Protein AF-0000000065804472 (afdb_homodimer)

Secondary structure (DSSP, 8-state):
-EEEEEE-GGGGTT-HHHHHHHHHHHHHTT--EEEE-TT-HHHH-SBTTB---HHHHHHHHHHHHTT-EEEEEPGGGS--HHHHHH-GGGS-B-TT-PBPPS-SSS-S-TT-HHHHHHHHHHHHHHHHHHTT-TTEEEEE-SSS------SHHHHHHHHHHHHHHTTT-HHHHHHHHTTTGGG---SSGGG-----TTS----HHHHHHHHHHHHHHHHHHHHHHHHHHHHH-TTS-EE-EE-EETTTTEE-SSS-HHHHGGG-SS-EEEE---TT-SSS-HHHHHHHHHHHHHHHHHHHTS-BEEEEE-SS--SSSSS-PPPPTTHHHHHHHHHHHTTBSEEEES-SB--SSSTTTTS--SB-TT--SSSHHHHHHHHHHHHHHTTGGGTT-B---SEEEE--HHHHHHHHH--SSBTTT--HHHHHHHHHHHHHTTT--EEEE-TTS--TT-SEEEETT--B--HHHHHHHHHHHHTT-EEEEESS-S-B-TTSPBPSSSS-HHHHHHHTEEEEEEEEPPTT--EEEEETTEEEEEEEEEEEEEESSPEEEEEE-SSTTTTSEEEEEEEETTEEEEEE-EEE-HHHHHHHHHHHHHHTT---SS-EEE-TTEEEEEEE-SSEEEEEEEE-SSS-EEEEEEEEEEETTT-PEEEEEEEEPTT-EEEEEEE--/-EEEEEE-GGGGTT-HHHHHHHHHHHHHTT--EEEE-TT-HHHH-SBTTB---HHHHHHHHHHHHTT-EEEEEPGGGS--HHHHHH-GGGB-B-TT-PBPPS-SSS-B-TT-HHHHHHHHHHHHHHHHHHTT-TTEEEEE-SSS------SHHHHHHHHHHHHHHTTT-HHHHHHHHTTTGGG---SSGGG-----TTS----HHHHHHHHHHHHHHHHHHHHHHHHHHHHH-TTS-EE-EE-EETTTTEE-SSS-HHHHGGG-SS-EEEE---TT-SSS-HHHHHHHHHHHHHHHHHTTTS-BEEEEE-SS--SSSSB-PPPPTTHHHHHHHHHHHTTBSEEEES-SB--SSSTTTTS--SB-TT--SSSHHHHHHHHHHHHHHTTGGGTT-B---SEEEE--HHHHHHHHH-SSS-TTT--HHHHHHHHHHHHHTTT--EEEE-TTS--TT-SEEEETT--B--HHHHHHHHHHHHTT-EEEEESS-S-B-TTSPBPSSSS-HHHHHHHTEEEEEEEEPPTT--EEEEETTEEEEEEEEEEEEEESSPEEEEEE-SSTTTTSEEEEEEEETTEEEEEE-EEE-HHHHHHHHHHHHHHTT---SS-EEE-TTEEEEEEE-SSEEEEEEEE-SSS-EEEEEEEEEEETTT-PEEEEEEEEPTT-EEEEEEE--

Organism: Bacillus licheniformis (strain ATCC 14580 / DSM 13 / JCM 2505 / CCUG 7422 / NBRC 12200 / NCIMB 9375 / NCTC 10341 / NRRL NRS-1264 / Gibson 46) (NCBI:txid279010)

Structure (mmCIF, N/CA/C/O backbone):
data_AF-0000000065804472-model_v1
#
loop_
_entity.id
_entity.type
_entity.pdbx_description
1 polymer 'Beta-galactosidase GalA'
#
loop_
_atom_site.group_PDB
_atom_site.id
_atom_site.type_symbol
_atom_site.label_atom_id
_atom_site.label_alt_id
_atom_site.label_comp_id
_atom_site.label_asym_id
_atom_site.label_entity_id
_atom_site.label_seq_id
_atom_site.pdbx_PDB_ins_code
_atom_site.Cartn_x
_atom_site.Cartn_y
_atom_site.Cartn_z
_atom_site.occupancy
_atom_site.B_iso_or_equiv
_atom_site.auth_seq_id
_atom_site.auth_comp_id
_atom_site.auth_asym_id
_atom_site.auth_atom_id
_atom_site.pdbx_PDB_model_num
ATOM 1 N N . MET A 1 1 ? -2.729 38.906 25.688 1 95.94 1 MET A N 1
ATOM 2 C CA . MET A 1 1 ? -2.916 37.469 25.453 1 95.94 1 MET A CA 1
ATOM 3 C C . MET A 1 1 ? -4.398 37.125 25.375 1 95.94 1 MET A C 1
ATOM 5 O O . MET A 1 1 ? -5.176 37.531 26.25 1 95.94 1 MET A O 1
ATOM 9 N N . LEU A 1 2 ? -4.754 36.438 24.344 1 98.12 2 LEU A N 1
ATOM 10 C CA . LEU A 1 2 ? -6.156 36.094 24.141 1 98.12 2 LEU A CA 1
ATOM 11 C C . LEU A 1 2 ? -6.5 34.812 24.875 1 98.12 2 LEU A C 1
ATOM 13 O O . LEU A 1 2 ? -5.762 33.812 24.781 1 98.12 2 LEU A O 1
ATOM 17 N N . HIS A 1 3 ? -7.531 34.781 25.641 1 98.56 3 HIS A N 1
ATOM 18 C CA . HIS A 1 3 ? -7.996 33.625 26.406 1 98.56 3 HIS A CA 1
ATOM 19 C C . HIS A 1 3 ? -9.516 33.469 26.312 1 98.56 3 HIS A C 1
ATOM 21 O O . HIS A 1 3 ? -10.25 34.469 26.469 1 98.56 3 HIS A O 1
ATOM 27 N N . GLY A 1 4 ? -9.977 32.406 26 1 98.19 4 GLY A N 1
ATOM 28 C CA . GLY A 1 4 ? -11.391 32.094 25.828 1 98.19 4 GLY A CA 1
ATOM 29 C C . GLY A 1 4 ? -11.648 30.875 24.984 1 98.19 4 GLY A C 1
ATOM 30 O O . GLY A 1 4 ? -11.078 29.812 25.219 1 98.19 4 GLY A O 1
ATOM 31 N N . GLY A 1 5 ? -12.562 31.109 23.938 1 97.12 5 GLY A N 1
ATOM 32 C CA . GLY A 1 5 ? -12.797 29.938 23.094 1 97.12 5 GLY A CA 1
ATOM 33 C C . GLY A 1 5 ? -14.094 30.016 22.312 1 97.12 5 GLY A C 1
ATOM 34 O O . GLY A 1 5 ? -14.742 31.062 22.281 1 97.12 5 GLY A O 1
ATOM 35 N N . ASP A 1 6 ? -14.398 28.891 21.656 1 97.94 6 ASP A N 1
ATOM 36 C CA . ASP A 1 6 ? -15.617 28.766 20.859 1 97.94 6 ASP A CA 1
ATOM 37 C C . ASP A 1 6 ? -16.859 28.844 21.734 1 97.94 6 ASP A C 1
ATOM 39 O O . ASP A 1 6 ? -17.078 28 22.594 1 97.94 6 ASP A O 1
ATOM 43 N N . TYR A 1 7 ? -17.609 29.859 21.516 1 98.25 7 TYR A N 1
ATOM 44 C CA . TYR A 1 7 ? -18.859 30.094 22.25 1 98.25 7 TYR A CA 1
ATOM 45 C C . TYR A 1 7 ? -20.062 29.938 21.312 1 98.25 7 TYR A C 1
ATOM 47 O O . TYR A 1 7 ? -20.156 30.641 20.312 1 98.25 7 TYR A O 1
ATOM 55 N N . ASN A 1 8 ? -20.938 29 21.656 1 97.44 8 ASN A N 1
ATOM 56 C CA . ASN A 1 8 ? -22.094 28.656 20.812 1 97.44 8 ASN A CA 1
ATOM 57 C C . ASN A 1 8 ? -23.406 29.047 21.5 1 97.44 8 ASN A C 1
ATOM 59 O O . ASN A 1 8 ? -24.234 28.172 21.797 1 97.44 8 ASN A O 1
ATOM 63 N N . PRO A 1 9 ? -23.703 30.312 21.672 1 97.62 9 PRO A N 1
ATOM 64 C CA . PRO A 1 9 ? -24.922 30.75 22.344 1 97.62 9 PRO A CA 1
ATOM 65 C C . PRO A 1 9 ? -26.188 30.375 21.562 1 97.62 9 PRO A C 1
ATOM 67 O O . PRO A 1 9 ? -27.266 30.297 22.141 1 97.62 9 PRO A O 1
ATOM 70 N N . ASP A 1 10 ? -26.047 30.156 20.266 1 95.94 10 ASP A N 1
ATOM 71 C CA . ASP A 1 10 ? -27.172 29.797 19.406 1 95.94 10 ASP A CA 1
ATOM 72 C C . ASP A 1 10 ? -27.828 28.5 19.875 1 95.94 10 ASP A C 1
ATOM 74 O O . ASP A 1 10 ? -29.016 28.266 19.609 1 95.94 10 ASP A O 1
ATOM 78 N N . GLN A 1 11 ? -27.078 27.672 20.594 1 95.88 11 GLN A N 1
ATOM 79 C CA . GLN A 1 11 ? -27.625 26.406 21.109 1 95.88 11 GLN A CA 1
ATOM 80 C C . GLN A 1 11 ? -28.516 26.656 22.328 1 95.88 11 GLN A C 1
ATOM 82 O O . GLN A 1 11 ? -29.266 25.766 22.734 1 95.88 11 GLN A O 1
ATOM 87 N N . TRP A 1 12 ? -28.469 27.859 22.922 1 97.06 12 TRP A N 1
ATOM 88 C CA . TRP A 1 12 ? -29.062 28.094 24.234 1 97.06 12 TRP A CA 1
ATOM 89 C C . TRP A 1 12 ? -29.984 29.297 24.219 1 97.06 12 TRP A C 1
ATOM 91 O O . TRP A 1 12 ? -30.219 29.938 25.25 1 97.06 12 TRP A O 1
ATOM 101 N N . LEU A 1 13 ? -30.484 29.688 23.141 1 96.25 13 LEU A N 1
ATOM 102 C CA . LEU A 1 13 ? -31.281 30.906 22.984 1 96.25 13 LEU A CA 1
ATOM 103 C C . LEU A 1 13 ? -32.562 30.828 23.812 1 96.25 13 LEU A C 1
ATOM 105 O O . LEU A 1 13 ? -33.094 31.859 24.234 1 96.25 13 LEU A O 1
ATOM 109 N N . ASP A 1 14 ? -33.031 29.625 24.078 1 96.88 14 ASP A N 1
ATOM 110 C CA . ASP A 1 14 ? -34.25 29.438 24.875 1 96.88 14 ASP A CA 1
ATOM 111 C C . ASP A 1 14 ? -33.906 29.391 26.359 1 96.88 14 ASP A C 1
ATOM 113 O O . ASP A 1 14 ? -34.781 29.172 27.203 1 96.88 14 ASP A O 1
ATOM 117 N N . ARG A 1 15 ? -32.688 29.578 26.734 1 97.06 15 ARG A N 1
ATOM 118 C CA . ARG A 1 15 ? -32.219 29.531 28.125 1 97.06 15 ARG A CA 1
ATOM 119 C C . ARG A 1 15 ? -31.438 30.781 28.484 1 97.06 15 ARG A C 1
ATOM 121 O O . ARG A 1 15 ? -30.234 30.719 28.719 1 97.06 15 ARG A O 1
ATOM 128 N N . PRO A 1 16 ? -32.062 31.906 28.531 1 96.38 16 PRO A N 1
ATOM 129 C CA . PRO A 1 16 ? -31.391 33.156 28.844 1 96.38 16 PRO A CA 1
ATOM 130 C C . PRO A 1 16 ? -30.672 33.125 30.188 1 96.38 16 PRO A C 1
ATOM 132 O O . PRO A 1 16 ? -29.688 33.844 30.406 1 96.38 16 PRO A O 1
ATOM 135 N N . ASP A 1 17 ? -31.094 32.25 31.109 1 97.12 17 ASP A N 1
ATOM 136 C CA . ASP A 1 17 ? -30.438 32.094 32.406 1 97.12 17 ASP A CA 1
ATOM 137 C C . ASP A 1 17 ? -29.031 31.531 32.219 1 97.12 17 ASP A C 1
ATOM 139 O O . ASP A 1 17 ? -28.094 31.969 32.875 1 97.12 17 ASP A O 1
ATOM 143 N N . ILE A 1 18 ? -28.891 30.594 31.375 1 97.38 18 ILE A N 1
ATOM 144 C CA . ILE A 1 18 ? -27.609 29.984 31.078 1 97.38 18 ILE A CA 1
ATOM 145 C C . ILE A 1 18 ? -26.688 31.016 30.422 1 97.38 18 ILE A C 1
ATOM 147 O O . ILE A 1 18 ? -25.5 31.094 30.75 1 97.38 18 ILE A O 1
ATOM 151 N N . LEU A 1 19 ? -27.219 31.797 29.484 1 97.62 19 LEU A N 1
ATOM 152 C CA . LEU A 1 19 ? -26.438 32.844 28.812 1 97.62 19 LEU A CA 1
ATOM 153 C C . LEU A 1 19 ? -25.938 33.875 29.812 1 97.62 19 LEU A C 1
ATOM 155 O O . LEU A 1 19 ? -24.797 34.344 29.703 1 97.62 19 LEU A O 1
ATOM 159 N N . ALA A 1 20 ? -26.797 34.219 30.75 1 97.06 20 ALA A N 1
ATOM 160 C CA . ALA A 1 20 ? -26.391 35.156 31.797 1 97.06 20 ALA A CA 1
ATOM 161 C C . ALA A 1 20 ? -25.281 34.562 32.656 1 97.06 20 ALA A C 1
ATOM 163 O O . ALA A 1 20 ? -24.344 35.25 33.031 1 97.06 20 ALA A O 1
ATOM 164 N N . ASP A 1 21 ? -25.438 33.312 33.031 1 97.75 21 ASP A N 1
ATOM 165 C CA . ASP A 1 21 ? -24.438 32.625 33.812 1 97.75 21 ASP A CA 1
ATOM 166 C C . ASP A 1 21 ? -23.094 32.594 33.094 1 97.75 21 ASP A C 1
ATOM 168 O O . ASP A 1 21 ? -22.031 32.688 33.719 1 97.75 21 ASP A O 1
ATOM 172 N N . ASP A 1 22 ? -23.188 32.344 31.844 1 98.19 22 ASP A N 1
ATOM 173 C CA . ASP A 1 22 ? -21.969 32.281 31.047 1 98.19 22 ASP A CA 1
ATOM 174 C C . ASP A 1 22 ? -21.156 33.562 31.203 1 98.19 22 ASP A C 1
ATOM 176 O O . ASP A 1 22 ? -19.938 33.531 31.344 1 98.19 22 ASP A O 1
ATOM 180 N N . ILE A 1 23 ? -21.828 34.719 31.109 1 97.38 23 ILE A N 1
ATOM 181 C CA . ILE A 1 23 ? -21.141 36 31.234 1 97.38 23 ILE A CA 1
ATOM 182 C C . ILE A 1 23 ? -20.453 36.094 32.594 1 97.38 23 ILE A C 1
ATOM 184 O O . ILE A 1 23 ? -19.312 36.562 32.688 1 97.38 23 ILE A O 1
ATOM 188 N N . LYS A 1 24 ? -21.062 35.625 33.625 1 97.56 24 LYS A N 1
ATOM 189 C CA . LYS A 1 24 ? -20.484 35.594 34.969 1 97.56 24 LYS A CA 1
ATOM 190 C C . LYS A 1 24 ? -19.266 34.688 35.031 1 97.56 24 LYS A C 1
ATOM 192 O O . LYS A 1 24 ? -18.234 35.031 35.594 1 97.56 24 LYS A O 1
ATOM 197 N N . LEU A 1 25 ? -19.453 33.5 34.531 1 98.31 25 LEU A N 1
ATOM 198 C CA . LEU A 1 25 ? -18.406 32.5 34.562 1 98.31 25 LEU A CA 1
ATOM 199 C C . LEU A 1 25 ? -17.203 32.906 33.719 1 98.31 25 LEU A C 1
ATOM 201 O O . LEU A 1 25 ? -16.062 32.562 34.062 1 98.31 25 LEU A O 1
ATOM 205 N N . MET A 1 26 ? -17.438 33.625 32.625 1 98.31 26 MET A N 1
ATOM 206 C CA . MET A 1 26 ? -16.359 34.156 31.781 1 98.31 26 MET A CA 1
ATOM 207 C C . MET A 1 26 ? -15.43 35.062 32.594 1 98.31 26 MET A C 1
ATOM 209 O O . MET A 1 26 ? -14.211 34.969 32.469 1 98.31 26 MET A O 1
ATOM 213 N N . LYS A 1 27 ? -15.977 35.844 33.406 1 97.19 27 LYS A N 1
ATOM 214 C CA . LYS A 1 27 ? -15.188 36.719 34.281 1 97.19 27 LYS A CA 1
ATOM 215 C C . LYS A 1 27 ? -14.383 35.906 35.281 1 97.19 27 LYS A C 1
ATOM 217 O O . LYS A 1 27 ? -13.195 36.156 35.5 1 97.19 27 LYS A O 1
ATOM 222 N N . LEU A 1 28 ? -15.031 34.906 35.812 1 97.56 28 LEU A N 1
ATOM 223 C CA . LEU A 1 28 ? -14.383 34.062 36.844 1 97.56 28 LEU A CA 1
ATOM 224 C C . LEU A 1 28 ? -13.234 33.281 36.219 1 97.56 28 LEU A C 1
ATOM 226 O O . LEU A 1 28 ? -12.242 33 36.906 1 97.56 28 LEU A O 1
ATOM 230 N N . ALA A 1 29 ? -13.367 32.906 35.031 1 98 29 ALA A N 1
ATOM 231 C CA . ALA A 1 29 ? -12.359 32.094 34.344 1 98 29 ALA A CA 1
ATOM 232 C C . ALA A 1 29 ? -11.242 32.969 33.781 1 98 29 ALA A C 1
ATOM 234 O O . ALA A 1 29 ? -10.266 32.438 33.219 1 98 29 ALA A O 1
ATOM 235 N N . HIS A 1 30 ? -11.375 34.281 33.938 1 97.69 30 HIS A N 1
ATOM 236 C CA . HIS A 1 30 ? -10.391 35.25 33.406 1 97.69 30 HIS A CA 1
ATOM 237 C C . HIS A 1 30 ? -10.258 35.125 31.891 1 97.69 30 HIS A C 1
ATOM 239 O O . HIS A 1 30 ? -9.141 35.062 31.375 1 97.69 30 HIS A O 1
ATOM 245 N N . THR A 1 31 ? -11.398 34.969 31.219 1 98.12 31 THR A N 1
ATOM 246 C CA . THR A 1 31 ? -11.414 34.906 29.766 1 98.12 31 THR A CA 1
ATOM 247 C C . THR A 1 31 ? -11.805 36.25 29.156 1 98.12 31 THR A C 1
ATOM 249 O O . THR A 1 31 ? -12.492 37.062 29.797 1 98.12 31 THR A O 1
ATOM 252 N N . ASN A 1 32 ? -11.289 36.5 27.891 1 98.06 32 ASN A N 1
ATOM 253 C CA . ASN A 1 32 ? -11.523 37.812 27.312 1 98.06 32 ASN A CA 1
ATOM 254 C C . ASN A 1 32 ? -11.828 37.719 25.812 1 98.06 32 ASN A C 1
ATOM 256 O O . ASN A 1 32 ? -12.078 38.75 25.172 1 98.06 32 ASN A O 1
ATOM 260 N N . THR A 1 33 ? -11.844 36.625 25.172 1 98.5 33 THR A N 1
ATOM 261 C CA . THR A 1 33 ? -11.992 36.5 23.734 1 98.5 33 THR A CA 1
ATOM 262 C C . THR A 1 33 ? -12.836 35.281 23.375 1 98.5 33 THR A C 1
ATOM 264 O O . THR A 1 33 ? -12.555 34.156 23.828 1 98.5 33 THR A O 1
ATOM 267 N N . PHE A 1 34 ? -13.797 35.469 22.484 1 98.62 34 PHE A N 1
ATOM 268 C CA . PHE A 1 34 ? -14.727 34.375 22.172 1 98.62 34 PHE A CA 1
ATOM 269 C C . PHE A 1 34 ? -14.992 34.312 20.672 1 98.62 34 PHE A C 1
ATOM 271 O O . PHE A 1 34 ? -15.305 35.312 20.031 1 98.62 34 PHE A O 1
ATOM 278 N N . SER A 1 35 ? -14.773 33.125 20.094 1 98.31 35 SER A N 1
ATOM 279 C CA . SER A 1 35 ? -15.18 32.844 18.719 1 98.31 35 SER A CA 1
ATOM 280 C C . SER A 1 35 ? -16.656 32.5 18.641 1 98.31 35 SER A C 1
ATOM 282 O O . SER A 1 35 ? -17.109 31.547 19.281 1 98.31 35 SER A O 1
ATOM 284 N N . VAL A 1 36 ? -17.375 33.219 17.828 1 98.06 36 VAL A N 1
ATOM 285 C CA . VAL A 1 36 ? -18.812 33.062 17.797 1 98.06 36 VAL A CA 1
ATOM 286 C C . VAL A 1 36 ? -19.281 32.906 16.344 1 98.06 36 VAL A C 1
ATOM 288 O O . VAL A 1 36 ? -18.688 33.469 15.43 1 98.06 36 VAL A O 1
ATOM 291 N N . GLY A 1 37 ? -20.25 32.031 16.188 1 96.69 37 GLY A N 1
ATOM 292 C CA . GLY A 1 37 ? -20.953 32 14.906 1 96.69 37 GLY A CA 1
ATOM 293 C C . GLY A 1 37 ? -20.438 30.969 13.945 1 96.69 37 GLY A C 1
ATOM 294 O O . GLY A 1 37 ? -20.875 30.891 12.797 1 96.69 37 GLY A O 1
ATOM 295 N N . ILE A 1 38 ? -19.531 30.047 14.266 1 95.69 38 ILE A N 1
ATOM 296 C CA . ILE A 1 38 ? -18.844 29.109 13.391 1 95.69 38 ILE A CA 1
ATOM 297 C C . ILE A 1 38 ? -19.859 28.188 12.734 1 95.69 38 ILE A C 1
ATOM 299 O O . ILE A 1 38 ? -19.797 27.922 11.531 1 95.69 38 ILE A O 1
ATOM 303 N N . PHE A 1 39 ? -20.797 27.656 13.523 1 95.06 39 PHE A N 1
ATOM 304 C CA . PHE A 1 39 ? -21.797 26.719 13.023 1 95.06 39 PHE A CA 1
ATOM 305 C C . PHE A 1 39 ? -23.203 27.25 13.25 1 95.06 39 PHE A C 1
ATOM 307 O O . PHE A 1 39 ? -24.109 26.5 13.609 1 95.06 39 PHE A O 1
ATOM 314 N N . SER A 1 40 ? -23.438 28.547 13.055 1 96.69 40 SER A N 1
ATOM 315 C CA . SER A 1 40 ? -24.688 29.156 13.477 1 96.69 40 SER A CA 1
ATOM 316 C C . SER A 1 40 ? -25.516 29.594 12.273 1 96.69 40 SER A C 1
ATOM 318 O O . SER A 1 40 ? -26.406 30.438 12.398 1 96.69 40 SER A O 1
ATOM 320 N N . TRP A 1 41 ? -25.219 29.047 11.078 1 96.94 41 TRP A N 1
ATOM 321 C CA . TRP A 1 41 ? -25.922 29.531 9.891 1 96.94 41 TRP A CA 1
ATOM 322 C C . TRP A 1 41 ? -27.422 29.344 10.039 1 96.94 41 TRP A C 1
ATOM 324 O O . TRP A 1 41 ? -28.203 30.266 9.734 1 96.94 41 TRP A O 1
ATOM 334 N N . SER A 1 42 ? -27.891 28.234 10.516 1 95.88 42 SER A N 1
ATOM 335 C CA . SER A 1 42 ? -29.328 27.969 10.664 1 95.88 42 SER A CA 1
ATOM 336 C C . SER A 1 42 ? -29.969 28.922 11.664 1 95.88 42 SER A C 1
ATOM 338 O O . SER A 1 42 ? -31.141 29.25 11.547 1 95.88 42 SER A O 1
ATOM 340 N N . ALA A 1 43 ? -29.203 29.375 12.703 1 97.31 43 ALA A N 1
ATOM 341 C CA . ALA A 1 43 ? -29.719 30.344 13.664 1 97.31 43 ALA A CA 1
ATOM 342 C C . ALA A 1 43 ? -29.734 31.75 13.078 1 97.31 43 ALA A C 1
ATOM 344 O O . ALA A 1 43 ? -30.609 32.562 13.406 1 97.31 43 ALA A O 1
ATOM 345 N N . LEU A 1 44 ? -28.844 32.094 12.195 1 98.12 44 LEU A N 1
ATOM 346 C CA . LEU A 1 44 ? -28.75 33.406 11.562 1 98.12 44 LEU A CA 1
ATOM 347 C C . LEU A 1 44 ? -29.766 33.531 10.438 1 98.12 44 LEU A C 1
ATOM 349 O O . LEU A 1 44 ? -30.281 34.625 10.195 1 98.12 44 LEU A O 1
ATOM 353 N N . GLU A 1 45 ? -29.953 32.469 9.742 1 98.06 45 GLU A N 1
ATOM 354 C CA . GLU A 1 45 ? -30.875 32.406 8.617 1 98.06 45 GLU A CA 1
ATOM 355 C C . GLU A 1 45 ? -31.688 31.125 8.648 1 98.06 45 GLU A C 1
ATOM 357 O O . GLU A 1 45 ? -31.453 30.219 7.848 1 98.06 45 GLU A O 1
ATOM 362 N N . PRO A 1 46 ? -32.719 31.062 9.461 1 97.06 46 PRO A N 1
ATOM 363 C CA . PRO A 1 46 ? -33.5 29.828 9.648 1 97.06 46 PRO A CA 1
ATOM 364 C C . PRO A 1 46 ? -34.219 29.391 8.383 1 97.06 46 PRO A C 1
ATOM 366 O O . PRO A 1 46 ? -34.438 28.188 8.18 1 97.06 46 PRO A O 1
ATOM 369 N N . GLU A 1 47 ? -34.656 30.375 7.59 1 96.56 47 GLU A N 1
ATOM 370 C CA . GLU A 1 47 ? -35.219 30.188 6.258 1 96.56 47 GLU A CA 1
ATOM 371 C C . GLU A 1 47 ? -34.562 31.125 5.246 1 96.56 47 GLU A C 1
ATOM 373 O O . GLU A 1 47 ? -34.031 32.188 5.617 1 96.56 47 GLU A O 1
ATOM 378 N N . GLU A 1 48 ? -34.562 30.594 4.023 1 96.81 48 GLU A N 1
ATOM 379 C CA . GLU A 1 48 ? -33.906 31.438 3.025 1 96.81 48 GLU A CA 1
ATOM 380 C C . GLU A 1 48 ? -34.438 32.844 3.027 1 96.81 48 GLU A C 1
ATOM 382 O O . GLU A 1 48 ? -35.656 33.062 2.85 1 96.81 48 GLU A O 1
ATOM 387 N N . GLY A 1 49 ? -33.594 33.75 3.283 1 96.69 49 GLY A N 1
ATOM 388 C CA . GLY A 1 49 ? -34 35.156 3.199 1 96.69 49 GLY A CA 1
ATOM 389 C C . GLY A 1 49 ? -34.531 35.719 4.504 1 96.69 49 GLY A C 1
ATOM 390 O O . GLY A 1 49 ? -34.781 36.906 4.629 1 96.69 49 GLY A O 1
ATOM 391 N N . VAL A 1 50 ? -34.812 34.906 5.473 1 97.88 50 VAL A N 1
ATOM 392 C CA . VAL A 1 50 ? -35.219 35.344 6.797 1 97.88 50 VAL A CA 1
ATOM 393 C C . VAL A 1 50 ? -34.031 35.375 7.742 1 97.88 50 VAL A C 1
ATOM 395 O O . VAL A 1 50 ? -33.5 34.312 8.102 1 97.88 50 VAL A O 1
ATOM 398 N N . TYR A 1 51 ? -33.688 36.562 8.094 1 98 51 TYR A N 1
ATOM 399 C CA . TYR A 1 51 ? -32.5 36.719 8.891 1 98 51 TYR A CA 1
ATOM 400 C C . TYR A 1 51 ? -32.812 37.094 10.328 1 98 51 TYR A C 1
ATOM 402 O O . TYR A 1 51 ? -33.688 37.969 10.562 1 98 51 TYR A O 1
ATOM 410 N N . THR A 1 52 ? -32.219 36.438 11.25 1 97.38 52 THR A N 1
ATOM 411 C CA . THR A 1 52 ? -32.375 36.656 12.68 1 97.38 52 THR A CA 1
ATOM 412 C C . THR A 1 52 ? -31.047 36.969 13.344 1 97.38 52 THR A C 1
ATOM 414 O O . THR A 1 52 ? -30.375 36.062 13.836 1 97.38 52 THR A O 1
ATOM 417 N N . PHE A 1 53 ? -30.719 38.281 13.469 1 97.81 53 PHE A N 1
ATOM 418 C CA . PHE A 1 53 ? -29.406 38.688 13.961 1 97.81 53 PHE A CA 1
ATOM 419 C C . PHE A 1 53 ? -29.5 39.156 15.406 1 97.81 53 PHE A C 1
ATOM 421 O O . PHE A 1 53 ? -28.469 39.344 16.078 1 97.81 53 PHE A O 1
ATOM 428 N N . GLU A 1 54 ? -30.703 39.375 15.93 1 97 54 GLU A N 1
ATOM 429 C CA . GLU A 1 54 ? -30.922 40.031 17.203 1 97 54 GLU A CA 1
ATOM 430 C C . GLU A 1 54 ? -30.172 39.344 18.344 1 97 54 GLU A C 1
ATOM 432 O O . GLU A 1 54 ? -29.609 39.969 19.219 1 97 54 GLU A O 1
ATOM 437 N N . TRP A 1 55 ? -30.25 38.031 18.344 1 97.12 55 TRP A N 1
ATOM 438 C CA . TRP A 1 55 ? -29.547 37.312 19.406 1 97.12 55 TRP A CA 1
ATOM 439 C C . TRP A 1 55 ? -28.047 37.594 19.359 1 97.12 55 TRP A C 1
ATOM 441 O O . TRP A 1 55 ? -27.391 37.656 20.391 1 97.12 55 TRP A O 1
ATOM 451 N N . LEU A 1 56 ? -27.469 37.656 18.172 1 98.19 56 LEU A N 1
ATOM 452 C CA . LEU A 1 56 ? -26.047 37.938 18.031 1 98.19 56 LEU A CA 1
ATOM 453 C C . LEU A 1 56 ? -25.719 39.344 18.453 1 98.19 56 LEU A C 1
ATOM 455 O O . LEU A 1 56 ? -24.656 39.625 19.016 1 98.19 56 LEU A O 1
ATOM 459 N N . ASP A 1 57 ? -26.688 40.344 18.203 1 97.88 57 ASP A N 1
ATOM 460 C CA . ASP A 1 57 ? -26.547 41.688 18.734 1 97.88 57 ASP A CA 1
ATOM 461 C C . ASP A 1 57 ? -26.375 41.688 20.266 1 97.88 57 ASP A C 1
ATOM 463 O O . ASP A 1 57 ? -25.5 42.344 20.812 1 97.88 57 ASP A O 1
ATOM 467 N N . ASP A 1 58 ? -27.234 40.906 20.828 1 97.38 58 ASP A N 1
ATOM 468 C CA . ASP A 1 58 ? -27.234 40.812 22.281 1 97.38 58 ASP A CA 1
ATOM 469 C C . ASP A 1 58 ? -25.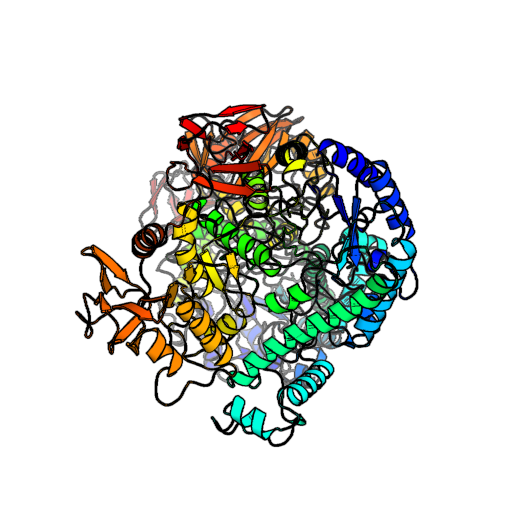922 40.25 22.797 1 97.38 58 ASP A C 1
ATOM 471 O O . ASP A 1 58 ? -25.391 40.688 23.812 1 97.38 58 ASP A O 1
ATOM 475 N N . ILE A 1 59 ? -25.469 39.25 22.141 1 97.56 59 ILE A N 1
ATOM 476 C CA . ILE A 1 59 ? -24.219 38.594 22.547 1 97.56 59 ILE A CA 1
ATOM 477 C C . ILE A 1 59 ? -23.062 39.594 22.391 1 97.56 59 ILE A C 1
ATOM 479 O O . ILE A 1 59 ? -22.203 39.656 23.281 1 97.56 59 ILE A O 1
ATOM 483 N N . PHE A 1 60 ? -22.969 40.281 21.266 1 97.75 60 PHE A N 1
ATOM 484 C CA . PHE A 1 60 ? -21.938 41.312 21.062 1 97.75 60 PHE A CA 1
ATOM 485 C C . PHE A 1 60 ? -21.938 42.312 22.203 1 97.75 60 PHE A C 1
ATOM 487 O O . PHE A 1 60 ? -20.891 42.656 22.75 1 97.75 60 PHE A O 1
ATOM 494 N N . GLU A 1 61 ? -23.094 42.75 22.531 1 97.12 61 GLU A N 1
ATOM 495 C CA . GLU A 1 61 ? -23.219 43.75 23.594 1 97.12 61 GLU A CA 1
ATOM 496 C C . GLU A 1 61 ? -22.797 43.188 24.938 1 97.12 61 GLU A C 1
ATOM 498 O O . GLU A 1 61 ? -22.047 43.844 25.688 1 97.12 61 GLU A O 1
ATOM 503 N N . SER A 1 62 ? -23.266 42.031 25.25 1 97.19 62 SER A N 1
ATOM 504 C CA . SER A 1 62 ? -22.984 41.406 26.547 1 97.19 62 SER A CA 1
ATOM 505 C C . SER A 1 62 ? -21.484 41.156 26.719 1 97.19 62 SER A C 1
ATOM 507 O O . SER A 1 62 ? -20.922 41.438 27.766 1 97.19 62 SER A O 1
ATOM 509 N N . ILE A 1 63 ? -20.844 40.594 25.672 1 97.62 63 ILE A N 1
ATOM 510 C CA . ILE A 1 63 ? -19.406 40.281 25.75 1 97.62 63 ILE A CA 1
ATOM 511 C C . ILE A 1 63 ? -18.625 41.594 25.844 1 97.62 63 ILE A C 1
ATOM 513 O O . ILE A 1 63 ? -17.656 41.688 26.609 1 97.62 63 ILE A O 1
ATOM 517 N N . HIS A 1 64 ? -19.031 42.625 25.078 1 97.06 64 HIS A N 1
ATOM 518 C CA . HIS A 1 64 ? -18.375 43.906 25.125 1 97.06 64 HIS A CA 1
ATOM 519 C C . HIS A 1 64 ? -18.469 44.562 26.5 1 97.06 64 HIS A C 1
ATOM 521 O O . HIS A 1 64 ? -17.484 45.062 27.031 1 97.06 64 HIS A O 1
ATOM 527 N N . ARG A 1 65 ? -19.594 44.531 27.062 1 96.56 65 ARG A N 1
ATOM 528 C CA . ARG A 1 65 ? -19.828 45.125 28.391 1 96.56 65 ARG A CA 1
ATOM 529 C C . ARG A 1 65 ? -18.984 44.406 29.438 1 96.56 65 ARG A C 1
ATOM 531 O O . ARG A 1 65 ? -18.578 45.031 30.438 1 96.56 65 ARG A O 1
ATOM 538 N N . ASN A 1 66 ? -18.797 43.219 29.203 1 95.94 66 ASN A N 1
ATOM 539 C CA . ASN A 1 66 ? -18 42.406 30.125 1 95.94 66 ASN A CA 1
ATOM 540 C C . ASN A 1 66 ? -16.5 42.562 29.859 1 95.94 66 ASN A C 1
ATOM 542 O O . ASN A 1 66 ? -15.688 41.844 30.453 1 95.94 66 ASN A O 1
ATOM 546 N N . GLY A 1 67 ? -16.125 43.375 28.906 1 95.44 67 GLY A N 1
ATOM 547 C CA . GLY A 1 67 ? -14.719 43.625 28.609 1 95.44 67 GLY A CA 1
ATOM 548 C C . GLY A 1 67 ? -14.109 42.656 27.641 1 95.44 67 GLY A C 1
ATOM 549 O O . GLY A 1 67 ? -12.883 42.594 27.5 1 95.44 67 GLY A O 1
ATOM 550 N N . GLY A 1 68 ? -14.914 41.844 27.062 1 97.06 68 GLY A N 1
ATOM 551 C CA . GLY A 1 68 ? -14.43 40.844 26.141 1 97.06 68 GLY A CA 1
ATOM 552 C C . GLY A 1 68 ? -14.438 41.281 24.688 1 97.06 68 GLY A C 1
ATOM 553 O O . GLY A 1 68 ? -14.961 42.344 24.375 1 97.06 68 GLY A O 1
ATOM 554 N N . ARG A 1 69 ? -13.812 40.469 23.828 1 97.56 69 ARG A N 1
ATOM 555 C CA . ARG A 1 69 ? -13.781 40.656 22.391 1 97.56 69 ARG A CA 1
ATOM 556 C C . ARG A 1 69 ? -14.266 39.406 21.656 1 97.56 69 ARG A C 1
ATOM 558 O O . ARG A 1 69 ? -14.359 38.344 22.25 1 97.56 69 ARG A O 1
ATOM 565 N N . ILE A 1 70 ? -14.594 39.719 20.359 1 98.56 70 ILE A N 1
ATOM 566 C CA . ILE A 1 70 ? -15.227 38.625 19.609 1 98.56 70 ILE A CA 1
ATOM 567 C C . ILE A 1 70 ? -14.438 38.375 18.328 1 98.56 70 ILE A C 1
ATOM 569 O O . ILE A 1 70 ? -14.086 39.281 17.594 1 98.56 70 ILE A O 1
ATOM 573 N N . ILE A 1 71 ? -14.047 37.125 18.125 1 98.75 71 ILE A N 1
ATOM 574 C CA . ILE A 1 71 ? -13.672 36.594 16.812 1 98.75 71 ILE A CA 1
ATOM 575 C C . ILE A 1 71 ? -14.914 36.062 16.094 1 98.75 71 ILE A C 1
ATOM 577 O O . ILE A 1 71 ? -15.422 35 16.422 1 98.75 71 ILE A O 1
ATOM 581 N N . LEU A 1 72 ? -15.43 36.844 15.188 1 98.75 72 LEU A N 1
ATOM 582 C CA . LEU A 1 72 ? -16.688 36.5 14.539 1 98.75 72 LEU A CA 1
ATOM 583 C C . LEU A 1 72 ? -16.438 35.625 13.32 1 98.75 72 LEU A C 1
ATOM 585 O O . LEU A 1 72 ? -15.648 35.969 12.438 1 98.75 72 LEU A O 1
ATOM 589 N N . ALA A 1 73 ? -17.094 34.5 13.258 1 98.44 73 ALA A N 1
ATOM 590 C CA . ALA A 1 73 ? -16.922 33.531 12.164 1 98.44 73 ALA A CA 1
ATOM 591 C C . ALA A 1 73 ? -17.969 33.75 11.086 1 98.44 73 ALA A C 1
ATOM 593 O O . ALA A 1 73 ? -19.078 34.188 11.367 1 98.44 73 ALA A O 1
ATOM 594 N N . THR A 1 74 ? -17.594 33.531 9.859 1 97.94 74 THR A N 1
ATOM 595 C CA . THR A 1 74 ? -18.594 33.281 8.828 1 97.94 74 THR A CA 1
ATOM 596 C C . THR A 1 74 ? -19.141 31.844 8.969 1 97.94 74 THR A C 1
ATOM 598 O O . THR A 1 74 ? -18.406 30.922 9.297 1 97.94 74 THR A O 1
ATOM 601 N N . PRO A 1 75 ? -20.328 31.625 8.742 1 97.06 75 PRO A N 1
ATOM 602 C CA . PRO A 1 75 ? -20.953 30.375 9.203 1 97.06 75 PRO A CA 1
ATOM 603 C C . PRO A 1 75 ? -20.906 29.281 8.148 1 97.06 75 PRO A C 1
ATOM 605 O O . PRO A 1 75 ? -21.688 28.328 8.211 1 97.06 75 PRO A O 1
ATOM 608 N N . SER A 1 76 ? -20 29.312 7.191 1 95.5 76 SER A N 1
ATOM 609 C CA . SER A 1 76 ? -20 28.406 6.047 1 95.5 76 SER A CA 1
ATOM 610 C C . SER A 1 76 ? -19.484 27.031 6.438 1 95.5 76 SER A C 1
ATOM 612 O O . SER A 1 76 ? -19.484 26.109 5.617 1 95.5 76 SER A O 1
ATOM 614 N N . GLY A 1 77 ? -19.031 26.812 7.672 1 93.38 77 GLY A N 1
ATOM 615 C CA . GLY A 1 77 ? -18.578 25.5 8.117 1 93.38 77 GLY A CA 1
ATOM 616 C C . GLY A 1 77 ? -19.688 24.469 8.172 1 93.38 77 GLY A C 1
ATOM 617 O O . GLY A 1 77 ? -19.422 23.266 8.141 1 93.38 77 GLY A O 1
ATOM 618 N N . ALA A 1 78 ? -20.891 24.906 8.359 1 92.56 78 ALA A N 1
ATOM 619 C CA . ALA A 1 78 ? -22.078 24.047 8.328 1 92.56 78 ALA A CA 1
ATOM 620 C C . ALA A 1 78 ? -23.25 24.75 7.652 1 92.56 78 ALA A C 1
ATOM 622 O O . ALA A 1 78 ? -23.609 25.859 8.023 1 92.56 78 ALA A O 1
ATOM 623 N N . ARG A 1 79 ? -23.844 24.078 6.734 1 93.25 79 ARG A N 1
ATOM 624 C CA . ARG A 1 79 ? -24.922 24.703 5.957 1 93.25 79 ARG A CA 1
ATOM 625 C C . ARG A 1 79 ? -26.297 24.328 6.523 1 93.25 79 ARG A C 1
ATOM 627 O O . ARG A 1 79 ? -26.484 23.203 6.988 1 93.25 79 ARG A O 1
ATOM 634 N N . PRO A 1 80 ? -27.266 25.25 6.445 1 95.56 80 PRO A N 1
ATOM 635 C CA . PRO A 1 80 ? -28.609 24.906 6.887 1 95.56 80 PRO A CA 1
ATOM 636 C C . PRO A 1 80 ? -29.297 23.891 5.965 1 95.56 80 PRO A C 1
ATOM 638 O O . PRO A 1 80 ? -28.969 23.812 4.777 1 95.56 80 PRO A O 1
ATOM 641 N N . ALA A 1 81 ? -30.266 23.203 6.523 1 94.5 81 ALA A N 1
ATOM 642 C CA . ALA A 1 81 ? -30.969 22.156 5.785 1 94.5 81 ALA A CA 1
ATOM 643 C C . ALA A 1 81 ? -31.703 22.734 4.578 1 94.5 81 ALA A C 1
ATOM 645 O O . ALA A 1 81 ? -31.797 22.094 3.533 1 94.5 81 ALA A O 1
ATOM 646 N N . TRP A 1 82 ? -32.312 23.922 4.754 1 96.31 82 TRP A N 1
ATOM 647 C CA . TRP A 1 82 ? -33.062 24.516 3.656 1 96.31 82 TRP A CA 1
ATOM 648 C C . TRP A 1 82 ? -32.188 24.719 2.432 1 96.31 82 TRP A C 1
ATOM 650 O O . TRP A 1 82 ? -32.656 24.656 1.296 1 96.31 82 TRP A O 1
ATOM 660 N N . LEU A 1 83 ? -30.953 25 2.561 1 96 83 LEU A N 1
ATOM 661 C CA . LEU A 1 83 ? -30.047 25.297 1.461 1 96 83 LEU A CA 1
ATOM 662 C C . LEU A 1 83 ? -29.781 24.062 0.614 1 96 83 LEU A C 1
ATOM 664 O O . LEU A 1 83 ? -29.859 24.109 -0.615 1 96 83 LEU A O 1
ATOM 668 N N . SER A 1 84 ? -29.453 22.891 1.224 1 94.31 84 SER A N 1
ATOM 669 C CA . SER A 1 84 ? -29.203 21.672 0.465 1 94.31 84 SER A CA 1
ATOM 670 C C . SER A 1 84 ? -30.484 21.109 -0.147 1 94.31 84 SER A C 1
ATOM 672 O O . SER A 1 84 ? -30.453 20.469 -1.194 1 94.31 84 SER A O 1
ATOM 674 N N . GLN A 1 85 ? -31.609 21.359 0.612 1 94.81 85 GLN A N 1
ATOM 675 C CA . GLN A 1 85 ? -32.906 20.906 0.081 1 94.81 85 GLN A CA 1
ATOM 676 C C . GLN A 1 85 ? -33.25 21.641 -1.211 1 94.81 85 GLN A C 1
ATOM 678 O O . GLN A 1 85 ? -33.625 21.031 -2.205 1 94.81 85 GLN A O 1
ATOM 683 N N . LYS A 1 86 ? -33.094 22.875 -1.145 1 95.94 86 LYS A N 1
ATOM 684 C CA . LYS A 1 86 ? -33.469 23.703 -2.281 1 95.94 86 LYS A CA 1
ATOM 685 C C . LYS A 1 86 ? -32.406 23.625 -3.393 1 95.94 86 LYS A C 1
ATOM 687 O O . LYS A 1 86 ? -32.75 23.688 -4.574 1 95.94 86 LYS A O 1
ATOM 692 N N . TYR A 1 87 ? -31.203 23.625 -3.021 1 96.62 87 TYR A N 1
ATOM 693 C CA . TYR A 1 87 ? -30.094 23.609 -3.969 1 96.62 87 TYR A CA 1
ATOM 694 C C . TYR A 1 87 ? -29.219 22.375 -3.77 1 96.62 87 TYR A C 1
ATOM 696 O O . TYR A 1 87 ? -28.078 22.484 -3.32 1 96.62 87 TYR A O 1
ATOM 704 N N . PRO A 1 88 ? -29.562 21.219 -4.27 1 95.31 88 PRO A N 1
ATOM 705 C CA . PRO A 1 88 ? -28.828 19.984 -4.016 1 95.31 88 PRO A CA 1
ATOM 706 C C . PRO A 1 88 ? -27.422 19.984 -4.625 1 95.31 88 PRO A C 1
ATOM 708 O O . PRO A 1 88 ? -26.578 19.188 -4.238 1 95.31 88 PRO A O 1
ATOM 711 N N . GLU A 1 89 ? -27.062 20.891 -5.527 1 95.25 89 GLU A N 1
ATOM 712 C CA . GLU A 1 89 ? -25.766 20.969 -6.168 1 95.25 89 GLU A CA 1
ATOM 713 C C . GLU A 1 89 ? -24.688 21.406 -5.172 1 95.25 89 GLU A C 1
ATOM 715 O O . GLU A 1 89 ? -23.484 21.297 -5.457 1 95.25 89 GLU A O 1
ATOM 720 N N . VAL A 1 90 ? -25.156 21.906 -3.988 1 96.69 90 VAL A N 1
ATOM 721 C CA . VAL A 1 90 ? -24.172 22.312 -2.982 1 96.69 90 VAL A CA 1
ATOM 722 C C . VAL A 1 90 ? -23.609 21.078 -2.287 1 96.69 90 VAL A C 1
ATOM 724 O O . VAL A 1 90 ? -22.547 21.156 -1.644 1 96.69 90 VAL A O 1
ATOM 727 N N . LEU A 1 91 ? -24.297 19.922 -2.406 1 96.25 91 LEU A N 1
ATOM 728 C CA . LEU A 1 91 ? -23.844 18.688 -1.779 1 96.25 91 LEU A CA 1
ATOM 729 C C . LEU A 1 91 ? -22.672 18.094 -2.531 1 96.25 91 LEU A C 1
ATOM 731 O O . LEU A 1 91 ? -22.609 18.156 -3.762 1 96.25 91 LEU A O 1
ATOM 735 N N . ARG A 1 92 ? -21.734 17.422 -1.844 1 96.44 92 ARG A N 1
ATOM 736 C CA . ARG A 1 92 ? -20.531 16.828 -2.428 1 96.44 92 ARG A CA 1
ATOM 737 C C . ARG A 1 92 ? -20.859 15.516 -3.137 1 96.44 92 ARG A C 1
ATOM 739 O O . ARG A 1 92 ? -21.891 14.906 -2.873 1 96.44 92 ARG A O 1
ATOM 746 N N . VAL A 1 93 ? -20.031 15.203 -4.105 1 97.12 93 VAL A N 1
ATOM 747 C CA . VAL A 1 93 ? -19.922 13.875 -4.707 1 97.12 93 VAL A CA 1
ATOM 748 C C . VAL A 1 93 ? -18.562 13.266 -4.371 1 97.12 93 VAL A C 1
ATOM 750 O O . VAL A 1 93 ? -17.531 13.906 -4.543 1 97.12 93 VAL A O 1
ATOM 753 N N . ASN A 1 94 ? -18.562 12.031 -3.809 1 96 94 ASN A N 1
ATOM 754 C CA . ASN A 1 94 ? -17.297 11.438 -3.395 1 96 94 ASN A CA 1
ATOM 755 C C . ASN A 1 94 ? -16.547 10.836 -4.578 1 96 94 ASN A C 1
ATOM 757 O O . ASN A 1 94 ? -17 10.93 -5.719 1 96 94 ASN A O 1
ATOM 761 N N . ALA A 1 95 ? -15.422 10.242 -4.363 1 96.31 95 ALA A N 1
ATOM 762 C CA . ALA A 1 95 ? -14.531 9.742 -5.41 1 96.31 95 ALA A CA 1
ATOM 763 C C . ALA A 1 95 ? -15.141 8.547 -6.129 1 96.31 95 ALA A C 1
ATOM 765 O O . ALA A 1 95 ? -14.742 8.219 -7.25 1 96.31 95 ALA A O 1
ATOM 766 N N . GLU A 1 96 ? -16.047 7.809 -5.516 1 94.81 96 GLU A N 1
ATOM 767 C CA . GLU A 1 96 ? -16.781 6.711 -6.145 1 94.81 96 GLU A CA 1
ATOM 768 C C . GLU A 1 96 ? -18 7.227 -6.91 1 94.81 96 GLU A C 1
ATOM 770 O O . GLU A 1 96 ? -18.797 6.438 -7.41 1 94.81 96 GLU A O 1
ATOM 775 N N . ARG A 1 97 ? -18.141 8.555 -6.953 1 95.62 97 ARG A N 1
ATOM 776 C CA . ARG A 1 97 ? -19.203 9.242 -7.676 1 95.62 97 ARG A CA 1
ATOM 777 C C . ARG A 1 97 ? -20.562 9.031 -7 1 95.62 97 ARG A C 1
ATOM 779 O O . ARG A 1 97 ? -21.594 8.961 -7.672 1 95.62 97 ARG A O 1
ATOM 786 N N . VAL A 1 98 ? -20.578 8.828 -5.715 1 93.88 98 VAL A N 1
ATOM 787 C CA . VAL A 1 98 ? -21.797 8.758 -4.938 1 93.88 98 VAL A CA 1
ATOM 788 C C . VAL A 1 98 ? -22.156 10.148 -4.414 1 93.88 98 VAL A C 1
ATOM 790 O O . VAL A 1 98 ? -21.375 10.766 -3.689 1 93.88 98 VAL A O 1
ATOM 793 N N . LYS A 1 99 ? -23.406 10.688 -4.75 1 94.62 99 LYS A N 1
ATOM 794 C CA . LYS A 1 99 ? -23.891 11.969 -4.242 1 94.62 99 LYS A CA 1
ATOM 795 C C . LYS A 1 99 ? -24.219 11.883 -2.754 1 94.62 99 LYS A C 1
ATOM 797 O O . LYS A 1 99 ? -24.953 10.992 -2.318 1 94.62 99 LYS A O 1
ATOM 802 N N . GLN A 1 100 ? -23.578 12.844 -1.989 1 94.19 100 GLN A N 1
ATOM 803 C CA . GLN A 1 100 ? -23.781 12.836 -0.543 1 94.19 100 GLN A CA 1
ATOM 804 C C . GLN A 1 100 ? -25.141 13.422 -0.168 1 94.19 100 GLN A C 1
ATOM 806 O O . GLN A 1 100 ? -25.734 14.164 -0.949 1 94.19 100 GLN A O 1
ATOM 811 N N . LEU A 1 101 ? -25.641 13.062 1.011 1 92.62 101 LEU A N 1
ATOM 812 C CA . LEU A 1 101 ? -26.875 13.602 1.581 1 92.62 101 LEU A CA 1
ATOM 813 C C . LEU A 1 101 ? -26.562 14.742 2.549 1 92.62 101 LEU A C 1
ATOM 815 O O . LEU A 1 101 ? -25.406 14.969 2.906 1 92.62 101 LEU A O 1
ATOM 819 N N . HIS A 1 102 ? -27.625 15.531 2.809 1 92.56 102 HIS A N 1
ATOM 820 C CA . HIS A 1 102 ? -27.469 16.578 3.812 1 92.56 102 HIS A CA 1
ATOM 821 C C . HIS A 1 102 ? -26.953 16 5.129 1 92.56 102 HIS A C 1
ATOM 823 O O . HIS A 1 102 ? -27.391 14.93 5.555 1 92.56 102 HIS A O 1
ATOM 829 N N . GLY A 1 103 ? -25.984 16.656 5.715 1 88.56 103 GLY A N 1
ATOM 830 C CA . GLY A 1 103 ? -25.469 16.25 7.008 1 88.56 103 GLY A CA 1
ATOM 831 C C . GLY A 1 103 ? -24.031 16.672 7.234 1 88.56 103 GLY A C 1
ATOM 832 O O . GLY A 1 103 ? -23.391 17.203 6.332 1 88.56 103 GLY A O 1
ATOM 833 N N . GLY A 1 104 ? -23.609 16.562 8.477 1 87.56 104 GLY A N 1
ATOM 834 C CA . GLY A 1 104 ? -22.234 16.797 8.836 1 87.56 104 GLY A CA 1
ATOM 835 C C . GLY A 1 104 ? -21.812 18.25 8.703 1 87.56 104 GLY A C 1
ATOM 836 O O . GLY A 1 104 ? -22.641 19.109 8.359 1 87.56 104 GLY A O 1
ATOM 837 N N . ARG A 1 105 ? -20.547 18.516 9.039 1 87 105 ARG A N 1
ATOM 838 C CA . ARG A 1 105 ? -19.875 19.781 8.812 1 87 105 ARG A CA 1
ATOM 839 C C . ARG A 1 105 ? -18.938 19.703 7.613 1 87 105 ARG A C 1
ATOM 841 O O . ARG A 1 105 ? -18.484 18.625 7.238 1 87 105 ARG A O 1
ATOM 848 N N . HIS A 1 106 ? -18.781 20.781 6.973 1 79.56 106 HIS A N 1
ATOM 849 C CA . HIS A 1 106 ? -17.844 20.922 5.859 1 79.56 106 HIS A CA 1
ATOM 850 C C . HIS A 1 106 ? -18.188 19.953 4.734 1 79.56 106 HIS A C 1
ATOM 852 O O . HIS A 1 106 ? -17.281 19.359 4.133 1 79.56 106 HIS A O 1
ATOM 858 N N . ASN A 1 107 ? -19.359 19.625 4.527 1 85.06 107 ASN A N 1
ATOM 859 C CA . ASN A 1 107 ? -19.859 18.719 3.502 1 85.06 107 ASN A CA 1
ATOM 860 C C . ASN A 1 107 ? -20.516 19.453 2.35 1 85.06 107 ASN A C 1
ATOM 862 O O . ASN A 1 107 ? -21.719 19.312 2.117 1 85.06 107 ASN A O 1
ATOM 866 N N . HIS A 1 108 ? -19.75 20.359 1.744 1 93.5 108 HIS A N 1
ATOM 867 C CA . HIS A 1 108 ? -20.281 21.109 0.619 1 93.5 108 HIS A CA 1
ATOM 868 C C . HIS A 1 108 ? -19.25 21.219 -0.501 1 93.5 108 HIS A C 1
ATOM 870 O O . HIS A 1 108 ? -18.047 21.109 -0.259 1 93.5 108 HIS A O 1
ATOM 876 N N . CYS A 1 109 ? -19.703 21.438 -1.717 1 97.19 109 CYS A N 1
ATOM 877 C CA . CYS A 1 109 ? -18.875 21.625 -2.908 1 97.19 109 CYS A CA 1
ATOM 878 C C . CYS A 1 109 ? -18.344 23.047 -2.98 1 97.19 109 CYS A C 1
ATOM 880 O O . CYS A 1 109 ? -19.125 24 -3.117 1 97.19 109 CYS A O 1
ATOM 882 N N . PHE A 1 110 ? -17.047 23.266 -2.979 1 97.19 110 PHE A N 1
ATOM 883 C CA . PHE A 1 110 ? -16.422 24.578 -3.014 1 97.19 110 PHE A CA 1
ATOM 884 C C . PHE A 1 110 ? -16.531 25.188 -4.406 1 97.19 110 PHE A C 1
ATOM 886 O O . PHE A 1 110 ? -16.297 26.391 -4.582 1 97.19 110 PHE A O 1
ATOM 893 N N . THR A 1 111 ? -16.891 24.344 -5.359 1 97.56 111 THR A N 1
ATOM 894 C CA . THR A 1 111 ? -17.047 24.797 -6.738 1 97.56 111 THR A CA 1
ATOM 895 C C . THR A 1 111 ? -18.469 25.281 -6.988 1 97.56 111 THR A C 1
ATOM 897 O O . THR A 1 111 ? -18.734 26 -7.965 1 97.56 111 THR A O 1
ATOM 900 N N . SER A 1 112 ? -19.406 24.969 -6.168 1 97.44 112 SER A N 1
ATOM 901 C CA . SER A 1 112 ? -20.812 25.297 -6.363 1 97.44 112 SER A CA 1
ATOM 902 C C . SER A 1 112 ? -21.031 26.812 -6.438 1 97.44 112 SER A C 1
ATOM 904 O O . SER A 1 112 ? -20.734 27.531 -5.484 1 97.44 112 SER A O 1
ATOM 906 N N . TYR A 1 113 ? -21.609 27.25 -7.516 1 96.94 113 TYR A N 1
ATOM 907 C CA . TYR A 1 113 ? -21.891 28.672 -7.688 1 96.94 113 TYR A CA 1
ATOM 908 C C . TYR A 1 113 ? -22.891 29.156 -6.652 1 96.94 113 TYR A C 1
ATOM 910 O O . TYR A 1 113 ? -22.766 30.266 -6.113 1 96.94 113 TYR A O 1
ATOM 918 N N . VAL A 1 114 ? -23.844 28.297 -6.348 1 97.31 114 VAL A N 1
ATOM 919 C CA . VAL A 1 114 ? -24.906 28.672 -5.406 1 97.31 114 VAL A CA 1
ATOM 920 C C . VAL A 1 114 ? -24.312 28.812 -4.004 1 97.31 114 VAL A C 1
ATOM 922 O O . VAL A 1 114 ? -24.625 29.781 -3.291 1 97.31 114 VAL A O 1
ATOM 925 N N . TYR A 1 115 ? -23.5 27.875 -3.604 1 97.56 115 TYR A N 1
ATOM 926 C CA . TYR A 1 115 ? -22.922 27.969 -2.268 1 97.56 115 TYR A CA 1
ATOM 927 C C . TYR A 1 115 ? -22.031 29.188 -2.135 1 97.56 115 TYR A C 1
ATOM 929 O O . TYR A 1 115 ? -22.031 29.859 -1.098 1 97.56 115 TYR A O 1
ATOM 937 N N . ARG A 1 116 ? -21.266 29.516 -3.145 1 97.94 116 ARG A N 1
ATOM 938 C CA . ARG A 1 116 ? -20.422 30.703 -3.164 1 97.94 116 ARG A CA 1
ATOM 939 C C . ARG A 1 116 ? -21.25 31.969 -3.051 1 97.94 116 ARG A C 1
ATOM 941 O O . ARG A 1 116 ? -20.891 32.906 -2.314 1 97.94 116 ARG A O 1
ATOM 948 N N . GLU A 1 117 ? -22.328 31.969 -3.781 1 97.94 117 GLU A N 1
ATOM 949 C CA . GLU A 1 117 ? -23.203 33.125 -3.742 1 97.94 117 GLU A CA 1
ATOM 950 C C . GLU A 1 117 ? -23.828 33.281 -2.357 1 97.94 117 GLU A C 1
ATOM 952 O O . GLU A 1 117 ? -23.812 34.406 -1.797 1 97.94 117 GLU A O 1
ATOM 957 N N . LYS A 1 118 ? -24.344 32.219 -1.851 1 97.88 118 LYS A N 1
ATOM 958 C CA . LYS A 1 118 ? -25.047 32.281 -0.568 1 97.88 118 LYS A CA 1
ATOM 959 C C . LYS A 1 118 ? -24.078 32.625 0.561 1 97.88 118 LYS A C 1
ATOM 961 O O . LYS A 1 118 ? -24.422 33.375 1.471 1 97.88 118 LYS A O 1
ATOM 966 N N . THR A 1 119 ? -22.891 32.156 0.541 1 97.75 119 THR A N 1
ATOM 967 C CA . THR A 1 119 ? -21.906 32.469 1.564 1 97.75 119 THR A CA 1
ATOM 968 C C . THR A 1 119 ? -21.469 33.938 1.453 1 97.75 119 THR A C 1
ATOM 970 O O . THR A 1 119 ? -21.281 34.625 2.467 1 97.75 119 THR A O 1
ATOM 973 N N . LYS A 1 120 ? -21.281 34.375 0.244 1 97.81 120 LYS A N 1
ATOM 974 C CA . LYS A 1 120 ? -20.922 35.781 0.043 1 97.81 120 LYS A CA 1
ATOM 975 C C . LYS A 1 120 ? -22 36.719 0.613 1 97.81 120 LYS A C 1
ATOM 977 O O . LYS A 1 120 ? -21.688 37.719 1.241 1 97.81 120 LYS A O 1
ATOM 982 N N . GLU A 1 121 ? -23.234 36.344 0.408 1 97.94 121 GLU A N 1
ATOM 983 C CA . GLU A 1 121 ? -24.375 37.156 0.86 1 97.94 121 GLU A CA 1
ATOM 984 C C . GLU A 1 121 ? -24.406 37.25 2.383 1 97.94 121 GLU A C 1
ATOM 986 O O . GLU A 1 121 ? -24.5 38.344 2.941 1 97.94 121 GLU A O 1
ATOM 991 N N . ILE A 1 122 ? -24.359 36.156 3.039 1 98.19 122 ILE A N 1
ATOM 992 C CA . ILE A 1 122 ? -24.453 36.156 4.496 1 98.19 122 ILE A CA 1
ATOM 993 C C . ILE A 1 122 ? -23.203 36.812 5.09 1 98.19 122 ILE A C 1
ATOM 995 O O . ILE A 1 122 ? -23.281 37.5 6.121 1 98.19 122 ILE A O 1
ATOM 999 N N . ASN A 1 123 ? -22.047 36.656 4.465 1 98.56 123 ASN A N 1
ATOM 1000 C CA . ASN A 1 123 ? -20.828 37.312 4.949 1 98.56 123 ASN A CA 1
ATOM 1001 C C . ASN A 1 123 ? -20.891 38.812 4.82 1 98.56 123 ASN A C 1
ATOM 1003 O O . ASN A 1 123 ? -20.391 39.531 5.684 1 98.56 123 ASN A O 1
ATOM 1007 N N . ARG A 1 124 ? -21.469 39.25 3.717 1 98.5 124 ARG A N 1
ATOM 1008 C CA . ARG A 1 124 ? -21.656 40.688 3.551 1 98.5 124 ARG A CA 1
ATOM 1009 C C . ARG A 1 124 ? -22.547 41.25 4.648 1 98.5 124 ARG A C 1
ATOM 1011 O O . ARG A 1 124 ? -22.234 42.312 5.227 1 98.5 124 ARG A O 1
ATOM 1018 N N . MET A 1 125 ? -23.641 40.594 4.941 1 98.56 125 MET A N 1
ATOM 1019 C CA . MET A 1 125 ? -24.562 41.031 5.98 1 98.56 125 MET A CA 1
ATOM 1020 C C . MET A 1 125 ? -23.859 41.094 7.336 1 98.56 125 MET A C 1
ATOM 1022 O O . MET A 1 125 ? -24.047 42.062 8.094 1 98.56 125 MET A O 1
ATOM 1026 N N . LEU A 1 126 ? -23.078 40.094 7.648 1 98.69 126 LEU A N 1
ATOM 1027 C CA . LEU A 1 126 ? -22.328 40.094 8.906 1 98.69 126 LEU A CA 1
ATOM 1028 C C . LEU A 1 126 ? -21.344 41.25 8.969 1 98.69 126 LEU A C 1
ATOM 1030 O O . LEU A 1 126 ? -21.234 41.906 10.008 1 98.69 126 LEU A O 1
ATOM 1034 N N . ALA A 1 127 ? -20.609 41.5 7.863 1 98.62 127 ALA A N 1
ATOM 1035 C CA . ALA A 1 127 ? -19.625 42.562 7.832 1 98.62 127 ALA A CA 1
ATOM 1036 C C . ALA A 1 127 ? -20.312 43.938 7.988 1 98.62 127 ALA A C 1
ATOM 1038 O O . ALA A 1 127 ? -19.797 44.812 8.695 1 98.62 127 ALA A O 1
ATOM 1039 N N . GLU A 1 128 ? -21.438 44.094 7.332 1 98.44 128 GLU A N 1
ATOM 1040 C CA . GLU A 1 128 ? -22.156 45.375 7.391 1 98.44 128 GLU A CA 1
ATOM 1041 C C . GLU A 1 128 ? -22.703 45.625 8.797 1 98.44 128 GLU A C 1
ATOM 1043 O O . GLU A 1 128 ? -22.672 46.75 9.273 1 98.44 128 GLU A O 1
ATOM 1048 N N . ARG A 1 129 ? -23.141 44.625 9.391 1 98.12 129 ARG A N 1
ATOM 1049 C CA . ARG A 1 129 ? -23.828 44.781 10.672 1 98.12 129 ARG A CA 1
ATOM 1050 C C . ARG A 1 129 ? -22.828 44.875 11.812 1 98.12 129 ARG A C 1
ATOM 1052 O O . ARG A 1 129 ? -23.031 45.688 12.75 1 98.12 129 ARG A O 1
ATOM 1059 N N . TYR A 1 130 ? -21.766 44.125 11.766 1 98.25 130 TYR A N 1
ATOM 1060 C CA . TYR A 1 130 ? -20.922 44 12.945 1 98.25 130 TYR A CA 1
ATOM 1061 C C . TYR A 1 130 ? -19.531 44.562 12.695 1 98.25 130 TYR A C 1
ATOM 1063 O O . TYR A 1 130 ? -18.719 44.656 13.617 1 98.25 130 TYR A O 1
ATOM 1071 N N . GLY A 1 131 ? -19.219 45 11.508 1 97.19 131 GLY A N 1
ATOM 1072 C CA . GLY A 1 131 ? -17.891 45.469 11.133 1 97.19 131 GLY A CA 1
ATOM 1073 C C . GLY A 1 131 ? -17.422 46.656 11.945 1 97.19 131 GLY A C 1
ATOM 1074 O O . GLY A 1 131 ? -16.234 46.844 12.141 1 97.19 131 GLY A O 1
ATOM 1075 N N . SER A 1 132 ? -18.359 47.438 12.438 1 95.62 132 SER A N 1
ATOM 1076 C CA . SER A 1 132 ? -18 48.656 13.148 1 95.62 132 SER A CA 1
ATOM 1077 C C . SER A 1 132 ? -18.109 48.469 14.656 1 95.62 132 SER A C 1
ATOM 1079 O O . SER A 1 132 ? -17.875 49.406 15.422 1 95.62 132 SER A O 1
ATOM 1081 N N . GLN A 1 133 ? -18.438 47.281 15.016 1 95.88 133 GLN A N 1
ATOM 1082 C CA . GLN A 1 133 ? -18.594 47.031 16.453 1 95.88 133 GLN A CA 1
ATOM 1083 C C . GLN A 1 133 ? -17.25 46.969 17.156 1 95.88 133 GLN A C 1
ATOM 1085 O O . GLN A 1 133 ? -16.312 46.312 16.656 1 95.88 133 GLN A O 1
ATOM 1090 N N . HIS A 1 134 ? -17.188 47.531 18.297 1 93.25 134 HIS A N 1
ATOM 1091 C CA . HIS A 1 134 ? -15.938 47.625 19.047 1 93.25 134 HIS A CA 1
ATOM 1092 C C . HIS A 1 134 ? -15.469 46.25 19.5 1 93.25 134 HIS A C 1
ATOM 1094 O O . HIS A 1 134 ? -14.266 46.031 19.641 1 93.25 134 HIS A O 1
ATOM 1100 N N . ALA A 1 135 ? -16.344 45.406 19.719 1 96.75 135 ALA A N 1
ATOM 1101 C CA . ALA A 1 135 ? -16.016 44.094 20.25 1 96.75 135 ALA A CA 1
ATOM 1102 C C . ALA A 1 135 ? -15.406 43.188 19.172 1 96.75 135 ALA A C 1
ATOM 1104 O O . ALA A 1 135 ? -14.805 42.156 19.469 1 96.75 135 ALA A O 1
ATOM 1105 N N . LEU A 1 136 ? -15.555 43.531 17.906 1 98.25 136 LEU A N 1
ATOM 1106 C CA . LEU A 1 136 ? -15.039 42.719 16.828 1 98.25 136 LEU A CA 1
ATOM 1107 C C . LEU A 1 136 ? -13.516 42.781 16.766 1 98.25 136 LEU A C 1
ATOM 1109 O O . LEU A 1 136 ? -12.945 43.844 16.547 1 98.25 136 LEU A O 1
ATOM 1113 N N . LEU A 1 137 ? -12.914 41.688 16.953 1 98 137 LEU A N 1
ATOM 1114 C CA . LEU A 1 137 ? -11.461 41.594 17 1 98 137 LEU A CA 1
ATOM 1115 C C . LEU A 1 137 ? -10.898 41.094 15.672 1 98 137 LEU A C 1
ATOM 1117 O O . LEU A 1 137 ? -9.852 41.562 15.227 1 98 137 LEU A O 1
ATOM 1121 N N . MET A 1 138 ? -11.531 40.094 15.078 1 98.06 138 MET A N 1
ATOM 1122 C CA . MET A 1 138 ? -11.016 39.344 13.93 1 98.06 138 MET A CA 1
ATOM 1123 C C . MET A 1 138 ? -12.117 38.562 13.242 1 98.06 138 MET A C 1
ATOM 1125 O O . MET A 1 138 ? -13.117 38.219 13.875 1 98.06 138 MET A O 1
ATOM 1129 N N . TRP A 1 139 ? -11.906 38.375 11.922 1 98.56 139 TRP A N 1
ATOM 1130 C CA . TRP A 1 139 ? -12.789 37.469 11.203 1 98.56 139 TRP A CA 1
ATOM 1131 C C . TRP A 1 139 ? -12.227 36.031 11.18 1 98.56 139 TRP A C 1
ATOM 1133 O O . TRP A 1 139 ? -11.07 35.844 10.812 1 98.56 139 TRP A O 1
ATOM 1143 N N . HIS A 1 140 ? -13 35.062 11.625 1 98.38 140 HIS A N 1
ATOM 1144 C CA . HIS A 1 140 ? -12.75 33.656 11.492 1 98.38 140 HIS A CA 1
ATOM 1145 C C . HIS A 1 140 ? -13.539 33.062 10.336 1 98.38 140 HIS A C 1
ATOM 1147 O O . HIS A 1 140 ? -14.711 32.688 10.492 1 98.38 140 HIS A O 1
ATOM 1153 N N . VAL A 1 141 ? -12.891 32.906 9.203 1 98.31 141 VAL A N 1
ATOM 1154 C CA . VAL A 1 141 ? -13.625 32.5 8.008 1 98.31 141 VAL A CA 1
ATOM 1155 C C . VAL A 1 141 ? -13.852 30.984 8.031 1 98.31 141 VAL A C 1
ATOM 1157 O O . VAL A 1 141 ? -12.891 30.203 8.086 1 98.31 141 VAL A O 1
ATOM 1160 N N . SER A 1 142 ? -15.125 30.641 7.949 1 97.12 142 SER A N 1
ATOM 1161 C CA . SER A 1 142 ? -15.508 29.234 8.023 1 97.12 142 SER A CA 1
ATOM 1162 C C . SER A 1 142 ? -14.844 28.547 9.211 1 97.12 142 SER A C 1
ATOM 1164 O O . SER A 1 142 ? -14.961 29.016 10.352 1 97.12 142 SER A O 1
ATOM 1166 N N . ASN A 1 143 ? -14.188 27.438 8.961 1 95.88 143 ASN A N 1
ATOM 1167 C CA . ASN A 1 143 ? -13.492 26.625 9.961 1 95.88 143 ASN A CA 1
ATOM 1168 C C . ASN A 1 143 ? -12.938 25.344 9.359 1 95.88 143 ASN A C 1
ATOM 1170 O O . ASN A 1 143 ? -13.664 24.578 8.734 1 95.88 143 ASN A O 1
ATOM 1174 N N . GLU A 1 144 ? -11.703 25.062 9.523 1 95.88 144 GLU A N 1
ATOM 1175 C CA . GLU A 1 144 ? -11.109 23.766 9.25 1 95.88 144 GLU A CA 1
ATOM 1176 C C . GLU A 1 144 ? -11.469 23.281 7.848 1 95.88 144 GLU A C 1
ATOM 1178 O O . GLU A 1 144 ? -11.969 22.156 7.68 1 95.88 144 GLU A O 1
ATOM 1183 N N . TYR A 1 145 ? -11.117 24.109 6.828 1 96.12 145 TYR A N 1
ATOM 1184 C CA . TYR A 1 145 ? -11.391 23.703 5.453 1 96.12 145 TYR A CA 1
ATOM 1185 C C . TYR A 1 145 ? -10.812 22.328 5.164 1 96.12 145 TYR A C 1
ATOM 1187 O O . TYR A 1 145 ? -9.719 22 5.629 1 96.12 145 TYR A O 1
ATOM 1195 N N . GLY A 1 146 ? -11.562 21.453 4.359 1 93.62 146 GLY A N 1
ATOM 1196 C CA . GLY A 1 146 ? -11.078 20.156 3.934 1 93.62 146 GLY A CA 1
ATOM 1197 C C . GLY A 1 146 ? -12.07 19.406 3.064 1 93.62 146 GLY A C 1
ATOM 1198 O O . GLY A 1 146 ? -13.172 19.891 2.807 1 93.62 146 GLY A O 1
ATOM 1199 N N . GLY A 1 147 ? -11.594 18.281 2.588 1 92.75 147 GLY A N 1
ATOM 1200 C CA . GLY A 1 147 ? -12.43 17.422 1.761 1 92.75 147 GLY A CA 1
ATOM 1201 C C . GLY A 1 147 ? -12.352 17.766 0.284 1 92.75 147 GLY A C 1
ATOM 1202 O O . GLY A 1 147 ? -11.734 18.75 -0.099 1 92.75 147 GLY A O 1
ATOM 1203 N N . GLU A 1 148 ? -12.914 16.906 -0.507 1 94.69 148 GLU A N 1
ATOM 1204 C CA . GLU A 1 148 ? -12.938 17.094 -1.955 1 94.69 148 GLU A CA 1
ATOM 1205 C C . GLU A 1 148 ? -14.312 16.734 -2.529 1 94.69 148 GLU A C 1
ATOM 1207 O O . GLU A 1 148 ? -15.125 16.094 -1.858 1 94.69 148 GLU A O 1
ATOM 1212 N N . CYS A 1 149 ? -14.625 17.266 -3.596 1 97.94 149 CYS A N 1
ATOM 1213 C CA . CYS A 1 149 ? -15.844 16.984 -4.344 1 97.94 149 CYS A CA 1
ATOM 1214 C C . CYS A 1 149 ? -15.523 16.578 -5.777 1 97.94 149 CYS A C 1
ATOM 1216 O O . CYS A 1 149 ? -14.664 17.172 -6.418 1 97.94 149 CYS A O 1
ATOM 1218 N N . HIS A 1 150 ? -16.156 15.562 -6.254 1 97.94 150 HIS A N 1
ATOM 1219 C CA . HIS A 1 150 ? -15.914 14.992 -7.574 1 97.94 150 HIS A CA 1
ATOM 1220 C C . HIS A 1 150 ? -17.125 15.141 -8.477 1 97.94 150 HIS A C 1
ATOM 1222 O O . HIS A 1 150 ? -17.328 14.344 -9.398 1 97.94 150 HIS A O 1
ATOM 1228 N N . CYS A 1 151 ? -18.047 16.078 -8.25 1 97.69 151 CYS A N 1
ATOM 1229 C CA . CYS A 1 151 ? -19.234 16.312 -9.07 1 97.69 151 CYS A CA 1
ATOM 1230 C C . CYS A 1 151 ? -18.844 16.828 -10.453 1 97.69 151 CYS A C 1
ATOM 1232 O O . CYS A 1 151 ? -17.672 17.078 -10.719 1 97.69 151 CYS A O 1
ATOM 1234 N N . ASP A 1 152 ? -19.781 17.031 -11.352 1 96.94 152 ASP A N 1
ATOM 1235 C CA . ASP A 1 152 ? -19.547 17.469 -12.727 1 96.94 152 ASP A CA 1
ATOM 1236 C C . ASP A 1 152 ? -18.906 18.859 -12.766 1 96.94 152 ASP A C 1
ATOM 1238 O O . ASP A 1 152 ? -18.031 19.125 -13.586 1 96.94 152 ASP A O 1
ATOM 1242 N N . GLN A 1 153 ? -19.359 19.734 -11.875 1 97.38 153 GLN A N 1
ATOM 1243 C CA . GLN A 1 153 ? -18.781 21.078 -11.82 1 97.38 153 GLN A CA 1
ATOM 1244 C C . GLN A 1 153 ? -17.312 21.016 -11.438 1 97.38 153 GLN A C 1
ATOM 1246 O O . GLN A 1 153 ? -16.484 21.75 -12 1 97.38 153 GLN A O 1
ATOM 1251 N N . CYS A 1 154 ? -17.031 20.203 -10.5 1 98.38 154 CYS A N 1
ATOM 1252 C CA . CYS A 1 154 ? -15.648 20.062 -10.062 1 98.38 154 CYS A CA 1
ATOM 1253 C C . CYS A 1 154 ? -14.797 19.422 -11.156 1 98.38 154 CYS A C 1
ATOM 1255 O O . CYS A 1 154 ? -13.625 19.781 -11.32 1 98.38 154 CYS A O 1
ATOM 1257 N N . GLN A 1 155 ? -15.359 18.422 -11.945 1 98.12 155 GLN A N 1
ATOM 1258 C CA . GLN A 1 155 ? -14.648 17.844 -13.086 1 98.12 155 GLN A CA 1
ATOM 1259 C C . GLN A 1 155 ? -14.297 18.922 -14.109 1 98.12 155 GLN A C 1
ATOM 1261 O O . GLN A 1 155 ? -13.164 18.969 -14.602 1 98.12 155 GLN A O 1
ATOM 1266 N N . HIS A 1 156 ? -15.266 19.75 -14.422 1 98.19 156 HIS A N 1
ATOM 1267 C CA . HIS A 1 156 ? -15.039 20.844 -15.367 1 98.19 156 HIS A CA 1
ATOM 1268 C C . HIS A 1 156 ? -13.984 21.812 -14.844 1 98.19 156 HIS A C 1
ATOM 1270 O O . HIS A 1 156 ? -13.094 22.219 -15.586 1 98.19 156 HIS A O 1
ATOM 1276 N N . ALA A 1 157 ? -14.117 22.188 -13.547 1 98.56 157 ALA A N 1
ATOM 1277 C CA . ALA A 1 157 ? -13.156 23.094 -12.945 1 98.56 157 ALA A CA 1
ATOM 1278 C C . ALA A 1 157 ? -11.742 22.516 -12.969 1 98.56 157 ALA A C 1
ATOM 1280 O O . ALA A 1 157 ? -10.773 23.234 -13.195 1 98.56 157 ALA A O 1
ATOM 1281 N N . PHE A 1 158 ? -11.633 21.266 -12.68 1 98.62 158 PHE A N 1
ATOM 1282 C CA . PHE A 1 158 ? -10.344 20.594 -12.711 1 98.62 158 PHE A CA 1
ATOM 1283 C C . PHE A 1 158 ? -9.727 20.656 -14.102 1 98.62 158 PHE A C 1
ATOM 1285 O O . PHE A 1 158 ? -8.547 20.984 -14.25 1 98.62 158 PHE A O 1
ATOM 1292 N N . ARG A 1 159 ? -10.484 20.312 -15.141 1 98.69 159 ARG A N 1
ATOM 1293 C CA . ARG A 1 159 ? -9.992 20.375 -16.516 1 98.69 159 ARG A CA 1
ATOM 1294 C C . ARG A 1 159 ? -9.555 21.781 -16.891 1 98.69 159 ARG A C 1
ATOM 1296 O O . ARG A 1 159 ? -8.531 21.969 -17.547 1 98.69 159 ARG A O 1
ATOM 1303 N N . ASP A 1 160 ? -10.289 22.797 -16.453 1 98.62 160 ASP A N 1
ATOM 1304 C CA . ASP A 1 160 ? -9.906 24.188 -16.703 1 98.62 160 ASP A CA 1
ATOM 1305 C C . ASP A 1 160 ? -8.594 24.516 -16 1 98.62 160 ASP A C 1
ATOM 1307 O O . ASP A 1 160 ? -7.738 25.219 -16.562 1 98.62 160 ASP A O 1
ATOM 1311 N N . TRP A 1 161 ? -8.508 24.047 -14.766 1 98.69 161 TRP A N 1
ATOM 1312 C CA . TRP A 1 161 ? -7.281 24.234 -14.008 1 98.69 161 TRP A CA 1
ATOM 1313 C C . TRP A 1 161 ? -6.094 23.609 -14.719 1 98.69 161 TRP A C 1
ATOM 1315 O O . TRP A 1 161 ? -5.02 24.203 -14.812 1 98.69 161 TRP A O 1
ATOM 1325 N N . LEU A 1 162 ? -6.25 22.391 -15.242 1 98.75 162 LEU A N 1
ATOM 1326 C CA . LEU A 1 162 ? -5.203 21.688 -15.977 1 98.75 162 LEU A CA 1
ATOM 1327 C C . LEU A 1 162 ? -4.828 22.453 -17.25 1 98.75 162 LEU A C 1
ATOM 1329 O O . LEU A 1 162 ? -3.648 22.547 -17.594 1 98.75 162 LEU A O 1
ATOM 1333 N N . LYS A 1 163 ? -5.852 22.906 -18 1 98.69 163 LYS A N 1
ATOM 1334 C CA . LYS A 1 163 ? -5.59 23.688 -19.203 1 98.69 163 LYS A CA 1
ATOM 1335 C C . LYS A 1 163 ? -4.688 24.891 -18.906 1 98.69 163 LYS A C 1
ATOM 1337 O O . LYS A 1 163 ? -3.744 25.156 -19.656 1 98.69 163 LYS A O 1
ATOM 1342 N N . LYS A 1 164 ? -5.004 25.578 -17.828 1 98.5 164 LYS A N 1
ATOM 1343 C CA . LYS A 1 164 ? -4.191 26.734 -17.453 1 98.5 164 LYS A CA 1
ATOM 1344 C C . LYS A 1 164 ? -2.777 26.297 -17.062 1 98.5 164 LYS A C 1
ATOM 1346 O O . LYS A 1 164 ? -1.801 26.922 -17.5 1 98.5 164 LYS A O 1
ATOM 1351 N N . LYS A 1 165 ? -2.627 25.297 -16.281 1 98.19 165 LYS A N 1
ATOM 1352 C CA . LYS A 1 165 ? -1.325 24.844 -15.805 1 98.19 165 LYS A CA 1
ATOM 1353 C C . LYS A 1 165 ? -0.44 24.406 -16.969 1 98.19 165 LYS A C 1
ATOM 1355 O O . LYS A 1 165 ? 0.769 24.641 -16.969 1 98.19 165 LYS A O 1
ATOM 1360 N N . TYR A 1 166 ? -1.058 23.734 -17.891 1 98.38 166 TYR A N 1
ATOM 1361 C CA . TYR A 1 166 ? -0.272 23.156 -18.969 1 98.38 166 TYR A CA 1
ATOM 1362 C C . TYR A 1 166 ? -0.417 23.969 -20.25 1 98.38 166 TYR A C 1
ATOM 1364 O O . TYR A 1 166 ? -0.302 23.422 -21.359 1 98.38 166 TYR A O 1
ATOM 1372 N N . ASN A 1 167 ? -0.794 25.203 -20.172 1 98.06 167 ASN A N 1
ATOM 1373 C CA . ASN A 1 167 ? -0.837 26.188 -21.234 1 98.06 167 ASN A CA 1
ATOM 1374 C C . ASN A 1 167 ? -1.714 25.734 -22.391 1 98.06 167 ASN A C 1
ATOM 1376 O O . ASN A 1 167 ? -1.357 25.906 -23.562 1 98.06 167 ASN A O 1
ATOM 1380 N N . HIS A 1 168 ? -2.738 25 -22.094 1 97.69 168 HIS A N 1
ATOM 1381 C CA . HIS A 1 168 ? -3.734 24.531 -23.047 1 97.69 168 HIS A CA 1
ATOM 1382 C C . HIS A 1 168 ? -3.109 23.578 -24.078 1 97.69 168 HIS A C 1
ATOM 1384 O O . HIS A 1 168 ? -3.52 23.562 -25.234 1 97.69 168 HIS A O 1
ATOM 1390 N N . ASP A 1 169 ? -2.062 22.938 -23.703 1 98.19 169 ASP A N 1
ATOM 1391 C CA . ASP A 1 169 ? -1.387 21.953 -24.531 1 98.19 169 ASP A CA 1
ATOM 1392 C C . ASP A 1 169 ? -1.494 20.562 -23.922 1 98.19 169 ASP A C 1
ATOM 1394 O O . ASP A 1 169 ? -0.741 20.219 -23 1 98.19 169 ASP A O 1
ATOM 1398 N N . ILE A 1 170 ? -2.318 19.719 -24.469 1 97 170 ILE A N 1
ATOM 1399 C CA . ILE A 1 170 ? -2.607 18.406 -23.906 1 97 170 ILE A CA 1
ATOM 1400 C C . ILE A 1 170 ? -1.375 17.516 -24.016 1 97 170 ILE A C 1
ATOM 1402 O O . ILE A 1 170 ? -1.171 16.625 -23.203 1 97 170 ILE A O 1
ATOM 1406 N N . LYS A 1 171 ? -0.501 17.688 -24.984 1 97.06 171 LYS A N 1
ATOM 1407 C CA . LYS A 1 171 ? 0.744 16.938 -25.109 1 97.06 171 LYS A CA 1
ATOM 1408 C C . LYS A 1 171 ? 1.649 17.172 -23.906 1 97.06 171 LYS A C 1
ATOM 1410 O O . LYS A 1 171 ? 2.291 16.25 -23.406 1 97.06 171 LYS A O 1
ATOM 1415 N N . SER A 1 172 ? 1.718 18.484 -23.469 1 97.94 172 SER A N 1
ATOM 1416 C CA . SER A 1 172 ? 2.523 18.828 -22.312 1 97.94 172 SER A CA 1
ATOM 1417 C C . SER A 1 172 ? 2.033 18.094 -21.062 1 97.94 172 SER A C 1
ATOM 1419 O O . SER A 1 172 ? 2.838 17.625 -20.25 1 97.94 172 SER A O 1
ATOM 1421 N N . LEU A 1 173 ? 0.725 18.016 -20.906 1 98.19 173 LEU A N 1
ATOM 1422 C CA . LEU A 1 173 ? 0.155 17.266 -19.797 1 98.19 173 LEU A CA 1
ATOM 1423 C C . LEU A 1 173 ? 0.514 15.781 -19.906 1 98.19 173 LEU A C 1
ATOM 1425 O O . LEU A 1 173 ? 0.938 15.172 -18.922 1 98.19 173 LEU A O 1
ATOM 1429 N N . ASN A 1 174 ? 0.297 15.172 -21.078 1 97.75 174 ASN A N 1
ATOM 1430 C CA . ASN A 1 174 ? 0.608 13.766 -21.281 1 97.75 174 ASN A CA 1
ATOM 1431 C C . ASN A 1 174 ? 2.07 13.461 -20.969 1 97.75 174 ASN A C 1
ATOM 1433 O O . ASN A 1 174 ? 2.377 12.43 -20.359 1 97.75 174 ASN A O 1
ATOM 1437 N N . ASP A 1 175 ? 2.973 14.367 -21.391 1 97.44 175 ASP A N 1
ATOM 1438 C CA . ASP A 1 175 ? 4.395 14.203 -21.109 1 97.44 175 ASP A CA 1
ATOM 1439 C C . ASP A 1 175 ? 4.664 14.258 -19.609 1 97.44 175 ASP A C 1
ATOM 1441 O O . ASP A 1 175 ? 5.402 13.422 -19.078 1 97.44 175 ASP A O 1
ATOM 1445 N N . ALA A 1 176 ? 4.016 15.211 -18.953 1 98.06 176 ALA A N 1
ATOM 1446 C CA . ALA A 1 176 ? 4.23 15.398 -17.531 1 98.06 176 ALA A CA 1
ATOM 1447 C C . ALA A 1 176 ? 3.684 14.219 -16.734 1 98.06 176 ALA A C 1
ATOM 1449 O O . ALA A 1 176 ? 4.258 13.836 -15.703 1 98.06 176 ALA A O 1
ATOM 1450 N N . TRP A 1 177 ? 2.564 13.656 -17.172 1 97.81 177 TRP A N 1
ATOM 1451 C CA . TRP A 1 177 ? 1.913 12.57 -16.453 1 97.81 177 TRP A CA 1
ATOM 1452 C C . TRP A 1 177 ? 2.451 11.219 -16.906 1 97.81 177 TRP A C 1
ATOM 1454 O O . TRP A 1 177 ? 2.105 10.18 -16.328 1 97.81 177 TRP A O 1
ATOM 1464 N N . TRP A 1 178 ? 3.359 11.164 -17.922 1 97.38 178 TRP A N 1
ATOM 1465 C CA . TRP A 1 178 ? 3.891 9.938 -18.5 1 97.38 178 TRP A CA 1
ATOM 1466 C C . TRP A 1 178 ? 2.764 8.984 -18.875 1 97.38 178 TRP A C 1
ATOM 1468 O O . TRP A 1 178 ? 2.773 7.816 -18.469 1 97.38 178 TRP A O 1
ATOM 1478 N N . THR A 1 179 ? 1.814 9.391 -19.672 1 94.94 179 THR A N 1
ATOM 1479 C CA . THR A 1 179 ? 0.539 8.711 -19.891 1 94.94 179 THR A CA 1
ATOM 1480 C C . THR A 1 179 ? 0.698 7.562 -20.891 1 94.94 179 THR A C 1
ATOM 1482 O O . THR A 1 179 ? -0.186 6.711 -21 1 94.94 179 THR A O 1
ATOM 1485 N N . PRO A 1 180 ? 1.79 7.449 -21.672 1 92.38 180 PRO A N 1
ATOM 1486 C CA . PRO A 1 180 ? 1.91 6.223 -22.469 1 92.38 180 PRO A CA 1
ATOM 1487 C C . PRO A 1 180 ? 1.938 4.965 -21.609 1 92.38 180 PRO A C 1
ATOM 1489 O O . PRO A 1 180 ? 1.636 3.871 -22.094 1 92.38 180 PRO A O 1
ATOM 1492 N N . PHE A 1 181 ? 2.375 5.164 -20.391 1 92 181 PHE A N 1
ATOM 1493 C CA . PHE A 1 181 ? 2.318 4.043 -19.453 1 92 181 PHE A CA 1
ATOM 1494 C C . PHE A 1 181 ? 0.913 3.459 -19.406 1 92 181 PHE A C 1
ATOM 1496 O O . PHE A 1 181 ? -0.042 4.16 -19.062 1 92 181 PHE A O 1
ATOM 1503 N N . TRP A 1 182 ? 0.686 2.209 -19.781 1 89.75 182 TRP A N 1
ATOM 1504 C CA . TRP A 1 182 ? -0.561 1.45 -19.781 1 89.75 182 TRP A CA 1
ATOM 1505 C C . TRP A 1 182 ? -1.578 2.08 -20.719 1 89.75 182 TRP A C 1
ATOM 1507 O O . TRP A 1 182 ? -2.771 2.127 -20.422 1 89.75 182 TRP A O 1
ATOM 1517 N N . SER A 1 183 ? -1.12 2.74 -21.75 1 91.75 183 SER A N 1
ATOM 1518 C CA . SER A 1 183 ? -1.99 3.246 -22.797 1 91.75 183 SER A CA 1
ATOM 1519 C C . SER A 1 183 ? -2.924 4.332 -22.281 1 91.75 183 SER A C 1
ATOM 1521 O O . SER A 1 183 ? -4.098 4.383 -22.656 1 91.75 183 SER A O 1
ATOM 1523 N N . HIS A 1 184 ? -2.432 5.266 -21.453 1 92.25 184 HIS A N 1
ATOM 1524 C CA . HIS A 1 184 ? -3.291 6.246 -20.797 1 92.25 184 HIS A CA 1
ATOM 1525 C C . HIS A 1 184 ? -3.227 7.594 -21.516 1 92.25 184 HIS A C 1
ATOM 1527 O O .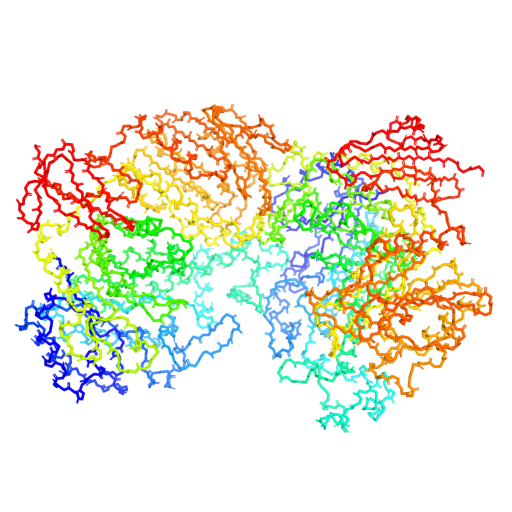 HIS A 1 184 ? -3.678 8.609 -20.969 1 92.25 184 HIS A O 1
ATOM 1533 N N . THR A 1 185 ? -2.666 7.625 -22.703 1 95.06 185 THR A N 1
ATOM 1534 C CA . THR A 1 185 ? -2.545 8.891 -23.406 1 95.06 185 THR A CA 1
ATOM 1535 C C . THR A 1 185 ? -3.922 9.477 -23.719 1 95.06 185 THR A C 1
ATOM 1537 O O . THR A 1 185 ? -4.824 8.758 -24.141 1 95.06 185 THR A O 1
ATOM 1540 N N . PHE A 1 186 ? -4.059 10.812 -23.438 1 95.31 186 PHE A N 1
ATOM 1541 C CA . PHE A 1 186 ? -5.293 11.531 -23.719 1 95.31 186 PHE A CA 1
ATOM 1542 C C . PHE A 1 186 ? -5.168 12.328 -25.016 1 95.31 186 PHE A C 1
ATOM 1544 O O . PHE A 1 186 ? -4.094 12.852 -25.328 1 95.31 186 PHE A O 1
ATOM 1551 N N . ASN A 1 187 ? -6.254 12.414 -25.781 1 94.31 187 ASN A N 1
ATOM 1552 C CA . ASN A 1 187 ? -6.242 13.25 -26.984 1 94.31 187 ASN A CA 1
ATOM 1553 C C . ASN A 1 187 ? -7.289 14.359 -26.891 1 94.31 187 ASN A C 1
ATOM 1555 O O . ASN A 1 187 ? -7.387 15.195 -27.797 1 94.31 187 ASN A O 1
ATOM 1559 N N . ASP A 1 188 ? -8.078 14.328 -25.844 1 95.69 188 ASP A N 1
ATOM 1560 C CA . ASP A 1 188 ? -9.07 15.367 -25.594 1 95.69 188 ASP A CA 1
ATOM 1561 C C . ASP A 1 188 ? -9.203 15.641 -24.094 1 95.69 188 ASP A C 1
ATOM 1563 O O . ASP A 1 188 ? -9.219 14.711 -23.281 1 95.69 188 ASP A O 1
ATOM 1567 N N . TRP A 1 189 ? -9.312 16.969 -23.766 1 97.12 189 TRP A N 1
ATOM 1568 C CA . TRP A 1 189 ? -9.367 17.359 -22.375 1 97.12 189 TRP A CA 1
ATOM 1569 C C . TRP A 1 189 ? -10.57 16.719 -21.672 1 97.12 189 TRP A C 1
ATOM 1571 O O . TRP A 1 189 ? -10.516 16.438 -20.469 1 97.12 189 TRP A O 1
ATOM 1581 N N . SER A 1 190 ? -11.664 16.469 -22.391 1 96.44 190 SER A N 1
ATOM 1582 C CA . SER A 1 190 ? -12.898 15.945 -21.828 1 96.44 190 SER A CA 1
ATOM 1583 C C . SER A 1 190 ? -12.727 14.5 -21.375 1 96.44 190 SER A C 1
ATOM 1585 O O . SER A 1 190 ? -13.57 13.969 -20.641 1 96.44 190 SER A O 1
ATOM 1587 N N . GLN A 1 191 ? -11.609 13.828 -21.75 1 95.75 191 GLN A N 1
ATOM 1588 C CA . GLN A 1 191 ? -11.344 12.445 -21.375 1 95.75 191 GLN A CA 1
ATOM 1589 C C . GLN A 1 191 ? -10.797 12.359 -19.953 1 95.75 191 GLN A C 1
ATOM 1591 O O . GLN A 1 191 ? -10.758 11.281 -19.359 1 95.75 191 GLN A O 1
ATOM 1596 N N . ILE A 1 192 ? -10.344 13.461 -19.391 1 97.25 192 ILE A N 1
ATOM 1597 C CA . ILE A 1 192 ? -9.672 13.477 -18.109 1 97.25 192 ILE A CA 1
ATOM 1598 C C . ILE A 1 192 ? -10.703 13.555 -16.984 1 97.25 192 ILE A C 1
ATOM 1600 O O . ILE A 1 192 ? -11.594 14.406 -17 1 97.25 192 ILE A O 1
ATOM 1604 N N . GLU A 1 193 ? -10.641 12.641 -16.031 1 96.31 193 GLU A N 1
ATOM 1605 C CA . GLU A 1 193 ? -11.43 12.625 -14.812 1 96.31 193 GLU A CA 1
ATOM 1606 C C . GLU A 1 193 ? -10.539 12.617 -13.578 1 96.31 193 GLU A C 1
ATOM 1608 O O . GLU A 1 193 ? -9.375 12.211 -13.641 1 96.31 193 GLU A O 1
ATOM 1613 N N . SER A 1 194 ? -11.109 13.148 -12.5 1 98.06 194 SER A N 1
ATOM 1614 C CA . SER A 1 194 ? -10.375 13.109 -11.242 1 98.06 194 SER A CA 1
ATOM 1615 C C . SER A 1 194 ? -10.102 11.672 -10.812 1 98.06 194 SER A C 1
ATOM 1617 O O . SER A 1 194 ? -10.789 10.742 -11.242 1 98.06 194 SER A O 1
ATOM 1619 N N . PRO A 1 195 ? -9.008 11.461 -10.008 1 97.56 195 PRO A N 1
ATOM 1620 C CA . PRO A 1 195 ? -8.703 10.102 -9.539 1 97.56 195 PRO A CA 1
ATOM 1621 C C . PRO A 1 195 ? -9.898 9.43 -8.867 1 97.56 195 PRO A C 1
ATOM 1623 O O . PRO A 1 195 ? -10.688 10.094 -8.188 1 97.56 195 PRO A O 1
ATOM 1626 N N . SER A 1 196 ? -10.023 8.086 -8.969 1 97.31 196 SER A N 1
ATOM 1627 C CA . SER A 1 196 ? -11.18 7.355 -8.453 1 97.31 196 SER A CA 1
ATOM 1628 C C . SER A 1 196 ? -10.844 5.891 -8.203 1 97.31 196 SER A C 1
ATOM 1630 O O . SER A 1 196 ? -10.141 5.266 -9 1 97.31 196 SER A O 1
ATOM 1632 N N . PRO A 1 197 ? -11.391 5.293 -7.137 1 93.94 197 PRO A N 1
ATOM 1633 C CA . PRO A 1 197 ? -11.242 3.85 -6.938 1 93.94 197 PRO A CA 1
ATOM 1634 C C . PRO A 1 197 ? -12.023 3.027 -7.961 1 93.94 197 PRO A C 1
ATOM 1636 O O . PRO A 1 197 ? -11.766 1.831 -8.125 1 93.94 197 PRO A O 1
ATOM 1639 N N . ILE A 1 198 ? -12.953 3.578 -8.633 1 94 198 ILE A N 1
ATOM 1640 C CA . ILE A 1 198 ? -13.688 2.852 -9.664 1 94 198 ILE A CA 1
ATOM 1641 C C . ILE A 1 198 ? -13.219 3.287 -11.047 1 94 198 ILE A C 1
ATOM 1643 O O . ILE A 1 198 ? -13.883 3.01 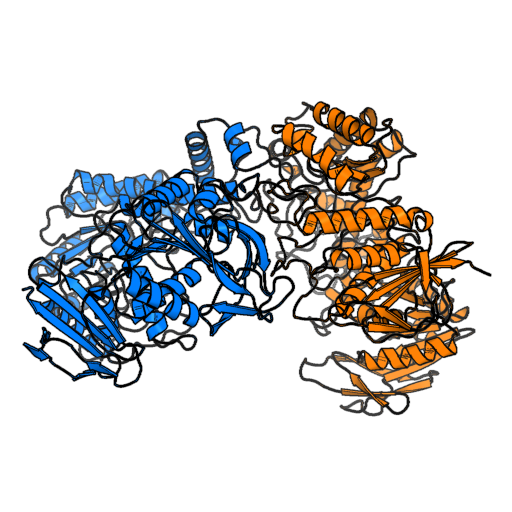-12.047 1 94 198 ILE A O 1
ATOM 1647 N N . GLY A 1 199 ? -12.133 4.043 -11.094 1 94.19 199 GLY A N 1
ATOM 1648 C CA . GLY A 1 199 ? -11.5 4.543 -12.305 1 94.19 199 GLY A CA 1
ATOM 1649 C C . GLY A 1 199 ? -9.984 4.52 -12.242 1 94.19 199 GLY A C 1
ATOM 1650 O O . GLY A 1 199 ? -9.391 3.492 -11.914 1 94.19 199 GLY A O 1
ATOM 1651 N N . GLU A 1 200 ? -9.383 5.66 -12.617 1 93.44 200 GLU A N 1
ATOM 1652 C CA . GLU A 1 200 ? -7.926 5.746 -12.695 1 93.44 200 GLU A CA 1
ATOM 1653 C C . GLU A 1 200 ? -7.332 6.238 -11.375 1 93.44 200 GLU A C 1
ATOM 1655 O O . GLU A 1 200 ? -7.828 7.207 -10.789 1 93.44 200 GLU A O 1
ATOM 1660 N N . ASN A 1 201 ? -6.359 5.566 -10.875 1 93.88 201 ASN A N 1
ATOM 1661 C CA . ASN A 1 201 ? -5.652 6.012 -9.68 1 93.88 201 ASN A CA 1
ATOM 1662 C C . ASN A 1 201 ? -4.168 5.676 -9.75 1 93.88 201 ASN A C 1
ATOM 1664 O O . ASN A 1 201 ? -3.449 5.812 -8.758 1 93.88 201 ASN A O 1
ATOM 1668 N N . ALA A 1 202 ? -3.703 5.262 -10.914 1 94.12 202 ALA A N 1
ATOM 1669 C CA . ALA A 1 202 ? -2.328 4.781 -11.016 1 94.12 202 ALA A CA 1
ATOM 1670 C C . ALA A 1 202 ? -1.446 5.797 -11.742 1 94.12 202 ALA A C 1
ATOM 1672 O O . ALA A 1 202 ? -0.229 5.617 -11.828 1 94.12 202 ALA A O 1
ATOM 1673 N N . VAL A 1 203 ? -2.008 6.805 -12.328 1 96.12 203 VAL A N 1
ATOM 1674 C CA . VAL A 1 203 ? -1.239 7.898 -12.906 1 96.12 203 VAL A CA 1
ATOM 1675 C C . VAL A 1 203 ? -0.883 8.914 -11.82 1 96.12 203 VAL A C 1
ATOM 1677 O O . VAL A 1 203 ? -1.695 9.773 -11.477 1 96.12 203 VAL A O 1
ATOM 1680 N N . HIS A 1 204 ? 0.352 8.883 -11.391 1 97.06 204 HIS A N 1
ATOM 1681 C CA . HIS A 1 204 ? 0.759 9.641 -10.219 1 97.06 204 HIS A CA 1
ATOM 1682 C C . HIS A 1 204 ? 0.705 11.141 -10.484 1 97.06 204 HIS A C 1
ATOM 1684 O O . HIS A 1 204 ? 0.397 11.922 -9.578 1 97.06 204 HIS A O 1
ATOM 1690 N N . GLY A 1 205 ? 1.077 11.523 -11.711 1 97.88 205 GLY A N 1
ATOM 1691 C CA . GLY A 1 205 ? 0.929 12.922 -12.055 1 97.88 205 GLY A CA 1
ATOM 1692 C C . GLY A 1 205 ? -0.49 13.438 -11.891 1 97.88 205 GLY A C 1
ATOM 1693 O O . GLY A 1 205 ? -0.703 14.547 -11.414 1 97.88 205 GLY A O 1
ATOM 1694 N N . LEU A 1 206 ? -1.484 12.617 -12.305 1 98.12 206 LEU A N 1
ATOM 1695 C CA . LEU A 1 206 ? -2.898 12.938 -12.148 1 98.12 206 LEU A CA 1
ATOM 1696 C C . LEU A 1 206 ? -3.258 13.094 -10.672 1 98.12 206 LEU A C 1
ATOM 1698 O O . LEU A 1 206 ? -3.9 14.07 -10.281 1 98.12 206 LEU A O 1
ATOM 1702 N N . ASN A 1 207 ? -2.822 12.188 -9.875 1 98.31 207 ASN A N 1
ATOM 1703 C CA . ASN A 1 207 ? -3.111 12.219 -8.445 1 98.31 207 ASN A CA 1
ATOM 1704 C C . ASN A 1 207 ? -2.547 13.477 -7.793 1 98.31 207 ASN A C 1
ATOM 1706 O O . ASN A 1 207 ? -3.223 14.125 -6.988 1 98.31 207 ASN A O 1
ATOM 1710 N N . LEU A 1 208 ? -1.327 13.766 -8.117 1 98.5 208 LEU A N 1
ATOM 1711 C CA . LEU A 1 208 ? -0.656 14.922 -7.539 1 98.5 208 LEU A CA 1
ATOM 1712 C C . LEU A 1 208 ? -1.345 16.219 -7.957 1 98.5 208 LEU A C 1
ATOM 1714 O O . LEU A 1 208 ? -1.549 17.109 -7.133 1 98.5 208 LEU A O 1
ATOM 1718 N N . ASP A 1 209 ? -1.659 16.344 -9.258 1 98.69 209 ASP A N 1
ATOM 1719 C CA . ASP A 1 209 ? -2.33 17.547 -9.75 1 98.69 209 ASP A CA 1
ATOM 1720 C C . ASP A 1 209 ? -3.715 17.688 -9.125 1 98.69 209 ASP A C 1
ATOM 1722 O O . ASP A 1 209 ? -4.176 18.812 -8.883 1 98.69 209 ASP A O 1
ATOM 1726 N N . TRP A 1 210 ? -4.387 16.562 -8.883 1 98.69 210 TRP A N 1
ATOM 1727 C CA . TRP A 1 210 ? -5.68 16.656 -8.219 1 98.69 210 TRP A CA 1
ATOM 1728 C C . TRP A 1 210 ? -5.543 17.25 -6.824 1 98.69 210 TRP A C 1
ATOM 1730 O O . TRP A 1 210 ? -6.344 18.109 -6.422 1 98.69 210 TRP A O 1
ATOM 1740 N N . ARG A 1 211 ? -4.559 16.891 -6.078 1 98.38 211 ARG A N 1
ATOM 1741 C CA . ARG A 1 211 ? -4.324 17.469 -4.758 1 98.38 211 ARG A CA 1
ATOM 1742 C C . ARG A 1 211 ? -4.035 18.969 -4.852 1 98.38 211 ARG A C 1
ATOM 1744 O O . ARG A 1 211 ? -4.508 19.75 -4.023 1 98.38 211 ARG A O 1
ATOM 1751 N N . ARG A 1 212 ? -3.182 19.281 -5.809 1 98.69 212 ARG A N 1
ATOM 1752 C CA . ARG A 1 212 ? -2.879 20.688 -6.035 1 98.69 212 ARG A CA 1
ATOM 1753 C C . ARG A 1 212 ? -4.141 21.469 -6.375 1 98.69 212 ARG A C 1
ATOM 1755 O O . ARG A 1 212 ? -4.359 22.562 -5.852 1 98.69 212 ARG A O 1
ATOM 1762 N N . PHE A 1 213 ? -4.977 20.906 -7.207 1 98.62 213 PHE A N 1
ATOM 1763 C CA . PHE A 1 213 ? -6.242 21.516 -7.582 1 98.62 213 PHE A CA 1
ATOM 1764 C C . PHE A 1 213 ? -7.137 21.703 -6.363 1 98.62 213 PHE A C 1
ATOM 1766 O O . PHE A 1 213 ? -7.715 22.781 -6.168 1 98.62 213 PHE A O 1
ATOM 1773 N N . VAL A 1 214 ? -7.266 20.641 -5.586 1 98.44 214 VAL A N 1
ATOM 1774 C CA . VAL A 1 214 ? -8.125 20.688 -4.41 1 98.44 214 VAL A CA 1
ATOM 1775 C C . VAL A 1 214 ? -7.68 21.828 -3.498 1 98.44 214 VAL A C 1
ATOM 1777 O O . VAL A 1 214 ? -8.508 22.578 -2.973 1 98.44 214 VAL A O 1
ATOM 1780 N N . THR A 1 215 ? -6.355 21.984 -3.285 1 98.56 215 THR A N 1
ATOM 1781 C CA . THR A 1 215 ? -5.824 23.094 -2.5 1 98.56 215 THR A CA 1
ATOM 1782 C C . THR A 1 215 ? -6.219 24.438 -3.119 1 98.56 215 THR A C 1
ATOM 1784 O O . THR A 1 215 ? -6.773 25.297 -2.436 1 98.56 215 THR A O 1
ATOM 1787 N N . ASP A 1 216 ? -5.988 24.594 -4.387 1 98.56 216 ASP A N 1
ATOM 1788 C CA . ASP A 1 216 ? -6.262 25.859 -5.066 1 98.56 216 ASP A CA 1
ATOM 1789 C C . ASP A 1 216 ? -7.754 26.156 -5.078 1 98.56 216 ASP A C 1
ATOM 1791 O O . ASP A 1 216 ? -8.156 27.312 -4.969 1 98.56 216 ASP A O 1
ATOM 1795 N N . GLN A 1 217 ? -8.562 25.094 -5.289 1 98.06 217 GLN A N 1
ATOM 1796 C CA . GLN A 1 217 ? -10.008 25.266 -5.305 1 98.06 217 GLN A CA 1
ATOM 1797 C C . GLN A 1 217 ? -10.523 25.719 -3.939 1 98.06 217 GLN A C 1
ATOM 1799 O O . GLN A 1 217 ? -11.438 26.531 -3.85 1 98.06 217 GLN A O 1
ATOM 1804 N N . THR A 1 218 ? -10.016 25.156 -2.887 1 98.25 218 THR A N 1
ATOM 1805 C CA . THR A 1 218 ? -10.383 25.547 -1.53 1 98.25 218 THR A CA 1
ATOM 1806 C C . THR A 1 218 ? -9.992 27 -1.271 1 98.25 218 THR A C 1
ATOM 1808 O O . THR A 1 218 ? -10.773 27.781 -0.71 1 98.25 218 THR A O 1
ATOM 1811 N N . ILE A 1 219 ? -8.789 27.391 -1.68 1 98.5 219 ILE A N 1
ATOM 1812 C CA . ILE A 1 219 ? -8.32 28.766 -1.52 1 98.5 219 ILE A CA 1
ATOM 1813 C C . ILE A 1 219 ? -9.219 29.719 -2.311 1 98.5 219 ILE A C 1
ATOM 1815 O O . ILE A 1 219 ? -9.578 30.781 -1.823 1 98.5 219 ILE A O 1
ATOM 1819 N N . SER A 1 220 ? -9.586 29.266 -3.541 1 98.31 220 SER A N 1
ATOM 1820 C CA . SER A 1 220 ? -10.484 30.062 -4.363 1 98.31 220 SER A CA 1
ATOM 1821 C C . SER A 1 220 ? -11.805 30.312 -3.646 1 98.31 220 SER A C 1
ATOM 1823 O O . SER A 1 220 ? -12.352 31.422 -3.707 1 98.31 220 SER A O 1
ATOM 1825 N N . PHE A 1 221 ? -12.344 29.312 -3.025 1 98 221 PHE A N 1
ATOM 1826 C CA . PHE A 1 221 ? -13.578 29.469 -2.26 1 98 221 PHE A CA 1
ATOM 1827 C C . PHE A 1 221 ? -13.375 30.422 -1.083 1 98 221 PHE A C 1
ATOM 1829 O O . PHE A 1 221 ? -14.195 31.297 -0.834 1 98 221 PHE A O 1
ATOM 1836 N N . PHE A 1 222 ? -12.305 30.25 -0.321 1 97.94 222 PHE A N 1
ATOM 1837 C CA . PHE A 1 222 ? -11.945 31.141 0.777 1 97.94 222 PHE A CA 1
ATOM 1838 C C . PHE A 1 222 ? -11.883 32.594 0.302 1 97.94 222 PHE A C 1
ATOM 1840 O O . PHE A 1 222 ? -12.406 33.5 0.958 1 97.94 222 PHE A O 1
ATOM 1847 N N . GLN A 1 223 ? -11.227 32.781 -0.829 1 98.31 223 GLN A N 1
ATOM 1848 C CA . GLN A 1 223 ? -11.094 34.125 -1.387 1 98.31 223 GLN A CA 1
ATOM 1849 C C . GLN A 1 223 ? -12.453 34.719 -1.722 1 98.31 223 GLN A C 1
ATOM 1851 O O . GLN A 1 223 ? -12.656 35.938 -1.576 1 98.31 223 GLN A O 1
ATOM 1856 N N . ASN A 1 224 ? -13.32 33.844 -2.211 1 97.75 224 ASN A N 1
ATOM 1857 C CA . ASN A 1 224 ? -14.688 34.312 -2.449 1 97.75 224 ASN A CA 1
ATOM 1858 C C . ASN A 1 224 ? -15.367 34.75 -1.158 1 97.75 224 ASN A C 1
ATOM 1860 O O . ASN A 1 224 ? -16.062 35.781 -1.14 1 97.75 224 ASN A O 1
ATOM 1864 N N . GLU A 1 225 ? -15.164 34.062 -0.094 1 97.69 225 GLU A N 1
ATOM 1865 C CA . GLU A 1 225 ? -15.805 34.344 1.189 1 97.69 225 GLU A CA 1
ATOM 1866 C C . GLU A 1 225 ? -15.312 35.656 1.784 1 97.69 225 GLU A C 1
ATOM 1868 O O . GLU A 1 225 ? -16.062 36.344 2.471 1 97.69 225 GLU A O 1
ATOM 1873 N N . ILE A 1 226 ? -14.078 36.062 1.509 1 98.25 226 ILE A N 1
ATOM 1874 C CA . ILE A 1 226 ? -13.531 37.188 2.264 1 98.25 226 ILE A CA 1
ATOM 1875 C C . ILE A 1 226 ? -13.742 38.5 1.489 1 98.25 226 ILE A C 1
ATOM 1877 O O . ILE A 1 226 ? -13.461 39.562 1.995 1 98.25 226 ILE A O 1
ATOM 1881 N N . VAL A 1 227 ? -14.281 38.438 0.258 1 97.75 227 VAL A N 1
ATOM 1882 C CA . VAL A 1 227 ? -14.477 39.625 -0.572 1 97.75 227 VAL A CA 1
ATOM 1883 C C . VAL A 1 227 ? -15.266 40.688 0.206 1 97.75 227 VAL A C 1
ATOM 1885 O O . VAL A 1 227 ? -14.797 41.812 0.384 1 97.75 227 VAL A O 1
ATOM 1888 N N . PRO A 1 228 ? -16.453 40.344 0.749 1 98.44 228 PRO A N 1
ATOM 1889 C CA . PRO A 1 228 ? -17.203 41.375 1.465 1 98.44 228 PRO A CA 1
ATOM 1890 C C . PRO A 1 228 ? -16.5 41.844 2.748 1 98.44 228 PRO A C 1
ATOM 1892 O O . PRO A 1 228 ? -16.609 43 3.143 1 98.44 228 PRO A O 1
ATOM 1895 N N . LEU A 1 229 ? -15.812 40.969 3.438 1 98.69 229 LEU A N 1
ATOM 1896 C CA . LEU A 1 229 ? -15.125 41.312 4.68 1 98.69 229 LEU A CA 1
ATOM 1897 C C . LEU A 1 229 ? -14.039 42.344 4.43 1 98.69 229 LEU A C 1
ATOM 1899 O O . LEU A 1 229 ? -13.953 43.344 5.148 1 98.69 229 LEU A O 1
ATOM 1903 N N . LYS A 1 230 ? -13.25 42.125 3.408 1 98.06 230 LYS A N 1
ATOM 1904 C CA . LYS A 1 230 ? -12.156 43.062 3.082 1 98.06 230 LYS A CA 1
ATOM 1905 C C . LYS A 1 230 ? -12.688 44.375 2.537 1 98.06 230 LYS A C 1
ATOM 1907 O O . LYS A 1 230 ? -12.102 45.438 2.777 1 98.06 230 LYS A O 1
ATOM 1912 N N . GLU A 1 231 ? -13.797 44.281 1.785 1 98.12 231 GLU A N 1
ATOM 1913 C CA . GLU A 1 231 ? -14.406 45.5 1.231 1 98.12 231 GLU A CA 1
ATOM 1914 C C . GLU A 1 231 ? -14.922 46.406 2.338 1 98.12 231 GLU A C 1
ATOM 1916 O O . GLU A 1 231 ? -14.727 47.625 2.285 1 98.12 231 GLU A O 1
ATOM 1921 N N . ILE A 1 232 ? -15.492 45.844 3.312 1 98.5 232 ILE A N 1
ATOM 1922 C CA . ILE A 1 232 ? -16.234 46.625 4.305 1 98.5 232 ILE A CA 1
ATOM 1923 C C . ILE A 1 232 ? -15.352 46.906 5.52 1 98.5 232 ILE A C 1
ATOM 1925 O O . ILE A 1 232 ? -15.422 47.969 6.125 1 98.5 232 ILE A O 1
ATOM 1929 N N . THR A 1 233 ? -14.516 45.938 5.871 1 98.12 233 THR A N 1
ATOM 1930 C CA . THR A 1 233 ? -13.672 46.062 7.055 1 98.12 233 THR A CA 1
ATOM 1931 C C . THR A 1 233 ? -12.227 45.719 6.723 1 98.12 233 THR A C 1
ATOM 1933 O O . THR A 1 233 ? -11.656 44.781 7.285 1 98.12 233 THR A O 1
ATOM 1936 N N . PRO A 1 234 ? -11.539 46.469 5.914 1 97.06 234 PRO A N 1
ATOM 1937 C CA . PRO A 1 234 ? -10.203 46.125 5.422 1 97.06 234 PRO A CA 1
ATOM 1938 C C . PRO A 1 234 ? -9.164 46.062 6.539 1 97.06 234 PRO A C 1
ATOM 1940 O O . PRO A 1 234 ? -8.117 45.438 6.379 1 97.06 234 PRO A O 1
ATOM 1943 N N . ASN A 1 235 ? -9.453 46.688 7.668 1 96.69 235 ASN A N 1
ATOM 1944 C CA . ASN A 1 235 ? -8.445 46.75 8.719 1 96.69 235 ASN A CA 1
ATOM 1945 C C . ASN A 1 235 ? -8.633 45.656 9.766 1 96.69 235 ASN A C 1
ATOM 1947 O O . ASN A 1 235 ? -7.82 45.531 10.68 1 96.69 235 ASN A O 1
ATOM 1951 N N . ILE A 1 236 ? -9.695 44.938 9.742 1 98 236 ILE A N 1
ATOM 1952 C CA . ILE A 1 236 ? -9.914 43.812 10.656 1 98 236 ILE A CA 1
ATOM 1953 C C . ILE A 1 236 ? -9.211 42.562 10.141 1 98 236 ILE A C 1
ATOM 1955 O O . ILE A 1 236 ? -9.469 42.125 9.016 1 98 236 ILE A O 1
ATOM 1959 N N . PRO A 1 237 ? -8.25 41.969 10.891 1 98.06 237 PRO A N 1
ATOM 1960 C CA . PRO A 1 237 ? -7.512 40.781 10.414 1 98.06 237 PRO A CA 1
ATOM 1961 C C . PRO A 1 237 ? -8.414 39.594 10.148 1 98.06 237 PRO A C 1
ATOM 1963 O O . PRO A 1 237 ? -9.461 39.438 10.789 1 98.06 237 PRO A O 1
ATOM 1966 N N . ILE A 1 238 ? -7.988 38.75 9.227 1 98.38 238 ILE A N 1
ATOM 1967 C CA . ILE A 1 238 ? -8.734 37.562 8.812 1 98.38 238 ILE A CA 1
ATOM 1968 C C . ILE A 1 238 ? -7.906 36.312 9.078 1 98.38 238 ILE A C 1
ATOM 1970 O O . ILE A 1 238 ? -6.695 36.281 8.844 1 98.38 238 ILE A O 1
ATOM 1974 N N . THR A 1 239 ? -8.523 35.219 9.594 1 98.38 239 THR A N 1
ATOM 1975 C CA . THR A 1 239 ? -7.902 33.938 9.789 1 98.38 239 THR A CA 1
ATOM 1976 C C . THR A 1 239 ? -8.891 32.812 9.484 1 98.38 239 THR A C 1
ATOM 1978 O O . THR A 1 239 ? -10.008 33.062 9.031 1 98.38 239 THR A O 1
ATOM 1981 N N . THR A 1 240 ? -8.508 31.609 9.414 1 98.12 240 THR A N 1
ATOM 1982 C CA . THR A 1 240 ? -9.281 30.375 9.469 1 98.12 240 THR A CA 1
ATOM 1983 C C . THR A 1 240 ? -8.539 29.312 10.273 1 98.12 240 THR A C 1
ATOM 1985 O O . THR A 1 240 ? -7.332 29.406 10.477 1 98.12 240 THR A O 1
ATOM 1988 N N . ASN A 1 241 ? -9.234 28.391 10.781 1 97.94 241 ASN A N 1
ATOM 1989 C CA . ASN A 1 241 ? -8.672 27.391 11.688 1 97.94 241 ASN A CA 1
ATOM 1990 C C . ASN A 1 241 ? -7.953 26.281 10.922 1 97.94 241 ASN A C 1
ATOM 1992 O O . ASN A 1 241 ? -8.594 25.469 10.258 1 97.94 241 ASN A O 1
ATOM 1996 N N . PHE A 1 242 ? -6.574 26.281 10.969 1 98.12 242 PHE A N 1
ATOM 1997 C CA . PHE A 1 242 ? -5.781 25.188 10.414 1 98.12 242 PHE A CA 1
ATOM 1998 C C . PHE A 1 242 ? -5.785 23.984 11.352 1 98.12 242 PHE A C 1
ATOM 2000 O O . PHE A 1 242 ? -6.285 24.062 12.477 1 98.12 242 PHE A O 1
ATOM 2007 N N . MET A 1 243 ? -5.32 22.797 10.828 1 97.38 243 MET A N 1
ATOM 2008 C CA . MET A 1 243 ? -5.395 21.547 11.586 1 97.38 243 MET A CA 1
ATOM 2009 C C . MET A 1 243 ? -4.086 20.781 11.492 1 97.38 243 MET A C 1
ATOM 2011 O O . MET A 1 243 ? -3.186 21.156 10.742 1 97.38 243 MET A O 1
ATOM 2015 N N . ALA A 1 244 ? -3.928 19.859 12.344 1 95.5 244 ALA A N 1
ATOM 2016 C CA . ALA A 1 244 ? -2.938 18.797 12.258 1 95.5 244 ALA A CA 1
ATOM 2017 C C . ALA A 1 244 ? -3.609 17.422 12.281 1 95.5 244 ALA A C 1
ATOM 2019 O O . ALA A 1 244 ? -4.75 17.297 12.734 1 95.5 244 ALA A O 1
ATOM 2020 N N . ASP A 1 245 ? -2.998 16.469 11.648 1 91.44 245 ASP A N 1
ATOM 2021 C CA . ASP A 1 245 ? -3.508 15.109 11.758 1 91.44 245 ASP A CA 1
ATOM 2022 C C . ASP A 1 245 ? -3.049 14.445 13.055 1 91.44 245 ASP A C 1
ATOM 2024 O O . ASP A 1 245 ? -1.847 14.32 13.297 1 91.44 245 ASP A O 1
ATOM 2028 N N . THR A 1 246 ? -4.156 14.055 13.695 1 81.12 246 THR A N 1
ATOM 2029 C CA . THR A 1 246 ? -3.912 13.586 15.055 1 81.12 246 THR A CA 1
ATOM 2030 C C . THR A 1 246 ? -3.691 12.078 15.07 1 81.12 246 THR A C 1
ATOM 2032 O O . THR A 1 246 ? -3.83 11.414 14.039 1 81.12 246 THR A O 1
ATOM 2035 N N . HIS A 1 247 ? -3.102 11.352 15.977 1 78.94 247 HIS A N 1
ATOM 2036 C CA . HIS A 1 247 ? -2.543 10.078 16.422 1 78.94 247 HIS A CA 1
ATOM 2037 C C . HIS A 1 247 ? -1.019 10.117 16.422 1 78.94 247 HIS A C 1
ATOM 2039 O O . HIS A 1 247 ? -0.386 9.875 17.453 1 78.94 247 HIS A O 1
ATOM 2045 N N . ASP A 1 248 ? -0.571 10.703 15.18 1 87.25 248 ASP A N 1
ATOM 2046 C CA . ASP A 1 248 ? 0.88 10.859 15.141 1 87.25 248 ASP A CA 1
ATOM 2047 C C . ASP A 1 248 ? 1.276 12.336 15.188 1 87.25 248 ASP A C 1
ATOM 2049 O O . ASP A 1 248 ? 2.457 12.656 15.32 1 87.25 248 ASP A O 1
ATOM 2053 N N . LEU A 1 249 ? 0.304 13.242 15.195 1 92.75 249 LEU A N 1
ATOM 2054 C CA . LEU A 1 249 ? 0.484 14.688 15.227 1 92.75 249 LEU A CA 1
ATOM 2055 C C . LEU A 1 249 ? 1.449 15.141 14.133 1 92.75 249 LEU A C 1
ATOM 2057 O O . LEU A 1 249 ? 2.52 15.68 14.43 1 92.75 249 LEU A O 1
ATOM 2061 N N . ILE A 1 250 ? 1.055 14.977 12.852 1 96.25 250 ILE A N 1
ATOM 2062 C CA . ILE A 1 250 ? 1.785 15.438 11.68 1 96.25 250 ILE A CA 1
ATOM 2063 C C . ILE A 1 250 ? 1.013 16.562 11 1 96.25 250 ILE A C 1
ATOM 2065 O O . ILE A 1 250 ? -0.159 16.797 11.305 1 96.25 250 ILE A O 1
ATOM 2069 N N . PRO A 1 251 ? 1.672 17.359 10.172 1 97.31 251 PRO A N 1
ATOM 2070 C CA . PRO A 1 251 ? 0.931 18.406 9.461 1 97.31 251 PRO A CA 1
ATOM 2071 C C . PRO A 1 251 ? -0.285 17.859 8.711 1 97.31 251 PRO A C 1
ATOM 2073 O O . PRO A 1 251 ? -0.249 16.734 8.203 1 97.31 251 PRO A O 1
ATOM 2076 N N . PHE A 1 252 ? -1.328 18.672 8.664 1 97.06 252 PHE A N 1
ATOM 2077 C CA . PHE A 1 252 ? -2.559 18.297 7.973 1 97.06 252 PHE A CA 1
ATOM 2078 C C . PHE A 1 252 ? -2.281 17.969 6.508 1 97.06 252 PHE A C 1
ATOM 2080 O O . PHE A 1 252 ? -1.609 18.734 5.812 1 97.06 252 PHE A O 1
ATOM 2087 N N . GLN A 1 253 ? -2.822 16.906 6.02 1 96 253 GLN A N 1
ATOM 2088 C CA . GLN A 1 253 ? -2.404 16.406 4.715 1 96 253 GLN A CA 1
ATOM 2089 C C . GLN A 1 253 ? -3.422 16.766 3.635 1 96 253 GLN A C 1
ATOM 2091 O O . GLN A 1 253 ? -3.127 16.688 2.441 1 96 253 GLN A O 1
ATOM 2096 N N . GLY A 1 254 ? -4.574 17.219 3.994 1 96.31 254 GLY A N 1
ATOM 2097 C CA . GLY A 1 254 ? -5.637 17.406 3.018 1 96.31 254 GLY A CA 1
ATOM 2098 C C . GLY A 1 254 ? -5.422 18.625 2.137 1 96.31 254 GLY A C 1
ATOM 2099 O O . GLY A 1 254 ? -5.914 18.672 1.007 1 96.31 254 GLY A O 1
ATOM 2100 N N . LEU A 1 255 ? -4.68 19.641 2.627 1 98 255 LEU A N 1
ATOM 2101 C CA . LEU A 1 255 ? -4.402 20.875 1.914 1 98 255 LEU A CA 1
ATOM 2102 C C . LEU A 1 255 ? -2.949 21.297 2.102 1 98 255 LEU A C 1
ATOM 2104 O O . LEU A 1 255 ? -2.357 21.047 3.154 1 98 255 LEU A O 1
ATOM 2108 N N . ASP A 1 256 ? -2.387 21.953 1.086 1 98.31 256 ASP A N 1
ATOM 2109 C CA . ASP A 1 256 ? -1.082 22.594 1.217 1 98.31 256 ASP A CA 1
ATOM 2110 C C . ASP A 1 256 ? -1.198 23.938 1.952 1 98.31 256 ASP A C 1
ATOM 2112 O O . ASP A 1 256 ? -1.48 24.969 1.339 1 98.31 256 ASP A O 1
ATOM 2116 N N . TYR A 1 257 ? -0.873 23.891 3.232 1 98.38 257 TYR A N 1
ATOM 2117 C CA . TYR A 1 257 ? -1.049 25.062 4.062 1 98.38 257 TYR A CA 1
ATOM 2118 C C . TYR A 1 257 ? 0.024 26.109 3.764 1 98.38 257 TYR A C 1
ATOM 2120 O O . TYR A 1 257 ? -0.106 27.281 4.152 1 98.38 257 TYR A O 1
ATOM 2128 N N . SER A 1 258 ? 1.139 25.703 3.062 1 97.88 258 SER A N 1
ATOM 2129 C CA . SER A 1 258 ? 2.113 26.703 2.65 1 97.88 258 SER A CA 1
ATOM 2130 C C . SER A 1 258 ? 1.51 27.672 1.642 1 97.88 258 SER A C 1
ATOM 2132 O O . SER A 1 258 ? 1.852 28.859 1.633 1 97.88 258 SER A O 1
ATOM 2134 N N . LYS A 1 259 ? 0.639 27.203 0.823 1 97.94 259 LYS A N 1
ATOM 2135 C CA . LYS A 1 259 ? -0.072 28.047 -0.135 1 97.94 259 LYS A CA 1
ATOM 2136 C C . LYS A 1 259 ? -1.209 28.797 0.54 1 97.94 259 LYS A C 1
ATOM 2138 O O . LYS A 1 259 ? -1.383 30 0.311 1 97.94 259 LYS A O 1
ATOM 2143 N N . PHE A 1 260 ? -1.948 28.094 1.362 1 98.44 260 PHE A N 1
ATOM 2144 C CA . PHE A 1 260 ? -3.133 28.672 1.986 1 98.44 260 PHE A CA 1
ATOM 2145 C C . PHE A 1 260 ? -2.748 29.812 2.934 1 98.44 260 PHE A C 1
ATOM 2147 O O . PHE A 1 260 ? -3.439 30.828 3.006 1 98.44 260 PHE A O 1
ATOM 2154 N N . ALA A 1 261 ? -1.654 29.703 3.615 1 98.38 261 ALA A N 1
ATOM 2155 C CA . ALA A 1 261 ? -1.194 30.641 4.633 1 98.38 261 ALA A CA 1
ATOM 2156 C C . ALA A 1 261 ? -0.984 32.031 4.039 1 98.38 261 ALA A C 1
ATOM 2158 O O . ALA A 1 261 ? -1.161 33.031 4.727 1 98.38 261 ALA A O 1
ATOM 2159 N N . LYS A 1 262 ? -0.624 32.094 2.793 1 97.5 262 LYS A N 1
ATOM 2160 C CA . LYS A 1 262 ? -0.338 33.344 2.131 1 97.5 262 LYS A CA 1
ATOM 2161 C C . LYS A 1 262 ? -1.574 34.25 2.096 1 97.5 262 LYS A C 1
ATOM 2163 O O . LYS A 1 262 ? -1.461 35.469 1.95 1 97.5 262 LYS A O 1
ATOM 2168 N N . HIS A 1 263 ? -2.729 33.688 2.279 1 97.88 263 HIS A N 1
ATOM 2169 C CA . HIS A 1 263 ? -3.977 34.438 2.123 1 97.88 263 HIS A CA 1
ATOM 2170 C C . HIS A 1 263 ? -4.559 34.812 3.479 1 97.88 263 HIS A C 1
ATOM 2172 O O . HIS A 1 263 ? -5.574 35.531 3.545 1 97.88 263 HIS A O 1
ATOM 2178 N N . LEU A 1 264 ? -3.91 34.469 4.562 1 98.38 264 LEU A N 1
ATOM 2179 C CA . LEU A 1 264 ? -4.359 34.781 5.914 1 98.38 264 LEU A CA 1
ATOM 2180 C C . LEU A 1 264 ? -3.545 35.938 6.492 1 98.38 264 LEU A C 1
ATOM 2182 O O . LEU A 1 264 ? -2.371 36.094 6.156 1 98.38 264 LEU A O 1
ATOM 2186 N N . ASP A 1 265 ? -4.164 36.688 7.355 1 98.19 265 ASP A N 1
ATOM 2187 C CA . ASP A 1 265 ? -3.426 37.719 8.086 1 98.19 265 ASP A CA 1
ATOM 2188 C C . ASP A 1 265 ? -2.705 37.125 9.297 1 98.19 265 ASP A C 1
ATOM 2190 O O . ASP A 1 265 ? -1.597 37.531 9.633 1 98.19 265 ASP A O 1
ATOM 2194 N N . VAL A 1 266 ? -3.299 36.188 9.93 1 97.88 266 VAL A N 1
ATOM 2195 C CA . VAL A 1 266 ? -2.76 35.5 11.102 1 97.88 266 VAL A CA 1
ATOM 2196 C C . VAL A 1 266 ? -3.035 34 10.984 1 97.88 266 VAL A C 1
ATOM 2198 O O . VAL A 1 266 ? -4.145 33.594 10.641 1 97.88 266 VAL A O 1
ATOM 2201 N N . ILE A 1 267 ? -1.98 33.219 11.227 1 98.44 267 ILE A N 1
ATOM 2202 C CA . ILE A 1 267 ? -2.174 31.766 11.234 1 98.44 267 ILE A CA 1
ATOM 2203 C C . ILE A 1 267 ? -2.85 31.344 12.539 1 98.44 267 ILE A C 1
ATOM 2205 O O . ILE A 1 267 ? -2.51 31.844 13.617 1 98.44 267 ILE A O 1
ATOM 2209 N N . SER A 1 268 ? -3.824 30.516 12.508 1 98.44 268 SER A N 1
ATOM 2210 C CA . SER A 1 268 ? -4.398 29.844 13.672 1 98.44 268 SER A CA 1
ATOM 2211 C C . SER A 1 268 ? -4.555 28.344 13.422 1 98.44 268 SER A C 1
ATOM 2213 O O . SER A 1 268 ? -4.664 27.906 12.273 1 98.44 268 SER A O 1
ATOM 2215 N N . TRP A 1 269 ? -4.438 27.578 14.422 1 96.81 269 TRP A N 1
ATOM 2216 C CA . TRP A 1 269 ? -4.68 26.141 14.266 1 96.81 269 TRP A CA 1
ATOM 2217 C C . TRP A 1 269 ? -5.215 25.531 15.555 1 96.81 269 TRP A C 1
ATOM 2219 O O . TRP A 1 269 ? -5.293 26.219 16.578 1 96.81 269 TRP A O 1
ATOM 2229 N N . ASP A 1 270 ? -5.781 24.359 15.492 1 97.19 270 ASP A N 1
ATOM 2230 C CA . ASP A 1 270 ? -6.305 23.672 16.656 1 97.19 270 ASP A CA 1
ATOM 2231 C C . ASP A 1 270 ? -5.395 22.516 17.062 1 97.19 270 ASP A C 1
ATOM 2233 O O . ASP A 1 270 ? -4.754 21.891 16.219 1 97.19 270 ASP A O 1
ATOM 2237 N N . ALA A 1 271 ? -5.281 22.25 18.328 1 96.75 271 ALA A N 1
ATOM 2238 C CA . ALA A 1 271 ? -4.336 21.281 18.859 1 96.75 271 ALA A CA 1
ATOM 2239 C C . ALA A 1 271 ? -5.012 20.344 19.875 1 96.75 271 ALA A C 1
ATOM 2241 O O . ALA A 1 271 ? -5.465 20.797 20.922 1 96.75 271 ALA A O 1
ATOM 2242 N N . TYR A 1 272 ? -4.996 19.031 19.594 1 96.25 272 TYR A N 1
ATOM 2243 C CA . TYR A 1 272 ? -5.594 18.047 20.484 1 96.25 272 TYR A CA 1
ATOM 2244 C C . TYR A 1 272 ? -4.66 16.859 20.688 1 96.25 272 TYR A C 1
ATOM 2246 O O . TYR A 1 272 ? -5.008 15.719 20.375 1 96.25 272 TYR A O 1
ATOM 2254 N N . PRO A 1 273 ? -3.471 17.078 21.234 1 96.69 273 PRO A N 1
ATOM 2255 C CA . PRO A 1 273 ? -2.568 15.953 21.5 1 96.69 273 PRO A CA 1
ATOM 2256 C C . PRO A 1 273 ? -3.158 14.938 22.484 1 96.69 273 PRO A C 1
ATOM 2258 O O . PRO A 1 273 ? -3.816 15.32 23.453 1 96.69 273 PRO A O 1
ATOM 2261 N N . ALA A 1 274 ? -2.889 13.695 22.281 1 95.25 274 ALA A N 1
ATOM 2262 C CA . ALA A 1 274 ? -3.361 12.633 23.156 1 95.25 274 ALA A CA 1
ATOM 2263 C C . ALA A 1 274 ? -2.43 12.453 24.359 1 95.25 274 ALA A C 1
ATOM 2265 O O . ALA A 1 274 ? -1.802 11.406 24.5 1 95.25 274 ALA A O 1
ATOM 2266 N N . TRP A 1 275 ? -2.445 13.398 25.219 1 95.56 275 TRP A N 1
ATOM 2267 C CA . TRP A 1 275 ? -1.577 13.359 26.391 1 95.56 275 TRP A CA 1
ATOM 2268 C C . TRP A 1 275 ? -1.809 12.086 27.203 1 95.56 275 TRP A C 1
ATOM 2270 O O . TRP A 1 275 ? -2.941 11.609 27.312 1 95.56 275 TRP A O 1
ATOM 2280 N N . HIS A 1 276 ? -0.789 11.523 27.781 1 94.88 276 HIS A N 1
ATOM 2281 C CA . HIS A 1 276 ? -0.792 10.375 28.688 1 94.88 276 HIS A CA 1
ATOM 2282 C C . HIS A 1 276 ? -1.061 9.086 27.922 1 94.88 276 HIS A C 1
ATOM 2284 O O . HIS A 1 276 ? -1.466 8.078 28.516 1 94.88 276 HIS A O 1
ATOM 2290 N N . ASN A 1 277 ? -0.953 9.109 26.578 1 94.31 277 ASN A N 1
ATOM 2291 C CA . ASN A 1 277 ? -1.094 7.871 25.812 1 94.31 277 ASN A CA 1
ATOM 2292 C C . ASN A 1 277 ? -0.083 6.824 26.266 1 94.31 277 ASN A C 1
ATOM 2294 O O . ASN A 1 277 ? 0.81 7.117 27.062 1 94.31 277 ASN A O 1
ATOM 2298 N N . ASP A 1 278 ? -0.31 5.559 25.828 1 94.75 278 ASP A N 1
ATOM 2299 C CA . ASP A 1 278 ? 0.559 4.496 26.312 1 94.75 278 ASP A CA 1
ATOM 2300 C C . ASP A 1 278 ? 1.507 4.012 25.219 1 94.75 278 ASP A C 1
ATOM 2302 O O . ASP A 1 278 ? 2.107 2.939 25.344 1 94.75 278 ASP A O 1
ATOM 2306 N N . TRP A 1 279 ? 1.655 4.715 24.109 1 92.62 279 TRP A N 1
ATOM 2307 C CA . TRP A 1 279 ? 2.514 4.242 23.016 1 92.62 279 TRP A CA 1
ATOM 2308 C C . TRP A 1 279 ? 3.76 5.113 22.891 1 92.62 279 TRP A C 1
ATOM 2310 O O . TRP A 1 279 ? 4.695 4.766 22.172 1 92.62 279 TRP A O 1
ATOM 2320 N N . GLU A 1 280 ? 3.912 6.273 23.5 1 95.38 280 GLU A N 1
ATOM 2321 C CA . GLU A 1 280 ? 5.102 7.121 23.547 1 95.38 280 GLU A CA 1
ATOM 2322 C C . GLU A 1 280 ? 5.164 7.914 24.844 1 95.38 280 GLU A C 1
ATOM 2324 O O . GLU A 1 280 ? 4.191 7.957 25.594 1 95.38 280 GLU A O 1
ATOM 2329 N N . SER A 1 281 ? 6.297 8.547 25.156 1 96.69 281 SER A N 1
ATOM 2330 C CA . SER A 1 281 ? 6.441 9.344 26.359 1 96.69 281 SER A CA 1
ATOM 2331 C C . SER A 1 281 ? 5.75 10.695 26.234 1 96.69 281 SER A C 1
ATOM 2333 O O . SER A 1 281 ? 5.52 11.164 25.109 1 96.69 281 SER A O 1
ATOM 2335 N N . THR A 1 282 ? 5.473 11.289 27.312 1 97.62 282 THR A N 1
ATOM 2336 C CA . THR A 1 282 ? 4.91 12.641 27.328 1 97.62 282 THR A CA 1
ATOM 2337 C C . THR A 1 282 ? 5.836 13.625 26.625 1 97.62 282 THR A C 1
ATOM 2339 O O . THR A 1 282 ? 5.379 14.5 25.891 1 97.62 282 THR A O 1
ATOM 2342 N N . ALA A 1 283 ? 7.082 13.438 26.844 1 98.06 283 ALA A N 1
ATOM 2343 C CA . ALA A 1 283 ? 8.086 14.305 26.234 1 98.06 283 ALA A CA 1
ATOM 2344 C C . ALA A 1 283 ? 8.094 14.141 24.719 1 98.06 283 ALA A C 1
ATOM 2346 O O . ALA A 1 283 ? 8.258 15.109 23.969 1 98.06 283 ALA A O 1
ATOM 2347 N N . ASP A 1 284 ? 7.973 12.906 24.281 1 97.38 284 ASP A N 1
ATOM 2348 C CA . ASP A 1 284 ? 7.922 12.648 22.844 1 97.38 284 ASP A CA 1
ATOM 2349 C C . ASP A 1 284 ? 6.762 13.391 22.188 1 97.38 284 ASP A C 1
ATOM 2351 O O . ASP A 1 284 ? 6.93 14.008 21.141 1 97.38 284 ASP A O 1
ATOM 2355 N N . LEU A 1 285 ? 5.609 13.266 22.797 1 97.31 285 LEU A N 1
ATOM 2356 C CA . LEU A 1 285 ? 4.434 13.945 22.266 1 97.31 285 LEU A CA 1
ATOM 2357 C C . LEU A 1 285 ? 4.613 15.461 22.297 1 97.31 285 LEU A C 1
ATOM 2359 O O . LEU A 1 285 ? 4.203 16.156 21.375 1 97.31 285 LEU A O 1
ATOM 2363 N N . ALA A 1 286 ? 5.211 15.961 23.375 1 98.38 286 ALA A N 1
ATOM 2364 C CA . ALA A 1 286 ? 5.48 17.391 23.484 1 98.38 286 ALA A CA 1
ATOM 2365 C C . ALA A 1 286 ? 6.387 17.859 22.344 1 98.38 286 ALA A C 1
ATOM 2367 O O . ALA A 1 286 ? 6.184 18.953 21.797 1 98.38 286 ALA A O 1
ATOM 2368 N N . MET A 1 287 ? 7.336 17.062 22.078 1 98.12 287 MET A N 1
ATOM 2369 C CA . MET A 1 287 ? 8.242 17.375 20.984 1 98.12 287 MET A CA 1
ATOM 2370 C C . MET A 1 287 ? 7.492 17.453 19.656 1 98.12 287 MET A C 1
ATOM 2372 O O . MET A 1 287 ? 7.707 18.375 18.875 1 98.12 287 MET A O 1
ATOM 2376 N N . LYS A 1 288 ? 6.598 16.578 19.406 1 98.25 288 LYS A N 1
ATOM 2377 C CA . LYS A 1 288 ? 5.805 16.578 18.172 1 98.25 288 LYS A CA 1
ATOM 2378 C C . LYS A 1 288 ? 4.902 17.797 18.109 1 98.25 288 LYS A C 1
ATOM 2380 O O . LYS A 1 288 ? 4.715 18.375 17.031 1 98.25 288 LYS A O 1
ATOM 2385 N N . VAL A 1 289 ? 4.328 18.172 19.25 1 98.19 289 VAL A N 1
ATOM 2386 C CA . VAL A 1 289 ? 3.531 19.391 19.297 1 98.19 289 VAL A CA 1
ATOM 2387 C C . VAL A 1 289 ? 4.406 20.594 18.953 1 98.19 289 VAL A C 1
ATOM 2389 O O . VAL A 1 289 ? 3.982 21.469 18.203 1 98.19 289 VAL A O 1
ATOM 2392 N N . GLY A 1 290 ? 5.594 20.609 19.547 1 98.31 290 GLY A N 1
ATOM 2393 C CA . GLY A 1 290 ? 6.535 21.656 19.219 1 98.31 290 GLY A CA 1
ATOM 2394 C C . GLY A 1 290 ? 6.828 21.766 17.734 1 98.31 290 GLY A C 1
ATOM 2395 O O . GLY A 1 290 ? 6.898 22.875 17.203 1 98.31 290 GLY A O 1
ATOM 2396 N N . PHE A 1 291 ? 6.949 20.625 17.062 1 98.56 291 PHE A N 1
ATOM 2397 C CA . PHE A 1 291 ? 7.215 20.578 15.625 1 98.56 291 PHE A CA 1
ATOM 2398 C C . PHE A 1 291 ? 6.102 21.266 14.844 1 98.56 291 PHE A C 1
ATOM 2400 O O . PHE A 1 291 ? 6.367 22.078 13.961 1 98.56 291 PHE A O 1
ATOM 2407 N N . ILE A 1 292 ? 4.871 21 15.148 1 98.38 292 ILE A N 1
ATOM 2408 C CA . ILE A 1 292 ? 3.73 21.578 14.453 1 98.38 292 ILE A CA 1
ATOM 2409 C C . ILE A 1 292 ? 3.656 23.078 14.734 1 98.38 292 ILE A C 1
ATOM 2411 O O . ILE A 1 292 ? 3.398 23.875 13.828 1 98.38 292 ILE A O 1
ATOM 2415 N N . ASN A 1 293 ? 3.852 23.453 16.016 1 98.5 293 ASN A N 1
ATOM 2416 C CA . ASN A 1 293 ? 3.85 24.859 16.375 1 98.5 293 ASN A CA 1
ATOM 2417 C C . ASN A 1 293 ? 4.879 25.656 15.57 1 98.5 293 ASN A C 1
ATOM 2419 O O . ASN A 1 293 ? 4.574 26.734 15.055 1 98.5 293 ASN A O 1
ATOM 2423 N N . ASP A 1 294 ? 6.039 25.078 15.492 1 98.56 294 ASP A N 1
ATOM 2424 C CA . ASP A 1 294 ? 7.121 25.766 14.797 1 98.56 294 ASP A CA 1
ATOM 2425 C C . ASP A 1 294 ? 6.859 25.828 13.289 1 98.56 294 ASP A C 1
ATOM 2427 O O . ASP A 1 294 ? 7.27 26.781 12.617 1 98.56 294 ASP A O 1
ATOM 2431 N N . LEU A 1 295 ? 6.191 24.828 12.75 1 98.56 295 LEU A N 1
ATOM 2432 C CA . LEU A 1 295 ? 5.766 24.875 11.352 1 98.56 295 LEU A CA 1
ATOM 2433 C C . LEU A 1 295 ? 4.781 26 11.109 1 98.56 295 LEU A C 1
ATOM 2435 O O . LEU A 1 295 ? 4.969 26.812 10.203 1 98.56 295 LEU A O 1
ATOM 2439 N N . TYR A 1 296 ? 3.756 26.125 11.922 1 98.25 296 TYR A N 1
ATOM 2440 C CA . TYR A 1 296 ? 2.705 27.109 11.695 1 98.25 296 TYR A CA 1
ATOM 2441 C C . TYR A 1 296 ? 3.205 28.531 11.992 1 98.25 296 TYR A C 1
ATOM 2443 O O . TYR A 1 296 ? 2.83 29.484 11.305 1 98.25 296 TYR A O 1
ATOM 2451 N N . ARG A 1 297 ? 4.059 28.672 13 1 98.19 297 ARG A N 1
ATOM 2452 C CA . ARG A 1 297 ? 4.695 29.953 13.242 1 98.19 297 ARG A CA 1
ATOM 2453 C C . ARG A 1 297 ? 5.539 30.391 12.039 1 98.19 297 ARG A C 1
ATOM 2455 O O . ARG A 1 297 ? 5.484 31.531 11.617 1 98.19 297 ARG A O 1
ATOM 2462 N N . SER A 1 298 ? 6.266 29.438 11.508 1 98.06 298 SER A N 1
ATOM 2463 C CA . SER A 1 298 ? 7.242 29.719 10.461 1 98.06 298 SER A CA 1
ATOM 2464 C C . SER A 1 298 ? 6.555 30.047 9.141 1 98.06 298 SER A C 1
ATOM 2466 O O . SER A 1 298 ? 7.152 30.688 8.266 1 98.06 298 SER A O 1
ATOM 2468 N N . LEU A 1 299 ? 5.312 29.625 8.953 1 98 299 LEU A N 1
ATOM 2469 C CA . LEU A 1 299 ? 4.613 29.875 7.695 1 98 299 LEU A CA 1
ATOM 2470 C C . LEU A 1 299 ? 4.527 31.375 7.414 1 98 299 LEU A C 1
ATOM 2472 O O . LEU A 1 299 ? 4.531 31.797 6.254 1 98 299 LEU A O 1
ATOM 2476 N N . LYS A 1 300 ? 4.477 32.219 8.516 1 96.94 300 LYS A N 1
ATOM 2477 C CA . LYS A 1 300 ? 4.426 33.656 8.328 1 96.94 300 LYS A CA 1
ATOM 2478 C C . LYS A 1 300 ? 5.492 34.375 9.156 1 96.94 300 LYS A C 1
ATOM 2480 O O . LYS A 1 300 ? 5.57 35.594 9.164 1 96.94 300 LYS A O 1
ATOM 2485 N N . GLN A 1 301 ? 6.289 33.625 9.898 1 95.69 301 GLN A N 1
ATOM 2486 C CA . GLN A 1 301 ? 7.336 34.156 10.758 1 95.69 301 GLN A CA 1
ATOM 2487 C C . GLN A 1 301 ? 6.777 35.219 11.711 1 95.69 301 GLN A C 1
ATOM 2489 O O . GLN A 1 301 ? 7.348 36.281 11.852 1 95.69 301 GLN A O 1
ATOM 2494 N N . GLN A 1 302 ? 5.66 34.906 12.281 1 96.06 302 GLN A N 1
ATOM 2495 C CA . GLN A 1 302 ? 4.996 35.719 13.305 1 96.06 302 GLN A CA 1
ATOM 2496 C C . GLN A 1 302 ? 4.227 34.844 14.281 1 96.06 302 GLN A C 1
ATOM 2498 O O . GLN A 1 302 ? 4.008 33.656 14.023 1 96.06 302 GLN A O 1
ATOM 2503 N N . PRO A 1 303 ? 3.879 35.406 15.43 1 97.88 303 PRO A N 1
ATOM 2504 C CA . PRO A 1 303 ? 3.057 34.625 16.359 1 97.88 303 PRO A CA 1
ATOM 2505 C C . PRO A 1 303 ? 1.761 34.125 15.719 1 97.88 303 PRO A C 1
ATOM 2507 O O . PRO A 1 303 ? 1.238 34.75 14.797 1 97.88 303 PRO A O 1
ATOM 2510 N N . PHE A 1 304 ? 1.306 32.969 16.109 1 98.44 304 PHE A N 1
ATOM 2511 C CA . PHE A 1 304 ? 0.047 32.406 15.656 1 98.44 304 PHE A CA 1
ATOM 2512 C C . PHE A 1 304 ? -0.971 32.375 16.781 1 98.44 304 PHE A C 1
ATOM 2514 O O . PHE A 1 304 ? -0.709 32.875 17.875 1 98.44 304 PHE A O 1
ATOM 2521 N N . LEU A 1 305 ? -2.182 31.875 16.484 1 98.75 305 LEU A N 1
ATOM 2522 C CA . LEU A 1 305 ? -3.225 31.719 17.5 1 98.75 305 LEU A CA 1
ATOM 2523 C C . LEU A 1 305 ? -3.613 30.266 17.672 1 98.75 305 LEU A C 1
ATOM 2525 O O . LEU A 1 305 ? -3.9 29.562 16.688 1 98.75 305 LEU A O 1
ATOM 2529 N N . LEU A 1 306 ? -3.52 29.781 18.891 1 98.62 306 LEU A N 1
ATOM 2530 C CA . LEU A 1 306 ? -4.238 28.547 19.188 1 98.62 306 LEU A CA 1
ATOM 2531 C C . LEU A 1 306 ? -5.746 28.797 19.219 1 98.62 306 LEU A C 1
ATOM 2533 O O . LEU A 1 306 ? -6.266 29.406 20.156 1 98.62 306 LEU A O 1
ATOM 2537 N N . MET A 1 307 ? -6.375 28.312 18.219 1 98.12 307 MET A N 1
ATOM 2538 C CA . MET A 1 307 ? -7.781 28.656 18 1 98.12 307 MET A CA 1
ATOM 2539 C C . MET A 1 307 ? -8.688 27.688 18.75 1 98.12 307 MET A C 1
ATOM 2541 O O . MET A 1 307 ? -9.773 28.062 19.188 1 98.12 307 MET A O 1
ATOM 2545 N N . GLU A 1 308 ? -8.273 26.484 18.812 1 98 308 GLU A N 1
ATOM 2546 C CA . GLU A 1 308 ? -9.047 25.469 19.531 1 98 308 GLU A CA 1
ATOM 2547 C C . GLU A 1 308 ? -8.133 24.5 20.281 1 98 308 GLU A C 1
ATOM 2549 O O . GLU A 1 308 ? -7.086 24.109 19.766 1 98 308 GLU A O 1
ATOM 2554 N N . SER A 1 309 ? -8.492 24.172 21.438 1 97.88 309 SER A N 1
ATOM 2555 C CA . SER A 1 309 ? -7.902 23.141 22.281 1 97.88 309 SER A CA 1
ATOM 2556 C C . SER A 1 309 ? -8.898 22.641 23.312 1 97.88 309 SER A C 1
ATOM 2558 O O . SER A 1 309 ? -9.984 23.203 23.469 1 97.88 309 SER A O 1
ATOM 2560 N N . THR A 1 310 ? -8.617 21.578 23.938 1 97.62 310 THR A N 1
ATOM 2561 C CA . THR A 1 310 ? -9.484 21.109 25.016 1 97.62 310 THR A CA 1
ATOM 2562 C C . THR A 1 310 ? -8.859 21.375 26.375 1 97.62 310 THR A C 1
ATOM 2564 O O . THR A 1 310 ? -7.641 21.266 26.547 1 97.62 310 THR A O 1
ATOM 2567 N N . PRO A 1 311 ? -9.672 21.781 27.328 1 96.88 311 PRO A N 1
ATOM 2568 C CA . PRO A 1 311 ? -9.109 21.953 28.656 1 96.88 311 PRO A CA 1
ATOM 2569 C C . PRO A 1 311 ? -8.773 20.625 29.344 1 96.88 311 PRO A C 1
ATOM 2571 O O . PRO A 1 311 ? -7.961 20.594 30.266 1 96.88 311 PRO A O 1
ATOM 2574 N N . SER A 1 312 ? -9.414 19.578 28.859 1 95.5 312 SER A N 1
ATOM 2575 C CA . SER A 1 312 ? -9.125 18.266 29.438 1 95.5 312 SER A CA 1
ATOM 2576 C C . SER A 1 312 ? -9.172 17.172 28.391 1 95.5 312 SER A C 1
ATOM 2578 O O . SER A 1 312 ? -8.219 17 27.625 1 95.5 312 SER A O 1
ATOM 2580 N N . ALA A 1 313 ? -10.359 16.484 28.281 1 93.12 313 ALA A N 1
ATOM 2581 C CA . ALA A 1 313 ? -10.453 15.375 27.328 1 93.12 313 ALA A CA 1
ATOM 2582 C C . ALA A 1 313 ? -11.242 15.789 26.094 1 93.12 313 ALA A C 1
ATOM 2584 O O . ALA A 1 313 ? -12.078 16.703 26.156 1 93.12 313 ALA A O 1
ATOM 2585 N N . VAL A 1 314 ? -10.867 15.141 24.969 1 94.75 314 VAL A N 1
ATOM 2586 C CA . VAL A 1 314 ? -11.75 15.242 23.812 1 94.75 314 VAL A CA 1
ATOM 2587 C C . VAL A 1 314 ? -12.812 14.148 23.875 1 94.75 314 VAL A C 1
ATOM 2589 O O . VAL A 1 314 ? -13.047 13.562 24.938 1 94.75 314 VAL A O 1
ATOM 2592 N N . ASN A 1 315 ? -13.586 13.977 22.828 1 94.06 315 ASN A N 1
ATOM 2593 C CA . ASN A 1 315 ? -14.586 12.914 22.844 1 94.06 315 ASN A CA 1
ATOM 2594 C C . ASN A 1 315 ? -14.438 11.969 21.656 1 94.06 315 ASN A C 1
ATOM 2596 O O . ASN A 1 315 ? -15.281 11.102 21.438 1 94.06 315 ASN A O 1
ATOM 2600 N N . TRP A 1 316 ? -13.391 12.086 20.875 1 92.19 316 TRP A N 1
ATOM 2601 C CA . TRP A 1 316 ? -13.352 11.344 19.625 1 92.19 316 TRP A CA 1
ATOM 2602 C C . TRP A 1 316 ? -12.062 10.539 19.5 1 92.19 316 TRP A C 1
ATOM 2604 O O . TRP A 1 316 ? -11.844 9.844 18.516 1 92.19 316 TRP A O 1
ATOM 2614 N N . HIS A 1 317 ? -11.133 10.625 20.484 1 91.62 317 HIS A N 1
ATOM 2615 C CA . HIS A 1 317 ? -10 9.711 20.516 1 91.62 317 HIS A CA 1
ATOM 2616 C C . HIS A 1 317 ? -10.453 8.273 20.75 1 91.62 317 HIS A C 1
ATOM 2618 O O . HIS A 1 317 ? -11.586 8.047 21.188 1 91.62 317 HIS A O 1
ATOM 2624 N N . ASP A 1 318 ? -9.555 7.266 20.484 1 89.12 318 ASP A N 1
ATOM 2625 C CA . ASP A 1 318 ? -9.875 5.887 20.844 1 89.12 318 ASP A CA 1
ATOM 2626 C C . ASP A 1 318 ? -10.094 5.738 22.344 1 89.12 318 ASP A C 1
ATOM 2628 O O . ASP A 1 318 ? -10.922 4.938 22.781 1 89.12 318 ASP A O 1
ATOM 2632 N N . PHE A 1 319 ? -9.297 6.477 23.094 1 91.5 319 PHE A N 1
ATOM 2633 C CA . PHE A 1 319 ? -9.414 6.633 24.531 1 91.5 319 PHE A CA 1
ATOM 2634 C C . PHE A 1 319 ? -9.391 8.102 24.922 1 91.5 319 PHE A C 1
ATOM 2636 O O . PHE A 1 319 ? -8.406 8.805 24.672 1 91.5 319 PHE A O 1
ATOM 2643 N N . ASN A 1 320 ? -10.453 8.547 25.375 1 93.88 320 ASN A N 1
ATOM 2644 C CA . ASN A 1 320 ? -10.578 9.961 25.734 1 93.88 320 ASN A CA 1
ATOM 2645 C C . ASN A 1 320 ? -10.18 10.211 27.188 1 93.88 320 ASN A C 1
ATOM 2647 O O . ASN A 1 320 ? -11.039 10.344 28.047 1 93.88 320 ASN A O 1
ATOM 2651 N N . LYS A 1 321 ? -8.922 10.32 27.453 1 92.56 321 LYS A N 1
ATOM 2652 C CA . LYS A 1 321 ? -8.336 10.398 28.797 1 92.56 321 LYS A CA 1
ATOM 2653 C C . LYS A 1 321 ? -8.281 11.844 29.281 1 92.56 321 LYS A C 1
ATOM 2655 O O . LYS A 1 321 ? -7.949 12.758 28.531 1 92.56 321 LYS A O 1
ATOM 2660 N N . ALA A 1 322 ? -8.641 12.086 30.516 1 95.19 322 ALA A N 1
ATOM 2661 C CA . ALA A 1 322 ? -8.57 13.406 31.141 1 95.19 322 ALA A CA 1
ATOM 2662 C C . ALA A 1 322 ? -7.121 13.852 31.312 1 95.19 322 ALA A C 1
ATOM 2664 O O . ALA A 1 322 ? -6.254 13.047 31.656 1 95.19 322 ALA A O 1
ATOM 2665 N N . LYS A 1 323 ? -6.863 15.148 31.047 1 96.88 323 LYS A N 1
ATOM 2666 C CA . LYS A 1 323 ? -5.562 15.711 31.391 1 96.88 323 LYS A CA 1
ATOM 2667 C C . LYS A 1 323 ? -5.301 15.609 32.875 1 96.88 323 LYS A C 1
ATOM 2669 O O . LYS A 1 323 ? -6.188 15.883 33.688 1 96.88 323 LYS A O 1
ATOM 2674 N N . ARG A 1 324 ? -4.172 15.133 33.219 1 96.25 324 ARG A N 1
ATOM 2675 C CA . ARG A 1 324 ? -3.771 15.117 34.625 1 96.25 324 ARG A CA 1
ATOM 2676 C C . ARG A 1 324 ? -3.574 16.531 35.156 1 96.25 324 ARG A C 1
ATOM 2678 O O . ARG A 1 324 ? -3.309 17.453 34.406 1 96.25 324 ARG A O 1
ATOM 2685 N N . PRO A 1 325 ? -3.748 16.672 36.562 1 96.06 325 PRO A N 1
ATOM 2686 C CA . PRO A 1 325 ? -3.514 18 37.156 1 96.06 325 PRO A CA 1
ATOM 2687 C C . PRO A 1 325 ? -2.162 18.594 36.75 1 96.06 325 PRO A C 1
ATOM 2689 O O . PRO A 1 325 ? -1.145 17.891 36.781 1 96.06 325 PRO A O 1
ATOM 2692 N N . GLY A 1 326 ? -2.211 19.766 36.25 1 96.44 326 GLY A N 1
ATOM 2693 C CA . GLY A 1 326 ? -0.99 20.438 35.844 1 96.44 326 GLY A CA 1
ATOM 2694 C C . GLY A 1 326 ? -0.77 20.422 34.344 1 96.44 326 GLY A C 1
ATOM 2695 O O . GLY A 1 326 ? -0.134 21.328 33.812 1 96.44 326 GLY A O 1
ATOM 2696 N N . MET A 1 327 ? -1.254 19.453 33.688 1 97.75 327 MET A N 1
ATOM 2697 C CA . MET A 1 327 ? -0.986 19.266 32.25 1 97.75 327 MET A CA 1
ATOM 2698 C C . MET A 1 327 ? -1.647 20.375 31.438 1 97.75 327 MET A C 1
ATOM 2700 O O . MET A 1 327 ? -1.104 20.797 30.422 1 97.75 327 MET A O 1
ATOM 2704 N N . HIS A 1 328 ? -2.838 20.781 31.875 1 98.19 328 HIS A N 1
ATOM 2705 C CA . HIS A 1 328 ? -3.506 21.812 31.078 1 98.19 328 HIS A CA 1
ATOM 2706 C C . HIS A 1 328 ? -2.68 23.094 31.047 1 98.19 328 HIS A C 1
ATOM 2708 O O . HIS A 1 328 ? -2.504 23.703 29.984 1 98.19 328 HIS A O 1
ATOM 2714 N N . LEU A 1 329 ? -2.219 23.547 32.188 1 98.44 329 LEU A N 1
ATOM 2715 C CA . LEU A 1 329 ? -1.363 24.719 32.219 1 98.44 329 LEU A CA 1
ATOM 2716 C C . LEU A 1 329 ? -0.071 24.469 31.438 1 98.44 329 LEU A C 1
ATOM 2718 O O . LEU A 1 329 ? 0.369 25.328 30.656 1 98.44 329 LEU A O 1
ATOM 2722 N N . LEU A 1 330 ? 0.524 23.328 31.641 1 98.62 330 LEU A N 1
ATOM 2723 C CA . LEU A 1 330 ? 1.775 22.984 30.969 1 98.62 330 LEU A CA 1
ATOM 2724 C C . LEU A 1 330 ? 1.619 23.047 29.453 1 98.62 330 LEU A C 1
ATOM 2726 O O . LEU A 1 330 ? 2.432 23.672 28.766 1 98.62 330 LEU A O 1
ATOM 2730 N N . SER A 1 331 ? 0.58 22.375 28.938 1 98.44 331 SER A N 1
ATOM 2731 C CA . SER A 1 331 ? 0.364 22.344 27.5 1 98.44 331 SER A CA 1
ATOM 2732 C C . SER A 1 331 ? 0.048 23.734 26.953 1 98.44 331 SER A C 1
ATOM 2734 O O . SER A 1 331 ? 0.419 24.062 25.828 1 98.44 331 SER A O 1
ATOM 2736 N N . SER A 1 332 ? -0.651 24.547 27.719 1 98.69 332 SER A N 1
ATOM 2737 C CA . SER A 1 332 ? -0.918 25.922 27.328 1 98.69 332 SER A CA 1
ATOM 2738 C C . SER A 1 332 ? 0.37 26.734 27.25 1 98.69 332 SER A C 1
ATOM 2740 O O . SER A 1 332 ? 0.583 27.484 26.281 1 98.69 332 SER A O 1
ATOM 2742 N N . VAL A 1 333 ? 1.195 26.562 28.219 1 98.62 333 VAL A N 1
ATOM 2743 C CA . VAL A 1 333 ? 2.463 27.281 28.266 1 98.62 333 VAL A CA 1
ATOM 2744 C C . VAL A 1 333 ? 3.334 26.875 27.094 1 98.62 333 VAL A C 1
ATOM 2746 O O . VAL A 1 333 ? 4.039 27.703 26.516 1 98.62 333 VAL A O 1
ATOM 2749 N N . GLN A 1 334 ? 3.287 25.625 26.734 1 98.69 334 GLN A N 1
ATOM 2750 C CA . GLN A 1 334 ? 4.051 25.188 25.562 1 98.69 334 GLN A CA 1
ATOM 2751 C C . GLN A 1 334 ? 3.625 25.938 24.312 1 98.69 334 GLN A C 1
ATOM 2753 O O . GLN A 1 334 ? 4.465 26.328 23.5 1 98.69 334 GLN A O 1
ATOM 2758 N N . MET A 1 335 ? 2.305 26.047 24.141 1 98.69 335 MET A N 1
ATOM 2759 C CA . MET A 1 335 ? 1.806 26.781 22.969 1 98.69 335 MET A CA 1
ATOM 2760 C C . MET A 1 335 ? 2.344 28.203 22.953 1 98.69 335 MET A C 1
ATOM 2762 O O . MET A 1 335 ? 2.805 28.688 21.906 1 98.69 335 MET A O 1
ATOM 2766 N N . ILE A 1 336 ? 2.309 28.844 24.062 1 98.62 336 ILE A N 1
ATOM 2767 C CA . ILE A 1 336 ? 2.787 30.219 24.172 1 98.62 336 ILE A CA 1
ATOM 2768 C C . ILE A 1 336 ? 4.289 30.266 23.906 1 98.62 336 ILE A C 1
ATOM 2770 O O . ILE A 1 336 ? 4.77 31.125 23.156 1 98.62 336 ILE A O 1
ATOM 2774 N N . ALA A 1 337 ? 4.977 29.359 24.484 1 98.44 337 ALA A N 1
ATOM 2775 C CA . ALA A 1 337 ? 6.43 29.297 24.359 1 98.44 337 ALA A CA 1
ATOM 2776 C C . ALA A 1 337 ? 6.844 29.188 22.891 1 98.44 337 ALA A C 1
ATOM 2778 O O . ALA A 1 337 ? 7.891 29.703 22.5 1 98.44 337 ALA A O 1
ATOM 2779 N N . HIS A 1 338 ? 6.039 28.562 22.094 1 98.44 338 HIS A N 1
ATOM 2780 C CA . HIS A 1 338 ? 6.387 28.312 20.703 1 98.44 338 HIS A CA 1
ATOM 2781 C C . HIS A 1 338 ? 5.777 29.359 19.781 1 98.44 338 HIS A C 1
ATOM 2783 O O . HIS A 1 338 ? 5.918 29.281 18.562 1 98.44 338 HIS A O 1
ATOM 2789 N N . GLY A 1 339 ? 5.023 30.281 20.328 1 98.06 339 GLY A N 1
ATOM 2790 C CA . GLY A 1 339 ? 4.695 31.422 19.484 1 98.06 339 GLY A CA 1
ATOM 2791 C C . GLY A 1 339 ? 3.219 31.766 19.5 1 98.06 339 GLY A C 1
ATOM 2792 O O . GLY A 1 339 ? 2.801 32.75 18.875 1 98.06 339 GLY A O 1
ATOM 2793 N N . SER A 1 340 ? 2.406 31.031 20.266 1 98.69 340 SER A N 1
ATOM 2794 C CA . SER A 1 340 ? 0.987 31.375 20.297 1 98.69 340 SER A CA 1
ATOM 2795 C C . SER A 1 340 ? 0.741 32.625 21.125 1 98.69 340 SER A C 1
ATOM 2797 O O . SER A 1 340 ? 1.372 32.812 22.156 1 98.69 340 SER A O 1
ATOM 2799 N N . ASP A 1 341 ? -0.177 33.438 20.719 1 98.62 341 ASP A N 1
ATOM 2800 C CA . ASP A 1 341 ? -0.629 34.594 21.5 1 98.62 341 ASP A CA 1
ATOM 2801 C C . ASP A 1 341 ? -2.045 34.375 22.031 1 98.62 341 ASP A C 1
ATOM 2803 O O . ASP A 1 341 ? -2.756 35.344 22.328 1 98.62 341 ASP A O 1
ATOM 2807 N N . SER A 1 342 ? -2.424 33.094 22.016 1 98.56 342 SER A N 1
ATOM 2808 C CA . SER A 1 342 ? -3.756 32.781 22.516 1 98.56 342 SER A CA 1
ATOM 2809 C C . SER A 1 342 ? -3.803 31.375 23.109 1 98.56 342 SER A C 1
ATOM 2811 O O . SER A 1 342 ? -2.949 30.547 22.797 1 98.56 342 SER A O 1
ATOM 2813 N N . ILE A 1 343 ? -4.656 31.156 24 1 98.69 343 ILE A N 1
ATOM 2814 C CA . ILE A 1 343 ? -5.156 29.859 24.422 1 98.69 343 ILE A CA 1
ATOM 2815 C C . ILE A 1 343 ? -6.684 29.828 24.344 1 98.69 343 ILE A C 1
ATOM 2817 O O . ILE A 1 343 ? -7.367 30.344 25.234 1 98.69 343 ILE A O 1
ATOM 2821 N N . LEU A 1 344 ? -7.148 29.312 23.234 1 98.75 344 LEU A N 1
ATOM 2822 C CA . LEU A 1 344 ? -8.594 29.266 23.031 1 98.75 344 LEU A CA 1
ATOM 2823 C C . LEU A 1 344 ? -9.094 27.812 23.031 1 98.75 344 LEU A C 1
ATOM 2825 O O . LEU A 1 344 ? -8.367 26.906 22.641 1 98.75 344 LEU A O 1
ATOM 2829 N N . TYR A 1 345 ? -10.344 27.703 23.484 1 98.38 345 TYR A N 1
ATOM 2830 C CA . TYR A 1 345 ? -10.883 26.359 23.719 1 98.38 345 TYR A CA 1
ATOM 2831 C C . TYR A 1 345 ? -12 26.047 22.734 1 98.38 345 TYR A C 1
ATOM 2833 O O . TYR A 1 345 ? -12.75 26.938 22.328 1 98.38 345 TYR A O 1
ATOM 2841 N N . PHE A 1 346 ? -12.031 24.969 22.203 1 96.5 346 PHE A N 1
ATOM 2842 C CA . PHE A 1 346 ? -13.25 24.281 21.797 1 96.5 346 PHE A CA 1
ATOM 2843 C C . PHE A 1 346 ? -13.633 23.219 22.828 1 96.5 346 PHE A C 1
ATOM 2845 O O . PHE A 1 346 ? -12.984 22.172 22.906 1 96.5 346 PHE A O 1
ATOM 2852 N N . GLN A 1 347 ? -14.656 23.625 23.703 1 95.56 347 GLN A N 1
ATOM 2853 C CA . GLN A 1 347 ? -15.477 24.828 23.578 1 95.56 347 GLN A CA 1
ATOM 2854 C C . GLN A 1 347 ? -15.766 25.438 24.938 1 95.56 347 GLN A C 1
ATOM 2856 O O . GLN A 1 347 ? -15.297 24.953 25.969 1 95.56 347 GLN A O 1
ATOM 2861 N N . TRP A 1 348 ? -16.375 26.656 24.891 1 97.88 348 TRP A N 1
ATOM 2862 C CA . TRP A 1 348 ? -16.672 27.375 26.125 1 97.88 348 TRP A CA 1
ATOM 2863 C C . TRP A 1 348 ? -17.594 26.547 27.016 1 97.88 348 TRP A C 1
ATOM 2865 O O . TRP A 1 348 ? -17.266 26.25 28.172 1 97.88 348 TRP A O 1
ATOM 2875 N N . ARG A 1 349 ? -18.719 26.156 26.453 1 97.44 349 ARG A N 1
ATOM 2876 C CA . ARG A 1 349 ? -19.719 25.391 27.172 1 97.44 349 ARG A CA 1
ATOM 2877 C C . ARG A 1 349 ? -20.016 24.078 26.453 1 97.44 349 ARG A C 1
ATOM 2879 O O . ARG A 1 349 ? -20.172 24.062 25.219 1 97.44 349 ARG A O 1
ATOM 2886 N N . LYS A 1 350 ? -20.188 22.938 27.25 1 96.06 350 LYS A N 1
ATOM 2887 C CA . LYS A 1 350 ? -20.531 21.641 26.672 1 96.06 350 LYS A CA 1
ATOM 2888 C C . LYS A 1 350 ? -21.906 21.672 26.031 1 96.06 350 LYS A C 1
ATOM 2890 O O . LYS A 1 350 ? -22.859 22.234 26.594 1 96.06 350 LYS A O 1
ATOM 2895 N N . SER A 1 351 ? -21.922 21.156 24.859 1 95.81 351 SER A N 1
ATOM 2896 C CA . SER A 1 351 ? -23.234 20.922 24.266 1 95.81 351 SER A CA 1
ATOM 2897 C C . SER A 1 351 ? -24.062 19.953 25.109 1 95.81 351 SER A C 1
ATOM 2899 O O . SER A 1 351 ? -23.516 19.062 25.75 1 95.81 351 SER A O 1
ATOM 2901 N N . ARG A 1 352 ? -25.328 20.203 25.031 1 95.69 352 ARG A N 1
ATOM 2902 C CA . ARG A 1 352 ? -26.219 19.312 25.797 1 95.69 352 ARG A CA 1
ATOM 2903 C C . ARG A 1 352 ? -26.406 17.984 25.078 1 95.69 352 ARG A C 1
ATOM 2905 O O . ARG A 1 352 ? -26.609 16.953 25.719 1 95.69 352 ARG A O 1
ATOM 2912 N N . GLY A 1 353 ? -26.344 18.016 23.844 1 94 353 GLY A N 1
ATOM 2913 C CA . GLY A 1 353 ? -26.625 16.812 23.078 1 94 353 GLY A CA 1
ATOM 2914 C C . GLY A 1 353 ? -25.734 16.672 21.859 1 94 353 GLY A C 1
ATOM 2915 O O . GLY A 1 353 ? -24.766 17.422 21.703 1 94 353 GLY A O 1
ATOM 2916 N N . SER A 1 354 ? -25.969 15.586 21.078 1 92.81 354 SER A N 1
ATOM 2917 C CA . SER A 1 354 ? -25.328 15.242 19.812 1 92.81 354 SER A CA 1
ATOM 2918 C C . SER A 1 354 ? -23.938 14.656 20.031 1 92.81 354 SER A C 1
ATOM 2920 O O . SER A 1 354 ? -23.594 14.25 21.141 1 92.81 354 SER A O 1
ATOM 2922 N N . SER A 1 355 ? -23.125 14.539 18.969 1 91.62 355 SER A N 1
ATOM 2923 C CA . SER A 1 355 ? -21.938 13.688 18.922 1 91.62 355 SER A CA 1
ATOM 2924 C C . SER A 1 355 ? -20.828 14.227 19.828 1 91.62 355 SER A C 1
ATOM 2926 O O . SER A 1 355 ? -20 13.461 20.312 1 91.62 355 SER A O 1
ATOM 2928 N N . GLU A 1 356 ? -20.844 15.594 20.141 1 93 356 GLU A N 1
ATOM 2929 C CA . GLU A 1 356 ? -19.719 16.172 20.859 1 93 356 GLU A CA 1
ATOM 2930 C C . GLU A 1 356 ? -20.141 16.641 22.25 1 93 356 GLU A C 1
ATOM 2932 O O . GLU A 1 356 ? -19.5 17.5 22.844 1 93 356 GLU A O 1
ATOM 2937 N N . LYS A 1 357 ? -21.234 16.016 22.766 1 95.38 357 LYS A N 1
ATOM 2938 C CA . LYS A 1 357 ? -21.797 16.422 24.047 1 95.38 357 LYS A CA 1
ATOM 2939 C C . LYS A 1 357 ? -20.812 16.125 25.188 1 95.38 357 LYS A C 1
ATOM 2941 O O . LYS A 1 357 ? -20.922 16.719 26.266 1 95.38 357 LYS A O 1
ATOM 2946 N N . PHE A 1 358 ? -19.797 15.227 24.953 1 93.38 358 PHE A N 1
ATOM 2947 C CA . PHE A 1 358 ? -18.875 14.875 26.016 1 93.38 358 PHE A CA 1
ATOM 2948 C C . PHE A 1 358 ? -17.484 15.445 25.734 1 93.38 358 PHE A C 1
ATOM 2950 O O . PHE A 1 358 ? -16.516 15.117 26.422 1 93.38 358 PHE A O 1
ATOM 2957 N N . HIS A 1 359 ? -17.344 16.219 24.641 1 96.25 359 HIS A N 1
ATOM 2958 C CA . HIS A 1 359 ? -16.094 16.938 24.438 1 96.25 359 HIS A CA 1
ATOM 2959 C C . HIS A 1 359 ? -15.797 17.875 25.594 1 96.25 359 HIS A C 1
ATOM 2961 O O . HIS A 1 359 ? -16.719 18.516 26.125 1 96.25 359 HIS A O 1
ATOM 2967 N N . GLY A 1 360 ? -14.523 17.922 26.094 1 95.12 360 GLY A N 1
ATOM 2968 C CA . GLY A 1 360 ? -14.164 18.844 27.156 1 95.12 360 GLY A CA 1
ATOM 2969 C C . GLY A 1 360 ? -14.492 20.297 26.828 1 95.12 360 GLY A C 1
ATOM 2970 O O . GLY A 1 360 ? -14.453 20.688 25.656 1 95.12 360 GLY A O 1
ATOM 2971 N N . ALA A 1 361 ? -14.883 21.094 27.828 1 97.38 361 ALA A N 1
ATOM 2972 C CA . ALA A 1 361 ? -15.203 22.516 27.719 1 97.38 361 ALA A CA 1
ATOM 2973 C C . ALA A 1 361 ? -14.836 23.25 29 1 97.38 361 ALA A C 1
ATOM 2975 O O . ALA A 1 361 ? -14.5 22.641 30 1 97.38 361 ALA A O 1
ATOM 2976 N N . VAL A 1 362 ? -14.828 24.531 28.906 1 98.31 362 VAL A N 1
ATOM 2977 C CA . VAL A 1 362 ? -14.57 25.344 30.094 1 98.31 362 VAL A CA 1
ATOM 2978 C C . VAL A 1 362 ? -15.688 25.156 31.109 1 98.31 362 VAL A C 1
ATOM 2980 O O . VAL A 1 362 ? -15.43 24.906 32.281 1 98.31 362 VAL A O 1
ATOM 2983 N N . VAL A 1 363 ? -16.922 25.281 30.609 1 98.25 363 VAL A N 1
ATOM 2984 C CA . VAL A 1 363 ? -18.078 25.094 31.484 1 98.25 363 VAL A CA 1
ATOM 2985 C C . VAL A 1 363 ? -18.734 23.75 31.188 1 98.25 363 VAL A C 1
ATOM 2987 O O . VAL A 1 363 ? -19.109 23.469 30.047 1 98.25 363 VAL A O 1
ATOM 2990 N N . GLY A 1 364 ? -18.859 22.891 32.281 1 95.12 364 GLY A N 1
ATOM 2991 C CA . GLY A 1 364 ? -19.484 21.578 32.125 1 95.12 364 GLY A CA 1
ATOM 2992 C C . GLY A 1 364 ? -20.984 21.609 32.281 1 95.12 364 GLY A C 1
ATOM 2993 O O . GLY A 1 364 ? -21.578 22.688 32.406 1 95.12 364 GLY A O 1
ATOM 2994 N N . HIS A 1 365 ? -21.547 20.391 32.25 1 94.88 365 HIS A N 1
ATOM 2995 C CA . HIS A 1 365 ? -23 20.234 32.375 1 94.88 365 HIS A CA 1
ATOM 2996 C C . HIS A 1 365 ? -23.469 20.641 33.75 1 94.88 365 HIS A C 1
ATOM 2998 O O . HIS A 1 365 ? -24.641 20.922 33.969 1 94.88 365 HIS A O 1
ATOM 3004 N N . ASP A 1 366 ? -22.578 20.656 34.688 1 95 366 ASP A N 1
ATOM 3005 C CA . ASP A 1 366 ? -22.922 20.969 36.062 1 95 366 ASP A CA 1
ATOM 3006 C C . ASP A 1 366 ? -23.078 22.469 36.281 1 95 366 ASP A C 1
ATOM 3008 O O . ASP A 1 366 ? -23.594 22.906 37.312 1 95 366 ASP A O 1
ATOM 3012 N N . ASN A 1 367 ? -22.656 23.344 35.25 1 96.69 367 ASN A N 1
ATOM 3013 C CA . ASN A 1 367 ? -22.75 24.797 35.344 1 96.69 367 ASN A CA 1
ATOM 3014 C C . ASN A 1 367 ? -22.094 25.312 36.625 1 96.69 367 ASN A C 1
ATOM 3016 O O . ASN A 1 367 ? -22.672 26.156 37.312 1 96.69 367 ASN A O 1
ATOM 3020 N N . CYS A 1 368 ? -20.828 24.766 36.906 1 93.38 368 CYS A N 1
ATOM 3021 C CA . CYS A 1 368 ? -20.188 25.016 38.188 1 93.38 368 CYS A CA 1
ATOM 3022 C C . CYS A 1 368 ? -18.75 25.469 38 1 93.38 368 CYS A C 1
ATOM 3024 O O . CYS A 1 368 ? -18.031 24.938 37.125 1 93.38 368 CYS A O 1
ATOM 3026 N N . SER A 1 369 ? -18.391 26.469 38.781 1 97.06 369 SER A N 1
ATOM 3027 C CA . SER A 1 369 ? -17.031 26.969 38.719 1 97.06 369 SER A CA 1
ATOM 3028 C C . SER A 1 369 ? -16.109 26.234 39.688 1 97.06 369 SER A C 1
ATOM 3030 O O . SER A 1 369 ? -14.93 26.562 39.812 1 97.06 369 SER A O 1
ATOM 3032 N N . GLU A 1 370 ? -16.609 25.234 40.375 1 95.81 370 GLU A N 1
ATOM 3033 C CA . GLU A 1 370 ? -15.859 24.656 41.5 1 95.81 370 GLU A CA 1
ATOM 3034 C C . GLU A 1 370 ? -15.203 23.344 41.062 1 95.81 370 GLU A C 1
ATOM 3036 O O . GLU A 1 370 ? -14.398 22.781 41.812 1 95.81 370 GLU A O 1
ATOM 3041 N N . ASN A 1 371 ? -15.508 22.859 39.906 1 94.62 371 ASN A N 1
ATOM 3042 C CA . ASN A 1 371 ? -14.883 21.609 39.469 1 94.62 371 ASN A CA 1
ATOM 3043 C C . ASN A 1 371 ? -13.438 21.828 39.031 1 94.62 371 ASN A C 1
ATOM 3045 O O . ASN A 1 371 ? -13.023 22.969 38.812 1 94.62 371 ASN A O 1
ATOM 3049 N N . ARG A 1 372 ? -12.672 20.797 39 1 95.62 372 ARG A N 1
ATOM 3050 C CA . ARG A 1 372 ? -11.227 20.859 38.75 1 95.62 372 ARG A CA 1
ATOM 3051 C C . ARG A 1 372 ? -10.93 21.516 37.406 1 95.62 372 ARG A C 1
ATOM 3053 O O . ARG A 1 372 ? -10.016 22.344 37.312 1 95.62 372 ARG A O 1
ATOM 3060 N N . VAL A 1 373 ? -11.641 21.125 36.344 1 96.38 373 VAL A N 1
ATOM 3061 C CA . VAL A 1 373 ? -11.375 21.594 35 1 96.38 373 VAL A CA 1
ATOM 3062 C C . VAL A 1 373 ? -11.539 23.109 34.938 1 96.38 373 VAL A C 1
ATOM 3064 O O . VAL A 1 373 ? -10.672 23.812 34.406 1 96.38 373 VAL A O 1
ATOM 3067 N N . PHE A 1 374 ? -12.633 23.641 35.469 1 98.06 374 PHE A N 1
ATOM 3068 C CA . PHE A 1 374 ? -12.867 25.078 35.5 1 98.06 374 PHE A CA 1
ATOM 3069 C C . PHE A 1 374 ? -11.75 25.812 36.219 1 98.06 374 PHE A C 1
ATOM 3071 O O . PHE A 1 374 ? -11.25 26.828 35.75 1 98.06 374 PHE A O 1
ATOM 3078 N N . LYS A 1 375 ? -11.383 25.266 37.312 1 97.88 375 LYS A N 1
ATOM 3079 C CA . LYS A 1 375 ? -10.352 25.891 38.156 1 97.88 375 LYS A CA 1
ATOM 3080 C C . LYS A 1 375 ? -9.016 25.922 37.406 1 97.88 375 LYS A C 1
ATOM 3082 O O . LYS A 1 375 ? -8.258 26.891 37.5 1 97.88 375 LYS A O 1
ATOM 3087 N N . GLU A 1 376 ? -8.727 24.891 36.75 1 97.62 376 GLU A N 1
ATOM 3088 C CA . GLU A 1 376 ? -7.488 24.844 35.969 1 97.62 376 GLU A CA 1
ATOM 3089 C C . GLU A 1 376 ? -7.516 25.828 34.812 1 97.62 376 GLU A C 1
ATOM 3091 O O . GLU A 1 376 ? -6.492 26.422 34.469 1 97.62 376 GLU A O 1
ATOM 3096 N N . VAL A 1 377 ? -8.688 25.984 34.188 1 98.56 377 VAL A N 1
ATOM 3097 C CA . VAL A 1 377 ? -8.828 27 33.156 1 98.56 377 VAL A CA 1
ATOM 3098 C C . VAL A 1 377 ? -8.633 28.391 33.719 1 98.56 377 VAL A C 1
ATOM 3100 O O . VAL A 1 377 ? -7.965 29.234 33.125 1 98.56 377 VAL A O 1
ATOM 3103 N N . ALA A 1 378 ? -9.211 28.656 34.875 1 98.38 378 ALA A N 1
ATOM 3104 C CA . ALA A 1 378 ? -9.07 29.953 35.531 1 98.38 378 ALA A CA 1
ATOM 3105 C C . ALA A 1 378 ? -7.605 30.219 35.875 1 98.38 378 ALA A C 1
ATOM 3107 O O . ALA A 1 378 ? -7.145 31.359 35.781 1 98.38 378 ALA A O 1
ATOM 3108 N N . LYS A 1 379 ? -6.965 29.172 36.312 1 97.88 379 LYS A N 1
ATOM 3109 C CA . LYS A 1 379 ? -5.543 29.297 36.594 1 97.88 379 LYS A CA 1
ATOM 3110 C C . LYS A 1 379 ? -4.758 29.688 35.344 1 97.88 379 LYS A C 1
ATOM 3112 O O . LYS A 1 379 ? -3.842 30.516 35.406 1 97.88 379 LYS A O 1
ATOM 3117 N N . VAL A 1 380 ? -5.055 29.094 34.219 1 98.5 380 VAL A N 1
ATOM 3118 C CA . VAL A 1 380 ? -4.438 29.484 32.969 1 98.5 380 VAL A CA 1
ATOM 3119 C C . VAL A 1 380 ? -4.73 30.953 32.656 1 98.5 380 VAL A C 1
ATOM 3121 O O . VAL A 1 380 ? -3.832 31.703 32.281 1 98.5 380 VAL A O 1
ATOM 3124 N N . GLY A 1 381 ? -5.988 31.375 32.875 1 98.31 381 GLY A N 1
ATOM 3125 C CA . GLY A 1 381 ? -6.355 32.75 32.656 1 98.31 381 GLY A CA 1
ATOM 3126 C C . GLY A 1 381 ? -5.543 33.719 33.469 1 98.31 381 GLY A C 1
ATOM 3127 O O . GLY A 1 381 ? -5.07 34.75 32.969 1 98.31 381 GLY A O 1
ATOM 3128 N N . GLN A 1 382 ? -5.41 33.438 34.719 1 97.38 382 GLN A N 1
ATOM 3129 C CA . GLN A 1 382 ? -4.617 34.25 35.625 1 97.38 382 GLN A CA 1
ATOM 3130 C C . GLN A 1 382 ? -3.164 34.344 35.156 1 97.38 382 GLN A C 1
ATOM 3132 O O . GLN A 1 382 ? -2.555 35.406 35.188 1 97.38 382 GLN A O 1
ATOM 3137 N N . THR A 1 383 ? -2.676 33.25 34.812 1 97.81 383 THR A N 1
ATOM 3138 C CA . THR A 1 383 ? -1.31 33.188 34.281 1 97.81 383 THR A CA 1
ATOM 3139 C C . THR A 1 383 ? -1.149 34.062 33.062 1 97.81 383 THR A C 1
ATOM 3141 O O . THR A 1 383 ? -0.185 34.812 32.938 1 97.81 383 THR A O 1
ATOM 3144 N N . LEU A 1 384 ? -2.074 34 32.125 1 98.06 384 LEU A N 1
ATOM 3145 C CA . LEU A 1 384 ? -2.002 34.719 30.875 1 98.06 384 LEU A CA 1
ATOM 3146 C C . LEU A 1 384 ? -2.076 36.219 31.125 1 98.06 384 LEU A C 1
ATOM 3148 O O . LEU A 1 384 ? -1.466 37.031 30.391 1 98.06 384 LEU A O 1
ATOM 3152 N N . GLU A 1 385 ? -2.818 36.656 32.125 1 96.69 385 GLU A N 1
ATOM 3153 C CA . GLU A 1 385 ? -2.896 38.062 32.5 1 96.69 385 GLU A CA 1
ATOM 3154 C C . GLU A 1 385 ? -1.523 38.625 32.875 1 96.69 385 GLU A C 1
ATOM 3156 O O . GLU A 1 385 ? -1.231 39.781 32.625 1 96.69 385 GLU A O 1
ATOM 3161 N N . ALA A 1 386 ? -0.716 37.75 33.344 1 96.06 386 ALA A N 1
ATOM 3162 C CA . ALA A 1 386 ? 0.625 38.125 33.75 1 96.06 386 ALA A CA 1
ATOM 3163 C C . ALA A 1 386 ? 1.598 38.125 32.594 1 96.06 386 ALA A C 1
ATOM 3165 O O . ALA A 1 386 ? 2.74 38.562 32.719 1 96.06 386 ALA A O 1
ATOM 3166 N N . LEU A 1 387 ? 1.171 37.688 31.453 1 96.69 387 LEU A N 1
ATOM 3167 C CA . LEU A 1 387 ? 2.086 37.469 30.344 1 96.69 387 LEU A CA 1
ATOM 3168 C C . LEU A 1 387 ? 1.787 38.438 29.188 1 96.69 387 LEU A C 1
ATOM 3170 O O . LEU A 1 387 ? 2.104 38.156 28.031 1 96.69 387 LEU A O 1
ATOM 3174 N N . SER A 1 388 ? 1.152 39.531 29.438 1 94.62 388 SER A N 1
ATOM 3175 C CA . SER A 1 388 ? 0.779 40.5 28.406 1 94.62 388 SER A CA 1
ATOM 3176 C C . SER A 1 388 ? 2 40.969 27.625 1 94.62 388 SER A C 1
ATOM 3178 O O . SER A 1 388 ? 1.923 41.219 26.406 1 94.62 388 SER A O 1
ATOM 3180 N N . GLU A 1 389 ? 3.148 41.094 28.234 1 95.31 389 GLU A N 1
ATOM 3181 C CA . GLU A 1 389 ? 4.367 41.594 27.625 1 95.31 389 GLU A CA 1
ATOM 3182 C C . GLU A 1 389 ? 4.938 40.594 26.625 1 95.31 389 GLU A C 1
ATOM 3184 O O . GLU A 1 389 ? 5.727 40.969 25.75 1 95.31 389 GLU A O 1
ATOM 3189 N N . VAL A 1 390 ? 4.57 39.375 26.75 1 97.19 390 VAL A N 1
ATOM 3190 C CA . VAL A 1 390 ? 5.066 38.312 25.891 1 97.19 390 VAL A CA 1
ATOM 3191 C C . VAL A 1 390 ? 4.398 38.406 24.516 1 97.19 390 VAL A C 1
ATOM 3193 O O . VAL A 1 390 ? 4.957 37.969 23.516 1 97.19 390 VAL A O 1
ATOM 3196 N N . THR A 1 391 ? 3.197 39.031 24.406 1 97.38 391 THR A N 1
ATOM 3197 C CA . THR A 1 391 ? 2.414 39.094 23.172 1 97.38 391 THR A CA 1
ATOM 3198 C C . THR A 1 391 ? 3.211 39.781 22.062 1 97.38 391 THR A C 1
ATOM 3200 O O . THR A 1 391 ? 3.781 40.875 22.281 1 97.38 391 THR A O 1
ATOM 3203 N N . GLY A 1 392 ? 3.289 39.125 20.906 1 97.25 392 GLY A N 1
ATOM 3204 C CA . GLY A 1 392 ? 3.92 39.719 19.734 1 97.25 392 GLY A CA 1
ATOM 3205 C C . GLY A 1 392 ? 5.41 39.469 19.656 1 97.25 392 GLY A C 1
ATOM 3206 O O . GLY A 1 392 ? 6.051 39.75 18.641 1 97.25 392 GLY A O 1
ATOM 3207 N N . THR A 1 393 ? 5.977 38.906 20.703 1 97.56 393 THR A N 1
ATOM 3208 C CA . THR A 1 393 ? 7.406 38.625 20.703 1 97.56 393 THR A CA 1
ATOM 3209 C C . THR A 1 393 ? 7.734 37.469 19.766 1 97.56 393 THR A C 1
ATOM 3211 O O . THR A 1 393 ? 6.832 36.781 19.297 1 97.56 393 THR A O 1
ATOM 3214 N N . ILE A 1 394 ? 9 37.344 19.422 1 95.88 394 ILE A N 1
ATOM 3215 C CA . ILE A 1 394 ? 9.398 36.438 18.359 1 95.88 394 ILE A CA 1
ATOM 3216 C C . ILE A 1 394 ? 10.352 35.375 18.906 1 95.88 394 ILE A C 1
ATOM 3218 O O . ILE A 1 394 ? 10.797 35.469 20.062 1 95.88 394 ILE A O 1
ATOM 3222 N N . ARG A 1 395 ? 10.641 34.406 18.094 1 94.31 395 ARG A N 1
ATOM 3223 C CA . ARG A 1 395 ? 11.5 33.281 18.422 1 94.31 395 ARG A CA 1
ATOM 3224 C C . ARG A 1 395 ? 12.469 32.969 17.281 1 94.31 395 ARG A C 1
ATOM 3226 O O . ARG A 1 395 ? 12.273 32.031 16.516 1 94.31 395 ARG A O 1
ATOM 3233 N N . PRO A 1 396 ? 13.516 33.781 17.156 1 93.19 396 PRO A N 1
ATOM 3234 C CA . PRO A 1 396 ? 14.461 33.562 16.062 1 93.19 396 PRO A CA 1
ATOM 3235 C C . PRO A 1 396 ? 15.164 32.219 16.141 1 93.19 396 PRO A C 1
ATOM 3237 O O . PRO A 1 396 ? 15.438 31.719 17.234 1 93.19 396 PRO A O 1
ATOM 3240 N N . ALA A 1 397 ? 15.523 31.656 15.008 1 96.56 397 ALA A N 1
ATOM 3241 C CA . ALA A 1 397 ? 16.188 30.359 14.938 1 96.56 397 ALA A CA 1
ATOM 3242 C C . ALA A 1 397 ? 17.328 30.375 13.93 1 96.56 397 ALA A C 1
ATOM 3244 O O . ALA A 1 397 ? 17.219 30.984 12.867 1 96.56 397 ALA A O 1
ATOM 3245 N N . ASP A 1 398 ? 18.422 29.672 14.25 1 97.75 398 ASP A N 1
ATOM 3246 C CA . ASP A 1 398 ? 19.578 29.484 13.367 1 97.75 398 ASP A CA 1
ATOM 3247 C C . ASP A 1 398 ? 19.453 28.203 12.547 1 97.75 398 ASP A C 1
ATOM 3249 O O . ASP A 1 398 ? 20.172 28.016 11.562 1 97.75 398 ASP A O 1
ATOM 3253 N N . VAL A 1 399 ? 18.547 27.359 12.961 1 98.69 399 VAL A N 1
ATOM 3254 C CA . VAL A 1 399 ? 18.359 26.031 12.359 1 98.69 399 VAL A CA 1
ATOM 3255 C C . VAL A 1 399 ? 16.969 25.953 11.727 1 98.69 399 VAL A C 1
ATOM 3257 O O . VAL A 1 399 ? 16 26.453 12.297 1 98.69 399 VAL A O 1
ATOM 3260 N N . ALA A 1 400 ? 16.891 25.375 10.547 1 98.81 400 ALA A N 1
ATOM 3261 C CA . ALA A 1 400 ? 15.594 25.125 9.906 1 98.81 400 ALA A CA 1
ATOM 3262 C C . ALA A 1 400 ? 15.492 23.703 9.391 1 98.81 400 ALA A C 1
ATOM 3264 O O . ALA A 1 400 ? 16.5 23.109 8.992 1 98.81 400 ALA A O 1
ATOM 3265 N N . ILE A 1 401 ? 14.336 23.125 9.414 1 98.88 401 ILE A N 1
ATOM 3266 C CA . ILE A 1 401 ? 13.969 21.859 8.766 1 98.88 401 ILE A CA 1
ATOM 3267 C C . ILE A 1 401 ? 12.953 22.125 7.656 1 98.88 401 ILE A C 1
ATOM 3269 O O . ILE A 1 401 ? 11.984 22.859 7.855 1 98.88 401 ILE A O 1
ATOM 3273 N N . LEU A 1 402 ? 13.156 21.562 6.496 1 98.81 402 LEU A N 1
ATOM 3274 C CA . LEU A 1 402 ? 12.266 21.781 5.363 1 98.81 402 LEU A CA 1
ATOM 3275 C C . LEU A 1 402 ? 11.172 20.719 5.309 1 98.81 402 LEU A C 1
ATOM 3277 O O . LEU A 1 402 ? 11.461 19.531 5.258 1 98.81 402 LEU A O 1
ATOM 3281 N N . TYR A 1 403 ? 9.938 21.078 5.422 1 98.62 403 TYR A N 1
ATOM 3282 C CA . TYR A 1 403 ? 8.773 20.234 5.176 1 98.62 403 TYR A CA 1
ATOM 3283 C C . TYR A 1 403 ? 8.07 20.641 3.883 1 98.62 403 TYR A C 1
ATOM 3285 O O . TYR A 1 403 ? 7.926 21.828 3.59 1 98.62 403 TYR A O 1
ATOM 3293 N N . ASP A 1 404 ? 7.703 19.688 3.068 1 98.5 404 ASP A N 1
ATOM 3294 C CA . ASP A 1 404 ? 7.031 19.953 1.797 1 98.5 404 ASP A CA 1
ATOM 3295 C C . ASP A 1 404 ? 5.801 19.062 1.638 1 98.5 404 ASP A C 1
ATOM 3297 O O . ASP A 1 404 ? 5.922 17.828 1.534 1 98.5 404 ASP A O 1
ATOM 3301 N N . TRP A 1 405 ? 4.59 19.688 1.56 1 98.44 405 TRP A N 1
ATOM 3302 C CA . TRP A 1 405 ? 3.332 18.953 1.44 1 98.44 405 TRP A CA 1
ATOM 3303 C C . TRP A 1 405 ? 3.299 18.125 0.156 1 98.44 405 TRP A C 1
ATOM 3305 O O . TRP A 1 405 ? 2.869 16.969 0.162 1 98.44 405 TRP A O 1
ATOM 3315 N N . GLU A 1 406 ? 3.699 18.688 -0.967 1 98.19 406 GLU A N 1
ATOM 3316 C CA . GLU A 1 406 ? 3.668 17.984 -2.244 1 98.19 406 GLU A CA 1
ATOM 3317 C C . GLU A 1 406 ? 4.605 16.781 -2.234 1 98.19 406 GLU A C 1
ATOM 3319 O O . GLU A 1 406 ? 4.297 15.742 -2.818 1 98.19 406 GLU A O 1
ATOM 3324 N N . ASN A 1 407 ? 5.77 17.016 -1.584 1 98.5 407 ASN A N 1
ATOM 3325 C CA . ASN A 1 407 ? 6.699 15.898 -1.411 1 98.5 407 ASN A CA 1
ATOM 3326 C C . ASN A 1 407 ? 6.055 14.742 -0.664 1 98.5 407 ASN A C 1
ATOM 3328 O O . ASN A 1 407 ? 6.207 13.578 -1.056 1 98.5 407 ASN A O 1
ATOM 3332 N N . HIS A 1 408 ? 5.363 15.062 0.412 1 98.31 408 HIS A N 1
ATOM 3333 C CA . HIS A 1 408 ? 4.707 14.023 1.193 1 98.31 408 HIS A CA 1
ATOM 3334 C C . HIS A 1 408 ? 3.65 13.297 0.367 1 98.31 408 HIS A C 1
ATOM 3336 O O . HIS A 1 408 ? 3.555 12.07 0.415 1 98.31 408 HIS A O 1
ATOM 3342 N N . TRP A 1 409 ? 2.824 14.102 -0.381 1 98.25 409 TRP A N 1
ATOM 3343 C CA . TRP A 1 409 ? 1.784 13.508 -1.214 1 98.25 409 TRP A CA 1
ATOM 3344 C C . TRP A 1 409 ? 2.385 12.555 -2.238 1 98.25 409 TRP A C 1
ATOM 3346 O O . TRP A 1 409 ? 1.913 11.422 -2.395 1 98.25 409 TRP A O 1
ATOM 3356 N N . ALA A 1 410 ? 3.398 13 -2.914 1 98.31 410 ALA A N 1
ATOM 3357 C CA . ALA A 1 410 ? 4.039 12.203 -3.957 1 98.31 410 ALA A CA 1
ATOM 3358 C C . ALA A 1 410 ? 4.672 10.938 -3.373 1 98.31 410 ALA A C 1
ATOM 3360 O O . ALA A 1 410 ? 4.535 9.852 -3.934 1 98.31 410 ALA A O 1
ATOM 3361 N N . LEU A 1 411 ? 5.391 11.102 -2.264 1 97.94 411 LEU A N 1
ATOM 3362 C CA . LEU A 1 411 ? 6.062 9.961 -1.64 1 97.94 411 LEU A CA 1
ATOM 3363 C C . LEU A 1 411 ? 5.051 8.945 -1.134 1 97.94 411 LEU A C 1
ATOM 3365 O O . LEU A 1 411 ? 5.277 7.734 -1.236 1 97.94 411 LEU A O 1
ATOM 3369 N N . GLN A 1 412 ? 3.945 9.414 -0.578 1 96.81 412 GLN A N 1
ATOM 3370 C CA . GLN A 1 412 ? 2.904 8.508 -0.11 1 96.81 412 GLN A CA 1
ATOM 3371 C C . GLN A 1 412 ? 2.307 7.711 -1.268 1 96.81 412 GLN A C 1
ATOM 3373 O O . GLN A 1 412 ? 1.929 6.551 -1.102 1 96.81 412 GLN A O 1
ATOM 3378 N N . ASP A 1 413 ? 2.217 8.344 -2.387 1 96.31 413 ASP A N 1
ATOM 3379 C CA . ASP A 1 413 ? 1.628 7.723 -3.568 1 96.31 413 ASP A CA 1
ATOM 3380 C C . ASP A 1 413 ? 2.613 6.766 -4.238 1 96.31 413 ASP A C 1
ATOM 3382 O O . ASP A 1 413 ? 2.209 5.871 -4.98 1 96.31 413 ASP A O 1
ATOM 3386 N N . ALA A 1 414 ? 3.9 6.977 -4.043 1 95.94 414 ALA A N 1
ATOM 3387 C CA . ALA A 1 414 ? 4.938 6.168 -4.68 1 95.94 414 ALA A CA 1
ATOM 3388 C C . ALA A 1 414 ? 4.793 4.695 -4.301 1 95.94 414 ALA A C 1
ATOM 3390 O O . ALA A 1 414 ? 4.551 4.367 -3.139 1 95.94 414 ALA A O 1
ATOM 3391 N N . GLN A 1 415 ? 4.727 3.953 -5.371 1 94.06 415 GLN A N 1
ATOM 3392 C CA . GLN A 1 415 ? 4.859 2.518 -5.148 1 94.06 415 GLN A CA 1
ATOM 3393 C C . GLN A 1 415 ? 6.324 2.088 -5.203 1 94.06 415 GLN A C 1
ATOM 3395 O O . GLN A 1 415 ? 7.125 2.682 -5.93 1 94.06 415 GLN A O 1
ATOM 3400 N N . GLY A 1 416 ? 6.734 1.274 -4.34 1 92.06 416 GLY A N 1
ATOM 3401 C CA . GLY A 1 416 ? 8.125 0.935 -4.078 1 92.06 416 GLY A CA 1
ATOM 3402 C C . GLY A 1 416 ? 8.516 1.107 -2.621 1 92.06 416 GLY A C 1
ATOM 3403 O O . GLY A 1 416 ? 7.656 1.34 -1.767 1 92.06 416 GLY A O 1
ATOM 3404 N N . PHE A 1 417 ? 9.742 0.977 -2.338 1 96 417 PHE A N 1
ATOM 3405 C CA . PHE A 1 417 ? 10.234 1.095 -0.972 1 96 417 PHE A CA 1
ATOM 3406 C C . PHE A 1 417 ? 9.438 0.205 -0.026 1 96 417 PHE A C 1
ATOM 3408 O O . PHE A 1 417 ? 9.188 -0.962 -0.329 1 96 417 PHE A O 1
ATOM 3415 N N . GLY A 1 418 ? 9.211 0.72 1.149 1 95.38 418 GLY A N 1
ATOM 3416 C CA . GLY A 1 418 ? 8.258 0.137 2.08 1 95.38 418 GLY A CA 1
ATOM 3417 C C . GLY A 1 418 ? 6.926 0.867 2.109 1 95.38 418 GLY A C 1
ATOM 3418 O O . GLY A 1 418 ? 6.875 2.064 2.393 1 95.38 418 GLY A O 1
ATOM 3419 N N . MET A 1 419 ? 5.816 0.189 1.873 1 93.5 419 MET A N 1
ATOM 3420 C CA . MET A 1 419 ? 4.52 0.842 1.723 1 93.5 419 MET A CA 1
ATOM 3421 C C . MET A 1 419 ? 4.09 1.506 3.027 1 93.5 419 MET A C 1
ATOM 3423 O O . MET A 1 419 ? 3.445 2.555 3.012 1 93.5 419 MET A O 1
ATOM 3427 N N . LYS A 1 420 ? 4.508 0.961 4.18 1 94 420 LYS A N 1
ATOM 3428 C CA . LYS A 1 420 ? 4.07 1.489 5.469 1 94 420 LYS A CA 1
ATOM 3429 C C . LYS A 1 420 ? 5.207 2.213 6.184 1 94 420 LYS A C 1
ATOM 3431 O O . LYS A 1 420 ? 5 2.822 7.234 1 94 420 LYS A O 1
ATOM 3436 N N . THR A 1 421 ? 6.41 2.213 5.598 1 96.25 421 THR A N 1
ATOM 3437 C CA . THR A 1 421 ? 7.543 2.713 6.371 1 96.25 421 THR A CA 1
ATOM 3438 C C . THR A 1 421 ? 8.156 3.939 5.699 1 96.25 421 THR A C 1
ATOM 3440 O O . THR A 1 421 ? 9.281 4.324 6.012 1 96.25 421 THR A O 1
ATOM 3443 N N . LYS A 1 422 ? 7.496 4.57 4.805 1 97.12 422 LYS A N 1
ATOM 3444 C CA . LYS A 1 422 ? 8.008 5.824 4.266 1 97.12 422 LYS A CA 1
ATOM 3445 C C . LYS A 1 422 ? 8.18 6.867 5.367 1 97.12 422 LYS A C 1
ATOM 3447 O O . LYS A 1 422 ? 9.305 7.227 5.719 1 97.12 422 LYS A O 1
ATOM 3452 N N . ARG A 1 423 ? 7.055 7.184 6 1 96.81 423 ARG A N 1
ATOM 3453 C CA . ARG A 1 423 ? 7.105 7.891 7.277 1 96.81 423 ARG A CA 1
ATOM 3454 C C . ARG A 1 423 ? 7.914 9.18 7.156 1 96.81 423 ARG A C 1
ATOM 3456 O O . ARG A 1 423 ? 8.828 9.422 7.949 1 96.81 423 ARG A O 1
ATOM 3463 N N . TYR A 1 424 ? 7.633 10.055 6.16 1 98 424 TYR A N 1
ATOM 3464 C CA . TYR A 1 424 ? 8.336 11.305 5.887 1 98 424 TYR A CA 1
ATOM 3465 C C . TYR A 1 424 ? 8.227 12.258 7.07 1 98 424 TYR A C 1
ATOM 3467 O O . TYR A 1 424 ? 9.242 12.672 7.633 1 98 424 TYR A O 1
ATOM 3475 N N . PRO A 1 425 ? 7.023 12.586 7.598 1 98.06 425 PRO A N 1
ATOM 3476 C CA . PRO A 1 425 ? 6.953 13.531 8.719 1 98.06 425 PRO A CA 1
ATOM 3477 C C . PRO A 1 425 ? 7.602 12.992 9.984 1 98.06 425 PRO A C 1
ATOM 3479 O O . PRO A 1 425 ? 8.227 13.742 10.734 1 98.06 425 PRO A O 1
ATOM 3482 N N . GLN A 1 426 ? 7.453 11.695 10.242 1 97.12 426 GLN A N 1
ATOM 3483 C CA . GLN A 1 426 ? 8.055 11.086 11.422 1 97.12 426 GLN A CA 1
ATOM 3484 C C . GLN A 1 426 ? 9.578 11.148 11.367 1 97.12 426 GLN A C 1
ATOM 3486 O O . GLN A 1 426 ? 10.234 11.289 12.391 1 97.12 426 GLN A O 1
ATOM 3491 N N . THR A 1 427 ? 10.062 11.031 10.125 1 98.25 427 THR A N 1
ATOM 3492 C CA . THR A 1 427 ? 11.5 11.195 9.953 1 98.25 427 THR A CA 1
ATOM 3493 C C . THR A 1 427 ? 11.938 12.602 10.328 1 98.25 427 THR A C 1
ATOM 3495 O O . THR A 1 427 ? 12.977 12.789 10.961 1 98.25 427 THR A O 1
ATOM 3498 N N . LEU A 1 428 ? 11.203 13.586 9.984 1 98.62 428 LEU A N 1
ATOM 3499 C CA . LEU A 1 428 ? 11.516 14.961 10.352 1 98.62 428 LEU A CA 1
ATOM 3500 C C . LEU A 1 428 ? 11.453 15.148 11.867 1 98.62 428 LEU A C 1
ATOM 3502 O O . LEU A 1 428 ? 12.258 15.891 12.438 1 98.62 428 LEU A O 1
ATOM 3506 N N . HIS A 1 429 ? 10.477 14.477 12.539 1 98.19 429 HIS A N 1
ATOM 3507 C CA . HIS A 1 429 ? 10.406 14.508 14 1 98.19 429 HIS A CA 1
ATOM 3508 C C . HIS A 1 429 ? 11.727 14.078 14.625 1 98.19 429 HIS A C 1
ATOM 3510 O O . HIS A 1 429 ? 12.195 14.703 15.578 1 98.19 429 HIS A O 1
ATOM 3516 N N . GLU A 1 430 ? 12.312 13.062 14.07 1 98 430 GLU A N 1
ATOM 3517 C CA . GLU A 1 430 ? 13.539 12.516 14.641 1 98 430 GLU A CA 1
ATOM 3518 C C . GLU A 1 430 ? 14.703 13.492 14.5 1 98 430 GLU A C 1
ATOM 3520 O O . GLU A 1 430 ? 15.555 13.586 15.383 1 98 430 GLU A O 1
ATOM 3525 N N . HIS A 1 431 ? 14.734 14.172 13.398 1 98.75 431 HIS A N 1
ATOM 3526 C CA . HIS A 1 431 ? 15.766 15.195 13.227 1 98.75 431 HIS A CA 1
ATOM 3527 C C . HIS A 1 431 ? 15.508 16.391 14.141 1 98.75 431 HIS A C 1
ATOM 3529 O O . HIS A 1 431 ? 16.453 16.953 14.703 1 98.75 431 HIS A O 1
ATOM 3535 N N . TYR A 1 432 ? 14.273 16.781 14.289 1 98.69 432 TYR A N 1
ATOM 3536 C CA . TYR A 1 432 ? 13.852 17.875 15.148 1 98.69 432 TYR A CA 1
ATOM 3537 C C . TYR A 1 432 ? 14.156 17.578 16.609 1 98.69 432 TYR A C 1
ATOM 3539 O O . TYR A 1 432 ? 14.555 18.484 17.359 1 98.69 432 TYR A O 1
ATOM 3547 N N . ARG A 1 433 ? 14.055 16.375 17.016 1 98.31 433 ARG A N 1
ATOM 3548 C CA . ARG A 1 433 ? 14.219 15.914 18.391 1 98.31 433 ARG A CA 1
ATOM 3549 C C . ARG A 1 433 ? 15.578 16.328 18.953 1 98.31 433 ARG A C 1
ATOM 3551 O O . ARG A 1 433 ? 15.672 16.766 20.094 1 98.31 433 ARG A O 1
ATOM 3558 N N . ALA A 1 434 ? 16.594 16.219 18.125 1 97.94 434 ALA A N 1
ATOM 3559 C CA . ALA A 1 434 ? 17.953 16.5 18.562 1 97.94 434 ALA A CA 1
ATOM 3560 C C . ALA A 1 434 ? 18.109 17.938 19.031 1 97.94 434 ALA A C 1
ATOM 3562 O O . ALA A 1 434 ? 18.875 18.234 19.953 1 97.94 434 ALA A O 1
ATOM 3563 N N . PHE A 1 435 ? 17.375 18.812 18.453 1 98.31 435 PHE A N 1
ATOM 3564 C CA . PHE A 1 435 ? 17.438 20.234 18.797 1 98.31 435 PHE A CA 1
ATOM 3565 C C . PHE A 1 435 ? 16.469 20.562 19.922 1 98.31 435 PHE A C 1
ATOM 3567 O O . PHE A 1 435 ? 16.797 21.344 20.812 1 98.31 435 PHE A O 1
ATOM 3574 N N . TRP A 1 436 ? 15.281 19.984 19.875 1 97.75 436 TRP A N 1
ATOM 3575 C CA . TRP A 1 436 ? 14.281 20.203 20.922 1 97.75 436 TRP A CA 1
ATOM 3576 C C . TRP A 1 436 ? 14.82 19.781 22.281 1 97.75 436 TRP A C 1
ATOM 3578 O O . TRP A 1 436 ? 14.633 20.5 23.281 1 97.75 436 TRP A O 1
ATOM 3588 N N . GLU A 1 437 ? 15.555 18.703 22.312 1 96.94 437 GLU A N 1
ATOM 3589 C CA . GLU A 1 437 ? 16.109 18.188 23.562 1 96.94 437 GLU A CA 1
ATOM 3590 C C . GLU A 1 437 ? 17.219 19.078 24.109 1 96.94 437 GLU A C 1
ATOM 3592 O O . GLU A 1 437 ? 17.547 19.031 25.281 1 96.94 437 GLU A O 1
ATOM 3597 N N . ARG A 1 438 ? 17.734 19.953 23.25 1 96.75 438 ARG A N 1
ATOM 3598 C CA . ARG A 1 438 ? 18.812 20.844 23.641 1 96.75 438 ARG A CA 1
ATOM 3599 C C . ARG A 1 438 ? 18.344 22.281 23.734 1 96.75 438 ARG A C 1
ATOM 3601 O O . ARG A 1 438 ? 19.141 23.203 23.844 1 96.75 438 ARG A O 1
ATOM 3608 N N . ASP A 1 439 ? 17.062 22.469 23.625 1 97.25 439 ASP A N 1
ATOM 3609 C CA . ASP A 1 439 ? 16.406 23.766 23.781 1 97.25 439 ASP A CA 1
ATOM 3610 C C . ASP A 1 439 ? 16.875 24.75 22.719 1 97.25 439 ASP A C 1
ATOM 3612 O O . ASP A 1 439 ? 17.031 25.953 23 1 97.25 439 ASP A O 1
ATOM 3616 N N . ILE A 1 440 ? 17.219 24.25 21.562 1 97.81 440 ILE A N 1
ATOM 3617 C CA . ILE A 1 440 ? 17.594 25.078 20.422 1 97.81 440 ILE A CA 1
ATOM 3618 C C . ILE A 1 440 ? 16.375 25.328 19.531 1 97.81 440 ILE A C 1
ATOM 3620 O O . ILE A 1 440 ? 15.734 24.375 19.062 1 97.81 440 ILE A O 1
ATOM 3624 N N . PRO A 1 441 ? 16.016 26.578 19.312 1 97.19 441 PRO A N 1
ATOM 3625 C CA . PRO A 1 441 ? 14.875 26.844 18.438 1 97.19 441 PRO A CA 1
ATOM 3626 C C . PRO A 1 441 ? 15.109 26.391 17 1 97.19 441 PRO A C 1
ATOM 3628 O O . PRO A 1 441 ? 16.203 26.547 16.469 1 97.19 441 PRO A O 1
ATOM 3631 N N . VAL A 1 442 ? 14.102 25.797 16.422 1 98.31 442 VAL A N 1
ATOM 3632 C CA . VAL A 1 442 ? 14.117 25.328 15.031 1 98.31 442 VAL A CA 1
ATOM 3633 C C . VAL A 1 442 ? 12.898 25.875 14.289 1 98.31 442 VAL A C 1
ATOM 3635 O O . VAL A 1 442 ? 11.781 25.844 14.812 1 98.31 442 VAL A O 1
ATOM 3638 N N . ASP A 1 443 ? 13.117 26.453 13.125 1 98.5 443 ASP A N 1
ATOM 3639 C CA . ASP A 1 443 ? 12.016 26.75 12.219 1 98.5 443 ASP A CA 1
ATOM 3640 C C . ASP A 1 443 ? 11.727 25.562 11.297 1 98.5 443 ASP A C 1
ATOM 3642 O O . ASP A 1 443 ? 12.648 24.891 10.836 1 98.5 443 ASP A O 1
ATOM 3646 N N . VAL A 1 444 ? 10.508 25.203 11.156 1 98.69 444 VAL A N 1
ATOM 3647 C CA . VAL A 1 444 ? 10.086 24.281 10.102 1 98.69 444 VAL A CA 1
ATOM 3648 C C . VAL A 1 444 ? 9.547 25.078 8.922 1 98.69 444 VAL A C 1
ATOM 3650 O O . VAL A 1 444 ? 8.477 25.703 9.008 1 98.69 444 VAL A O 1
ATOM 3653 N N . ILE A 1 445 ? 10.305 25.078 7.824 1 98.62 445 ILE A N 1
ATOM 3654 C CA . ILE A 1 445 ? 10.016 26 6.738 1 98.62 445 ILE A CA 1
ATOM 3655 C C . ILE A 1 445 ? 9.664 25.219 5.473 1 98.62 445 ILE A C 1
ATOM 3657 O O . ILE A 1 445 ? 9.75 23.984 5.453 1 98.62 445 ILE A O 1
ATOM 3661 N N . THR A 1 446 ? 9.203 25.922 4.445 1 98 446 THR A N 1
ATOM 3662 C CA . THR A 1 446 ? 8.836 25.328 3.162 1 98 446 THR A CA 1
ATOM 3663 C C . THR A 1 446 ? 9.781 25.797 2.059 1 98 446 THR A C 1
ATOM 3665 O O . THR A 1 446 ? 10.578 26.703 2.266 1 98 446 THR A O 1
ATOM 3668 N N . LYS A 1 447 ? 9.695 25.156 0.936 1 96.81 447 LYS A N 1
ATOM 3669 C CA . LYS A 1 447 ? 10.688 25.281 -0.128 1 96.81 447 LYS A CA 1
ATOM 3670 C C . LYS A 1 447 ? 10.641 26.688 -0.74 1 96.81 447 LYS A C 1
ATOM 3672 O O . LYS A 1 447 ? 11.609 27.125 -1.369 1 96.81 447 LYS A O 1
ATOM 3677 N N . GLU A 1 448 ? 9.602 27.469 -0.52 1 94.75 448 GLU A N 1
ATOM 3678 C CA . GLU A 1 448 ? 9.492 28.781 -1.127 1 94.75 448 GLU A CA 1
ATOM 3679 C C . GLU A 1 448 ? 10.031 29.859 -0.197 1 94.75 448 GLU A C 1
ATOM 3681 O O . GLU A 1 448 ? 10.273 31 -0.625 1 94.75 448 GLU A O 1
ATOM 3686 N N . GLN A 1 449 ? 10.266 29.547 1.026 1 96.75 449 GLN A N 1
ATOM 3687 C CA . GLN A 1 449 ? 10.703 30.547 2.002 1 96.75 449 GLN A CA 1
ATOM 3688 C C . GLN A 1 449 ? 12.203 30.797 1.897 1 96.75 449 GLN A C 1
ATOM 3690 O O . GLN A 1 449 ? 12.922 30.031 1.259 1 96.75 449 GLN A O 1
ATOM 3695 N N . ASP A 1 450 ? 12.609 31.953 2.5 1 96.94 450 ASP A N 1
ATOM 3696 C CA . ASP A 1 450 ? 14.008 32.375 2.457 1 96.94 450 ASP A CA 1
ATOM 3697 C C . ASP A 1 450 ? 14.867 31.484 3.363 1 96.94 450 ASP A C 1
ATOM 3699 O O . ASP A 1 450 ? 14.547 31.297 4.535 1 96.94 450 ASP A O 1
ATOM 3703 N N . PHE A 1 451 ? 15.984 30.969 2.809 1 97.38 451 PHE A N 1
ATOM 3704 C CA . PHE A 1 451 ? 16.891 30.078 3.551 1 97.38 451 PHE A CA 1
ATOM 3705 C C . PHE A 1 451 ? 18.047 30.875 4.152 1 97.38 451 PHE A C 1
ATOM 3707 O O . PHE A 1 451 ? 18.75 30.375 5.027 1 97.38 451 PHE A O 1
ATOM 3714 N N . SER A 1 452 ? 18.25 32.094 3.77 1 97.06 452 SER A N 1
ATOM 3715 C CA . SER A 1 452 ? 19.531 32.781 3.908 1 97.06 452 SER A CA 1
ATOM 3716 C C . SER A 1 452 ? 19.828 33.094 5.371 1 97.06 452 SER A C 1
ATOM 3718 O O . SER A 1 452 ? 21 33.281 5.742 1 97.06 452 SER A O 1
ATOM 3720 N N . SER A 1 453 ? 18.828 33.188 6.141 1 96.12 453 SER A N 1
ATOM 3721 C CA . SER A 1 453 ? 19.047 33.594 7.523 1 96.12 453 SER A CA 1
ATOM 3722 C C . SER A 1 453 ? 19.5 32.438 8.391 1 96.12 453 SER A C 1
ATOM 3724 O O . SER A 1 453 ? 19.891 32.625 9.547 1 96.12 453 SER A O 1
ATOM 3726 N N . TYR A 1 454 ? 19.547 31.203 7.887 1 98.31 454 TYR A N 1
ATOM 3727 C CA . TYR A 1 454 ? 19.844 30.031 8.695 1 98.31 454 TYR A CA 1
ATOM 3728 C C . TYR A 1 454 ? 21.297 29.609 8.516 1 98.31 454 TYR A C 1
ATOM 3730 O O . TYR A 1 454 ? 21.859 29.75 7.422 1 98.31 454 TYR A O 1
ATOM 3738 N N . ARG A 1 455 ? 21.859 29.047 9.539 1 98.44 455 ARG A N 1
ATOM 3739 C CA . ARG A 1 455 ? 23.203 28.469 9.484 1 98.44 455 ARG A CA 1
ATOM 3740 C C . ARG A 1 455 ? 23.141 27 9.094 1 98.44 455 ARG A C 1
ATOM 3742 O O . ARG A 1 455 ? 24.078 26.484 8.469 1 98.44 455 ARG A O 1
ATOM 3749 N N . LEU A 1 456 ? 22.109 26.328 9.508 1 98.81 456 LEU A N 1
ATOM 3750 C CA . LEU A 1 456 ? 21.906 24.906 9.258 1 98.81 456 LEU A CA 1
ATOM 3751 C C . LEU A 1 456 ? 20.516 24.656 8.68 1 98.81 456 LEU A C 1
ATOM 3753 O O . LEU A 1 456 ? 19.516 25.062 9.273 1 98.81 456 LEU A O 1
ATOM 3757 N N . LEU A 1 457 ? 20.453 24.062 7.512 1 98.94 457 LEU A N 1
ATOM 3758 C CA . LEU A 1 457 ? 19.203 23.641 6.879 1 98.94 457 LEU A CA 1
ATOM 3759 C C . LEU A 1 457 ? 19.156 22.125 6.727 1 98.94 457 LEU A C 1
ATOM 3761 O O . LEU A 1 457 ? 20.047 21.531 6.098 1 98.94 457 LEU A O 1
ATOM 3765 N N . ILE A 1 458 ? 18.188 21.484 7.328 1 98.94 458 ILE A N 1
ATOM 3766 C CA . ILE A 1 458 ? 18.016 20.047 7.312 1 98.94 458 ILE A CA 1
ATOM 3767 C C . ILE A 1 458 ? 16.875 19.672 6.363 1 98.94 458 ILE A C 1
ATOM 3769 O O . ILE A 1 458 ? 15.734 20.141 6.543 1 98.94 458 ILE A O 1
ATOM 3773 N N . VAL A 1 459 ? 17.141 18.828 5.348 1 98.88 459 VAL A N 1
ATOM 3774 C CA . VAL A 1 459 ? 16.188 18.5 4.289 1 98.88 459 VAL A CA 1
ATOM 3775 C C . VAL A 1 459 ? 16.109 16.984 4.117 1 98.88 459 VAL A C 1
ATOM 3777 O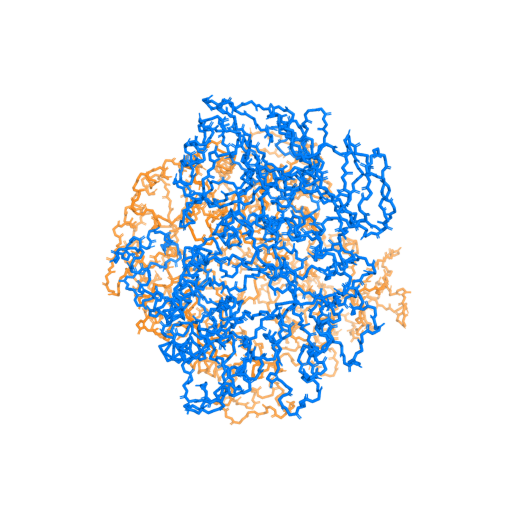 O . VAL A 1 459 ? 16.578 16.438 3.119 1 98.88 459 VAL A O 1
ATOM 3780 N N . PRO A 1 460 ? 15.422 16.312 5.012 1 98.62 460 PRO A N 1
ATOM 3781 C CA . PRO A 1 460 ? 15.328 14.852 4.914 1 98.62 460 PRO A CA 1
ATOM 3782 C C . PRO A 1 460 ? 14.305 14.391 3.877 1 98.62 460 PRO A C 1
ATOM 3784 O O . PRO A 1 460 ? 13.234 14.984 3.758 1 98.62 460 PRO A O 1
ATOM 3787 N N . MET A 1 461 ? 14.633 13.375 3.117 1 98.5 461 MET A N 1
ATOM 3788 C CA . MET A 1 461 ? 13.711 12.617 2.268 1 98.5 461 MET A CA 1
ATOM 3789 C C . MET A 1 461 ? 12.953 13.547 1.326 1 98.5 461 MET A C 1
ATOM 3791 O O . MET A 1 461 ? 11.734 13.453 1.208 1 98.5 461 MET A O 1
ATOM 3795 N N . LEU A 1 462 ? 13.648 14.484 0.785 1 98.69 462 LEU A N 1
ATOM 3796 C CA . LEU A 1 462 ? 13.039 15.312 -0.252 1 98.69 462 LEU A CA 1
ATOM 3797 C C . LEU A 1 462 ? 12.977 14.562 -1.577 1 98.69 462 LEU A C 1
ATOM 3799 O O . LEU A 1 462 ? 13.68 14.906 -2.527 1 98.69 462 LEU A O 1
ATOM 3803 N N . TYR A 1 463 ? 12.109 13.625 -1.606 1 98.38 463 TYR A N 1
ATOM 3804 C CA . TYR A 1 463 ? 11.867 12.742 -2.744 1 98.38 463 TYR A CA 1
ATOM 3805 C C . TYR A 1 463 ? 11.516 13.547 -3.992 1 98.38 463 TYR A C 1
ATOM 3807 O O . TYR A 1 463 ? 12.117 13.352 -5.051 1 98.38 463 TYR A O 1
ATOM 3815 N N . LEU A 1 464 ? 10.531 14.359 -3.941 1 98.62 464 LEU A N 1
ATOM 3816 C CA . LEU A 1 464 ? 10.117 15.289 -4.992 1 98.62 464 LEU A CA 1
ATOM 3817 C C . LEU A 1 464 ? 10.891 16.594 -4.895 1 98.62 464 LEU A C 1
ATOM 3819 O O . LEU A 1 464 ? 10.602 17.438 -4.027 1 98.62 464 LEU A O 1
ATOM 3823 N N . ALA A 1 465 ? 11.875 16.797 -5.75 1 98.31 465 ALA A N 1
ATOM 3824 C CA . ALA A 1 465 ? 12.688 18 -5.773 1 98.31 465 ALA A CA 1
ATOM 3825 C C . ALA A 1 465 ? 12.758 18.594 -7.18 1 98.31 465 ALA A C 1
ATOM 3827 O O . ALA A 1 465 ? 13.414 18.047 -8.062 1 98.31 465 ALA A O 1
ATOM 3828 N N . SER A 1 466 ? 12.102 19.734 -7.379 1 98.12 466 SER A N 1
ATOM 3829 C CA . SER A 1 466 ? 12.195 20.406 -8.672 1 98.12 466 SER A CA 1
ATOM 3830 C C . SER A 1 466 ? 13.594 20.969 -8.891 1 98.12 466 SER A C 1
ATOM 3832 O O . SER A 1 466 ? 14.359 21.141 -7.938 1 98.12 466 SER A O 1
ATOM 3834 N N . GLU A 1 467 ? 13.922 21.297 -10.133 1 97.62 467 GLU A N 1
ATOM 3835 C CA . GLU A 1 467 ? 15.195 21.938 -10.438 1 97.62 467 GLU A CA 1
ATOM 3836 C C . GLU A 1 467 ? 15.328 23.281 -9.727 1 97.62 467 GLU A C 1
ATOM 3838 O O . GLU A 1 467 ? 16.422 23.656 -9.305 1 97.62 467 GLU A O 1
ATOM 3843 N N . GLU A 1 468 ? 14.234 23.922 -9.609 1 97.75 468 GLU A N 1
ATOM 3844 C CA . GLU A 1 468 ? 14.219 25.203 -8.914 1 97.75 468 GLU A CA 1
ATOM 3845 C C . GLU A 1 468 ? 14.578 25.016 -7.438 1 97.75 468 GLU A C 1
ATOM 3847 O O . GLU A 1 468 ? 15.391 25.766 -6.898 1 97.75 468 GLU A O 1
ATOM 3852 N N . THR A 1 469 ? 13.938 24.094 -6.766 1 98.38 469 THR A N 1
ATOM 3853 C CA . THR A 1 469 ? 14.227 23.828 -5.363 1 98.38 469 THR A CA 1
ATOM 3854 C C . THR A 1 469 ? 15.68 23.422 -5.18 1 98.38 469 THR A C 1
ATOM 3856 O O . THR A 1 469 ? 16.359 23.859 -4.246 1 98.38 469 THR A O 1
ATOM 3859 N N . ILE A 1 470 ? 16.188 22.562 -6.07 1 98.62 470 ILE A N 1
ATOM 3860 C CA . ILE A 1 470 ? 17.562 22.109 -6.02 1 98.62 470 ILE A CA 1
ATOM 3861 C C . ILE A 1 470 ? 18.5 23.297 -6.16 1 98.62 470 ILE A C 1
ATOM 3863 O O . ILE A 1 470 ? 19.484 23.422 -5.422 1 98.62 470 ILE A O 1
ATOM 3867 N N . ALA A 1 471 ? 18.188 24.203 -7.074 1 98.31 471 ALA A N 1
ATOM 3868 C CA . ALA A 1 471 ? 19 25.406 -7.285 1 98.31 471 ALA A CA 1
ATOM 3869 C C . ALA A 1 471 ? 19.031 26.281 -6.031 1 98.31 471 ALA A C 1
ATOM 3871 O O . ALA A 1 471 ? 20.062 26.859 -5.699 1 98.31 471 ALA A O 1
ATOM 3872 N N . ARG A 1 472 ? 17.953 26.406 -5.359 1 98.44 472 ARG A N 1
ATOM 3873 C CA . ARG A 1 472 ? 17.891 27.203 -4.141 1 98.44 472 ARG A CA 1
ATOM 3874 C C . ARG A 1 472 ? 18.719 26.578 -3.025 1 98.44 472 ARG A C 1
ATOM 3876 O O . ARG A 1 472 ? 19.391 27.297 -2.275 1 98.44 472 ARG A O 1
ATOM 3883 N N . LEU A 1 473 ? 18.625 25.281 -2.883 1 98.75 473 LEU A N 1
ATOM 3884 C CA . LEU A 1 473 ? 19.438 24.594 -1.896 1 98.75 473 LEU A CA 1
ATOM 3885 C C . LEU A 1 473 ? 20.922 24.766 -2.205 1 98.75 473 LEU A C 1
ATOM 3887 O O . LEU A 1 473 ? 21.734 24.969 -1.297 1 98.75 473 LEU A O 1
ATOM 3891 N N . LYS A 1 474 ? 21.25 24.641 -3.504 1 98.5 474 LYS A N 1
ATOM 3892 C CA . LYS A 1 474 ? 22.641 24.828 -3.953 1 98.5 474 LYS A CA 1
ATOM 3893 C C . LYS A 1 474 ? 23.141 26.219 -3.598 1 98.5 474 LYS A C 1
ATOM 3895 O O . LYS A 1 474 ? 24.266 26.375 -3.129 1 98.5 474 LYS A O 1
ATOM 3900 N N . ALA A 1 475 ? 22.312 27.203 -3.824 1 98.44 475 ALA A N 1
ATOM 3901 C CA . ALA A 1 475 ? 22.672 28.578 -3.498 1 98.44 475 ALA A CA 1
ATOM 3902 C C . ALA A 1 475 ? 22.875 28.75 -1.997 1 98.44 475 ALA A C 1
ATOM 3904 O O . ALA A 1 475 ? 23.797 29.453 -1.57 1 98.44 475 ALA A O 1
ATOM 3905 N N . PHE A 1 476 ? 22.094 28.234 -1.186 1 98.62 476 PHE A N 1
ATOM 3906 C CA . PHE A 1 476 ? 22.234 28.297 0.265 1 98.62 476 PHE A CA 1
ATOM 3907 C C . PHE A 1 476 ? 23.578 27.75 0.708 1 98.62 476 PHE A C 1
ATOM 3909 O O . PHE A 1 476 ? 24.297 28.406 1.479 1 98.62 476 PHE A O 1
ATOM 3916 N N . ALA A 1 477 ? 23.891 26.5 0.234 1 98.56 477 ALA A N 1
ATOM 3917 C CA . ALA A 1 477 ? 25.156 25.891 0.583 1 98.56 477 ALA A CA 1
ATOM 3918 C C . ALA A 1 477 ? 26.328 26.719 0.07 1 98.56 477 ALA A C 1
ATOM 3920 O O . ALA A 1 477 ? 27.297 26.969 0.799 1 98.56 477 ALA A O 1
ATOM 3921 N N . ALA A 1 478 ? 26.234 27.219 -1.151 1 98.5 478 ALA A N 1
ATOM 3922 C CA . ALA A 1 478 ? 27.312 27.984 -1.777 1 98.5 478 ALA A CA 1
ATOM 3923 C C . ALA A 1 478 ? 27.594 29.266 -1.001 1 98.5 478 ALA A C 1
ATOM 3925 O O . ALA A 1 478 ? 28.719 29.734 -0.971 1 98.5 478 ALA A O 1
ATOM 3926 N N . ASN A 1 479 ? 26.625 29.781 -0.349 1 98.38 479 ASN A N 1
ATOM 3927 C CA . ASN A 1 479 ? 26.734 31.062 0.345 1 98.38 479 ASN A CA 1
ATOM 3928 C C . ASN A 1 479 ? 27.109 30.875 1.814 1 98.38 479 ASN A C 1
ATOM 3930 O O . ASN A 1 479 ? 26.906 31.781 2.629 1 98.38 479 ASN A O 1
ATOM 3934 N N . GLY A 1 480 ? 27.5 29.75 2.125 1 98.25 480 GLY A N 1
ATOM 3935 C CA . GLY A 1 480 ? 28.062 29.562 3.451 1 98.25 480 GLY A CA 1
ATOM 3936 C C . GLY A 1 480 ? 27.188 28.703 4.355 1 98.25 480 GLY A C 1
ATOM 3937 O O . GLY A 1 480 ? 27.578 28.406 5.488 1 98.25 480 GLY A O 1
ATOM 3938 N N . GLY A 1 481 ? 26.047 28.266 3.867 1 98.62 481 GLY A N 1
ATOM 3939 C CA . GLY A 1 481 ? 25.141 27.453 4.668 1 98.62 481 GLY A CA 1
ATOM 3940 C C . GLY A 1 481 ? 25.578 26.016 4.812 1 98.62 481 GLY A C 1
ATOM 3941 O O . GLY A 1 481 ? 26.281 25.484 3.943 1 98.62 481 GLY A O 1
ATOM 3942 N N . THR A 1 482 ? 25.234 25.375 5.906 1 98.88 482 THR A N 1
ATOM 3943 C CA . THR A 1 482 ? 25.375 23.938 6.094 1 98.88 482 THR A CA 1
ATOM 3944 C C . THR A 1 482 ? 24.078 23.219 5.781 1 98.88 482 THR A C 1
ATOM 3946 O O . THR A 1 482 ? 23.031 23.516 6.371 1 98.88 482 THR A O 1
ATOM 3949 N N . LEU A 1 483 ? 24.125 22.266 4.855 1 98.88 483 LEU A N 1
ATOM 3950 C CA . LEU A 1 483 ? 22.953 21.562 4.379 1 98.88 483 LEU A CA 1
ATOM 3951 C C . LEU A 1 483 ? 23.047 20.078 4.695 1 98.88 483 LEU A C 1
ATOM 3953 O O . LEU A 1 483 ? 24.047 19.438 4.387 1 98.88 483 LEU A O 1
ATOM 3957 N N . VAL A 1 484 ? 22.031 19.484 5.34 1 98.94 484 VAL A N 1
ATOM 3958 C CA . VAL A 1 484 ? 21.953 18.047 5.602 1 98.94 484 VAL A CA 1
ATOM 3959 C C . VAL A 1 484 ? 20.781 17.438 4.82 1 98.94 484 VAL A C 1
ATOM 3961 O O . VAL A 1 484 ? 19.641 17.875 4.965 1 98.94 484 VAL A O 1
ATOM 3964 N N . MET A 1 485 ? 21.031 16.547 3.979 1 98.81 485 MET A N 1
ATOM 3965 C CA . MET A 1 485 ? 20.031 15.789 3.223 1 98.81 485 MET A CA 1
ATOM 3966 C C . MET A 1 485 ? 20.141 14.297 3.52 1 98.81 485 MET A C 1
ATOM 3968 O O . MET A 1 485 ? 21.156 13.836 4.047 1 98.81 485 MET A O 1
ATOM 3972 N N . THR A 1 486 ? 19.094 13.508 3.254 1 98.81 486 THR A N 1
ATOM 3973 C CA . THR A 1 486 ? 19.125 12.094 3.602 1 98.81 486 THR A CA 1
ATOM 3974 C C . THR A 1 486 ? 18.703 11.234 2.412 1 98.81 486 THR A C 1
ATOM 3976 O O . THR A 1 486 ? 18.516 11.75 1.309 1 98.81 486 THR A O 1
ATOM 3979 N N . TYR A 1 487 ? 18.594 9.914 2.701 1 98.44 487 TYR A N 1
ATOM 3980 C CA . TYR A 1 487 ? 18.125 8.922 1.747 1 98.44 487 TYR A CA 1
ATOM 3981 C C . TYR A 1 487 ? 16.781 9.328 1.147 1 98.44 487 TYR A C 1
ATOM 3983 O O . TYR A 1 487 ? 16.062 10.141 1.726 1 98.44 487 TYR A O 1
ATOM 3991 N N . ILE A 1 488 ? 16.469 8.805 -0.125 1 98.19 488 ILE A N 1
ATOM 3992 C CA . ILE A 1 488 ? 15.211 9.008 -0.824 1 98.19 488 ILE A CA 1
ATOM 3993 C C . ILE A 1 488 ? 15 10.5 -1.071 1 98.19 488 ILE A C 1
ATOM 3995 O O . ILE A 1 488 ? 13.953 11.055 -0.718 1 98.19 488 ILE A O 1
ATOM 3999 N N . SER A 1 489 ? 16 11.18 -1.572 1 98.62 489 SER A N 1
ATOM 4000 C CA . SER A 1 489 ? 15.93 12.594 -1.94 1 98.62 489 SER A CA 1
ATOM 4001 C C . SER A 1 489 ? 16.344 12.805 -3.393 1 98.62 489 SER A C 1
ATOM 4003 O O . SER A 1 489 ? 17.266 12.148 -3.883 1 98.62 489 SER A O 1
ATOM 4005 N N . GLY A 1 490 ? 15.672 13.68 -4.062 1 98.25 490 GLY A N 1
ATOM 4006 C CA . GLY A 1 490 ? 16.062 14.109 -5.395 1 98.25 490 GLY A CA 1
ATOM 4007 C C . GLY A 1 490 ? 15.82 13.055 -6.461 1 98.25 490 GLY A C 1
ATOM 4008 O O . GLY A 1 490 ? 16.609 12.898 -7.391 1 98.25 490 GLY A O 1
ATOM 4009 N N . ILE A 1 491 ? 14.727 12.297 -6.289 1 98 491 ILE A N 1
ATOM 4010 C CA . ILE A 1 491 ? 14.492 11.148 -7.164 1 98 491 ILE A CA 1
ATOM 4011 C C . ILE A 1 491 ? 13.594 11.562 -8.328 1 98 491 ILE A C 1
ATOM 4013 O O . ILE A 1 491 ? 13.797 11.125 -9.461 1 98 491 ILE A O 1
ATOM 4017 N N . VAL A 1 492 ? 12.547 12.391 -8.039 1 98.44 492 VAL A N 1
ATOM 4018 C CA . VAL A 1 492 ? 11.586 12.75 -9.078 1 98.44 492 VAL A CA 1
ATOM 4019 C C . VAL A 1 492 ? 11.453 14.266 -9.156 1 98.44 492 VAL A C 1
ATOM 4021 O O . VAL A 1 492 ? 11.781 14.977 -8.195 1 98.44 492 VAL A O 1
ATOM 4024 N N . ASN A 1 493 ? 10.992 14.781 -10.266 1 98.31 493 ASN A N 1
ATOM 4025 C CA . ASN A 1 493 ? 10.742 16.203 -10.461 1 98.31 493 ASN A CA 1
ATOM 4026 C C . ASN A 1 493 ? 9.344 16.594 -9.984 1 98.31 493 ASN A C 1
ATOM 4028 O O . ASN A 1 493 ? 8.672 15.82 -9.297 1 98.31 493 ASN A O 1
ATOM 4032 N N . GLU A 1 494 ? 8.898 17.812 -10.273 1 97.81 494 GLU A N 1
ATOM 4033 C CA . GLU A 1 494 ? 7.66 18.391 -9.758 1 97.81 494 GLU A CA 1
ATOM 4034 C C . GLU A 1 494 ? 6.438 17.672 -10.312 1 97.81 494 GLU A C 1
ATOM 4036 O O . GLU A 1 494 ? 5.328 17.828 -9.805 1 97.81 494 GLU A O 1
ATOM 4041 N N . SER A 1 495 ? 6.598 16.812 -11.352 1 97.62 495 SER A N 1
ATOM 4042 C CA . SER A 1 495 ? 5.496 16.031 -11.93 1 97.62 495 SER A CA 1
ATOM 4043 C C . SER A 1 495 ? 5.602 14.562 -11.555 1 97.62 495 SER A C 1
ATOM 4045 O O . SER A 1 495 ? 4.918 13.719 -12.141 1 97.62 495 SER A O 1
ATOM 4047 N N . ASP A 1 496 ? 6.5 14.266 -10.617 1 98 496 ASP A N 1
ATOM 4048 C CA . ASP A 1 496 ? 6.707 12.906 -10.109 1 98 496 ASP A CA 1
ATOM 4049 C C . ASP A 1 496 ? 7.301 12.008 -11.188 1 98 496 ASP A C 1
ATOM 4051 O O . ASP A 1 496 ? 6.98 10.82 -11.258 1 98 496 ASP A O 1
ATOM 4055 N N . LEU A 1 497 ? 8.039 12.562 -12.156 1 98.25 497 LEU A N 1
ATOM 4056 C CA . LEU A 1 497 ? 8.836 11.828 -13.125 1 98.25 497 LEU A CA 1
ATOM 4057 C C . LEU A 1 497 ? 10.266 11.633 -12.625 1 98.25 497 LEU A C 1
ATOM 4059 O O . LEU A 1 497 ? 10.898 12.586 -12.164 1 98.25 497 LEU A O 1
ATOM 4063 N N . THR A 1 498 ? 10.766 10.43 -12.641 1 98 498 THR A N 1
ATOM 4064 C CA . THR A 1 498 ? 12.125 10.156 -12.195 1 98 498 THR A CA 1
ATOM 4065 C C . THR A 1 498 ? 13.141 10.898 -13.055 1 98 498 THR A C 1
ATOM 4067 O O . THR A 1 498 ? 12.969 11.008 -14.273 1 98 498 THR A O 1
ATOM 4070 N N . TYR A 1 499 ? 14.133 11.477 -12.438 1 97.44 499 TYR A N 1
ATOM 4071 C CA . TYR A 1 499 ? 15.258 12.031 -13.195 1 97.44 499 TYR A CA 1
ATOM 4072 C C . TYR A 1 499 ? 16 10.938 -13.945 1 97.44 499 TYR A C 1
ATOM 4074 O O . TYR A 1 499 ? 16.172 9.828 -13.438 1 97.44 499 TYR A O 1
ATOM 4082 N N . LEU A 1 500 ? 16.422 11.258 -15.188 1 95.81 500 LEU A N 1
ATOM 4083 C CA . LEU A 1 500 ? 17.125 10.289 -16.031 1 95.81 500 LEU A CA 1
ATOM 4084 C C . LEU A 1 500 ? 18.625 10.539 -16.016 1 95.81 500 LEU A C 1
ATOM 4086 O O . LEU A 1 500 ? 19.062 11.68 -15.836 1 95.81 500 LEU A O 1
ATOM 4090 N N . GLY A 1 501 ? 19.391 9.562 -16.234 1 92.25 501 GLY A N 1
ATOM 4091 C CA . GLY A 1 501 ? 20.828 9.688 -16.281 1 92.25 501 GLY A CA 1
ATOM 4092 C C . GLY A 1 501 ? 21.484 9.695 -14.914 1 92.25 501 GLY A C 1
ATOM 4093 O O . GLY A 1 501 ? 22.641 10.078 -14.773 1 92.25 501 GLY A O 1
ATOM 4094 N N . GLY A 1 502 ? 20.672 9.305 -13.977 1 91.5 502 GLY A N 1
ATOM 4095 C CA . GLY A 1 502 ? 21.188 9.289 -12.617 1 91.5 502 GLY A CA 1
ATOM 4096 C C . GLY A 1 502 ? 20.672 10.445 -11.773 1 91.5 502 GLY A C 1
ATOM 4097 O O . GLY A 1 502 ? 19.656 11.07 -12.117 1 91.5 502 GLY A O 1
ATOM 4098 N N . TRP A 1 503 ? 21.344 10.625 -10.625 1 96 503 TRP A N 1
ATOM 4099 C CA . TRP A 1 503 ? 20.969 11.68 -9.688 1 96 503 TRP A CA 1
ATOM 4100 C C . TRP A 1 503 ? 21.219 13.055 -10.289 1 96 503 TRP A C 1
ATOM 4102 O O . TRP A 1 503 ? 22.125 13.227 -11.109 1 96 503 TRP A O 1
ATOM 4112 N N . PRO A 1 504 ? 20.375 14.07 -10.023 1 97.44 504 PRO A N 1
ATOM 4113 C CA . PRO A 1 504 ? 20.562 15.391 -10.625 1 97.44 504 PRO A CA 1
ATOM 4114 C C . PRO A 1 504 ? 21.984 15.922 -10.469 1 97.44 504 PRO A C 1
ATOM 4116 O O . PRO A 1 504 ? 22.578 15.789 -9.398 1 97.44 504 PRO A O 1
ATOM 4119 N N . LYS A 1 505 ? 22.5 16.516 -11.516 1 97.25 505 LYS A N 1
ATOM 4120 C CA . LYS A 1 505 ? 23.891 16.969 -11.578 1 97.25 505 LYS A CA 1
ATOM 4121 C C . LYS A 1 505 ? 24.203 17.953 -10.453 1 97.25 505 LYS A C 1
ATOM 4123 O O . LYS A 1 505 ? 25.266 17.906 -9.852 1 97.25 505 LYS A O 1
ATOM 4128 N N . ASP A 1 506 ? 23.281 18.891 -10.227 1 98.12 506 ASP A N 1
ATOM 4129 C CA . ASP A 1 506 ? 23.5 19.891 -9.188 1 98.12 506 ASP A CA 1
ATOM 4130 C C . ASP A 1 506 ? 23.609 19.25 -7.812 1 98.12 506 ASP A C 1
ATOM 4132 O O . ASP A 1 506 ? 24.391 19.688 -6.973 1 98.12 506 ASP A O 1
ATOM 4136 N N . LEU A 1 507 ? 22.828 18.219 -7.516 1 98.62 507 LEU A N 1
ATOM 4137 C CA . LEU A 1 507 ? 22.938 17.5 -6.25 1 98.62 507 LEU A CA 1
ATOM 4138 C C . LEU A 1 507 ? 24.266 16.734 -6.168 1 98.62 507 LEU A C 1
ATOM 4140 O O . LEU A 1 507 ? 24.891 16.703 -5.113 1 98.62 507 LEU A O 1
ATOM 4144 N N . GLN A 1 508 ? 24.688 16.125 -7.289 1 98.25 508 GLN A N 1
ATOM 4145 C CA . GLN A 1 508 ? 25.969 15.422 -7.324 1 98.25 508 GLN A CA 1
ATOM 4146 C C . GLN A 1 508 ? 27.125 16.359 -6.996 1 98.25 508 GLN A C 1
ATOM 4148 O O . GLN A 1 508 ? 28.031 16.016 -6.23 1 98.25 508 GLN A O 1
ATOM 4153 N N . GLU A 1 509 ? 27.047 17.531 -7.598 1 98 509 GLU A N 1
ATOM 4154 C CA . GLU A 1 509 ? 28.094 18.531 -7.379 1 98 509 GLU A CA 1
ATOM 4155 C C . GLU A 1 509 ? 28.109 19 -5.93 1 98 509 GLU A C 1
ATOM 4157 O O . GLU A 1 509 ? 29.172 19.094 -5.312 1 98 509 GLU A O 1
ATOM 4162 N N . MET A 1 510 ? 26.969 19.266 -5.43 1 98.25 510 MET A N 1
ATOM 4163 C CA . MET A 1 510 ? 26.828 19.844 -4.094 1 98.25 510 MET A CA 1
ATOM 4164 C C . MET A 1 510 ? 27.266 18.844 -3.025 1 98.25 510 MET A C 1
ATOM 4166 O O . MET A 1 510 ? 27.906 19.219 -2.045 1 98.25 510 MET A O 1
ATOM 4170 N N . PHE A 1 511 ? 26.938 17.578 -3.213 1 98.69 511 PHE A N 1
ATOM 4171 C CA . PHE A 1 511 ? 27.172 16.578 -2.166 1 98.69 511 PHE A CA 1
ATOM 4172 C C . PHE A 1 511 ? 28.406 15.742 -2.467 1 98.69 511 PHE A C 1
ATOM 4174 O O . PHE A 1 511 ? 28.906 15.039 -1.591 1 98.69 511 PHE A O 1
ATOM 4181 N N . GLY A 1 512 ? 29 15.766 -3.738 1 98.62 512 GLY A N 1
ATOM 4182 C CA . GLY A 1 512 ? 30.188 15.031 -4.109 1 98.62 512 GLY A CA 1
ATOM 4183 C C . GLY A 1 512 ? 29.984 13.531 -4.141 1 98.62 512 GLY A C 1
ATOM 4184 O O . GLY A 1 512 ? 30.922 12.766 -3.881 1 98.62 512 GLY A O 1
ATOM 4185 N N . MET A 1 513 ? 28.875 13.094 -4.371 1 98.31 513 MET A N 1
ATOM 4186 C CA . MET A 1 513 ? 28.5 11.68 -4.375 1 98.31 513 MET A CA 1
ATOM 4187 C C . MET A 1 513 ? 27.156 11.484 -5.086 1 98.31 513 MET A C 1
ATOM 4189 O O . MET A 1 513 ? 26.547 12.453 -5.547 1 98.31 513 MET A O 1
ATOM 4193 N N . GLU A 1 514 ? 26.703 10.266 -5.285 1 97.25 514 GLU A N 1
ATOM 4194 C CA . GLU A 1 514 ? 25.359 9.953 -5.777 1 97.25 514 GLU A CA 1
ATOM 4195 C C . GLU A 1 514 ? 24.844 8.648 -5.168 1 97.25 514 GLU A C 1
ATOM 4197 O O . GLU A 1 514 ? 25.609 7.707 -4.961 1 97.25 514 GLU A O 1
ATOM 4202 N N . PRO A 1 515 ? 23.609 8.617 -4.773 1 96.88 515 PRO A N 1
ATOM 4203 C CA . PRO A 1 515 ? 22.984 7.359 -4.367 1 96.88 515 PRO A CA 1
ATOM 4204 C C . PRO A 1 515 ? 22.828 6.375 -5.527 1 96.88 515 PRO A C 1
ATOM 4206 O O . PRO A 1 515 ? 22.422 6.766 -6.625 1 96.88 515 PRO A O 1
ATOM 4209 N N . VAL A 1 516 ? 23.078 5.082 -5.328 1 93.62 516 VAL A N 1
ATOM 4210 C CA . VAL A 1 516 ? 23.094 4.172 -6.469 1 93.62 516 VAL A CA 1
ATOM 4211 C C . VAL A 1 516 ? 22.047 3.076 -6.27 1 93.62 516 VAL A C 1
ATOM 4213 O O . VAL A 1 516 ? 21.578 2.484 -7.242 1 93.62 516 VAL A O 1
ATOM 4216 N N . GLU A 1 517 ? 21.781 2.631 -5.086 1 93.56 517 GLU A N 1
ATOM 4217 C CA . GLU A 1 517 ? 20.797 1.589 -4.793 1 93.56 517 GLU A CA 1
ATOM 4218 C C . GLU A 1 517 ? 20.266 1.714 -3.367 1 93.56 517 GLU A C 1
ATOM 4220 O O . GLU A 1 517 ? 21.047 1.87 -2.422 1 93.56 517 GLU A O 1
ATOM 4225 N N . THR A 1 518 ? 18.953 1.706 -3.225 1 95.81 518 THR A N 1
ATOM 4226 C CA . THR A 1 518 ? 18.344 1.734 -1.904 1 95.81 518 THR A CA 1
ATOM 4227 C C . THR A 1 518 ? 17.766 0.366 -1.544 1 95.81 518 THR A C 1
ATOM 4229 O O . THR A 1 518 ? 16.938 -0.176 -2.271 1 95.81 518 THR A O 1
ATOM 4232 N N . ASP A 1 519 ? 18.234 -0.199 -0.486 1 96.44 519 ASP A N 1
ATOM 4233 C CA . ASP A 1 519 ? 17.703 -1.447 0.058 1 96.44 519 ASP A CA 1
ATOM 4234 C C . ASP A 1 519 ? 16.578 -1.18 1.059 1 96.44 519 ASP A C 1
ATOM 4236 O O . ASP A 1 519 ? 16.766 -0.422 2.014 1 96.44 519 ASP A O 1
ATOM 4240 N N . THR A 1 520 ? 15.43 -1.719 0.775 1 97.44 520 THR A N 1
ATOM 4241 C CA . THR A 1 520 ? 14.297 -1.654 1.699 1 97.44 520 THR A CA 1
ATOM 4242 C C . THR A 1 520 ? 14.305 -2.855 2.641 1 97.44 520 THR A C 1
ATOM 4244 O O . THR A 1 520 ? 14.359 -4.004 2.191 1 97.44 520 THR A O 1
ATOM 4247 N N . LEU A 1 521 ? 14.242 -2.621 3.891 1 97.19 521 LEU A N 1
ATOM 4248 C CA . LEU A 1 521 ? 14.344 -3.68 4.891 1 97.19 521 LEU A CA 1
ATOM 4249 C C . LEU A 1 521 ? 12.961 -4.098 5.383 1 97.19 521 LEU A C 1
ATOM 4251 O O . LEU A 1 521 ? 12.086 -3.25 5.566 1 97.19 521 LEU A O 1
ATOM 4255 N N . TYR A 1 522 ? 12.75 -5.387 5.613 1 95.94 522 TYR A N 1
ATOM 4256 C CA . TYR A 1 522 ? 11.594 -5.883 6.344 1 95.94 522 TYR A CA 1
ATOM 4257 C C . TYR A 1 522 ? 11.664 -5.492 7.816 1 95.94 522 TYR A C 1
ATOM 4259 O O . TYR A 1 522 ? 12.742 -5.176 8.328 1 95.94 522 TYR A O 1
ATOM 4267 N N . PRO A 1 523 ? 10.547 -5.504 8.531 1 93.44 523 PRO A N 1
ATOM 4268 C CA . PRO A 1 523 ? 10.539 -5.125 9.945 1 93.44 523 PRO A CA 1
ATOM 4269 C C . PRO A 1 523 ? 11.492 -5.973 10.789 1 93.44 523 PRO A C 1
ATOM 4271 O O . PRO A 1 523 ? 12.062 -5.484 11.766 1 93.44 523 PRO A O 1
ATOM 4274 N N . GLY A 1 524 ? 11.727 -7.18 10.391 1 93.25 524 GLY A N 1
ATOM 4275 C CA . GLY A 1 524 ? 12.594 -8.07 11.148 1 93.25 524 GLY A CA 1
ATOM 4276 C C . GLY A 1 524 ? 14.062 -7.898 10.805 1 93.25 524 GLY A C 1
ATOM 4277 O O . GLY A 1 524 ? 14.938 -8.367 11.539 1 93.25 524 GLY A O 1
ATOM 4278 N N . ASP A 1 525 ? 14.359 -7.125 9.766 1 94.12 525 ASP A N 1
ATOM 4279 C CA . ASP A 1 525 ? 15.742 -6.91 9.336 1 94.12 525 ASP A CA 1
ATOM 4280 C C . ASP A 1 525 ? 16.453 -5.922 10.258 1 94.12 525 ASP A C 1
ATOM 4282 O O . ASP A 1 525 ? 15.82 -5.031 10.828 1 94.12 525 ASP A O 1
ATOM 4286 N N . LYS A 1 526 ? 17.812 -6.133 10.398 1 90.81 526 LYS A N 1
ATOM 4287 C CA . LYS A 1 526 ? 18.641 -5.234 11.188 1 90.81 526 LYS A CA 1
ATOM 4288 C C . LYS A 1 526 ? 20 -5.004 10.508 1 90.81 526 LYS A C 1
ATOM 4290 O O . LYS A 1 526 ? 20.516 -5.895 9.844 1 90.81 526 LYS A O 1
ATOM 4295 N N . ASN A 1 527 ? 20.469 -3.832 10.586 1 97.06 527 ASN A N 1
ATOM 4296 C CA . ASN A 1 527 ? 21.797 -3.414 10.188 1 97.06 527 ASN A CA 1
ATOM 4297 C C . ASN A 1 527 ? 22.281 -2.219 11 1 97.06 527 ASN A C 1
ATOM 4299 O O . ASN A 1 527 ? 21.594 -1.774 11.922 1 97.06 527 ASN A O 1
ATOM 4303 N N . ALA A 1 528 ? 23.531 -1.861 10.891 1 98.5 528 ALA A N 1
ATOM 4304 C CA . ALA A 1 528 ? 24.078 -0.749 11.656 1 98.5 528 ALA A CA 1
ATOM 4305 C C . ALA A 1 528 ? 25.078 0.056 10.82 1 98.5 528 ALA A C 1
ATOM 4307 O O . ALA A 1 528 ? 25.531 -0.407 9.773 1 98.5 528 ALA A O 1
ATOM 4308 N N . VAL A 1 529 ? 25.328 1.28 11.211 1 98.62 529 VAL A N 1
ATOM 4309 C CA . VAL A 1 529 ? 26.344 2.158 10.625 1 98.62 529 VAL A CA 1
ATOM 4310 C C . VAL A 1 529 ? 27.375 2.537 11.68 1 98.62 529 VAL A C 1
ATOM 4312 O O . VAL A 1 529 ? 27.016 2.988 12.773 1 98.62 529 VAL A O 1
ATOM 4315 N N . ARG A 1 530 ? 28.609 2.309 11.398 1 98.38 530 ARG A N 1
ATOM 4316 C CA . ARG A 1 530 ? 29.703 2.809 12.227 1 98.38 530 ARG A CA 1
ATOM 4317 C C . ARG A 1 530 ? 30 4.273 11.914 1 98.38 530 ARG A C 1
ATOM 4319 O O . ARG A 1 530 ? 30.281 4.625 10.773 1 98.38 530 ARG A O 1
ATOM 4326 N N . TYR A 1 531 ? 29.891 5.16 12.797 1 97.69 531 TYR A N 1
ATOM 4327 C CA . TYR A 1 531 ? 30.125 6.598 12.703 1 97.69 531 TYR A CA 1
ATOM 4328 C C . TYR A 1 531 ? 30.875 7.113 13.93 1 97.69 531 TYR A C 1
ATOM 4330 O O . TYR A 1 531 ? 30.422 6.922 15.062 1 97.69 531 TYR A O 1
ATOM 4338 N N . GLN A 1 532 ? 32.031 7.789 13.742 1 96.44 532 GLN A N 1
ATOM 4339 C CA . GLN A 1 532 ? 32.875 8.312 14.805 1 96.44 532 GLN A CA 1
ATOM 4340 C C . GLN A 1 532 ? 33.156 7.254 15.867 1 96.44 532 GLN A C 1
ATOM 4342 O O . GLN A 1 532 ? 32.969 7.5 17.062 1 96.44 532 GLN A O 1
ATOM 4347 N N . ASN A 1 533 ? 33.406 6.078 15.531 1 92.88 533 ASN A N 1
ATOM 4348 C CA . ASN A 1 533 ? 33.844 4.945 16.328 1 92.88 533 ASN A CA 1
ATOM 4349 C C . ASN A 1 533 ? 32.688 4.379 17.188 1 92.88 533 ASN A C 1
ATOM 4351 O O . ASN A 1 533 ? 32.938 3.75 18.219 1 92.88 533 ASN A O 1
ATOM 4355 N N . ARG A 1 534 ? 31.562 4.633 16.828 1 96.81 534 ARG A N 1
ATOM 4356 C CA . ARG A 1 534 ? 30.375 4.047 17.469 1 96.81 534 ARG A CA 1
ATOM 4357 C C . ARG A 1 534 ? 29.453 3.414 16.438 1 96.81 534 ARG A C 1
ATOM 4359 O O . ARG A 1 534 ? 29.422 3.844 15.273 1 96.81 534 ARG A O 1
ATOM 4366 N N . SER A 1 535 ? 28.703 2.383 16.875 1 98.19 535 SER A N 1
ATOM 4367 C CA . SER A 1 535 ? 27.766 1.682 16.016 1 98.19 535 SER A CA 1
ATOM 4368 C C . SER A 1 535 ? 26.328 2.133 16.281 1 98.19 535 SER A C 1
ATOM 4370 O O . SER A 1 535 ? 25.875 2.154 17.422 1 98.19 535 SER A O 1
ATOM 4372 N N . TYR A 1 536 ? 25.656 2.52 15.242 1 98.56 536 TYR A N 1
ATOM 4373 C CA . TYR A 1 536 ? 24.281 2.969 15.359 1 98.56 536 TYR A CA 1
ATOM 4374 C C . TYR A 1 536 ? 23.344 2.082 14.539 1 98.56 536 TYR A C 1
ATOM 4376 O O . TYR A 1 536 ? 23.609 1.824 13.359 1 98.56 536 TYR A O 1
ATOM 4384 N N . GLU A 1 537 ? 22.297 1.646 15.086 1 97.69 537 GLU A N 1
ATOM 4385 C CA . GLU A 1 537 ? 21.328 0.783 14.414 1 97.69 537 GLU A CA 1
ATOM 4386 C C . GLU A 1 537 ? 20.625 1.52 13.273 1 97.69 537 GLU A C 1
ATOM 4388 O O . GLU A 1 537 ? 20.297 2.697 13.406 1 97.69 537 GLU A O 1
ATOM 4393 N N . LEU A 1 538 ? 20.453 0.884 12.117 1 97.25 538 LEU A N 1
ATOM 4394 C CA . LEU A 1 538 ? 19.609 1.4 11.047 1 97.25 538 LEU A CA 1
ATOM 4395 C C . LEU A 1 538 ? 18.438 0.472 10.789 1 97.25 538 LEU A C 1
ATOM 4397 O O . LEU A 1 538 ? 18.531 -0.739 10.992 1 97.25 538 LEU A O 1
ATOM 4401 N N . LYS A 1 539 ? 17.281 1.062 10.375 1 96.06 539 LYS A N 1
ATOM 4402 C CA . LYS A 1 539 ? 16.047 0.345 10.039 1 96.06 539 LYS A CA 1
ATOM 4403 C C . LYS A 1 539 ? 15.461 0.85 8.719 1 96.06 539 LYS A C 1
ATOM 4405 O O . LYS A 1 539 ? 15.852 1.913 8.234 1 96.06 539 LYS A O 1
ATOM 4410 N N . ASP A 1 540 ? 14.656 0.091 8.055 1 97.25 540 ASP A N 1
ATOM 4411 C CA . ASP A 1 540 ? 13.758 0.399 6.949 1 97.25 540 ASP A CA 1
ATOM 4412 C C . ASP A 1 540 ? 14.539 0.637 5.656 1 97.25 540 ASP A C 1
ATOM 4414 O O . ASP A 1 540 ? 14.164 0.129 4.598 1 97.25 540 ASP A O 1
ATOM 4418 N N . TYR A 1 541 ? 15.633 1.54 5.719 1 98.19 541 TYR A N 1
ATOM 4419 C CA . TYR A 1 541 ? 16.281 1.892 4.461 1 98.19 541 TYR A CA 1
ATOM 4420 C C . TYR A 1 541 ? 17.797 1.977 4.637 1 98.19 541 TYR A C 1
ATOM 4422 O O . TYR A 1 541 ? 18.281 2.477 5.652 1 98.19 541 TYR A O 1
ATOM 4430 N N . ALA A 1 542 ? 18.531 1.492 3.727 1 98.25 542 ALA A N 1
ATOM 4431 C CA . ALA A 1 542 ? 19.969 1.655 3.529 1 98.25 542 ALA A CA 1
ATOM 4432 C C . ALA A 1 542 ? 20.297 1.973 2.07 1 98.25 542 ALA A C 1
ATOM 4434 O O . ALA A 1 542 ? 20.062 1.149 1.184 1 98.25 542 ALA A O 1
ATOM 4435 N N . THR A 1 543 ? 20.812 3.145 1.823 1 98.19 543 THR A N 1
ATOM 4436 C CA . THR A 1 543 ? 21.141 3.551 0.462 1 98.19 543 THR A CA 1
ATOM 4437 C C . THR A 1 543 ? 22.656 3.506 0.241 1 98.19 543 THR A C 1
ATOM 4439 O O . THR A 1 543 ? 23.406 4.18 0.942 1 98.19 543 THR A O 1
ATOM 4442 N N . VAL A 1 544 ? 23.078 2.75 -0.737 1 96.81 544 VAL A N 1
ATOM 4443 C CA . VAL A 1 544 ? 24.484 2.654 -1.101 1 96.81 544 VAL A CA 1
ATOM 4444 C C . VAL A 1 544 ? 24.891 3.896 -1.886 1 96.81 544 VAL A C 1
ATOM 4446 O O . VAL A 1 544 ? 24.203 4.32 -2.809 1 96.81 544 VAL A O 1
ATOM 4449 N N . LEU A 1 545 ? 26.094 4.453 -1.521 1 98.19 545 LEU A N 1
ATOM 4450 C CA . LEU A 1 545 ? 26.547 5.707 -2.107 1 98.19 545 LEU A CA 1
ATOM 4451 C C . LEU A 1 545 ? 27.828 5.484 -2.924 1 98.19 545 LEU A C 1
ATOM 4453 O O . LEU A 1 545 ? 28.703 4.719 -2.52 1 98.19 545 LEU A O 1
ATOM 4457 N N . LYS A 1 546 ? 27.875 6.02 -4.07 1 97.31 546 LYS A N 1
ATOM 4458 C CA . LYS A 1 546 ? 29.109 6.133 -4.855 1 97.31 546 LYS A CA 1
ATOM 4459 C C . LYS A 1 546 ? 29.766 7.5 -4.656 1 97.31 546 LYS A C 1
ATOM 4461 O O . LYS A 1 546 ? 29.156 8.531 -4.945 1 97.31 546 LYS A O 1
ATOM 4466 N N . LEU A 1 547 ? 30.984 7.496 -4.227 1 98.12 547 LEU A N 1
ATOM 4467 C CA . LEU A 1 547 ? 31.656 8.742 -3.869 1 98.12 547 LEU A CA 1
ATOM 4468 C C . LEU A 1 547 ? 32.406 9.305 -5.062 1 98.12 547 LEU A C 1
ATOM 4470 O O . LEU A 1 547 ? 32.969 8.555 -5.875 1 98.12 547 LEU A O 1
ATOM 4474 N N . SER A 1 548 ? 32.406 10.562 -5.211 1 97.81 548 SER A N 1
ATOM 4475 C CA . SER A 1 548 ? 33.281 11.312 -6.09 1 97.81 548 SER A CA 1
ATOM 4476 C C . SER A 1 548 ? 34.281 12.148 -5.285 1 97.81 548 SER A C 1
ATOM 4478 O O . SER A 1 548 ? 35.406 11.695 -5.008 1 97.81 548 SER A O 1
ATOM 4480 N N . THR A 1 549 ? 33.781 13.305 -4.73 1 97.94 549 THR A N 1
ATOM 4481 C CA . THR A 1 549 ? 34.688 14.172 -3.977 1 97.94 549 THR A CA 1
ATOM 4482 C C . THR A 1 549 ? 34.281 14.25 -2.514 1 97.94 549 THR A C 1
ATOM 4484 O O . THR A 1 549 ? 34.938 14.875 -1.696 1 97.94 549 THR A O 1
ATOM 4487 N N . ALA A 1 550 ? 33.281 13.562 -2.158 1 98.69 550 ALA A N 1
ATOM 4488 C CA . ALA A 1 550 ? 32.781 13.609 -0.786 1 98.69 550 ALA A CA 1
ATOM 4489 C C . ALA A 1 550 ? 33.719 12.836 0.155 1 98.69 550 ALA A C 1
ATOM 4491 O O . ALA A 1 550 ? 34.375 11.891 -0.263 1 98.69 550 ALA A O 1
ATOM 4492 N N . ASP A 1 551 ? 33.75 13.242 1.378 1 98.62 551 ASP A N 1
ATOM 4493 C CA . ASP A 1 551 ? 34.469 12.531 2.43 1 98.62 551 ASP A CA 1
ATOM 4494 C C . ASP A 1 551 ? 33.562 11.492 3.104 1 98.62 551 ASP A C 1
ATOM 4496 O O . ASP A 1 551 ? 32.469 11.812 3.553 1 98.62 551 ASP A O 1
ATOM 4500 N N . PRO A 1 552 ? 34 10.242 3.168 1 98.44 552 PRO A N 1
ATOM 4501 C CA . PRO A 1 552 ? 33.25 9.242 3.906 1 98.44 552 PRO A CA 1
ATOM 4502 C C . PRO A 1 552 ? 33.281 9.453 5.418 1 98.44 552 PRO A C 1
ATOM 4504 O O . PRO A 1 552 ? 34.375 9.641 5.988 1 98.44 552 PRO A O 1
ATOM 4507 N N . GLU A 1 553 ? 32.156 9.531 6.039 1 98.25 553 GLU A N 1
ATOM 4508 C CA . GLU A 1 553 ? 32.062 9.797 7.469 1 98.25 553 GLU A CA 1
ATOM 4509 C C . GLU A 1 553 ? 31.625 8.562 8.234 1 98.25 553 GLU A C 1
ATOM 4511 O O . GLU A 1 553 ? 31.969 8.391 9.406 1 98.25 553 GLU A O 1
ATOM 4516 N N . GLY A 1 554 ? 30.781 7.676 7.668 1 98.56 554 GLY A N 1
ATOM 4517 C CA . GLY A 1 554 ? 30.219 6.477 8.281 1 98.56 554 GLY A CA 1
ATOM 4518 C C . GLY A 1 554 ? 30.094 5.32 7.309 1 98.56 554 GLY A C 1
ATOM 4519 O O . GLY A 1 554 ? 29.984 5.523 6.098 1 98.56 554 GLY A O 1
ATOM 4520 N N . PHE A 1 555 ? 30.031 4.062 7.891 1 98.69 555 PHE A N 1
ATOM 4521 C CA . PHE A 1 555 ? 30.078 2.871 7.051 1 98.69 555 PHE A CA 1
ATOM 4522 C C . PHE A 1 555 ? 29.078 1.833 7.535 1 98.69 555 PHE A C 1
ATOM 4524 O O . PHE A 1 555 ? 28.922 1.63 8.742 1 98.69 555 PHE A O 1
ATOM 4531 N N . TYR A 1 556 ? 28.359 1.199 6.566 1 98.56 556 TYR A N 1
ATOM 4532 C CA . TYR A 1 556 ? 27.484 0.093 6.922 1 98.56 556 TYR A CA 1
ATOM 4533 C C . TYR A 1 556 ? 28.266 -1.06 7.531 1 98.56 556 TYR A C 1
ATOM 4535 O O . TYR A 1 556 ? 29.391 -1.348 7.105 1 98.56 556 TYR A O 1
ATOM 4543 N N . GLU A 1 557 ? 27.609 -1.85 8.398 1 98.25 557 GLU A N 1
ATOM 4544 C CA . GLU A 1 557 ? 28.344 -2.898 9.102 1 98.25 557 GLU A CA 1
ATOM 4545 C C . GLU A 1 557 ? 27.969 -4.281 8.57 1 98.25 557 GLU A C 1
ATOM 4547 O O . GLU A 1 557 ? 28.734 -5.23 8.703 1 98.25 557 GLU A O 1
ATOM 4552 N N . ASP A 1 558 ? 26.812 -4.387 7.961 1 96.44 558 ASP A N 1
ATOM 4553 C CA . ASP A 1 558 ? 26.344 -5.719 7.586 1 96.44 558 ASP A CA 1
ATOM 4554 C C . ASP A 1 558 ? 25.75 -5.719 6.184 1 96.44 558 ASP A C 1
ATOM 4556 O O . ASP A 1 558 ? 25.578 -4.66 5.574 1 96.44 558 ASP A O 1
ATOM 4560 N N . ASP A 1 559 ? 25.422 -7.023 5.656 1 95.06 559 ASP A N 1
ATOM 4561 C CA . ASP A 1 559 ? 24.766 -7.293 4.375 1 95.06 559 ASP A CA 1
ATOM 4562 C C . ASP A 1 559 ? 25.75 -7.121 3.217 1 95.06 559 ASP A C 1
ATOM 4564 O O . ASP A 1 559 ? 26.953 -6.945 3.432 1 95.06 559 ASP A O 1
ATOM 4568 N N . PHE A 1 560 ? 25.25 -7.133 1.981 1 94.12 560 PHE A N 1
ATOM 4569 C CA . PHE A 1 560 ? 26.141 -7.207 0.82 1 94.12 560 PHE A CA 1
ATOM 4570 C C . PHE A 1 560 ? 26.812 -5.863 0.568 1 94.12 560 PHE A C 1
ATOM 4572 O O . PHE A 1 560 ? 27.75 -5.777 -0.219 1 94.12 560 PHE A O 1
ATOM 4579 N N . TYR A 1 561 ? 26.422 -4.816 1.289 1 96.38 561 TYR A N 1
ATOM 4580 C CA . TYR A 1 561 ? 27.047 -3.506 1.158 1 96.38 561 TYR A CA 1
ATOM 4581 C C . TYR A 1 561 ? 27.812 -3.143 2.424 1 96.38 561 TYR A C 1
ATOM 4583 O O . TYR A 1 561 ? 28.078 -1.965 2.678 1 96.38 561 TYR A O 1
ATOM 4591 N N . ALA A 1 562 ? 28.188 -4.102 3.254 1 97.38 562 ALA A N 1
ATOM 4592 C CA . ALA A 1 562 ? 29.062 -3.877 4.406 1 97.38 562 ALA A CA 1
ATOM 4593 C C . ALA A 1 562 ? 30.344 -3.172 3.992 1 97.38 562 ALA A C 1
ATOM 4595 O O . ALA A 1 562 ? 30.906 -3.457 2.932 1 97.38 562 ALA A O 1
ATOM 4596 N N . ASP A 1 563 ? 30.766 -2.18 4.828 1 97.5 563 ASP A N 1
ATOM 4597 C CA . ASP A 1 563 ? 32.031 -1.435 4.699 1 97.5 563 ASP A CA 1
ATOM 4598 C C . ASP A 1 563 ? 31.922 -0.389 3.59 1 97.5 563 ASP A C 1
ATOM 4600 O O . ASP A 1 563 ? 32.906 0.272 3.266 1 97.5 563 ASP A O 1
ATOM 4604 N N . THR A 1 564 ? 30.75 -0.258 2.955 1 97.69 564 THR A N 1
ATOM 4605 C CA . THR A 1 564 ? 30.531 0.873 2.057 1 97.69 564 THR A CA 1
ATOM 4606 C C . THR A 1 564 ? 30 2.08 2.826 1 97.69 564 THR A C 1
ATOM 4608 O O . THR A 1 564 ? 29.609 1.959 3.986 1 97.69 564 THR A O 1
ATOM 4611 N N . THR A 1 565 ? 30.062 3.244 2.203 1 98.31 565 THR A N 1
ATOM 4612 C CA . THR A 1 565 ? 29.797 4.504 2.893 1 98.31 565 THR A CA 1
ATOM 4613 C C . THR A 1 565 ? 28.297 4.711 3.098 1 98.31 565 THR A C 1
ATOM 4615 O O . THR A 1 565 ? 27.5 4.477 2.184 1 98.31 565 THR A O 1
ATOM 4618 N N . ALA A 1 566 ? 27.875 5.133 4.293 1 98.69 566 ALA A N 1
ATOM 4619 C CA . ALA A 1 566 ? 26.484 5.398 4.66 1 98.69 566 ALA A CA 1
ATOM 4620 C C . ALA A 1 566 ? 26.266 6.887 4.91 1 98.69 566 ALA A C 1
ATOM 4622 O O . ALA A 1 566 ? 25.156 7.387 4.766 1 98.69 566 ALA A O 1
ATOM 4623 N N . VAL A 1 567 ? 27.281 7.586 5.363 1 98.81 567 VAL A N 1
ATOM 4624 C CA . VAL A 1 567 ? 27.219 9.008 5.688 1 98.81 567 VAL A CA 1
ATOM 4625 C C . VAL A 1 567 ? 28.406 9.734 5.047 1 98.81 567 VAL A C 1
ATOM 4627 O O . VAL A 1 567 ? 29.531 9.234 5.066 1 98.81 567 VAL A O 1
ATOM 4630 N N . THR A 1 568 ? 28.141 10.898 4.434 1 98.88 568 THR A N 1
ATOM 4631 C CA . THR A 1 568 ? 29.219 11.641 3.779 1 98.88 568 THR A CA 1
ATOM 4632 C C . THR A 1 568 ? 29.141 13.125 4.152 1 98.88 568 THR A C 1
ATOM 4634 O O . THR A 1 568 ? 28.109 13.609 4.605 1 98.88 568 THR A O 1
ATOM 4637 N N . SER A 1 569 ? 30.219 13.797 4.078 1 98.81 569 SER A N 1
ATOM 4638 C CA . SER A 1 569 ? 30.312 15.25 4.102 1 98.81 569 SER A CA 1
ATOM 4639 C C . SER A 1 569 ? 31.062 15.773 2.877 1 98.81 569 SER A C 1
ATOM 4641 O O . SER A 1 569 ? 31.828 15.039 2.246 1 98.81 569 SER A O 1
ATOM 4643 N N . HIS A 1 570 ? 30.781 17.031 2.514 1 98.88 570 HIS A N 1
ATOM 4644 C CA . HIS A 1 570 ? 31.422 17.625 1.345 1 98.88 570 HIS A CA 1
ATOM 4645 C C . HIS A 1 570 ? 31.469 19.156 1.472 1 98.88 570 HIS A C 1
ATOM 4647 O O . HIS A 1 570 ? 30.438 19.812 1.597 1 98.88 570 HIS A O 1
ATOM 4653 N N . PRO A 1 571 ? 32.719 19.719 1.495 1 98.5 571 PRO A N 1
ATOM 4654 C CA . PRO A 1 571 ? 32.781 21.188 1.353 1 98.5 571 PRO A CA 1
ATOM 4655 C C . PRO A 1 571 ? 32.25 21.656 -0.005 1 98.5 571 PRO A C 1
ATOM 4657 O O . PRO A 1 571 ? 32.594 21.062 -1.036 1 98.5 571 PRO A O 1
ATOM 4660 N N . TYR A 1 572 ? 31.516 22.594 -0.057 1 98.31 572 TYR A N 1
ATOM 4661 C CA . TYR A 1 572 ? 30.984 23.172 -1.288 1 98.31 572 TYR A CA 1
ATOM 4662 C C . TYR A 1 572 ? 31.031 24.703 -1.24 1 98.31 572 TYR A C 1
ATOM 4664 O O . TYR A 1 572 ? 30.219 25.328 -0.566 1 98.31 572 TYR A O 1
ATOM 4672 N N . LYS A 1 573 ? 31.969 25.328 -1.984 1 97.94 573 LYS A N 1
ATOM 4673 C CA . LYS A 1 573 ? 32.25 26.766 -1.955 1 97.94 573 LYS A CA 1
ATOM 4674 C C . LYS A 1 573 ? 32.406 27.266 -0.522 1 97.94 573 LYS A C 1
ATOM 4676 O O . LYS A 1 573 ? 33.219 26.766 0.229 1 97.94 573 LYS A O 1
ATOM 4681 N N . GLN A 1 574 ? 31.438 28.094 -0.052 1 98.12 574 GLN A N 1
ATOM 4682 C CA . GLN A 1 574 ? 31.625 28.688 1.272 1 98.12 574 GLN A CA 1
ATOM 4683 C C . GLN A 1 574 ? 30.922 27.859 2.344 1 98.12 574 GLN A C 1
ATOM 4685 O O . GLN A 1 574 ? 31.047 28.141 3.537 1 98.12 574 GLN A O 1
ATOM 4690 N N . GLY A 1 575 ? 30.188 26.844 1.893 1 98.56 575 GLY A N 1
ATOM 4691 C CA . GLY A 1 575 ? 29.422 26.078 2.859 1 98.56 575 GLY A CA 1
ATOM 4692 C C . GLY A 1 575 ? 29.844 24.625 2.939 1 98.56 575 GLY A C 1
ATOM 4693 O O . GLY A 1 575 ? 30.984 24.281 2.623 1 98.56 575 GLY A O 1
ATOM 4694 N N . LYS A 1 576 ? 29.031 23.812 3.492 1 98.62 576 LYS A N 1
ATOM 4695 C CA . LYS A 1 576 ? 29.281 22.391 3.686 1 98.62 576 LYS A CA 1
ATOM 4696 C C . LYS A 1 576 ? 28 21.578 3.604 1 98.62 576 LYS A C 1
ATOM 4698 O O . LYS A 1 576 ? 26.938 22.062 4.012 1 98.62 576 LYS A O 1
ATOM 4703 N N . THR A 1 577 ? 28.047 20.391 3.027 1 98.88 577 THR A N 1
ATOM 4704 C CA . THR A 1 577 ? 26.875 19.531 2.906 1 98.88 577 THR A CA 1
ATOM 4705 C C . THR A 1 577 ? 27.141 18.156 3.527 1 98.88 577 THR A C 1
ATOM 4707 O O . THR A 1 577 ? 28.281 17.703 3.568 1 98.88 577 THR A O 1
ATOM 4710 N N . TYR A 1 578 ? 26.125 17.578 4.043 1 98.88 578 TYR A N 1
ATOM 4711 C CA . TYR A 1 578 ? 26.125 16.219 4.574 1 98.88 578 TYR A CA 1
ATOM 4712 C C . TYR A 1 578 ? 25 15.391 3.949 1 98.88 578 TYR A C 1
ATOM 4714 O O . TYR A 1 578 ? 23.922 15.906 3.68 1 98.88 578 TYR A O 1
ATOM 4722 N N . TYR A 1 579 ? 25.234 14.133 3.691 1 98.88 579 TYR A N 1
ATOM 4723 C CA . TYR A 1 579 ? 24.234 13.195 3.229 1 98.88 579 TYR A CA 1
ATOM 4724 C C . TYR A 1 579 ? 24.203 11.953 4.109 1 98.88 579 TYR A C 1
ATOM 4726 O O . TYR A 1 579 ? 25.219 11.305 4.316 1 98.88 579 TYR A O 1
ATOM 4734 N N . ILE A 1 580 ? 23.062 11.656 4.668 1 98.88 580 ILE A N 1
ATOM 4735 C CA . ILE A 1 580 ? 22.844 10.461 5.48 1 98.88 580 ILE A CA 1
ATOM 4736 C C . ILE A 1 580 ? 22.078 9.414 4.668 1 98.88 580 ILE A C 1
ATOM 4738 O O . ILE A 1 580 ? 20.891 9.586 4.383 1 98.88 580 ILE A O 1
ATOM 4742 N N . GLY A 1 581 ? 22.641 8.297 4.391 1 98.75 581 GLY A N 1
ATOM 4743 C CA . GLY A 1 581 ? 22.109 7.34 3.434 1 98.75 581 GLY A CA 1
ATOM 4744 C C . GLY A 1 581 ? 21.203 6.301 4.066 1 98.75 581 GLY A C 1
ATOM 4745 O O . GLY A 1 581 ? 20.609 5.48 3.369 1 98.75 581 GLY A O 1
ATOM 4746 N N . ALA A 1 582 ? 21.031 6.379 5.449 1 98.56 582 ALA A N 1
ATOM 4747 C CA . ALA A 1 582 ? 20.266 5.348 6.141 1 98.56 582 ALA A CA 1
ATOM 4748 C C . ALA A 1 582 ? 19.328 5.965 7.176 1 98.56 582 ALA A C 1
ATOM 4750 O O . ALA A 1 582 ? 19.578 7.078 7.656 1 98.56 582 ALA A O 1
ATOM 4751 N N . ARG A 1 583 ? 18.219 5.328 7.465 1 98.06 583 ARG A N 1
ATOM 4752 C CA . ARG A 1 583 ? 17.391 5.734 8.594 1 98.06 583 ARG A CA 1
ATOM 4753 C C . ARG A 1 583 ? 18 5.25 9.914 1 98.06 583 ARG A C 1
ATOM 4755 O O . ARG A 1 583 ? 17.859 4.078 10.273 1 98.06 583 ARG A O 1
ATOM 4762 N N . LEU A 1 584 ? 18.562 6.117 10.578 1 98.31 584 LEU A N 1
ATOM 4763 C CA . LEU A 1 584 ? 19.359 5.781 11.75 1 98.31 584 LEU A CA 1
ATOM 4764 C C . LEU A 1 584 ? 18.609 6.129 13.039 1 98.31 584 LEU A C 1
ATOM 4766 O O . LEU A 1 584 ? 17.625 6.863 13.008 1 98.31 584 LEU A O 1
ATOM 4770 N N . SER A 1 585 ? 19.047 5.637 14.109 1 96.5 585 SER A N 1
ATOM 4771 C CA . SER A 1 585 ? 18.438 5.77 15.422 1 96.5 585 SER A CA 1
ATOM 4772 C C . SER A 1 585 ? 18.484 7.211 15.914 1 96.5 585 SER A C 1
ATOM 4774 O O . SER A 1 585 ? 19.281 8.016 15.414 1 96.5 585 SER A O 1
ATOM 4776 N N . SER A 1 586 ? 17.719 7.488 16.922 1 96.75 586 SER A N 1
ATOM 4777 C CA . SER A 1 586 ? 17.703 8.805 17.547 1 96.75 586 SER A CA 1
ATOM 4778 C C . SER A 1 586 ? 19.062 9.148 18.156 1 96.75 586 SER A C 1
ATOM 4780 O O . SER A 1 586 ? 19.453 10.312 18.172 1 96.75 586 SER A O 1
ATOM 4782 N N . GLN A 1 587 ? 19.719 8.117 18.672 1 97.25 587 GLN A N 1
ATOM 4783 C CA . GLN A 1 587 ? 21.031 8.352 19.25 1 97.25 587 GLN A CA 1
ATOM 4784 C C . GLN A 1 587 ? 22.016 8.852 18.203 1 97.25 587 GLN A C 1
ATOM 4786 O O . GLN A 1 587 ? 22.859 9.703 18.484 1 97.25 587 GLN A O 1
ATOM 4791 N N . PHE A 1 588 ? 21.969 8.32 17 1 98.31 588 PHE A N 1
ATOM 4792 C CA . PHE A 1 588 ? 22.797 8.836 15.922 1 98.31 588 PHE A CA 1
ATOM 4793 C C . PHE A 1 588 ? 22.547 10.32 15.695 1 98.31 588 PHE A C 1
ATOM 4795 O O . PHE A 1 588 ? 23.484 11.109 15.594 1 98.31 588 PHE A O 1
ATOM 4802 N N . HIS A 1 589 ? 21.297 10.727 15.586 1 98.44 589 HIS A N 1
ATOM 4803 C CA . HIS A 1 589 ? 20.938 12.125 15.336 1 98.44 589 HIS A CA 1
ATOM 4804 C C . HIS A 1 589 ? 21.453 13.031 16.438 1 98.44 589 HIS A C 1
ATOM 4806 O O . HIS A 1 589 ? 21.953 14.125 16.172 1 98.44 589 HIS A O 1
ATOM 4812 N N . ARG A 1 590 ? 21.328 12.594 17.734 1 97.81 590 ARG A N 1
ATOM 4813 C CA . ARG A 1 590 ? 21.844 13.359 18.859 1 97.81 590 ARG A CA 1
ATOM 4814 C C . ARG A 1 590 ? 23.344 13.625 18.703 1 97.81 590 ARG A C 1
ATOM 4816 O O . ARG A 1 590 ? 23.797 14.758 18.875 1 97.81 590 ARG A O 1
ATOM 4823 N N . ASP A 1 591 ? 24.078 12.562 18.328 1 98.25 591 ASP A N 1
ATOM 4824 C CA . ASP A 1 591 ? 25.531 12.688 18.219 1 98.25 591 ASP A CA 1
ATOM 4825 C C . ASP A 1 591 ? 25.922 13.484 16.969 1 98.25 591 ASP A C 1
ATOM 4827 O O . ASP A 1 591 ? 26.797 14.352 17.031 1 98.25 591 ASP A O 1
ATOM 4831 N N . PHE A 1 592 ? 25.344 13.195 15.867 1 98.56 592 PHE A N 1
ATOM 4832 C CA . PHE A 1 592 ? 25.625 13.844 14.586 1 98.56 592 PHE A CA 1
ATOM 4833 C C . PHE A 1 592 ? 25.375 15.344 14.68 1 98.56 592 PHE A C 1
ATOM 4835 O O . PHE A 1 592 ? 26.25 16.141 14.367 1 98.56 592 PHE A O 1
ATOM 4842 N N . TYR A 1 593 ? 24.172 15.727 15.148 1 98.69 593 TYR A N 1
ATOM 4843 C CA . TYR A 1 593 ? 23.859 17.141 15.25 1 98.69 593 TYR A CA 1
ATOM 4844 C C . TYR A 1 593 ? 24.609 17.797 16.406 1 98.69 593 TYR A C 1
ATOM 4846 O O . TYR A 1 593 ? 24.906 18.984 16.359 1 98.69 593 TYR A O 1
ATOM 4854 N N . GLY A 1 594 ? 24.891 16.984 17.531 1 98.06 594 GLY A N 1
ATOM 4855 C CA . GLY A 1 594 ? 25.75 17.531 18.562 1 98.06 594 GLY A CA 1
ATOM 4856 C C . GLY A 1 594 ? 27.062 18.078 18.031 1 98.06 594 GLY A C 1
ATOM 4857 O O . GLY A 1 594 ? 27.5 19.156 18.453 1 98.06 594 GLY A O 1
ATOM 4858 N N . THR A 1 595 ? 27.609 17.375 17.094 1 97.75 595 THR A N 1
ATOM 4859 C CA . THR A 1 595 ? 28.844 17.812 16.453 1 97.75 595 THR A CA 1
ATOM 4860 C C . THR A 1 595 ? 28.625 19.078 15.641 1 97.75 595 THR A C 1
ATOM 4862 O O . THR A 1 595 ? 29.422 20.016 15.719 1 97.75 595 THR A O 1
ATOM 4865 N N . LEU A 1 596 ? 27.562 19.156 14.898 1 98.38 596 LEU A N 1
ATOM 4866 C CA . LEU A 1 596 ? 27.281 20.312 14.047 1 98.38 596 LEU A CA 1
ATOM 4867 C C . LEU A 1 596 ? 26.969 21.547 14.883 1 98.38 596 LEU A C 1
ATOM 4869 O O . LEU A 1 596 ? 27.344 22.656 14.531 1 98.38 596 LEU A O 1
ATOM 4873 N N . ILE A 1 597 ? 26.234 21.359 15.961 1 98.19 597 ILE A N 1
ATOM 4874 C CA . ILE A 1 597 ? 25.891 22.438 16.875 1 98.19 597 ILE A CA 1
ATOM 4875 C C . ILE A 1 597 ? 27.156 23.109 17.391 1 98.19 597 ILE A C 1
ATOM 4877 O O . ILE A 1 597 ? 27.25 24.328 17.422 1 98.19 597 ILE A O 1
ATOM 4881 N N . LYS A 1 598 ? 28.141 22.297 17.719 1 97.5 598 LYS A N 1
ATOM 4882 C CA . LYS A 1 598 ? 29.406 22.812 18.219 1 97.5 598 LYS A CA 1
ATOM 4883 C C . LYS A 1 598 ? 30.188 23.516 17.109 1 97.5 598 LYS A C 1
ATOM 4885 O O . LYS A 1 598 ? 30.656 24.641 17.297 1 97.5 598 LYS A O 1
ATOM 4890 N N . GLU A 1 599 ? 30.234 22.906 16 1 97.62 599 GLU A N 1
ATOM 4891 C CA . GLU A 1 599 ? 31.016 23.422 14.875 1 97.62 599 GLU A CA 1
ATOM 4892 C C . GLU A 1 599 ? 30.438 24.734 14.367 1 97.62 599 GLU A C 1
ATOM 4894 O O . GLU A 1 599 ? 31.188 25.625 13.961 1 97.62 599 GLU A O 1
ATOM 4899 N N . LEU A 1 600 ? 29.156 24.844 14.391 1 98.12 600 LEU A N 1
ATOM 4900 C CA . LEU A 1 600 ? 28.484 26.016 13.828 1 98.12 600 LEU A CA 1
ATOM 4901 C C . LEU A 1 600 ? 28.188 27.031 14.914 1 98.12 600 LEU A C 1
ATOM 4903 O O . LEU A 1 600 ? 27.578 28.062 14.648 1 98.12 600 LEU A O 1
ATOM 4907 N N . ALA A 1 601 ? 28.5 26.75 16.094 1 97.12 601 ALA A N 1
ATOM 4908 C CA . ALA A 1 601 ? 28.312 27.625 17.25 1 97.12 601 ALA A CA 1
ATOM 4909 C C . ALA A 1 601 ? 26.844 28 17.422 1 97.12 601 ALA A C 1
ATOM 4911 O O . ALA A 1 601 ? 26.5 29.172 17.609 1 97.12 601 ALA A O 1
ATOM 4912 N N . ILE A 1 602 ? 26.078 27.031 17.203 1 97.5 602 ILE A N 1
ATOM 4913 C CA . ILE A 1 602 ? 24.641 27.203 17.453 1 97.5 602 ILE A CA 1
ATOM 4914 C C . ILE A 1 602 ? 24.375 27.141 18.953 1 97.5 602 ILE A C 1
ATOM 4916 O O . ILE A 1 602 ? 24.859 26.219 19.641 1 97.5 602 ILE A O 1
ATOM 4920 N N . GLN A 1 603 ? 23.672 28.094 19.438 1 92.25 603 GLN A N 1
ATOM 4921 C CA . GLN A 1 603 ? 23.438 28.188 20.875 1 92.25 603 GLN A CA 1
ATOM 4922 C C . GLN A 1 603 ? 21.953 28.156 21.203 1 92.25 603 GLN A C 1
ATOM 4924 O O . GLN A 1 603 ? 21.125 28.625 20.422 1 92.25 603 GLN A O 1
ATOM 4929 N N . PRO A 1 604 ? 21.688 27.5 22.359 1 91.19 604 PRO A N 1
ATOM 4930 C CA . PRO A 1 604 ? 20.328 27.703 22.844 1 91.19 604 PRO A CA 1
ATOM 4931 C C . PRO A 1 604 ? 20.062 29.156 23.25 1 91.19 604 PRO A C 1
ATOM 4933 O O . PRO A 1 604 ? 21 29.938 23.422 1 91.19 604 PRO A O 1
ATOM 4936 N N . ALA A 1 605 ? 18.859 29.469 23.297 1 79.94 605 ALA A N 1
ATOM 4937 C CA . ALA A 1 605 ? 18.547 30.844 23.656 1 79.94 605 ALA A CA 1
ATOM 4938 C C . ALA A 1 605 ? 18.953 31.141 25.094 1 79.94 605 ALA A C 1
ATOM 4940 O O . ALA A 1 605 ? 19.203 32.312 25.453 1 79.94 605 ALA A O 1
ATOM 4941 N N . LEU A 1 606 ? 18.891 30.172 25.922 1 87.12 606 LEU A N 1
ATOM 4942 C CA . LEU A 1 606 ? 19.344 30.266 27.297 1 87.12 606 LEU A CA 1
ATOM 4943 C C . LEU A 1 606 ? 20.141 29.031 27.703 1 87.12 606 LEU A C 1
ATOM 4945 O O . LEU A 1 606 ? 19.781 27.906 27.359 1 87.12 606 LEU A O 1
ATOM 4949 N N . ASP A 1 607 ? 21.188 29.344 28.438 1 89.06 607 ASP A N 1
ATOM 4950 C CA . ASP A 1 607 ? 22 28.234 28.938 1 89.06 607 ASP A CA 1
ATOM 4951 C C . ASP A 1 607 ? 21.375 27.625 30.188 1 89.06 607 ASP A C 1
ATOM 4953 O O . ASP A 1 607 ? 21.375 28.25 31.25 1 89.06 607 ASP A O 1
ATOM 4957 N N . VAL A 1 608 ? 20.828 26.484 30 1 92.5 608 VAL A N 1
ATOM 4958 C CA . VAL A 1 608 ? 20.172 25.781 31.094 1 92.5 608 VAL A CA 1
ATOM 4959 C C . VAL A 1 608 ? 20.531 24.297 31.047 1 92.5 608 VAL A C 1
ATOM 4961 O O . VAL A 1 608 ? 20.609 23.719 29.953 1 92.5 608 VAL A O 1
ATOM 4964 N N . LYS A 1 609 ? 20.812 23.672 32.188 1 94.5 609 LYS A N 1
ATOM 4965 C CA . LYS A 1 609 ? 21.031 22.219 32.281 1 94.5 609 LYS A CA 1
ATOM 4966 C C . LYS A 1 609 ? 19.797 21.516 32.812 1 94.5 609 LYS A C 1
ATOM 4968 O O . LYS A 1 609 ? 19.219 21.953 33.812 1 94.5 609 LYS A O 1
ATOM 4973 N N . HIS A 1 610 ? 19.438 20.547 32.219 1 96.62 610 HIS A N 1
ATOM 4974 C CA . HIS A 1 610 ? 18.281 19.781 32.656 1 96.62 610 HIS A CA 1
ATOM 4975 C C . HIS A 1 610 ? 18.344 18.344 32.156 1 96.62 610 HIS A C 1
ATOM 4977 O O . HIS A 1 610 ? 19.188 18.016 31.312 1 96.62 610 HIS A O 1
ATOM 4983 N N . GLN A 1 611 ? 17.5 17.469 32.719 1 95.12 611 GLN A N 1
ATOM 4984 C CA . GLN A 1 611 ? 17.391 16.078 32.281 1 95.12 611 GLN A CA 1
ATOM 4985 C C . GLN A 1 611 ? 16.391 15.938 31.141 1 95.12 611 GLN A C 1
ATOM 4987 O O . GLN A 1 611 ? 15.625 16.859 30.859 1 95.12 611 GLN A O 1
ATOM 4992 N N . PRO A 1 612 ? 16.422 14.734 30.438 1 95.5 612 PRO A N 1
ATOM 4993 C CA . PRO A 1 612 ? 15.461 14.508 29.375 1 95.5 612 PRO A CA 1
ATOM 4994 C C . PRO A 1 612 ? 14.016 14.688 29.828 1 95.5 612 PRO A C 1
ATOM 4996 O O . PRO A 1 612 ? 13.656 14.281 30.938 1 95.5 612 PRO A O 1
ATOM 4999 N N . GLY A 1 613 ? 13.258 15.32 28.969 1 97.19 613 GLY A N 1
ATOM 5000 C CA . GLY A 1 613 ? 11.844 15.516 29.25 1 97.19 613 GLY A CA 1
ATOM 5001 C C . GLY A 1 613 ? 11.508 16.938 29.672 1 97.19 613 GLY A C 1
ATOM 5002 O O . GLY A 1 613 ? 10.344 17.328 29.688 1 97.19 613 GLY A O 1
ATOM 5003 N N . VAL A 1 614 ? 12.508 17.703 30 1 97.69 614 VAL A N 1
ATOM 5004 C CA . VAL A 1 614 ? 12.336 19.141 30.266 1 97.69 614 VAL A CA 1
ATOM 5005 C C . VAL A 1 614 ? 12.625 19.922 28.984 1 97.69 614 VAL A C 1
ATOM 5007 O O . VAL A 1 614 ? 13.562 19.609 28.25 1 97.69 614 VAL A O 1
ATOM 5010 N N . SER A 1 615 ? 11.789 20.859 28.688 1 97.81 615 SER A N 1
ATOM 5011 C CA . SER A 1 615 ? 11.969 21.75 27.547 1 97.81 615 SER A CA 1
ATOM 5012 C C . SER A 1 615 ? 12.055 23.219 27.984 1 97.81 615 SER A C 1
ATOM 5014 O O . SER A 1 615 ? 11.195 23.703 28.719 1 97.81 615 SER A O 1
ATOM 5016 N N . VAL A 1 616 ? 13.062 23.875 27.594 1 97.44 616 VAL A N 1
ATOM 5017 C CA . VAL A 1 616 ? 13.227 25.312 27.859 1 97.44 616 VAL A CA 1
ATOM 5018 C C . VAL A 1 616 ? 13.211 26.078 26.547 1 97.44 616 VAL A C 1
ATOM 5020 O O . VAL A 1 616 ? 14.055 25.844 25.672 1 97.44 616 VAL A O 1
ATOM 5023 N N . GLN A 1 617 ? 12.266 26.953 26.406 1 97.56 617 GLN A N 1
ATOM 5024 C CA . GLN A 1 617 ? 12.086 27.75 25.203 1 97.56 617 GLN A CA 1
ATOM 5025 C C . GLN A 1 617 ? 12.07 29.234 25.516 1 97.56 617 GLN A C 1
ATOM 5027 O O . GLN A 1 617 ? 11.812 29.625 26.656 1 97.56 617 GLN A O 1
ATOM 5032 N N . VAL A 1 618 ? 12.391 30.047 24.531 1 97.12 618 VAL A N 1
ATOM 5033 C CA . VAL A 1 618 ? 12.516 31.484 24.781 1 97.12 618 VAL A CA 1
ATOM 5034 C C . VAL A 1 618 ? 11.836 32.281 23.672 1 97.12 618 VAL A C 1
ATOM 5036 O O . VAL A 1 618 ? 12.016 31.969 22.484 1 97.12 618 VAL A O 1
ATOM 5039 N N . ARG A 1 619 ? 10.945 33.125 24 1 97.69 619 ARG A N 1
ATOM 5040 C CA . ARG A 1 619 ? 10.516 34.219 23.141 1 97.69 619 ARG A CA 1
ATOM 5041 C C . ARG A 1 619 ? 11.227 35.531 23.484 1 97.69 619 ARG A C 1
ATOM 5043 O O . ARG A 1 619 ? 11.609 35.719 24.641 1 97.69 619 ARG A O 1
ATOM 5050 N N . GLN A 1 620 ? 11.398 36.406 22.469 1 95.94 620 GLN A N 1
ATOM 5051 C CA . GLN A 1 620 ? 12.234 37.562 22.766 1 95.94 620 GLN A CA 1
ATOM 5052 C C . GLN A 1 620 ? 11.703 38.812 22.078 1 95.94 620 GLN A C 1
ATOM 5054 O O . GLN A 1 620 ? 11.047 38.719 21.047 1 95.94 620 GLN A O 1
ATOM 5059 N N . ASP A 1 621 ? 11.898 39.906 22.641 1 95.25 621 ASP A N 1
ATOM 5060 C CA . ASP A 1 621 ? 11.805 41.219 22 1 95.25 621 ASP A CA 1
ATOM 5061 C C . ASP A 1 621 ? 13.102 42 22.188 1 95.25 621 ASP A C 1
ATOM 5063 O O . ASP A 1 621 ? 14.156 41.406 22.453 1 95.25 621 ASP A O 1
ATOM 5067 N N . GLU A 1 622 ? 13.117 43.312 21.891 1 93.94 622 GLU A N 1
ATOM 5068 C CA . GLU A 1 622 ? 14.336 44.094 21.906 1 93.94 622 GLU A CA 1
ATOM 5069 C C . GLU A 1 622 ? 14.891 44.25 23.312 1 93.94 622 GLU A C 1
ATOM 5071 O O . GLU A 1 622 ? 16.094 44.375 23.5 1 93.94 622 GLU A O 1
ATOM 5076 N N . GLU A 1 623 ? 14.031 44.062 24.281 1 95.56 623 GLU A N 1
ATOM 5077 C CA . GLU A 1 623 ? 14.43 44.406 25.641 1 95.56 623 GLU A CA 1
ATOM 5078 C C . GLU A 1 623 ? 14.547 43.188 26.531 1 95.56 623 GLU A C 1
ATOM 5080 O O . GLU A 1 623 ? 15.312 43.188 27.5 1 95.56 623 GLU A O 1
ATOM 5085 N N . ASN A 1 624 ? 13.75 42.188 26.219 1 95.56 624 ASN A N 1
ATOM 5086 C CA . ASN A 1 624 ? 13.633 41.094 27.188 1 95.56 624 ASN A CA 1
ATOM 5087 C C . ASN A 1 624 ? 13.672 39.75 26.5 1 95.56 624 ASN A C 1
ATOM 5089 O O . ASN A 1 624 ? 13.297 39.625 25.328 1 95.56 624 ASN A O 1
ATOM 5093 N N . ASP A 1 625 ? 14.227 38.812 27.266 1 96.12 625 ASP A N 1
ATOM 5094 C CA . ASP A 1 625 ? 14.016 37.375 27 1 96.12 625 ASP A CA 1
ATOM 5095 C C . ASP A 1 625 ? 12.961 36.812 27.938 1 96.12 625 ASP A C 1
ATOM 5097 O O . ASP A 1 625 ? 13.055 36.938 29.156 1 96.12 625 ASP A O 1
ATOM 5101 N N . TYR A 1 626 ? 11.953 36.219 27.344 1 98 626 TYR A N 1
ATOM 5102 C CA . TYR A 1 626 ? 10.938 35.531 28.109 1 98 626 TYR A CA 1
ATOM 5103 C C . TYR A 1 626 ? 11.172 34 28.062 1 98 626 TYR A C 1
ATOM 5105 O O . TYR A 1 626 ? 11.117 33.406 26.984 1 98 626 TYR A O 1
ATOM 5113 N N . ILE A 1 627 ? 11.414 33.438 29.25 1 97.38 627 ILE A N 1
ATOM 5114 C CA . ILE A 1 627 ? 11.891 32.062 29.359 1 97.38 627 ILE A CA 1
ATOM 5115 C C . ILE A 1 627 ? 10.766 31.156 29.875 1 97.38 627 ILE A C 1
ATOM 5117 O O . ILE A 1 627 ? 10.141 31.453 30.891 1 97.38 627 ILE A O 1
ATOM 5121 N N . PHE A 1 628 ? 10.523 30.078 29.172 1 98.31 628 PHE A N 1
ATOM 5122 C CA . PHE A 1 628 ? 9.539 29.062 29.547 1 98.31 628 PHE A CA 1
ATOM 5123 C C . PHE A 1 628 ? 10.227 27.75 29.906 1 98.31 628 PHE A C 1
ATOM 5125 O O . PHE A 1 628 ? 10.852 27.125 29.047 1 98.31 628 PHE A O 1
ATOM 5132 N N . ILE A 1 629 ? 10.172 27.375 31.125 1 97.69 629 ILE A N 1
ATOM 5133 C CA . ILE A 1 629 ? 10.766 26.141 31.641 1 97.69 629 ILE A CA 1
ATOM 5134 C C . ILE A 1 629 ? 9.664 25.109 31.906 1 97.69 629 ILE A C 1
ATOM 5136 O O . ILE A 1 629 ? 8.836 25.312 32.812 1 97.69 629 ILE A O 1
ATOM 5140 N N . MET A 1 630 ? 9.664 23.938 31.172 1 98.62 630 MET A N 1
ATOM 5141 C CA . MET A 1 630 ? 8.5 23.062 31.125 1 98.62 630 MET A CA 1
ATOM 5142 C C . MET A 1 630 ? 8.898 21.609 31.391 1 98.62 630 MET A C 1
ATOM 5144 O O . MET A 1 630 ? 9.75 21.062 30.688 1 98.62 630 MET A O 1
ATOM 5148 N N . ASN A 1 631 ? 8.281 20.984 32.375 1 98.69 631 ASN A N 1
ATOM 5149 C CA . ASN A 1 631 ? 8.516 19.578 32.719 1 98.69 631 ASN A CA 1
ATOM 5150 C C . ASN A 1 631 ? 7.473 18.656 32.094 1 98.69 631 ASN A C 1
ATOM 5152 O O . ASN A 1 631 ? 6.371 18.516 32.625 1 98.69 631 ASN A O 1
ATOM 5156 N N . PHE A 1 632 ? 7.852 17.906 31.062 1 98.62 632 PHE A N 1
ATOM 5157 C CA . PHE A 1 632 ? 6.957 16.984 30.375 1 98.62 632 PHE A CA 1
ATOM 5158 C C . PHE A 1 632 ? 7.219 15.555 30.828 1 98.62 632 PHE A C 1
ATOM 5160 O O . PHE A 1 632 ? 7.352 14.648 30 1 98.62 632 PHE A O 1
ATOM 5167 N N . THR A 1 633 ? 7.375 15.367 32.156 1 98.12 633 THR A N 1
ATOM 5168 C CA . THR A 1 633 ? 7.57 14.047 32.719 1 98.12 633 THR A CA 1
ATOM 5169 C C . THR A 1 633 ? 6.629 13.828 33.906 1 98.12 633 THR A C 1
ATOM 5171 O O . THR A 1 633 ? 6.008 14.781 34.406 1 98.12 633 THR A O 1
ATOM 5174 N N . GLU A 1 634 ? 6.582 12.547 34.375 1 97.44 634 GLU A N 1
ATOM 5175 C CA . GLU A 1 634 ? 5.746 12.156 35.5 1 97.44 634 GLU A CA 1
ATOM 5176 C C . GLU A 1 634 ? 6.539 12.156 36.781 1 97.44 634 GLU A C 1
ATOM 5178 O O . GLU A 1 634 ? 6.141 11.523 37.781 1 97.44 634 GLU A O 1
ATOM 5183 N N . LYS A 1 635 ? 7.668 12.867 36.781 1 96.88 635 LYS A N 1
ATOM 5184 C CA . LYS A 1 635 ? 8.508 12.914 37.969 1 96.88 635 LYS A CA 1
ATOM 5185 C C . LYS A 1 635 ? 9.031 14.328 38.219 1 96.88 635 LYS A C 1
ATOM 5187 O O . LYS A 1 635 ? 8.938 15.188 37.344 1 96.88 635 LYS A O 1
ATOM 5192 N N . ARG A 1 636 ? 9.578 14.625 39.469 1 96.19 636 ARG A N 1
ATOM 5193 C CA . ARG A 1 636 ? 10.273 15.875 39.781 1 96.19 636 ARG A CA 1
ATOM 5194 C C . ARG A 1 636 ? 11.57 15.984 39 1 96.19 636 ARG A C 1
ATOM 5196 O O . ARG A 1 636 ? 12.289 14.992 38.812 1 96.19 636 ARG A O 1
ATOM 5203 N N . GLN A 1 637 ? 11.781 17.281 38.375 1 97.94 637 GLN A N 1
ATOM 5204 C CA . GLN A 1 637 ? 12.953 17.453 37.531 1 97.94 637 GLN A CA 1
ATOM 5205 C C . GLN A 1 637 ? 13.789 18.641 38 1 97.94 637 GLN A C 1
ATOM 5207 O O . GLN A 1 637 ? 13.273 19.766 38.125 1 97.94 637 GLN A O 1
ATOM 5212 N N . PRO A 1 638 ? 15.023 18.422 38.281 1 97.44 638 PRO A N 1
ATOM 5213 C CA . PRO A 1 638 ? 15.906 19.562 38.562 1 97.44 638 PRO A CA 1
ATOM 5214 C C . PRO A 1 638 ? 16.312 20.312 37.312 1 97.44 638 PRO A C 1
ATOM 5216 O O . PRO A 1 638 ? 16.547 19.703 36.281 1 97.44 638 PRO A O 1
ATOM 5219 N N . VAL A 1 639 ? 16.375 21.656 37.406 1 97.06 639 VAL A N 1
ATOM 5220 C CA . VAL A 1 639 ? 16.859 22.547 36.344 1 97.06 639 VAL A CA 1
ATOM 5221 C C . VAL A 1 639 ? 17.875 23.531 36.906 1 97.06 639 VAL A C 1
ATOM 5223 O O . VAL A 1 639 ? 17.641 24.156 37.969 1 97.06 639 VAL A O 1
ATOM 5226 N N . VAL A 1 640 ? 19 23.609 36.25 1 97.19 640 VAL A N 1
ATOM 5227 C CA . VAL A 1 640 ? 20.047 24.531 36.719 1 97.19 640 VAL A CA 1
ATOM 5228 C C . VAL A 1 640 ? 20.141 25.719 35.75 1 97.19 640 VAL A C 1
ATOM 5230 O O . VAL A 1 640 ? 20.469 25.562 34.594 1 97.19 640 VAL A O 1
ATOM 5233 N N . LEU A 1 641 ? 19.906 26.875 36.312 1 95.56 641 LEU A N 1
ATOM 5234 C CA . LEU A 1 641 ? 19.969 28.125 35.531 1 95.56 641 LEU A CA 1
ATOM 5235 C C . LEU A 1 641 ? 21.344 28.75 35.625 1 95.56 641 LEU A C 1
ATOM 5237 O O . LEU A 1 641 ? 21.859 28.938 36.75 1 95.56 641 LEU A O 1
ATOM 5241 N N . ALA A 1 642 ? 21.938 29.078 34.562 1 91.06 642 ALA A N 1
ATOM 5242 C CA . ALA A 1 642 ? 23.266 29.688 34.531 1 91.06 642 ALA A CA 1
ATOM 5243 C C . ALA A 1 642 ? 23.219 31.141 35 1 91.06 642 ALA A C 1
ATOM 5245 O O . ALA A 1 642 ? 24.219 31.672 35.5 1 91.06 642 ALA A O 1
ATOM 5246 N N . SER A 1 643 ? 22.109 31.766 34.781 1 91.56 643 SER A N 1
ATOM 5247 C CA . SER A 1 643 ? 21.922 33.156 35.219 1 91.56 643 SER A CA 1
ATOM 5248 C C . SER A 1 643 ? 20.594 33.312 35.969 1 91.56 643 SER A C 1
ATOM 5250 O O . SER A 1 643 ? 19.656 32.562 35.75 1 91.56 643 SER A O 1
ATOM 5252 N N . ALA A 1 644 ? 20.625 34.375 36.719 1 93.19 644 ALA A N 1
ATOM 5253 C CA . ALA A 1 644 ? 19.406 34.688 37.469 1 93.19 644 ALA A CA 1
ATOM 5254 C C . ALA A 1 644 ? 18.328 35.25 36.562 1 93.19 644 ALA A C 1
ATOM 5256 O O . ALA A 1 644 ? 18.625 36.062 35.656 1 93.19 644 ALA A O 1
ATOM 5257 N N . VAL A 1 645 ? 17.172 34.812 36.781 1 95.44 645 VAL A N 1
ATOM 5258 C CA . VAL A 1 645 ? 16 35.312 36.062 1 95.44 645 VAL A CA 1
ATOM 5259 C C . VAL A 1 645 ? 14.867 35.594 37.062 1 95.44 645 VAL A C 1
ATOM 5261 O O . VAL A 1 645 ? 14.922 35.188 38.219 1 95.44 645 VAL A O 1
ATOM 5264 N N . LYS A 1 646 ? 13.898 36.344 36.594 1 96.75 646 LYS A N 1
ATOM 5265 C CA . LYS A 1 646 ? 12.781 36.688 37.469 1 96.75 646 LYS A CA 1
ATOM 5266 C C . LYS A 1 646 ? 11.516 35.938 37.062 1 96.75 646 LYS A C 1
ATOM 5268 O O . LYS A 1 646 ? 11.094 35.969 35.906 1 96.75 646 LYS A O 1
ATOM 5273 N N . ASP A 1 647 ? 10.977 35.25 38.031 1 96.81 647 ASP A N 1
ATOM 5274 C CA . ASP A 1 647 ? 9.711 34.594 37.812 1 96.81 647 ASP A CA 1
ATOM 5275 C C . ASP A 1 647 ? 8.586 35.594 37.531 1 96.81 647 ASP A C 1
ATOM 5277 O O . ASP A 1 647 ? 8.359 36.5 38.312 1 96.81 647 ASP A O 1
ATOM 5281 N N . MET A 1 648 ? 7.906 35.406 36.531 1 96.62 648 MET A N 1
ATOM 5282 C CA . MET A 1 648 ? 6.93 36.375 36.062 1 96.62 648 MET A CA 1
ATOM 5283 C C . MET A 1 648 ? 5.633 36.25 36.875 1 96.62 648 MET A C 1
ATOM 5285 O O . MET A 1 648 ? 4.836 37.188 36.906 1 96.62 648 MET A O 1
ATOM 5289 N N . LEU A 1 649 ? 5.395 35.125 37.531 1 94.75 649 LEU A N 1
ATOM 5290 C CA . LEU A 1 649 ? 4.148 34.938 38.25 1 94.75 649 LEU A CA 1
ATOM 5291 C C . LEU A 1 649 ? 4.316 35.281 39.719 1 94.75 649 LEU A C 1
ATOM 5293 O O . LEU A 1 649 ? 3.441 35.906 40.312 1 94.75 649 LEU A O 1
ATOM 5297 N N . THR A 1 650 ? 5.441 34.875 40.281 1 93.31 650 THR A N 1
ATOM 5298 C CA . THR A 1 650 ? 5.641 35.094 41.688 1 93.31 650 THR A CA 1
ATOM 5299 C C . THR A 1 650 ? 6.516 36.312 41.969 1 93.31 650 THR A C 1
ATOM 5301 O O . THR A 1 650 ? 6.535 36.844 43.062 1 93.31 650 THR A O 1
ATOM 5304 N N . GLY A 1 651 ? 7.301 36.719 41 1 93.44 651 GLY A N 1
ATOM 5305 C CA . GLY A 1 651 ? 8.234 37.812 41.188 1 93.44 651 GLY A CA 1
ATOM 5306 C C . GLY A 1 651 ? 9.547 37.375 41.812 1 93.44 651 GLY A C 1
ATOM 5307 O O . GLY A 1 651 ? 10.484 38.156 41.906 1 93.44 651 GLY A O 1
ATOM 5308 N N . GLU A 1 652 ? 9.633 36.188 42.125 1 94.56 652 GLU A N 1
ATOM 5309 C CA . GLU A 1 652 ? 10.836 35.688 42.781 1 94.56 652 GLU A CA 1
ATOM 5310 C C . GLU A 1 652 ? 11.984 35.562 41.781 1 94.56 652 GLU A C 1
ATOM 5312 O O . GLU A 1 652 ? 11.773 35.312 40.594 1 94.56 652 GLU A O 1
ATOM 5317 N N . THR A 1 653 ? 13.188 35.75 42.312 1 95.62 653 THR A N 1
ATOM 5318 C CA . THR A 1 653 ? 14.383 35.5 41.531 1 95.62 653 THR A CA 1
ATOM 5319 C C . THR A 1 653 ? 14.758 34.031 41.531 1 95.62 653 THR A C 1
ATOM 5321 O O . THR A 1 653 ? 14.938 33.438 42.594 1 95.62 653 THR A O 1
ATOM 5324 N N . LEU A 1 654 ? 14.805 33.469 40.375 1 94.38 654 LEU A N 1
ATOM 5325 C CA . LEU A 1 654 ? 15.25 32.094 40.188 1 94.38 654 LEU A CA 1
ATOM 5326 C C . LEU A 1 654 ? 16.719 32.062 39.812 1 94.38 654 LEU A C 1
ATOM 5328 O O . LEU A 1 654 ? 17.141 32.719 38.844 1 94.38 654 LEU A O 1
ATOM 5332 N N . ALA A 1 655 ? 17.5 31.328 40.562 1 93.12 655 ALA A N 1
ATOM 5333 C CA . ALA A 1 655 ? 18.938 31.188 40.312 1 93.12 655 ALA A CA 1
ATOM 5334 C C . ALA A 1 655 ? 19.438 29.828 40.75 1 93.12 655 ALA A C 1
ATOM 5336 O O . ALA A 1 655 ? 19.016 29.297 41.781 1 93.12 655 ALA A O 1
ATOM 5337 N N . GLY A 1 656 ? 20.359 29.328 40.031 1 93.31 656 GLY A N 1
ATOM 5338 C CA . GLY A 1 656 ? 20.906 28.031 40.406 1 93.31 656 GLY A CA 1
ATOM 5339 C C . GLY A 1 656 ? 19.953 26.875 40.125 1 93.31 656 GLY A C 1
ATOM 5340 O O . GLY A 1 656 ? 19.328 26.828 39.062 1 93.31 656 GLY A O 1
ATOM 5341 N N . GLU A 1 657 ? 19.859 26.016 41.062 1 95.19 657 GLU A N 1
ATOM 5342 C CA . GLU A 1 657 ? 19.047 24.828 40.875 1 95.19 657 GLU A CA 1
ATOM 5343 C C . GLU A 1 657 ? 17.609 25.062 41.281 1 95.19 657 GLU A C 1
ATOM 5345 O O . GLU A 1 657 ? 17.344 25.531 42.375 1 95.19 657 GLU A O 1
ATOM 5350 N N . VAL A 1 658 ? 16.781 24.828 40.375 1 95.06 658 VAL A N 1
ATOM 5351 C CA . VAL A 1 658 ? 15.336 24.906 40.594 1 95.06 658 VAL A CA 1
ATOM 5352 C C . VAL A 1 658 ? 14.695 23.547 40.312 1 95.06 658 VAL A C 1
ATOM 5354 O O . VAL A 1 658 ? 15.023 22.906 39.312 1 95.06 658 VAL A O 1
ATOM 5357 N N . THR A 1 659 ? 13.844 23.109 41.156 1 96.94 659 THR A N 1
ATOM 5358 C CA . THR A 1 659 ? 13.156 21.844 40.938 1 96.94 659 THR A CA 1
ATOM 5359 C C . THR A 1 659 ? 11.742 22.062 40.438 1 96.94 659 THR A C 1
ATOM 5361 O O . THR A 1 659 ? 10.969 22.812 41.031 1 96.94 659 THR A O 1
ATOM 5364 N N . LEU A 1 660 ? 11.406 21.422 39.344 1 97.5 660 LEU A N 1
ATOM 5365 C CA . LEU A 1 660 ? 10.055 21.438 38.781 1 97.5 660 LEU A CA 1
ATOM 5366 C C . LEU A 1 660 ? 9.266 20.219 39.25 1 97.5 660 LEU A C 1
ATOM 5368 O O . LEU A 1 660 ? 9.773 19.094 39.188 1 97.5 660 LEU A O 1
ATOM 5372 N N . GLU A 1 661 ? 8.055 20.438 39.688 1 97.12 661 GLU A N 1
ATOM 5373 C CA . GLU A 1 661 ? 7.148 19.328 39.969 1 97.12 661 GLU A CA 1
ATOM 5374 C C . GLU A 1 661 ? 6.66 18.672 38.688 1 97.12 661 GLU A C 1
ATOM 5376 O O . GLU A 1 661 ? 6.914 19.172 37.594 1 97.12 661 GLU A O 1
ATOM 5381 N N . LYS A 1 662 ? 5.945 17.5 39 1 97.06 662 LYS A N 1
ATOM 5382 C CA . LYS A 1 662 ? 5.312 16.812 37.875 1 97.06 662 LYS A CA 1
ATOM 5383 C C . LYS A 1 662 ? 4.426 17.766 37.062 1 97.06 662 LYS A C 1
ATOM 5385 O O . LYS A 1 662 ? 3.58 18.453 37.656 1 97.06 662 LYS A O 1
ATOM 5390 N N . TYR A 1 663 ? 4.664 17.891 35.75 1 98.06 663 TYR A N 1
ATOM 5391 C CA . TYR A 1 663 ? 3.863 18.672 34.812 1 98.06 663 TYR A CA 1
ATOM 5392 C C . TYR A 1 663 ? 3.912 20.156 35.156 1 98.06 663 TYR A C 1
ATOM 5394 O O . TYR A 1 663 ? 3.016 20.922 34.781 1 98.06 663 TYR A O 1
ATOM 5402 N N . GLU A 1 664 ? 4.957 20.594 35.812 1 97.88 664 GLU A N 1
ATOM 5403 C CA . GLU A 1 664 ? 5.035 22 36.188 1 97.88 664 GLU A CA 1
ATOM 5404 C C . GLU A 1 664 ? 5.699 22.828 35.094 1 97.88 664 GLU A C 1
ATOM 5406 O O . GLU A 1 664 ? 6.586 22.344 34.375 1 97.88 664 GLU A O 1
ATOM 5411 N N . ALA A 1 665 ? 5.258 24.094 34.938 1 98.06 665 ALA A N 1
ATOM 5412 C CA . ALA A 1 665 ? 5.891 25.094 34.094 1 98.06 665 ALA A CA 1
ATOM 5413 C C . ALA A 1 665 ? 6.207 26.359 34.875 1 98.06 665 ALA A C 1
ATOM 5415 O O . ALA A 1 665 ? 5.414 26.797 35.719 1 98.06 665 ALA A O 1
ATOM 5416 N N . ARG A 1 666 ? 7.355 26.844 34.656 1 97 666 ARG A N 1
ATOM 5417 C CA . ARG A 1 666 ? 7.75 28.141 35.156 1 97 666 ARG A CA 1
ATOM 5418 C C . ARG A 1 666 ? 8.031 29.125 34.031 1 97 666 ARG A C 1
ATOM 5420 O O . ARG A 1 666 ? 8.586 28.75 33 1 97 666 ARG A O 1
ATOM 5427 N N . ILE A 1 667 ? 7.641 30.344 34.25 1 98.19 667 ILE A N 1
ATOM 5428 C CA . ILE A 1 667 ? 7.836 31.406 33.281 1 98.19 667 ILE A CA 1
ATOM 5429 C C . ILE A 1 667 ? 8.656 32.531 33.875 1 98.19 667 ILE A C 1
ATOM 5431 O O . ILE A 1 667 ? 8.297 33.062 34.938 1 98.19 667 ILE A O 1
ATOM 5435 N N . ALA A 1 668 ? 9.695 32.875 33.219 1 97.44 668 ALA A N 1
ATOM 5436 C CA . ALA A 1 668 ? 10.602 33.875 33.781 1 97.44 668 ALA A CA 1
ATOM 5437 C C . ALA A 1 668 ? 10.961 34.906 32.719 1 97.44 668 ALA A C 1
ATOM 5439 O O . ALA A 1 668 ? 10.695 34.719 31.531 1 97.44 668 ALA A O 1
ATOM 5440 N N . VAL A 1 669 ? 11.469 36.031 33.125 1 97.31 669 VAL A N 1
ATOM 5441 C CA . VAL A 1 669 ? 11.906 37.094 32.25 1 97.31 669 VAL A CA 1
ATOM 5442 C C . VAL A 1 669 ? 13.32 37.531 32.625 1 97.31 669 VAL A C 1
ATOM 5444 O O . VAL A 1 669 ? 13.703 37.5 33.812 1 97.31 669 VAL A O 1
ATOM 5447 N N . LYS A 1 670 ? 14.102 37.812 31.672 1 95.31 670 LYS A N 1
ATOM 5448 C CA . LYS A 1 670 ? 15.461 38.344 31.812 1 95.31 670 LYS A CA 1
ATOM 5449 C C . LYS A 1 670 ? 15.672 39.531 30.891 1 95.31 670 LYS A C 1
ATOM 5451 O O . LYS A 1 670 ? 15.445 39.438 29.688 1 95.31 670 LYS A O 1
ATOM 5456 N N . ALA A 1 671 ? 16.141 40.656 31.469 1 92.25 671 ALA A N 1
ATOM 5457 C CA . ALA A 1 671 ? 16.453 41.844 30.672 1 92.25 671 ALA A CA 1
ATOM 5458 C C . ALA A 1 671 ? 17.734 41.656 29.875 1 92.25 671 ALA A C 1
ATOM 5460 O O . ALA A 1 671 ? 18.703 41.094 30.375 1 92.25 671 ALA A O 1
ATOM 5461 N N . LYS A 1 672 ? 17.609 42.094 28.656 1 88.31 672 LYS A N 1
ATOM 5462 C CA . LYS A 1 672 ? 18.797 42.031 27.812 1 88.31 672 LYS A CA 1
ATOM 5463 C C . LYS A 1 672 ? 19.797 43.094 28.203 1 88.31 672 LYS A C 1
ATOM 5465 O O . LYS A 1 672 ? 19.422 44.188 28.641 1 88.31 672 LYS A O 1
ATOM 5470 N N . GLU A 1 673 ? 21.156 42.75 28.266 1 71.56 673 GLU A N 1
ATOM 5471 C CA . GLU A 1 673 ? 22.219 43.719 28.562 1 71.56 673 GLU A CA 1
ATOM 5472 C C . GLU A 1 673 ? 22.516 44.594 27.344 1 71.56 673 GLU A C 1
ATOM 5474 O O . GLU A 1 673 ? 22.359 44.188 26.203 1 71.56 673 GLU A O 1
ATOM 5479 N N . MET B 1 1 ? 17.562 -20.984 -25.688 1 96.12 1 MET B N 1
ATOM 5480 C CA . MET B 1 1 ? 16.953 -20.391 -24.484 1 96.12 1 MET B CA 1
ATOM 5481 C C . MET B 1 1 ? 16.625 -18.922 -24.719 1 96.12 1 MET B C 1
ATOM 5483 O O . MET B 1 1 ? 17.453 -18.156 -25.219 1 96.12 1 MET B O 1
ATOM 5487 N N . LEU B 1 2 ? 15.383 -18.531 -24.438 1 98.19 2 LEU B N 1
ATOM 5488 C CA . LEU B 1 2 ? 14.93 -17.172 -24.656 1 98.19 2 LEU B CA 1
ATOM 5489 C C . LEU B 1 2 ? 15.289 -16.281 -23.469 1 98.19 2 LEU B C 1
ATOM 5491 O O . LEU B 1 2 ? 15.094 -16.672 -22.312 1 98.19 2 LEU B O 1
ATOM 5495 N N . HIS B 1 3 ? 15.914 -15.18 -23.656 1 98.62 3 HIS B N 1
ATOM 5496 C CA . HIS B 1 3 ? 16.328 -14.211 -22.656 1 98.62 3 HIS B CA 1
ATOM 5497 C C . HIS B 1 3 ? 15.992 -12.789 -23.078 1 98.62 3 HIS B C 1
ATOM 5499 O O . HIS B 1 3 ? 16.281 -12.391 -24.219 1 98.62 3 HIS B O 1
ATOM 5505 N N . GLY B 1 4 ? 15.352 -12.031 -22.297 1 98.25 4 GLY B N 1
ATOM 5506 C CA . GLY B 1 4 ? 14.93 -10.672 -22.578 1 98.25 4 GLY B CA 1
ATOM 5507 C C . GLY B 1 4 ? 13.797 -10.203 -21.688 1 98.25 4 GLY B C 1
ATOM 5508 O O . GLY B 1 4 ? 13.875 -10.32 -20.453 1 98.25 4 GLY B O 1
ATOM 5509 N N . GLY B 1 5 ? 12.719 -9.656 -22.375 1 97.12 5 GLY B N 1
ATOM 5510 C CA . GLY B 1 5 ? 11.617 -9.234 -21.531 1 97.12 5 GLY B CA 1
ATOM 5511 C C . GLY B 1 5 ? 10.711 -8.219 -22.188 1 97.12 5 GLY B C 1
ATOM 5512 O O . GLY B 1 5 ? 10.844 -7.945 -23.391 1 97.12 5 GLY B O 1
ATOM 5513 N N . ASP B 1 6 ? 9.742 -7.707 -21.391 1 98 6 ASP B N 1
ATOM 5514 C CA . ASP B 1 6 ? 8.773 -6.711 -21.859 1 98 6 ASP B CA 1
ATOM 5515 C C . ASP B 1 6 ? 9.477 -5.406 -22.234 1 98 6 ASP B C 1
ATOM 5517 O O . ASP B 1 6 ? 10.086 -4.758 -21.375 1 98 6 ASP B O 1
ATOM 5521 N N . TYR B 1 7 ? 9.43 -5.078 -23.453 1 98.25 7 TYR B N 1
ATOM 5522 C CA . TYR B 1 7 ? 10 -3.852 -24 1 98.25 7 TYR B CA 1
ATOM 5523 C C . TYR B 1 7 ? 8.914 -2.885 -24.438 1 98.25 7 TYR B C 1
ATOM 5525 O O . TYR B 1 7 ? 8.086 -3.217 -25.297 1 98.25 7 TYR B O 1
ATOM 5533 N N . ASN B 1 8 ? 8.844 -1.7 -23.797 1 97.56 8 ASN B N 1
ATOM 5534 C CA . ASN B 1 8 ? 7.812 -0.699 -24.047 1 97.56 8 ASN B CA 1
ATOM 5535 C C . ASN B 1 8 ? 8.383 0.533 -24.734 1 97.56 8 ASN B C 1
ATOM 5537 O O . ASN B 1 8 ? 8.352 1.635 -24.188 1 97.56 8 ASN B O 1
ATOM 5541 N N . PRO B 1 9 ? 8.812 0.411 -26.016 1 97.62 9 PRO B N 1
ATOM 5542 C CA . PRO B 1 9 ? 9.383 1.543 -26.75 1 97.62 9 PRO B CA 1
ATOM 5543 C C . PRO B 1 9 ? 8.367 2.664 -26.969 1 97.62 9 PRO B C 1
ATOM 5545 O O . PRO B 1 9 ? 8.758 3.816 -27.188 1 97.62 9 PRO B O 1
ATOM 5548 N N . ASP B 1 10 ? 7.07 2.338 -26.891 1 96.06 10 ASP B N 1
ATOM 5549 C CA . ASP B 1 10 ? 6.008 3.318 -27.094 1 96.06 10 ASP B CA 1
ATOM 5550 C C . ASP B 1 10 ? 6.082 4.43 -26.062 1 96.06 10 ASP B C 1
ATOM 5552 O O . ASP B 1 10 ? 5.594 5.539 -26.281 1 96.06 10 ASP B O 1
ATOM 5556 N N . GLN B 1 11 ? 6.656 4.176 -24.891 1 96.19 11 GLN B N 1
ATOM 5557 C CA . GLN B 1 11 ? 6.793 5.188 -23.844 1 96.19 11 GLN B CA 1
ATOM 5558 C C . GLN B 1 11 ? 7.902 6.18 -24.188 1 96.19 11 GLN B C 1
ATOM 5560 O O . GLN B 1 11 ? 8 7.242 -23.562 1 96.19 11 GLN B O 1
ATOM 5565 N N . TRP B 1 12 ? 8.789 5.863 -25.156 1 97.25 12 TRP B N 1
ATOM 5566 C CA . TRP B 1 12 ? 10.031 6.613 -25.344 1 97.25 12 TRP B CA 1
ATOM 5567 C C . TRP B 1 12 ? 10.156 7.078 -26.797 1 97.25 12 TRP B C 1
ATOM 5569 O O . TRP B 1 12 ? 11.266 7.312 -27.281 1 97.25 12 TRP B O 1
ATOM 5579 N N . LEU B 1 13 ? 9.086 7.184 -27.531 1 95.88 13 LEU B N 1
ATOM 5580 C CA . LEU B 1 13 ? 9.109 7.5 -28.953 1 95.88 13 LEU B CA 1
ATOM 5581 C C . LEU B 1 13 ? 9.703 8.883 -29.188 1 95.88 13 LEU B C 1
ATOM 5583 O O . LEU B 1 13 ? 10.281 9.141 -30.25 1 95.88 13 LEU B O 1
ATOM 5587 N N . ASP B 1 14 ? 9.641 9.797 -28.203 1 95.38 14 ASP B N 1
ATOM 5588 C CA . ASP B 1 14 ? 10.203 11.141 -28.328 1 95.38 14 ASP B CA 1
ATOM 5589 C C . ASP B 1 14 ? 11.672 11.164 -27.922 1 95.38 14 ASP B C 1
ATOM 5591 O O . ASP B 1 14 ? 12.297 12.227 -27.875 1 95.38 14 ASP B O 1
ATOM 5595 N N . ARG B 1 15 ? 12.258 10.031 -27.609 1 96.44 15 ARG B N 1
ATOM 5596 C CA . ARG B 1 15 ? 13.648 9.914 -27.172 1 96.44 15 ARG B CA 1
ATOM 5597 C C . ARG B 1 15 ? 14.391 8.844 -27.984 1 96.44 15 ARG B C 1
ATOM 5599 O O . ARG B 1 15 ? 14.773 7.809 -27.438 1 96.44 15 ARG B O 1
ATOM 5606 N N . PRO B 1 16 ? 14.617 9.094 -29.25 1 96.69 16 PRO B N 1
ATOM 5607 C CA . PRO B 1 16 ? 15.305 8.117 -30.109 1 96.69 16 PRO B CA 1
ATOM 5608 C C . PRO B 1 16 ? 16.688 7.738 -29.578 1 96.69 16 PRO B C 1
ATOM 5610 O O . PRO B 1 16 ? 17.172 6.633 -29.844 1 96.69 16 PRO B O 1
ATOM 5613 N N . ASP B 1 17 ? 17.328 8.625 -28.781 1 96.94 17 ASP B N 1
ATOM 5614 C CA . ASP B 1 17 ? 18.625 8.328 -28.172 1 96.94 17 ASP B CA 1
ATOM 5615 C C . ASP B 1 17 ? 18.516 7.164 -27.188 1 96.94 17 ASP B C 1
ATOM 5617 O O . ASP B 1 17 ? 19.375 6.293 -27.141 1 96.94 17 ASP B O 1
ATOM 5621 N N . ILE B 1 18 ? 17.453 7.137 -26.453 1 97.06 18 ILE B N 1
ATOM 5622 C CA . ILE B 1 18 ? 17.219 6.07 -25.484 1 97.06 18 ILE B CA 1
ATOM 5623 C C . ILE B 1 18 ? 16.938 4.758 -26.219 1 97.06 18 ILE B C 1
ATOM 5625 O O . ILE B 1 18 ? 17.438 3.701 -25.812 1 97.06 18 ILE B O 1
ATOM 5629 N N . LEU B 1 19 ? 16.141 4.797 -27.297 1 97.69 19 LEU B N 1
ATOM 5630 C CA . LEU B 1 19 ? 15.836 3.6 -28.062 1 97.69 19 LEU B CA 1
ATOM 5631 C C . LEU B 1 19 ? 17.109 3.016 -28.672 1 97.69 19 LEU B C 1
ATOM 5633 O O . LEU B 1 19 ? 17.266 1.794 -28.719 1 97.69 19 LEU B O 1
ATOM 5637 N N . ALA B 1 20 ? 18.016 3.934 -29.156 1 97.5 20 ALA B N 1
ATOM 5638 C CA . ALA B 1 20 ? 19.281 3.479 -29.688 1 97.5 20 ALA B CA 1
ATOM 5639 C C . ALA B 1 20 ? 20.141 2.83 -28.609 1 97.5 20 ALA B C 1
ATOM 5641 O O . ALA B 1 20 ? 20.781 1.799 -28.844 1 97.5 20 ALA B O 1
ATOM 5642 N N . ASP B 1 21 ? 20.203 3.428 -27.438 1 97.81 21 ASP B N 1
ATOM 5643 C CA . ASP B 1 21 ? 20.938 2.871 -26.312 1 97.81 21 ASP B CA 1
ATOM 5644 C C . ASP B 1 21 ? 20.406 1.492 -25.922 1 97.81 21 ASP B C 1
ATOM 5646 O O . ASP B 1 21 ? 21.172 0.606 -25.547 1 97.81 21 ASP B O 1
ATOM 5650 N N . ASP B 1 22 ? 19.109 1.354 -26.016 1 98.19 22 ASP B N 1
ATOM 5651 C CA . ASP B 1 22 ? 18.516 0.075 -25.656 1 98.19 22 ASP B CA 1
ATOM 5652 C C . ASP B 1 22 ? 19.062 -1.054 -26.516 1 98.19 22 ASP B C 1
ATOM 5654 O O . ASP B 1 22 ? 19.375 -2.137 -26.016 1 98.19 22 ASP B O 1
ATOM 5658 N N . ILE B 1 23 ? 19.172 -0.799 -27.812 1 97.69 23 ILE B N 1
ATOM 5659 C CA . ILE B 1 23 ? 19.672 -1.822 -28.734 1 97.69 23 ILE B CA 1
ATOM 5660 C C . ILE B 1 23 ? 21.094 -2.209 -28.328 1 97.69 23 ILE B C 1
ATOM 5662 O O . ILE B 1 23 ? 21.438 -3.393 -28.312 1 97.69 23 ILE B O 1
ATOM 5666 N N . LYS B 1 24 ? 21.922 -1.239 -27.953 1 97.88 24 LYS B N 1
ATOM 5667 C CA . LYS B 1 24 ? 23.281 -1.499 -27.5 1 97.88 24 LYS B CA 1
ATOM 5668 C C . LYS B 1 24 ? 23.281 -2.303 -26.203 1 97.88 24 LYS B C 1
ATOM 5670 O O . LYS B 1 24 ? 24.047 -3.258 -26.062 1 97.88 24 LYS B O 1
ATOM 5675 N N . LEU B 1 25 ? 22.469 -1.904 -25.266 1 98.38 25 LEU B N 1
ATOM 5676 C CA . LEU B 1 25 ? 22.422 -2.527 -23.953 1 98.38 25 LEU B CA 1
ATOM 5677 C C . LEU B 1 25 ? 21.859 -3.947 -24.031 1 98.38 25 LEU B C 1
ATOM 5679 O O . LEU B 1 25 ? 22.266 -4.82 -23.266 1 98.38 25 LEU B O 1
ATOM 5683 N N . MET B 1 26 ? 20.953 -4.203 -25.016 1 98.44 26 MET B N 1
ATOM 5684 C CA . MET B 1 26 ? 20.422 -5.547 -25.234 1 98.44 26 MET B CA 1
ATOM 5685 C C . MET B 1 26 ? 21.547 -6.52 -25.594 1 98.44 26 MET B C 1
ATOM 5687 O O . MET B 1 26 ? 21.562 -7.652 -25.094 1 98.44 26 MET B O 1
ATOM 5691 N N . LYS B 1 27 ? 22.438 -6.07 -26.375 1 97.56 27 LYS B N 1
ATOM 5692 C CA . LYS B 1 27 ? 23.594 -6.898 -26.734 1 97.56 27 LYS B CA 1
ATOM 5693 C C . LYS B 1 27 ? 24.469 -7.172 -25.531 1 97.56 27 LYS B C 1
ATOM 5695 O O . LYS B 1 27 ? 24.906 -8.312 -25.312 1 97.56 27 LYS B O 1
ATOM 5700 N N . LEU B 1 28 ? 24.703 -6.145 -24.734 1 97.88 28 LEU B N 1
ATOM 5701 C CA . LEU B 1 28 ? 25.578 -6.258 -23.562 1 97.88 28 LEU B CA 1
ATOM 5702 C C . LEU B 1 28 ? 24.953 -7.184 -22.531 1 97.88 28 LEU B C 1
ATOM 5704 O O . LEU B 1 28 ? 25.672 -7.867 -21.797 1 97.88 28 LEU B O 1
ATOM 5708 N N . ALA B 1 29 ? 23.672 -7.246 -22.438 1 98.19 29 ALA B N 1
ATOM 5709 C CA . ALA B 1 29 ? 22.969 -8.055 -21.453 1 98.19 29 ALA B CA 1
ATOM 5710 C C . ALA B 1 29 ? 22.766 -9.484 -21.938 1 98.19 29 ALA B C 1
ATOM 5712 O O . ALA B 1 29 ? 22.25 -10.336 -21.219 1 98.19 29 ALA B O 1
ATOM 5713 N N . HIS B 1 30 ? 23.219 -9.766 -23.188 1 97.88 30 HIS B N 1
ATOM 5714 C CA . HIS B 1 30 ? 23.078 -11.086 -23.797 1 97.88 30 HIS B CA 1
ATOM 5715 C C . HIS B 1 30 ? 21.609 -11.484 -23.891 1 97.88 30 HIS B C 1
ATOM 5717 O O . HIS B 1 30 ? 21.234 -12.609 -23.531 1 97.88 30 HIS B O 1
ATOM 5723 N N . THR B 1 31 ? 20.766 -10.516 -24.297 1 98.12 31 THR B N 1
ATOM 5724 C CA . THR B 1 31 ? 19.344 -10.789 -24.484 1 98.12 31 THR B CA 1
ATOM 5725 C C . THR B 1 31 ? 19.031 -11 -25.953 1 98.12 31 THR B C 1
ATOM 5727 O O . THR B 1 31 ? 19.734 -10.492 -26.828 1 98.12 31 THR B O 1
ATOM 5730 N N . ASN B 1 32 ? 17.922 -11.797 -26.219 1 98.19 32 ASN B N 1
ATOM 5731 C CA . ASN B 1 32 ? 17.641 -12.141 -27.609 1 98.19 32 ASN B CA 1
ATOM 5732 C C . ASN B 1 32 ? 16.141 -12.133 -27.891 1 98.19 32 ASN B C 1
ATOM 5734 O O . ASN B 1 32 ? 15.711 -12.383 -29.016 1 98.19 32 ASN B O 1
ATOM 5738 N N . THR B 1 33 ? 15.266 -11.867 -26.969 1 98.56 33 THR B N 1
ATOM 5739 C CA . THR B 1 33 ? 13.82 -11.992 -27.156 1 98.56 33 THR B CA 1
ATOM 5740 C C . THR B 1 33 ? 13.086 -10.891 -26.406 1 98.56 33 THR B C 1
ATOM 5742 O O . THR B 1 33 ? 13.305 -10.703 -25.203 1 98.56 33 THR B O 1
ATOM 5745 N N . PHE B 1 34 ? 12.133 -10.234 -27.094 1 98.62 34 PHE B N 1
ATOM 5746 C CA . PHE B 1 34 ? 11.461 -9.094 -26.469 1 98.62 34 PHE B CA 1
ATOM 5747 C C . PHE B 1 34 ? 9.961 -9.141 -26.734 1 98.62 34 PHE B C 1
ATOM 5749 O O . PHE B 1 34 ? 9.531 -9.305 -27.875 1 98.62 34 PHE B O 1
ATOM 5756 N N . SER B 1 35 ? 9.156 -9.078 -25.641 1 98.31 35 SER B N 1
ATOM 5757 C CA . SER B 1 35 ? 7.711 -8.898 -25.766 1 98.31 35 SER B CA 1
ATOM 5758 C C . SER B 1 35 ? 7.348 -7.434 -25.984 1 98.31 35 SER B C 1
ATOM 5760 O O . SER B 1 35 ? 7.695 -6.574 -25.172 1 98.31 35 SER B O 1
ATOM 5762 N N . VAL B 1 36 ? 6.645 -7.121 -27.062 1 98.06 36 VAL B N 1
ATOM 5763 C CA . VAL B 1 36 ? 6.379 -5.738 -27.438 1 98.06 36 VAL B CA 1
ATOM 5764 C C . VAL B 1 36 ? 4.883 -5.551 -27.688 1 98.06 36 VAL B C 1
ATOM 5766 O O . VAL B 1 36 ? 4.203 -6.469 -28.156 1 98.06 36 VAL B O 1
ATOM 5769 N N . GLY B 1 37 ? 4.391 -4.406 -27.266 1 96.88 37 GLY B N 1
ATOM 5770 C CA . GLY B 1 37 ? 3.07 -3.996 -27.719 1 96.88 37 GLY B CA 1
ATOM 5771 C C . GLY B 1 37 ? 1.974 -4.332 -26.719 1 96.88 37 GLY B C 1
ATOM 5772 O O . GLY B 1 37 ? 0.79 -4.141 -27.016 1 96.88 37 GLY B O 1
ATOM 5773 N N . ILE B 1 38 ? 2.225 -4.805 -25.484 1 96.19 38 ILE B N 1
ATOM 5774 C CA . ILE B 1 38 ? 1.251 -5.32 -24.531 1 96.19 38 ILE B CA 1
ATOM 5775 C C . ILE B 1 38 ? 0.281 -4.207 -24.141 1 96.19 38 ILE B C 1
ATOM 5777 O O . ILE B 1 38 ? -0.933 -4.422 -24.094 1 96.19 38 ILE B O 1
ATOM 5781 N N . PHE B 1 39 ? 0.798 -3.008 -23.859 1 95.75 39 PHE B N 1
ATOM 5782 C CA . PHE B 1 39 ? -0.026 -1.882 -23.438 1 95.75 39 PHE B CA 1
ATOM 5783 C C . PHE B 1 39 ? 0.132 -0.703 -24.391 1 95.75 39 PHE B C 1
ATOM 5785 O O . PHE B 1 39 ? 0.208 0.448 -23.953 1 95.75 39 PHE B O 1
ATOM 5792 N N . SER B 1 40 ? 0.181 -0.934 -25.688 1 96.56 40 SER B N 1
ATOM 5793 C CA . SER B 1 40 ? 0.571 0.112 -26.625 1 96.56 40 SER B CA 1
ATOM 5794 C C . SER B 1 40 ? -0.601 0.526 -27.516 1 96.56 40 SER B C 1
ATOM 5796 O O . SER B 1 40 ? -0.403 1.095 -28.594 1 96.56 40 SER B O 1
ATOM 5798 N N . TRP B 1 41 ? -1.886 0.183 -27.109 1 97 41 TRP B N 1
ATOM 5799 C CA . TRP B 1 41 ? -3.008 0.444 -28 1 97 41 TRP B CA 1
ATOM 5800 C C . TRP B 1 41 ? -3.113 1.93 -28.328 1 97 41 TRP B C 1
ATOM 5802 O O . TRP B 1 41 ? -3.328 2.307 -29.484 1 97 41 TRP B O 1
ATOM 5812 N N . SER B 1 42 ? -2.939 2.791 -27.391 1 95.69 42 SER B N 1
ATOM 5813 C CA . SER B 1 42 ? -3.043 4.23 -27.609 1 95.69 42 SER B CA 1
ATOM 5814 C C . SER B 1 42 ? -1.949 4.719 -28.562 1 95.69 42 SER B C 1
ATOM 5816 O O . SER B 1 42 ? -2.131 5.715 -29.266 1 95.69 42 SER B O 1
ATOM 5818 N N . ALA B 1 43 ? -0.746 4.055 -28.562 1 96.81 43 ALA B N 1
ATOM 5819 C CA . ALA B 1 43 ? 0.329 4.414 -29.484 1 96.81 43 ALA B CA 1
ATOM 5820 C C . ALA B 1 43 ? 0.06 3.857 -30.875 1 96.81 43 ALA B C 1
ATOM 5822 O O . ALA B 1 43 ? 0.436 4.473 -31.875 1 96.81 43 ALA B O 1
ATOM 5823 N N . LEU B 1 44 ? -0.625 2.725 -30.984 1 98 44 LEU B N 1
ATOM 5824 C CA . LEU B 1 44 ? -0.929 2.076 -32.25 1 98 44 LEU B CA 1
ATOM 5825 C C . LEU B 1 44 ? -2.123 2.74 -32.938 1 98 44 LEU B C 1
ATOM 5827 O O . LEU B 1 44 ? -2.174 2.828 -34.156 1 98 44 LEU B O 1
ATOM 5831 N N . GLU B 1 45 ? -3.08 3.133 -32.156 1 97.75 45 GLU B N 1
ATOM 5832 C CA . GLU B 1 45 ? -4.301 3.791 -32.625 1 97.75 45 GLU B CA 1
ATOM 5833 C C . GLU B 1 45 ? -4.672 4.957 -31.719 1 97.75 45 GLU B C 1
ATOM 5835 O O . GLU B 1 45 ? -5.629 4.867 -30.938 1 97.75 45 GLU B O 1
ATOM 5840 N N . PRO B 1 46 ? -4.008 6.066 -31.859 1 95.19 46 PRO B N 1
ATOM 5841 C CA . PRO B 1 46 ? -4.207 7.207 -30.969 1 95.19 46 PRO B CA 1
ATOM 5842 C C . PRO B 1 46 ? -5.625 7.77 -31.031 1 95.19 46 PRO B C 1
ATOM 5844 O O . PRO B 1 46 ? -6.125 8.312 -30.047 1 95.19 46 PRO B O 1
ATOM 5847 N N . GLU B 1 47 ? -6.258 7.727 -32.219 1 95.56 47 GLU B N 1
ATOM 5848 C CA . GLU B 1 47 ? -7.66 8.031 -32.469 1 95.56 47 GLU B CA 1
ATOM 5849 C C . GLU B 1 47 ? -8.336 6.914 -33.25 1 95.56 47 GLU B C 1
ATOM 5851 O O . GLU B 1 47 ? -7.676 6.172 -33.969 1 95.56 47 GLU B O 1
ATOM 5856 N N . GLU B 1 48 ? -9.609 6.859 -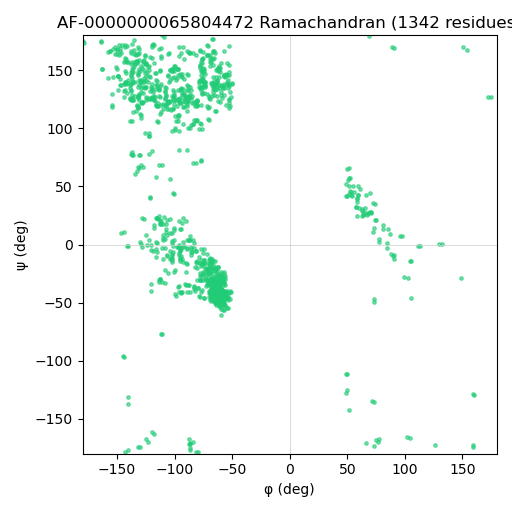33.031 1 95.69 48 GLU B N 1
ATOM 5857 C CA . GLU B 1 48 ? -10.297 5.781 -33.75 1 95.69 48 GLU B CA 1
ATOM 5858 C C . GLU B 1 48 ? -10.039 5.859 -35.25 1 95.69 48 GLU B C 1
ATOM 5860 O O . GLU B 1 48 ? -10.32 6.879 -35.875 1 95.69 48 GLU B O 1
ATOM 5865 N N . GLY B 1 49 ? -9.477 4.855 -35.75 1 96.38 49 GLY B N 1
ATOM 5866 C CA . GLY B 1 49 ? -9.289 4.762 -37.219 1 96.38 49 GLY B CA 1
ATOM 5867 C C . GLY B 1 49 ? -7.973 5.344 -37.688 1 96.38 49 GLY B C 1
ATOM 5868 O O . GLY B 1 49 ? -7.621 5.227 -38.844 1 96.38 49 GLY B O 1
ATOM 5869 N N . VAL B 1 50 ? -7.262 6 -36.844 1 97.38 50 VAL B N 1
ATOM 5870 C CA . VAL B 1 50 ? -5.938 6.516 -37.156 1 97.38 50 VAL B CA 1
ATOM 5871 C C . VAL B 1 50 ? -4.867 5.578 -36.594 1 97.38 50 VAL B C 1
ATOM 5873 O O . VAL B 1 50 ? -4.684 5.477 -35.406 1 97.38 50 VAL B O 1
ATOM 5876 N N . TYR B 1 51 ? -4.191 4.93 -37.531 1 97.75 51 TYR B N 1
ATOM 5877 C CA . TYR B 1 51 ? -3.236 3.906 -37.125 1 97.75 51 TYR B CA 1
ATOM 5878 C C . TYR B 1 51 ? -1.805 4.379 -37.344 1 97.75 51 TYR B C 1
ATOM 5880 O O . TYR B 1 51 ? -1.49 4.941 -38.406 1 97.75 51 TYR B O 1
ATOM 5888 N N . THR B 1 52 ? -0.979 4.227 -36.344 1 96.94 52 THR B N 1
ATOM 5889 C CA . THR B 1 52 ? 0.43 4.598 -36.375 1 96.94 52 THR B CA 1
ATOM 5890 C C . THR B 1 52 ? 1.316 3.391 -36.062 1 96.94 52 THR B C 1
ATOM 5892 O O . THR B 1 52 ? 1.657 3.137 -34.906 1 96.94 52 THR B O 1
ATOM 5895 N N . PHE B 1 53 ? 1.771 2.684 -37.125 1 97.75 53 PHE B N 1
ATOM 5896 C CA . PHE B 1 53 ? 2.51 1.439 -36.969 1 97.75 53 PHE B CA 1
ATOM 5897 C C . PHE B 1 53 ? 4 1.658 -37.188 1 97.75 53 PHE B C 1
ATOM 5899 O O . PHE B 1 53 ? 4.816 0.791 -36.875 1 97.75 53 PHE B O 1
ATOM 5906 N N . GLU B 1 54 ? 4.402 2.852 -37.719 1 97.06 54 GLU B N 1
ATOM 5907 C CA . GLU B 1 54 ? 5.758 3.1 -38.219 1 97.06 54 GLU B CA 1
ATOM 5908 C C . GLU B 1 54 ? 6.785 2.869 -37.094 1 97.06 54 GLU B C 1
ATOM 5910 O O . GLU B 1 54 ? 7.863 2.326 -37.344 1 97.06 54 GLU B O 1
ATOM 5915 N N . TRP B 1 55 ? 6.469 3.324 -35.875 1 97.06 55 TRP B N 1
ATOM 5916 C CA . TRP B 1 55 ? 7.422 3.129 -34.781 1 97.06 55 TRP B CA 1
ATOM 5917 C C . TRP B 1 55 ? 7.641 1.644 -34.531 1 97.06 55 TRP B C 1
ATOM 5919 O O . TRP B 1 55 ? 8.75 1.227 -34.188 1 97.06 55 TRP B O 1
ATOM 5929 N N . LEU B 1 56 ? 6.59 0.831 -34.594 1 98.12 56 LEU B N 1
ATOM 5930 C CA . LEU B 1 56 ? 6.703 -0.607 -34.375 1 98.12 56 LEU B CA 1
ATOM 5931 C C . LEU B 1 56 ? 7.488 -1.269 -35.531 1 98.12 56 LEU B C 1
ATOM 5933 O O . LEU B 1 56 ? 8.242 -2.217 -35.281 1 98.12 56 LEU B O 1
ATOM 5937 N N . ASP B 1 57 ? 7.359 -0.753 -36.844 1 98.06 57 ASP B N 1
ATOM 5938 C CA . ASP B 1 57 ? 8.203 -1.201 -37.938 1 98.06 57 ASP B CA 1
ATOM 5939 C C . ASP B 1 57 ? 9.68 -1.034 -37.625 1 98.06 57 ASP B C 1
ATOM 5941 O O . ASP B 1 57 ? 10.477 -1.952 -37.812 1 98.06 57 ASP B O 1
ATOM 5945 N N . ASP B 1 58 ? 9.945 0.111 -37.094 1 97.62 58 ASP B N 1
ATOM 5946 C CA . ASP B 1 58 ? 11.328 0.441 -36.781 1 97.62 58 ASP B CA 1
ATOM 5947 C C . ASP B 1 58 ? 11.867 -0.476 -35.688 1 97.62 58 ASP B C 1
ATOM 5949 O O . ASP B 1 58 ? 13.023 -0.895 -35.719 1 97.62 58 ASP B O 1
ATOM 5953 N N . ILE B 1 59 ? 11.062 -0.761 -34.719 1 97.69 59 ILE B N 1
ATOM 5954 C CA . ILE B 1 59 ? 11.469 -1.617 -33.594 1 97.69 59 ILE B CA 1
ATOM 5955 C C . ILE B 1 59 ? 11.719 -3.035 -34.125 1 97.69 59 ILE B C 1
ATOM 5957 O O . ILE B 1 59 ? 12.703 -3.67 -33.75 1 97.69 59 ILE B O 1
ATOM 5961 N N . PHE B 1 60 ? 10.805 -3.557 -34.938 1 97.88 60 PHE B N 1
ATOM 5962 C CA . PHE B 1 60 ? 10.984 -4.875 -35.531 1 97.88 60 PHE B CA 1
ATOM 5963 C C . PHE B 1 60 ? 12.32 -4.965 -36.281 1 97.88 60 PHE B C 1
ATOM 5965 O O . PHE B 1 60 ? 13.062 -5.93 -36.125 1 97.88 60 PHE B O 1
ATOM 5972 N N . GLU B 1 61 ? 12.586 -3.947 -37.031 1 97.38 61 GLU B N 1
ATOM 5973 C CA . GLU B 1 61 ? 13.812 -3.924 -37.844 1 97.38 61 GLU B CA 1
ATOM 5974 C C . GLU B 1 61 ? 15.047 -3.871 -36.938 1 97.38 61 GLU B C 1
ATOM 5976 O O . GLU B 1 61 ? 16 -4.609 -37.125 1 97.38 61 GLU B O 1
ATOM 5981 N N . SER B 1 62 ? 14.992 -3.021 -35.969 1 97.38 62 SER B N 1
ATOM 5982 C CA . SER B 1 62 ? 16.141 -2.83 -35.094 1 97.38 62 SER B CA 1
ATOM 5983 C C . SER B 1 62 ? 16.453 -4.098 -34.281 1 97.38 62 SER B C 1
ATOM 5985 O O . SER B 1 62 ? 17.609 -4.492 -34.156 1 97.38 62 SER B O 1
ATOM 5987 N N . ILE B 1 63 ? 15.406 -4.73 -33.719 1 97.69 63 ILE B N 1
ATOM 5988 C CA . ILE B 1 63 ? 15.594 -5.941 -32.938 1 97.69 63 ILE B CA 1
ATOM 5989 C C . ILE B 1 63 ? 16.094 -7.074 -33.812 1 97.69 63 ILE B C 1
ATOM 5991 O O . ILE B 1 63 ? 17 -7.82 -33.438 1 97.69 63 ILE B O 1
ATOM 5995 N N . HIS B 1 64 ? 15.547 -7.156 -35.062 1 97.31 64 HIS B N 1
ATOM 5996 C CA . HIS B 1 64 ? 15.977 -8.18 -36 1 97.31 64 HIS B CA 1
ATOM 5997 C C . HIS B 1 64 ? 17.438 -8 -36.375 1 97.31 64 HIS B C 1
ATOM 5999 O O . HIS B 1 64 ? 18.203 -8.969 -36.375 1 97.31 64 HIS B O 1
ATOM 6005 N N . ARG B 1 65 ? 17.812 -6.828 -36.688 1 96.94 65 ARG B N 1
ATOM 6006 C CA . ARG B 1 65 ? 19.188 -6.527 -37.062 1 96.94 65 ARG B CA 1
ATOM 6007 C C . ARG B 1 65 ? 20.156 -6.859 -35.938 1 96.94 65 ARG B C 1
ATOM 6009 O O . ARG B 1 65 ? 21.312 -7.23 -36.188 1 96.94 65 ARG B O 1
ATOM 6016 N N . ASN B 1 66 ? 19.672 -6.746 -34.781 1 96.38 66 ASN B N 1
ATOM 6017 C CA . ASN B 1 66 ? 20.484 -7.031 -33.625 1 96.38 66 ASN B CA 1
ATOM 6018 C C . ASN B 1 66 ? 20.469 -8.516 -33.25 1 96.38 66 ASN B C 1
ATOM 6020 O O . ASN B 1 66 ? 21.016 -8.93 -32.25 1 96.38 66 ASN B O 1
ATOM 6024 N N . GLY B 1 67 ? 19.828 -9.297 -34.031 1 96.12 67 GLY B N 1
ATOM 6025 C CA . GLY B 1 67 ? 19.797 -10.734 -33.844 1 96.12 67 GLY B CA 1
ATOM 6026 C C . GLY B 1 67 ? 18.719 -11.188 -32.875 1 96.12 67 GLY B C 1
ATOM 6027 O O . GLY B 1 67 ? 18.734 -12.328 -32.406 1 96.12 67 GLY B O 1
ATOM 6028 N N . GLY B 1 68 ? 17.828 -10.32 -32.562 1 97.38 68 GLY B N 1
ATOM 6029 C CA . GLY B 1 68 ? 16.766 -10.648 -31.594 1 97.38 68 GLY B CA 1
ATOM 6030 C C . GLY B 1 68 ? 15.477 -11.086 -32.281 1 97.38 68 GLY B C 1
ATOM 6031 O O . GLY B 1 68 ? 15.352 -11.008 -33.5 1 97.38 68 GLY B O 1
ATOM 6032 N N . ARG B 1 69 ? 14.578 -11.578 -31.453 1 97.75 69 ARG B N 1
ATOM 6033 C CA . ARG B 1 69 ? 13.234 -11.961 -31.859 1 97.75 69 ARG B CA 1
ATOM 6034 C C . ARG B 1 69 ? 12.172 -11.266 -31.016 1 97.75 69 ARG B C 1
ATOM 6036 O O . ARG B 1 69 ? 12.484 -10.703 -29.969 1 97.75 69 ARG B O 1
ATOM 6043 N N . ILE B 1 70 ? 10.93 -11.297 -31.625 1 98.62 70 ILE B N 1
ATOM 6044 C CA . ILE B 1 70 ? 9.875 -10.516 -30.969 1 98.62 70 ILE B CA 1
ATOM 6045 C C . ILE B 1 70 ? 8.688 -11.422 -30.656 1 98.62 70 ILE B C 1
ATOM 6047 O O . ILE B 1 70 ? 8.242 -12.195 -31.516 1 98.62 70 ILE B O 1
ATOM 6051 N N . ILE B 1 71 ? 8.281 -11.438 -29.406 1 98.75 71 ILE B N 1
ATOM 6052 C CA . ILE B 1 71 ? 6.949 -11.875 -29 1 98.75 71 ILE B CA 1
ATOM 6053 C C . ILE B 1 71 ? 5.973 -10.703 -29.078 1 98.75 71 ILE B C 1
ATOM 6055 O O . ILE B 1 71 ? 5.988 -9.82 -28.219 1 98.75 71 ILE B O 1
ATOM 6059 N N . LEU B 1 72 ? 5.176 -10.641 -30.141 1 98.75 72 LEU B N 1
ATOM 6060 C CA . LEU B 1 72 ? 4.305 -9.492 -30.375 1 98.75 72 LEU B CA 1
ATOM 6061 C C . LEU B 1 72 ? 2.963 -9.68 -29.672 1 98.75 72 LEU B C 1
ATOM 6063 O O . LEU B 1 72 ? 2.293 -10.695 -29.859 1 98.75 72 LEU B O 1
ATOM 6067 N N . ALA B 1 73 ? 2.566 -8.75 -28.875 1 98.38 73 ALA B N 1
ATOM 6068 C CA . ALA B 1 73 ? 1.317 -8.82 -28.125 1 98.38 73 ALA B CA 1
ATOM 6069 C C . ALA B 1 73 ? 0.181 -8.133 -28.875 1 98.38 73 ALA B C 1
ATOM 6071 O O . ALA B 1 73 ? 0.415 -7.195 -29.641 1 98.38 73 ALA B O 1
ATOM 6072 N N . THR B 1 74 ? -0.997 -8.617 -28.75 1 98.06 74 THR B N 1
ATOM 6073 C CA . THR B 1 74 ? -2.18 -7.809 -29.047 1 98.06 74 THR B CA 1
ATOM 6074 C C . THR B 1 74 ? -2.447 -6.82 -27.906 1 98.06 74 THR B C 1
ATOM 6076 O O . THR B 1 74 ? -2.244 -7.141 -26.734 1 98.06 74 THR B O 1
ATOM 6079 N N . PRO B 1 75 ? -2.842 -5.684 -28.156 1 97.06 75 PRO B N 1
ATOM 6080 C CA . PRO B 1 75 ? -2.768 -4.609 -27.156 1 97.06 75 PRO B CA 1
ATOM 6081 C C . PRO B 1 75 ? -4.023 -4.52 -26.297 1 97.06 75 PRO B C 1
ATOM 6083 O O . PRO B 1 75 ? -4.277 -3.484 -25.672 1 97.06 75 PRO B O 1
ATOM 6086 N N . SER B 1 76 ? -4.828 -5.559 -26.203 1 95.75 76 SER B N 1
ATOM 6087 C CA . SER B 1 76 ? -6.137 -5.508 -25.562 1 95.75 76 SER B CA 1
ATOM 6088 C C . SER B 1 76 ? -5.996 -5.453 -24.047 1 95.75 76 SER B C 1
ATOM 6090 O O . SER B 1 76 ? -6.992 -5.316 -23.328 1 95.75 76 SER B O 1
ATOM 6092 N N . GLY B 1 77 ? -4.777 -5.535 -23.484 1 93.5 77 GLY B N 1
ATOM 6093 C CA . GLY B 1 77 ? -4.574 -5.449 -22.047 1 93.5 77 GLY B CA 1
ATOM 6094 C C . GLY B 1 77 ? -4.871 -4.07 -21.484 1 93.5 77 GLY B C 1
ATOM 6095 O O . GLY B 1 77 ? -5.105 -3.922 -20.281 1 93.5 77 GLY B O 1
ATOM 6096 N N . ALA B 1 78 ? -4.77 -3.047 -22.312 1 92.94 78 ALA B N 1
ATOM 6097 C CA . ALA B 1 78 ? -5.125 -1.681 -21.938 1 92.94 78 ALA B CA 1
ATOM 6098 C C . ALA B 1 78 ? -5.754 -0.933 -23.109 1 92.94 78 ALA B C 1
ATOM 6100 O O . ALA B 1 78 ? -5.129 -0.776 -24.156 1 92.94 78 ALA B O 1
ATOM 6101 N N . ARG B 1 79 ? -6.941 -0.361 -22.875 1 93.88 79 ARG B N 1
ATOM 6102 C CA . ARG B 1 79 ? -7.68 0.286 -23.953 1 93.88 79 ARG B CA 1
ATOM 6103 C C . ARG B 1 79 ? -7.402 1.785 -23.984 1 93.88 79 ARG B C 1
ATOM 6105 O O . ARG B 1 79 ? -7.242 2.414 -22.938 1 93.88 79 ARG B O 1
ATOM 6112 N N . PRO B 1 80 ? -7.391 2.379 -25.141 1 95.5 80 PRO B N 1
ATOM 6113 C CA . PRO B 1 80 ? -7.215 3.832 -25.219 1 95.5 80 PRO B CA 1
ATOM 6114 C C . PRO B 1 80 ? -8.414 4.598 -24.672 1 95.5 80 PRO B C 1
ATOM 6116 O O . PRO B 1 80 ? -9.539 4.082 -24.672 1 95.5 80 PRO B O 1
ATOM 6119 N N . ALA B 1 81 ? -8.203 5.805 -24.281 1 94.62 81 ALA B N 1
ATOM 6120 C CA . ALA B 1 81 ? -9.234 6.641 -23.672 1 94.62 81 ALA B CA 1
ATOM 6121 C C . ALA B 1 81 ? -10.375 6.906 -24.641 1 94.62 81 ALA B C 1
ATOM 6123 O O . ALA B 1 81 ? -11.539 6.984 -24.25 1 94.62 81 ALA B O 1
ATOM 6124 N N . TRP B 1 82 ? -10.086 7.102 -25.969 1 95.25 82 TRP B N 1
ATOM 6125 C CA . TRP B 1 82 ? -11.117 7.402 -26.953 1 95.25 82 TRP B CA 1
ATOM 6126 C C . TRP B 1 82 ? -12.141 6.273 -27.031 1 95.25 82 TRP B C 1
ATOM 6128 O O . TRP B 1 82 ? -13.32 6.508 -27.312 1 95.25 82 TRP B O 1
ATOM 6138 N N . LEU B 1 83 ? -11.727 5.039 -26.828 1 95.69 83 LEU B N 1
ATOM 6139 C CA . LEU B 1 83 ? -12.602 3.881 -26.969 1 95.69 83 LEU B CA 1
ATOM 6140 C C . LEU B 1 83 ? -13.664 3.863 -25.875 1 95.69 83 LEU B C 1
ATOM 6142 O O . LEU B 1 83 ? -14.852 3.701 -26.156 1 95.69 83 LEU B O 1
ATOM 6146 N N . SER B 1 84 ? -13.281 4.047 -24.594 1 94.25 84 SER B N 1
ATOM 6147 C CA . SER B 1 84 ? -14.25 4.039 -23.5 1 94.25 84 SER B CA 1
ATOM 6148 C C . SER B 1 84 ? -15.133 5.285 -23.531 1 94.25 84 SER B C 1
ATOM 6150 O O . SER B 1 84 ? -16.281 5.25 -23.094 1 94.25 84 SER B O 1
ATOM 6152 N N . GLN B 1 85 ? -14.516 6.41 -24 1 94.38 85 GLN B N 1
ATOM 6153 C CA . GLN B 1 85 ? -15.305 7.633 -24.109 1 94.38 85 GLN B CA 1
ATOM 6154 C C . GLN B 1 85 ? -16.438 7.469 -25.125 1 94.38 85 GLN B C 1
ATOM 6156 O O . GLN B 1 85 ? -17.578 7.824 -24.844 1 94.38 85 GLN B O 1
ATOM 6161 N N . LYS B 1 86 ? -16.156 6.957 -26.297 1 96.19 86 LYS B N 1
ATOM 6162 C CA . LYS B 1 86 ? -17.125 6.816 -27.375 1 96.19 86 LYS B CA 1
ATOM 6163 C C . LYS B 1 86 ? -18.062 5.645 -27.125 1 96.19 86 LYS B C 1
ATOM 6165 O O . LYS B 1 86 ? -19.25 5.703 -27.469 1 96.19 86 LYS B O 1
ATOM 6170 N N . TYR B 1 87 ? -17.516 4.551 -26.594 1 96.88 87 TYR B N 1
ATOM 6171 C CA . TYR B 1 87 ? -18.281 3.334 -26.359 1 96.88 87 TYR B CA 1
ATOM 6172 C C . TYR B 1 87 ? -18.234 2.943 -24.891 1 96.88 87 TYR B C 1
ATOM 6174 O O . TYR B 1 87 ? -17.625 1.936 -24.516 1 96.88 87 TYR B O 1
ATOM 6182 N N . PRO B 1 88 ? -18.984 3.553 -24 1 95.5 88 PRO B N 1
ATOM 6183 C CA . PRO B 1 88 ? -18.906 3.307 -22.562 1 95.5 88 PRO B CA 1
ATOM 6184 C C . PRO B 1 88 ? -19.312 1.882 -22.188 1 95.5 88 PRO B C 1
ATOM 6186 O O . PRO B 1 88 ? -19.016 1.422 -21.078 1 95.5 88 PRO B O 1
ATOM 6189 N N . GLU B 1 89 ? -19.953 1.114 -23.094 1 95.19 89 GLU B N 1
ATOM 6190 C CA . GLU B 1 89 ? -20.375 -0.257 -22.812 1 95.19 89 GLU B CA 1
ATOM 6191 C C . GLU B 1 89 ? -19.172 -1.184 -22.672 1 95.19 89 GLU B C 1
ATOM 6193 O O . GLU B 1 89 ? -19.312 -2.314 -22.203 1 95.19 89 GLU B O 1
ATOM 6198 N N . VAL B 1 90 ? -17.984 -0.715 -23.125 1 96.88 90 VAL B N 1
ATOM 6199 C CA . VAL B 1 90 ? -16.781 -1.535 -22.984 1 96.88 90 VAL B CA 1
ATOM 6200 C C . VAL B 1 90 ? -16.312 -1.532 -21.531 1 96.88 90 VAL B C 1
ATOM 6202 O O . VAL B 1 90 ? -15.523 -2.383 -21.125 1 96.88 90 VAL B O 1
ATOM 6205 N N . LEU B 1 91 ? -16.781 -0.523 -20.719 1 96.56 91 LEU B N 1
ATOM 6206 C CA . LEU B 1 91 ? -16.406 -0.418 -19.312 1 96.56 91 LEU B CA 1
ATOM 6207 C C . LEU B 1 91 ? -17.109 -1.48 -18.484 1 96.56 91 LEU B C 1
ATOM 6209 O O . LEU B 1 91 ? -18.266 -1.793 -18.719 1 96.56 91 LEU B O 1
ATOM 6213 N N . ARG B 1 92 ? -16.469 -1.972 -17.453 1 96.81 92 ARG B N 1
ATOM 6214 C CA . ARG B 1 92 ? -17.016 -3.01 -16.594 1 96.81 92 ARG B CA 1
ATOM 6215 C C . ARG B 1 92 ? -18.031 -2.43 -15.617 1 96.81 92 ARG B C 1
ATOM 6217 O O . ARG B 1 92 ? -18.062 -1.219 -15.383 1 96.81 92 ARG B O 1
ATOM 6224 N N . VAL B 1 93 ? -18.922 -3.275 -15.188 1 97.25 93 VAL B N 1
ATOM 6225 C CA . VAL B 1 93 ? -19.797 -3.068 -14.039 1 97.25 93 VAL B CA 1
ATOM 6226 C C . VAL B 1 93 ? -19.438 -4.055 -12.93 1 97.25 93 VAL B C 1
ATOM 6228 O O . VAL B 1 93 ? -19.312 -5.258 -13.172 1 97.25 93 VAL B O 1
ATOM 6231 N N . ASN B 1 94 ? -19.203 -3.551 -11.719 1 96.06 94 ASN B N 1
ATOM 6232 C CA . ASN B 1 94 ? -18.781 -4.449 -10.648 1 96.06 94 ASN B CA 1
ATOM 6233 C C . ASN B 1 94 ? -19.984 -5.176 -10.031 1 96.06 94 ASN B C 1
ATOM 6235 O O . ASN B 1 94 ? -21.109 -5.027 -10.492 1 96.06 94 ASN B O 1
ATOM 6239 N N . ALA B 1 95 ? -19.75 -6 -9.023 1 96.38 95 ALA B N 1
ATOM 6240 C CA . ALA B 1 95 ? -20.766 -6.867 -8.438 1 96.38 95 ALA B CA 1
ATOM 6241 C C . ALA B 1 95 ? -21.812 -6.051 -7.691 1 96.38 95 ALA B C 1
ATOM 6243 O O . ALA B 1 95 ? -22.922 -6.539 -7.434 1 96.38 95 ALA B O 1
ATOM 6244 N N . GLU B 1 96 ? -21.469 -4.812 -7.309 1 95.12 96 GLU B N 1
ATOM 6245 C CA . GLU B 1 96 ? -22.438 -3.906 -6.68 1 95.12 96 GLU B CA 1
ATOM 6246 C C . GLU B 1 96 ? -23.219 -3.129 -7.727 1 95.12 96 GLU B C 1
ATOM 6248 O O . GLU B 1 96 ? -24.016 -2.246 -7.387 1 95.12 96 GLU B O 1
ATOM 6253 N N . ARG B 1 97 ? -23.016 -3.488 -8.984 1 95.31 97 ARG B N 1
ATOM 6254 C CA . ARG B 1 97 ? -23.688 -2.887 -10.133 1 95.31 97 ARG B CA 1
ATOM 6255 C C . ARG B 1 97 ? -23.25 -1.435 -10.32 1 95.31 97 ARG B C 1
ATOM 6257 O O . ARG B 1 97 ? -24.047 -0.601 -10.773 1 95.31 97 ARG B O 1
ATOM 6264 N N . VAL B 1 98 ? -22.062 -1.093 -9.852 1 94.69 98 VAL B N 1
ATOM 6265 C CA . VAL B 1 98 ? -21.484 0.22 -10.094 1 94.69 98 VAL B CA 1
ATOM 6266 C C . VAL B 1 98 ? -20.672 0.194 -11.391 1 94.69 98 VAL B C 1
ATOM 6268 O O . VAL B 1 98 ? -19.75 -0.6 -11.539 1 94.69 98 VAL B O 1
ATOM 6271 N N . LYS B 1 99 ? -21.125 1.084 -12.375 1 95.44 99 LYS B N 1
ATOM 6272 C CA . LYS B 1 99 ? -20.391 1.203 -13.625 1 95.44 99 LYS B CA 1
ATOM 6273 C C . LYS B 1 99 ? -19.016 1.823 -13.398 1 95.44 99 LYS B C 1
ATOM 6275 O O . LYS B 1 99 ? -18.906 2.887 -12.781 1 95.44 99 LYS B O 1
ATOM 6280 N N . GLN B 1 100 ? -17.906 1.179 -13.891 1 96 100 GLN B N 1
ATOM 6281 C CA . GLN B 1 100 ? -16.531 1.657 -13.719 1 96 100 GLN B CA 1
ATOM 6282 C C . GLN B 1 100 ? -16.234 2.824 -14.656 1 96 100 GLN B C 1
ATOM 6284 O O . GLN B 1 100 ? -16.922 3.01 -15.664 1 96 100 GLN B O 1
ATOM 6289 N N . LEU B 1 101 ? -15.242 3.65 -14.273 1 94.44 101 LEU B N 1
ATOM 6290 C CA . LEU B 1 101 ? -14.727 4.73 -15.102 1 94.44 101 LEU B CA 1
ATOM 6291 C C . LEU B 1 101 ? -13.508 4.273 -15.891 1 94.44 101 LEU B C 1
ATOM 6293 O O . LEU B 1 101 ? -12.984 3.18 -15.664 1 94.44 101 LEU B O 1
ATOM 6297 N N . HIS B 1 102 ? -13.133 5.105 -16.953 1 92.94 102 HIS B N 1
ATOM 6298 C CA . HIS B 1 102 ? -11.898 4.832 -17.688 1 92.94 102 HIS B CA 1
ATOM 6299 C C . HIS B 1 102 ? -10.695 4.816 -16.75 1 92.94 102 HIS B C 1
ATOM 6301 O O . HIS B 1 102 ? -10.609 5.637 -15.836 1 92.94 102 HIS B O 1
ATOM 6307 N N . GLY B 1 103 ? -9.828 3.854 -16.984 1 90.12 103 GLY B N 1
ATOM 6308 C CA . GLY B 1 103 ? -8.594 3.793 -16.219 1 90.12 103 GLY B CA 1
ATOM 6309 C C . GLY B 1 103 ? -8.062 2.381 -16.047 1 90.12 103 GLY B C 1
ATOM 6310 O O . GLY B 1 103 ? -8.727 1.414 -16.438 1 90.12 103 GLY B O 1
ATOM 6311 N N . GLY B 1 104 ? -6.863 2.312 -15.547 1 90.25 104 GLY B N 1
ATOM 6312 C CA . GLY B 1 104 ? -6.254 1.03 -15.234 1 90.25 104 GLY B CA 1
ATOM 6313 C C . GLY B 1 104 ? -5.984 0.178 -16.453 1 90.25 104 GLY B C 1
ATOM 6314 O O . GLY B 1 104 ? -6.008 0.678 -17.578 1 90.25 104 GLY B O 1
ATOM 6315 N N . ARG B 1 105 ? -5.609 -1.053 -16.234 1 88.94 105 ARG B N 1
ATOM 6316 C CA . ARG B 1 105 ? -5.453 -2.104 -17.234 1 88.94 105 ARG B CA 1
ATOM 6317 C C . ARG B 1 105 ? -6.41 -3.26 -16.969 1 88.94 105 ARG B C 1
ATOM 6319 O O . ARG B 1 105 ? -6.988 -3.355 -15.883 1 88.94 105 ARG B O 1
ATOM 6326 N N . HIS B 1 106 ? -6.691 -3.961 -17.938 1 83.5 106 HIS B N 1
ATOM 6327 C CA . HIS B 1 106 ? -7.531 -5.152 -17.859 1 83.5 106 HIS B CA 1
ATOM 6328 C C . HIS B 1 106 ? -8.906 -4.816 -17.297 1 83.5 106 HIS B C 1
ATOM 6330 O O . HIS B 1 106 ? -9.445 -5.562 -16.469 1 83.5 106 HIS B O 1
ATOM 6336 N N . ASN B 1 107 ? -9.406 -3.699 -17.625 1 87.62 107 ASN B N 1
ATOM 6337 C CA . ASN B 1 107 ? -10.664 -3.193 -17.078 1 87.62 107 ASN B CA 1
ATOM 6338 C C . ASN B 1 107 ? -11.727 -3.037 -18.172 1 87.62 107 ASN B C 1
ATOM 6340 O O . ASN B 1 107 ? -12.281 -1.952 -18.344 1 87.62 107 ASN B O 1
ATOM 6344 N N . HIS B 1 108 ? -11.992 -4.152 -18.828 1 93.94 108 HIS B N 1
ATOM 6345 C CA . HIS B 1 108 ? -12.984 -4.129 -19.906 1 93.94 108 HIS B CA 1
ATOM 6346 C C . HIS B 1 108 ? -13.922 -5.328 -19.812 1 93.94 108 HIS B C 1
ATOM 6348 O O . HIS B 1 108 ? -13.57 -6.359 -19.234 1 93.94 108 HIS B O 1
ATOM 6354 N N . CYS B 1 109 ? -15.125 -5.16 -20.344 1 97.19 109 CYS B N 1
ATOM 6355 C CA . CYS B 1 109 ? -16.125 -6.223 -20.422 1 97.19 109 CYS B CA 1
ATOM 6356 C C . CYS B 1 109 ? -15.797 -7.188 -21.562 1 97.19 109 CYS B C 1
ATOM 6358 O O . CYS B 1 109 ? -15.812 -6.805 -22.734 1 97.19 109 CYS B O 1
ATOM 6360 N N . PHE B 1 110 ? -15.586 -8.461 -21.297 1 97 110 PHE B N 1
ATOM 6361 C CA . PHE B 1 110 ? -15.234 -9.477 -22.281 1 97 110 PHE B CA 1
ATOM 6362 C C . PHE B 1 110 ? -16.453 -9.852 -23.125 1 97 110 PHE B C 1
ATOM 6364 O O . PHE B 1 110 ? -16.312 -10.484 -24.172 1 97 110 PHE B O 1
ATOM 6371 N N . THR B 1 111 ? -17.625 -9.422 -22.656 1 97.38 111 THR B N 1
ATOM 6372 C CA . THR B 1 111 ? -18.875 -9.703 -23.359 1 97.38 111 THR B CA 1
ATOM 6373 C C . THR B 1 111 ? -19.188 -8.594 -24.359 1 97.38 111 THR B C 1
ATOM 6375 O O . THR B 1 111 ? -20 -8.789 -25.281 1 97.38 111 THR B O 1
ATOM 6378 N N . SER B 1 112 ? -18.562 -7.469 -24.266 1 97.31 112 SER B N 1
ATOM 6379 C CA . SER B 1 112 ? -18.875 -6.309 -25.094 1 97.31 112 SER B CA 1
ATOM 6380 C C . SER B 1 112 ? -18.625 -6.613 -26.578 1 97.31 112 SER B C 1
ATOM 6382 O O . SER B 1 112 ? -17.5 -6.922 -26.969 1 97.31 112 SER B O 1
ATOM 6384 N N . TYR B 1 113 ? -19.688 -6.434 -27.375 1 96.81 113 TYR B N 1
ATOM 6385 C CA . TYR B 1 113 ? -19.562 -6.668 -28.812 1 96.81 113 TYR B CA 1
ATOM 6386 C C . TYR B 1 113 ? -18.594 -5.676 -29.453 1 96.81 113 TYR B C 1
ATOM 6388 O O . TYR B 1 113 ? -17.812 -6.043 -30.328 1 96.81 113 TYR B O 1
ATOM 6396 N N . VAL B 1 114 ? -18.656 -4.461 -28.922 1 97.31 114 VAL B N 1
ATOM 6397 C CA . VAL B 1 114 ? -17.812 -3.414 -29.484 1 97.31 114 VAL B CA 1
ATOM 6398 C C . VAL B 1 114 ? -16.344 -3.721 -29.172 1 97.31 114 VAL B C 1
ATOM 6400 O O . VAL B 1 114 ? -15.477 -3.588 -30.047 1 97.31 114 VAL B O 1
ATOM 6403 N N . TYR B 1 115 ? -16.047 -4.109 -27.938 1 97.5 115 TYR B N 1
ATOM 6404 C CA . TYR B 1 115 ? -14.648 -4.395 -27.594 1 97.5 115 TYR B CA 1
ATOM 6405 C C . TYR B 1 115 ? -14.125 -5.582 -28.391 1 97.5 115 TYR B C 1
ATOM 6407 O O . TYR B 1 115 ? -12.977 -5.578 -28.828 1 97.5 115 TYR B O 1
ATOM 6415 N N . ARG B 1 116 ? -14.938 -6.641 -28.562 1 97.75 116 ARG B N 1
ATOM 6416 C CA . ARG B 1 116 ? -14.578 -7.809 -29.359 1 97.75 116 ARG B CA 1
ATOM 6417 C C . ARG B 1 116 ? -14.289 -7.418 -30.812 1 97.75 116 ARG B C 1
ATOM 6419 O O . ARG B 1 116 ? -13.32 -7.887 -31.406 1 97.75 116 ARG B O 1
ATOM 6426 N N . GLU B 1 117 ? -15.141 -6.539 -31.328 1 97.81 117 GLU B N 1
ATOM 6427 C CA . GLU B 1 117 ? -14.961 -6.086 -32.688 1 97.81 117 GLU B CA 1
ATOM 6428 C C . GLU B 1 117 ? -13.672 -5.285 -32.844 1 97.81 117 GLU B C 1
ATOM 6430 O O . GLU B 1 117 ? -12.875 -5.543 -33.75 1 97.81 117 GLU B O 1
ATOM 6435 N N . LYS B 1 118 ? -13.484 -4.344 -31.938 1 97.94 118 LYS B N 1
ATOM 6436 C CA . LYS B 1 118 ? -12.32 -3.463 -32.031 1 97.94 118 LYS B CA 1
ATOM 6437 C C . LYS B 1 118 ? -11.023 -4.242 -31.828 1 97.94 118 LYS B C 1
ATOM 6439 O O . LYS B 1 118 ? -10.023 -3.975 -32.5 1 97.94 118 LYS B O 1
ATOM 6444 N N . THR B 1 119 ? -10.992 -5.207 -30.953 1 97.75 119 THR B N 1
ATOM 6445 C CA . THR B 1 119 ? -9.805 -6.02 -30.719 1 97.75 119 THR B CA 1
ATOM 6446 C C . THR B 1 119 ? -9.523 -6.914 -31.938 1 97.75 119 THR B C 1
ATOM 6448 O O . THR B 1 119 ? -8.367 -7.09 -32.312 1 97.75 119 THR B O 1
ATOM 6451 N N . LYS B 1 120 ? -10.547 -7.488 -32.5 1 97.75 120 LYS B N 1
ATOM 6452 C CA . LYS B 1 120 ? -10.375 -8.305 -33.688 1 97.75 120 LYS B CA 1
ATOM 6453 C C . LYS B 1 120 ? -9.766 -7.484 -34.844 1 97.75 120 LYS B C 1
ATOM 6455 O O . LYS B 1 120 ? -8.883 -7.973 -35.531 1 97.75 120 LYS B O 1
ATOM 6460 N N . GLU B 1 121 ? -10.25 -6.254 -34.969 1 97.81 121 GLU B N 1
ATOM 6461 C CA . GLU B 1 121 ? -9.781 -5.375 -36.031 1 97.81 121 GLU B CA 1
ATOM 6462 C C . GLU B 1 121 ? -8.297 -5.059 -35.875 1 97.81 121 GLU B C 1
ATOM 6464 O O . GLU B 1 121 ? -7.527 -5.211 -36.844 1 97.81 121 GLU B O 1
ATOM 6469 N N . ILE B 1 122 ? -7.863 -4.645 -34.719 1 98.12 122 ILE B N 1
ATOM 6470 C CA . ILE B 1 122 ? -6.469 -4.262 -34.531 1 98.12 122 ILE B CA 1
ATOM 6471 C C . ILE B 1 122 ? -5.582 -5.504 -34.594 1 98.12 122 ILE B C 1
ATOM 6473 O O . ILE B 1 122 ? -4.449 -5.441 -35.094 1 98.12 122 ILE B O 1
ATOM 6477 N N . ASN B 1 123 ? -6.102 -6.664 -34.125 1 98.56 123 ASN B N 1
ATOM 6478 C CA . ASN B 1 123 ? -5.328 -7.898 -34.188 1 98.56 123 ASN B CA 1
ATOM 6479 C C . ASN B 1 123 ? -5.117 -8.352 -35.625 1 98.56 123 ASN B C 1
ATOM 6481 O O . ASN B 1 123 ? -4.051 -8.859 -35.969 1 98.56 123 ASN B O 1
ATOM 6485 N N . ARG B 1 124 ? -6.129 -8.188 -36.469 1 98.44 124 ARG B N 1
ATOM 6486 C CA . ARG B 1 124 ? -5.988 -8.516 -37.875 1 98.44 124 ARG B CA 1
ATOM 6487 C C . ARG B 1 124 ? -4.922 -7.648 -38.531 1 98.44 124 ARG B C 1
ATOM 6489 O O . ARG B 1 124 ? -4.086 -8.148 -39.281 1 98.44 124 ARG B O 1
ATOM 6496 N N . MET B 1 125 ? -4.969 -6.34 -38.219 1 98.5 125 MET B N 1
ATOM 6497 C CA . MET B 1 125 ? -3.984 -5.426 -38.812 1 98.5 125 MET B CA 1
ATOM 6498 C C . MET B 1 125 ? -2.57 -5.812 -38.375 1 98.5 125 MET B C 1
ATOM 6500 O O . MET B 1 125 ? -1.646 -5.773 -39.188 1 98.5 125 MET B O 1
ATOM 6504 N N . LEU B 1 126 ? -2.377 -6.18 -37.125 1 98.62 126 LEU B N 1
ATOM 6505 C CA . LEU B 1 126 ? -1.069 -6.602 -36.625 1 98.62 126 LEU B CA 1
ATOM 6506 C C . LEU B 1 126 ? -0.604 -7.867 -37.344 1 98.62 126 LEU B C 1
ATOM 6508 O O . LEU B 1 126 ? 0.556 -7.965 -37.75 1 98.62 126 LEU B O 1
ATOM 6512 N N . ALA B 1 127 ? -1.512 -8.852 -37.469 1 98.56 127 ALA B N 1
ATOM 6513 C CA . ALA B 1 127 ? -1.163 -10.109 -38.125 1 98.56 127 ALA B CA 1
ATOM 6514 C C . ALA B 1 127 ? -0.796 -9.891 -39.594 1 98.56 127 ALA B C 1
ATOM 6516 O O . ALA B 1 127 ? 0.157 -10.484 -40.094 1 98.56 127 ALA B O 1
ATOM 6517 N N . GLU B 1 128 ? -1.541 -9.047 -40.281 1 98.38 128 GLU B N 1
ATOM 6518 C CA . GLU B 1 128 ? -1.294 -8.766 -41.688 1 98.38 128 GLU B CA 1
ATOM 6519 C C . GLU B 1 128 ? 0.044 -8.055 -41.875 1 98.38 128 GLU B C 1
ATOM 6521 O O . GLU B 1 128 ? 0.772 -8.344 -42.812 1 98.38 128 GLU B O 1
ATOM 6526 N N . ARG B 1 129 ? 0.324 -7.215 -41 1 98.06 129 ARG B N 1
ATOM 6527 C CA . ARG B 1 129 ? 1.501 -6.367 -41.156 1 98.06 129 ARG B CA 1
ATOM 6528 C C . ARG B 1 129 ? 2.766 -7.094 -40.719 1 98.06 129 ARG B C 1
ATOM 6530 O O . ARG B 1 129 ? 3.818 -6.965 -41.344 1 98.06 129 ARG B O 1
ATOM 6537 N N . TYR B 1 130 ? 2.682 -7.867 -39.625 1 98.25 130 TYR B N 1
ATOM 6538 C CA . TYR B 1 130 ? 3.904 -8.359 -39 1 98.25 130 TYR B CA 1
ATOM 6539 C C . TYR B 1 130 ? 3.986 -9.883 -39.094 1 98.25 130 TYR B C 1
ATOM 6541 O O . TYR B 1 130 ? 5.008 -10.477 -38.75 1 98.25 130 TYR B O 1
ATOM 6549 N N . GLY B 1 131 ? 2.959 -10.547 -39.562 1 97.31 131 GLY B N 1
ATOM 6550 C CA . GLY B 1 131 ? 2.881 -11.992 -39.594 1 97.31 131 GLY B CA 1
ATOM 6551 C C . GLY B 1 131 ? 3.998 -12.641 -40.375 1 97.31 131 GLY B C 1
ATOM 6552 O O . GLY B 1 131 ? 4.398 -13.773 -40.094 1 97.31 131 GLY B O 1
ATOM 6553 N N . SER B 1 132 ? 4.527 -11.938 -41.375 1 95.81 132 SER B N 1
ATOM 6554 C CA . SER B 1 132 ? 5.543 -12.523 -42.25 1 95.81 132 SER B CA 1
ATOM 6555 C C . SER B 1 132 ? 6.941 -12.047 -41.844 1 95.81 132 SER B C 1
ATOM 6557 O O . SER B 1 132 ? 7.922 -12.398 -42.5 1 95.81 132 SER B O 1
ATOM 6559 N N . GLN B 1 133 ? 6.988 -11.297 -40.781 1 96 133 GLN B N 1
ATOM 6560 C CA . GLN B 1 133 ? 8.289 -10.773 -40.406 1 96 133 GLN B CA 1
ATOM 6561 C C . GLN B 1 133 ? 9.133 -11.852 -39.719 1 96 133 GLN B C 1
ATOM 6563 O O . GLN B 1 133 ? 8.641 -12.609 -38.875 1 96 133 GLN B O 1
ATOM 6568 N N . HIS B 1 134 ? 10.398 -11.836 -40.062 1 93.56 134 HIS B N 1
ATOM 6569 C CA . HIS B 1 134 ? 11.312 -12.859 -39.594 1 93.56 134 HIS B CA 1
ATOM 6570 C C . HIS B 1 134 ? 11.508 -12.758 -38.062 1 93.56 134 HIS B C 1
ATOM 6572 O O . HIS B 1 134 ? 11.75 -13.766 -37.406 1 93.56 134 HIS B O 1
ATOM 6578 N N . ALA B 1 135 ? 11.367 -11.625 -37.562 1 96.69 135 ALA B N 1
ATOM 6579 C CA . ALA B 1 135 ? 11.625 -11.414 -36.156 1 96.69 135 ALA B CA 1
ATOM 6580 C C . ALA B 1 135 ? 10.461 -11.914 -35.281 1 96.69 135 ALA B C 1
ATOM 6582 O O . ALA B 1 135 ? 10.602 -12.078 -34.094 1 96.69 135 ALA B O 1
ATOM 6583 N N . LEU B 1 136 ? 9.297 -12.148 -35.875 1 98.31 136 LEU B N 1
ATOM 6584 C CA . LEU B 1 136 ? 8.133 -12.586 -35.094 1 98.31 136 LEU B CA 1
ATOM 6585 C C . LEU B 1 136 ? 8.312 -14.023 -34.625 1 98.31 136 LEU B C 1
ATOM 6587 O O . LEU B 1 136 ? 8.414 -14.945 -35.438 1 98.31 136 LEU B O 1
ATOM 6591 N N . LEU B 1 137 ? 8.328 -14.219 -33.344 1 98.06 137 LEU B N 1
ATOM 6592 C CA . LEU B 1 137 ? 8.555 -15.523 -32.719 1 98.06 137 LEU B CA 1
ATOM 6593 C C . LEU B 1 137 ? 7.23 -16.156 -32.312 1 98.06 137 LEU B C 1
ATOM 6595 O O . LEU B 1 137 ? 7.051 -17.375 -32.438 1 98.06 137 LEU B O 1
ATOM 6599 N N . MET B 1 138 ? 6.363 -15.359 -31.719 1 98.06 138 MET B N 1
ATOM 6600 C CA . MET B 1 138 ? 5.152 -15.836 -31.062 1 98.06 138 MET B CA 1
AT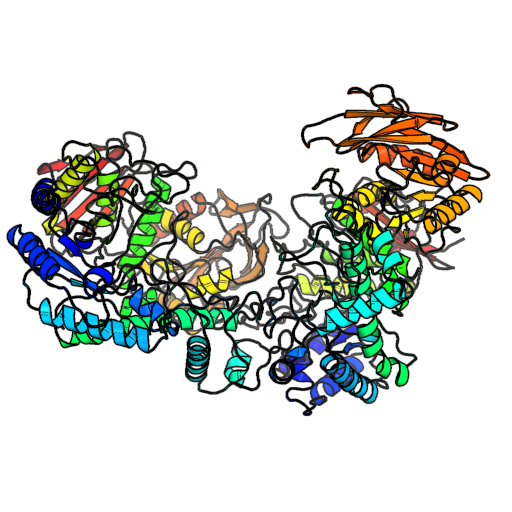OM 6601 C C . MET B 1 138 ? 4.168 -14.695 -30.844 1 98.06 138 MET B C 1
ATOM 6603 O O . MET B 1 138 ? 4.562 -13.523 -30.781 1 98.06 138 MET B O 1
ATOM 6607 N N . TRP B 1 139 ? 2.869 -15.078 -30.828 1 98.56 139 TRP B N 1
ATOM 6608 C CA . TRP B 1 139 ? 1.847 -14.109 -30.438 1 98.56 139 TRP B CA 1
ATOM 6609 C C . TRP B 1 139 ? 1.578 -14.18 -28.938 1 98.56 139 TRP B C 1
ATOM 6611 O O . TRP B 1 139 ? 1.32 -15.258 -28.406 1 98.56 139 TRP B O 1
ATOM 6621 N N . HIS B 1 140 ? 1.719 -13.07 -28.234 1 98.38 140 HIS B N 1
ATOM 6622 C CA . HIS B 1 140 ? 1.301 -12.859 -26.859 1 98.38 140 HIS B CA 1
ATOM 6623 C C . HIS B 1 140 ? -0.061 -12.18 -26.797 1 98.38 140 HIS B C 1
ATOM 6625 O O . HIS B 1 140 ? -0.15 -10.953 -26.875 1 98.38 140 HIS B O 1
ATOM 6631 N N . VAL B 1 141 ? -1.109 -12.922 -26.609 1 98.38 141 VAL B N 1
ATOM 6632 C CA . VAL B 1 141 ? -2.453 -12.359 -26.703 1 98.38 141 VAL B CA 1
ATOM 6633 C C . VAL B 1 141 ? -2.811 -11.664 -25.391 1 98.38 141 VAL B C 1
ATOM 6635 O O . VAL B 1 141 ? -2.812 -12.281 -24.328 1 98.38 141 VAL B O 1
ATOM 6638 N N . SER B 1 142 ? -3.143 -10.367 -25.531 1 97.25 142 SER B N 1
ATOM 6639 C CA . SER B 1 142 ? -3.445 -9.539 -24.375 1 97.25 142 SER B CA 1
ATOM 6640 C C . SER B 1 142 ? -2.369 -9.672 -23.297 1 97.25 142 SER B C 1
ATOM 6642 O O . SER B 1 142 ? -1.185 -9.469 -23.578 1 97.25 142 SER B O 1
ATOM 6644 N N . ASN B 1 143 ? -2.73 -10 -22.125 1 96.38 143 ASN B N 1
ATOM 6645 C CA . ASN B 1 143 ? -1.865 -10.172 -20.953 1 96.38 143 ASN B CA 1
ATOM 6646 C C . ASN B 1 143 ? -2.676 -10.391 -19.688 1 96.38 143 ASN B C 1
ATOM 6648 O O . ASN B 1 143 ? -3.561 -9.602 -19.359 1 96.38 143 ASN B O 1
ATOM 6652 N N . GLU B 1 144 ? -2.422 -11.391 -18.984 1 95.88 144 GLU B N 1
ATOM 6653 C CA . GLU B 1 144 ? -2.912 -11.578 -17.625 1 95.88 144 GLU B CA 1
ATOM 6654 C C . GLU B 1 144 ? -4.426 -11.391 -17.547 1 95.88 144 GLU B C 1
ATOM 6656 O O . GLU B 1 144 ? -4.922 -10.609 -16.734 1 95.88 144 GLU B O 1
ATOM 6661 N N . TYR B 1 145 ? -5.164 -12.164 -18.312 1 96.5 145 TYR B N 1
ATOM 6662 C CA . TYR B 1 145 ? -6.621 -12.07 -18.266 1 96.5 145 TYR B CA 1
ATOM 6663 C C . TYR B 1 145 ? -7.141 -12.25 -16.844 1 96.5 145 TYR B C 1
ATOM 6665 O O . TYR B 1 145 ? -6.617 -13.07 -16.094 1 96.5 145 TYR B O 1
ATOM 6673 N N . GLY B 1 146 ? -8.203 -11.406 -16.453 1 93.5 146 GLY B N 1
ATOM 6674 C CA . GLY B 1 146 ? -8.852 -11.531 -15.156 1 93.5 146 GLY B CA 1
ATOM 6675 C C . GLY B 1 146 ? -9.992 -10.547 -14.961 1 93.5 146 GLY B C 1
ATOM 6676 O O . GLY B 1 146 ? -10.266 -9.727 -15.836 1 93.5 146 GLY B O 1
ATOM 6677 N N . GLY B 1 147 ? -10.648 -10.742 -13.898 1 92.5 147 GLY B N 1
ATOM 6678 C CA . GLY B 1 147 ? -11.75 -9.867 -13.547 1 92.5 147 GLY B CA 1
ATOM 6679 C C . GLY B 1 147 ? -13.086 -10.352 -14.086 1 92.5 147 GLY B C 1
ATOM 6680 O O . GLY B 1 147 ? -13.141 -11.328 -14.828 1 92.5 147 GLY B O 1
ATOM 6681 N N . GLU B 1 148 ? -14.148 -9.695 -13.586 1 94.88 148 GLU B N 1
ATOM 6682 C CA . GLU B 1 148 ? -15.508 -10.023 -14 1 94.88 148 GLU B CA 1
ATOM 6683 C C . GLU B 1 148 ? -16.312 -8.766 -14.297 1 94.88 148 GLU B C 1
ATOM 6685 O O . GLU B 1 148 ? -15.922 -7.664 -13.914 1 94.88 148 GLU B O 1
ATOM 6690 N N . CYS B 1 149 ? -17.266 -8.883 -15.031 1 97.62 149 CYS B N 1
ATOM 6691 C CA . CYS B 1 149 ? -18.219 -7.824 -15.352 1 97.62 149 CYS B CA 1
ATOM 6692 C C . CYS B 1 149 ? -19.656 -8.289 -15.109 1 97.62 149 CYS B C 1
ATOM 6694 O O . CYS B 1 149 ? -20 -9.422 -15.438 1 97.62 149 CYS B O 1
ATOM 6696 N N . HIS B 1 150 ? -20.422 -7.453 -14.508 1 97.75 150 HIS B N 1
ATOM 6697 C CA . HIS B 1 150 ? -21.797 -7.785 -14.133 1 97.75 150 HIS B CA 1
ATOM 6698 C C . HIS B 1 150 ? -22.797 -6.898 -14.867 1 97.75 150 HIS B C 1
ATOM 6700 O O . HIS B 1 150 ? -23.891 -6.66 -14.375 1 97.75 150 HIS B O 1
ATOM 6706 N N . CYS B 1 151 ? -22.438 -6.309 -16.016 1 97.5 151 CYS B N 1
ATOM 6707 C CA . CYS B 1 151 ? -23.344 -5.457 -16.797 1 97.5 151 CYS B CA 1
ATOM 6708 C C . CYS B 1 151 ? -24.484 -6.27 -17.375 1 97.5 151 CYS B C 1
ATOM 6710 O O . CYS B 1 151 ? -24.531 -7.488 -17.219 1 97.5 151 CYS B O 1
ATOM 6712 N N . ASP B 1 152 ? -25.422 -5.633 -18.062 1 96.62 152 ASP B N 1
ATOM 6713 C CA . ASP B 1 152 ? -26.625 -6.281 -18.609 1 96.62 152 ASP B CA 1
ATOM 6714 C C . ASP B 1 152 ? -26.25 -7.32 -19.656 1 96.62 152 ASP B C 1
ATOM 6716 O O . ASP B 1 152 ? -26.844 -8.391 -19.734 1 96.62 152 ASP B O 1
ATOM 6720 N N . GLN B 1 153 ? -25.266 -7.016 -20.453 1 97 153 GLN B N 1
ATOM 6721 C CA . GLN B 1 153 ? -24.812 -7.969 -21.453 1 97 153 GLN B CA 1
ATOM 6722 C C . GLN B 1 153 ? -24.266 -9.234 -20.812 1 97 153 GLN B C 1
ATOM 6724 O O . GLN B 1 153 ? -24.516 -10.344 -21.281 1 97 153 GLN B O 1
ATOM 6729 N N . CYS B 1 154 ? -23.562 -9.086 -19.781 1 98.19 154 CYS B N 1
ATOM 6730 C CA . CYS B 1 154 ? -23 -10.219 -19.062 1 98.19 154 CYS B CA 1
ATOM 6731 C C . CYS B 1 154 ? -24.078 -11.039 -18.375 1 98.19 154 CYS B C 1
ATOM 6733 O O . CYS B 1 154 ? -24 -12.266 -18.312 1 98.19 154 CYS B O 1
ATOM 6735 N N . GLN B 1 155 ? -25.125 -10.312 -17.828 1 97.88 155 GLN B N 1
ATOM 6736 C CA . GLN B 1 155 ? -26.25 -11.031 -17.25 1 97.88 155 GLN B CA 1
ATOM 6737 C C . GLN B 1 155 ? -26.922 -11.922 -18.281 1 97.88 155 GLN B C 1
ATOM 6739 O O . GLN B 1 155 ? -27.234 -13.086 -18.016 1 97.88 155 GLN B O 1
ATOM 6744 N N . HIS B 1 156 ? -27.141 -11.344 -19.438 1 98 156 HIS B N 1
ATOM 6745 C CA . HIS B 1 156 ? -27.766 -12.109 -20.516 1 98 156 HIS B CA 1
ATOM 6746 C C . HIS B 1 156 ? -26.891 -13.281 -20.938 1 98 156 HIS B C 1
ATOM 6748 O O . HIS B 1 156 ? -27.391 -14.398 -21.125 1 98 156 HIS B O 1
ATOM 6754 N N . ALA B 1 157 ? -25.609 -13.062 -21.094 1 98.31 157 ALA B N 1
ATOM 6755 C CA . ALA B 1 157 ? -24.688 -14.117 -21.484 1 98.31 157 ALA B CA 1
ATOM 6756 C C . ALA B 1 157 ? -24.656 -15.234 -20.453 1 98.31 157 ALA B C 1
ATOM 6758 O O . ALA B 1 157 ? -24.562 -16.422 -20.797 1 98.31 157 ALA B O 1
ATOM 6759 N N . PHE B 1 158 ? -24.734 -14.906 -19.188 1 98.56 158 PHE B N 1
ATOM 6760 C CA . PHE B 1 158 ? -24.75 -15.883 -18.109 1 98.56 158 PHE B CA 1
ATOM 6761 C C . PHE B 1 158 ? -25.984 -16.766 -18.188 1 98.56 158 PHE B C 1
ATOM 6763 O O . PHE B 1 158 ? -25.875 -17.984 -18.078 1 98.56 158 PHE B O 1
ATOM 6770 N N . ARG B 1 159 ? -27.094 -16.125 -18.391 1 98.62 159 ARG B N 1
ATOM 6771 C CA . ARG B 1 159 ? -28.344 -16.891 -18.516 1 98.62 159 ARG B CA 1
ATOM 6772 C C . ARG B 1 159 ? -28.297 -17.828 -19.719 1 98.62 159 ARG B C 1
ATOM 6774 O O . ARG B 1 159 ? -28.75 -18.969 -19.625 1 98.62 159 ARG B O 1
ATOM 6781 N N . ASP B 1 160 ? -27.719 -17.359 -20.797 1 98.56 160 ASP B N 1
ATOM 6782 C CA . ASP B 1 160 ? -27.578 -18.219 -21.969 1 98.56 160 ASP B CA 1
ATOM 6783 C C . ASP B 1 160 ? -26.641 -19.391 -21.688 1 98.56 160 ASP B C 1
ATOM 6785 O O . ASP B 1 160 ? -26.906 -20.516 -22.109 1 98.56 160 ASP B O 1
ATOM 6789 N N . TRP B 1 161 ? -25.594 -19.094 -20.984 1 98.69 161 TRP B N 1
ATOM 6790 C CA . TRP B 1 161 ? -24.656 -20.125 -20.562 1 98.69 161 TRP B CA 1
ATOM 6791 C C . TRP B 1 161 ? -25.328 -21.172 -19.688 1 98.69 161 TRP B C 1
ATOM 6793 O O . TRP B 1 161 ? -25.125 -22.375 -19.859 1 98.69 161 TRP B O 1
ATOM 6803 N N . LEU B 1 162 ? -26.156 -20.734 -18.75 1 98.69 162 LEU B N 1
ATOM 6804 C CA . LEU B 1 162 ? -26.891 -21.625 -17.859 1 98.69 162 LEU B CA 1
ATOM 6805 C C . LEU B 1 162 ? -27.875 -22.469 -18.641 1 98.69 162 LEU B C 1
ATOM 6807 O O . LEU B 1 162 ? -28.031 -23.672 -18.359 1 98.69 162 LEU B O 1
ATOM 6811 N N . LYS B 1 163 ? -28.594 -21.812 -19.562 1 98.69 163 LYS B N 1
ATOM 6812 C CA . LYS B 1 163 ? -29.531 -22.562 -20.391 1 98.69 163 LYS B CA 1
ATOM 6813 C C . LYS B 1 163 ? -28.828 -23.719 -21.109 1 98.69 163 LYS B C 1
ATOM 6815 O O . LYS B 1 163 ? -29.344 -24.844 -21.141 1 98.69 163 LYS B O 1
ATOM 6820 N N . LYS B 1 164 ? -27.688 -23.438 -21.625 1 98.44 164 LYS B N 1
ATOM 6821 C CA . LYS B 1 164 ? -26.938 -24.484 -22.328 1 98.44 164 LYS B CA 1
ATOM 6822 C C . LYS B 1 164 ? -26.469 -25.562 -21.359 1 98.44 164 LYS B C 1
ATOM 6824 O O . LYS B 1 164 ? -26.594 -26.75 -21.641 1 98.44 164 LYS B O 1
ATOM 6829 N N . LYS B 1 165 ? -25.953 -25.203 -20.25 1 98.25 165 LYS B N 1
ATOM 6830 C CA . LYS B 1 165 ? -25.422 -26.156 -19.266 1 98.25 165 LYS B CA 1
ATOM 6831 C C . LYS B 1 165 ? -26.516 -27.078 -18.75 1 98.25 165 LYS B C 1
ATOM 6833 O O . LYS B 1 165 ? -26.281 -28.266 -18.531 1 98.25 165 LYS B O 1
ATOM 6838 N N . TYR B 1 166 ? -27.672 -26.484 -18.562 1 98.25 166 TYR B N 1
ATOM 6839 C CA . TYR B 1 166 ? -28.734 -27.25 -17.922 1 98.25 166 TYR B CA 1
ATOM 6840 C C . TYR B 1 166 ? -29.797 -27.656 -18.938 1 98.25 166 TYR B C 1
ATOM 6842 O O . TYR B 1 166 ? -30.969 -27.812 -18.594 1 98.25 166 TYR B O 1
ATOM 6850 N N . ASN B 1 167 ? -29.453 -27.672 -20.156 1 97.88 167 ASN B N 1
ATOM 6851 C CA . ASN B 1 167 ? -30.266 -28.188 -21.266 1 97.88 167 ASN B CA 1
ATOM 6852 C C . ASN B 1 167 ? -31.609 -27.484 -21.359 1 97.88 167 ASN B C 1
ATOM 6854 O O . ASN B 1 167 ? -32.625 -28.109 -21.594 1 97.88 167 ASN B O 1
ATOM 6858 N N . HIS B 1 168 ? -31.625 -26.281 -21.016 1 97.5 168 HIS B N 1
ATOM 6859 C CA . HIS B 1 168 ? -32.781 -25.406 -21.109 1 97.5 168 HIS B CA 1
ATOM 6860 C C . HIS B 1 168 ? -33.906 -25.875 -20.188 1 97.5 168 HIS B C 1
ATOM 6862 O O . HIS B 1 168 ? -35.094 -25.719 -20.516 1 97.5 168 HIS B O 1
ATOM 6868 N N . ASP B 1 169 ? -33.562 -26.516 -19.156 1 98.12 169 ASP B N 1
ATOM 6869 C CA . ASP B 1 169 ? -34.5 -26.984 -18.141 1 98.12 169 ASP B CA 1
ATOM 6870 C C . ASP B 1 169 ? -34.25 -26.297 -16.812 1 98.12 169 ASP B C 1
ATOM 6872 O O . ASP B 1 169 ? -33.344 -26.688 -16.062 1 98.12 169 ASP B O 1
ATOM 6876 N N . ILE B 1 170 ? -35.094 -25.406 -16.453 1 97.5 170 ILE B N 1
ATOM 6877 C CA . ILE B 1 170 ? -34.906 -24.578 -15.266 1 97.5 170 ILE B CA 1
ATOM 6878 C C . ILE B 1 170 ? -35.062 -25.438 -14.008 1 97.5 170 ILE B C 1
ATOM 6880 O O . ILE B 1 170 ? -34.469 -25.156 -12.969 1 97.5 170 ILE B O 1
ATOM 6884 N N . LYS B 1 171 ? -35.812 -26.484 -14.031 1 97.69 171 LYS B N 1
ATOM 6885 C CA . LYS B 1 171 ? -35.938 -27.406 -12.906 1 97.69 171 LYS B CA 1
ATOM 6886 C C . LYS B 1 171 ? -34.594 -28.078 -12.586 1 97.69 171 LYS B C 1
ATOM 6888 O O . LYS B 1 171 ? -34.25 -28.266 -11.414 1 97.69 171 LYS B O 1
ATOM 6893 N N . SER B 1 172 ? -33.938 -28.5 -13.641 1 98.12 172 SER B N 1
ATOM 6894 C CA . SER B 1 172 ? -32.625 -29.109 -13.461 1 98.12 172 SER B CA 1
ATOM 6895 C C . SER B 1 172 ? -31.656 -28.156 -12.758 1 98.12 172 SER B C 1
ATOM 6897 O O . SER B 1 172 ? -30.859 -28.578 -11.906 1 98.12 172 SER B O 1
ATOM 6899 N N . LEU B 1 173 ? -31.703 -26.891 -13.125 1 98.38 173 LEU B N 1
ATOM 6900 C CA . LEU B 1 173 ? -30.875 -25.891 -12.453 1 98.38 173 LEU B CA 1
ATOM 6901 C C . LEU B 1 173 ? -31.281 -25.75 -10.992 1 98.38 173 LEU B C 1
ATOM 6903 O O . LEU B 1 173 ? -30.406 -25.766 -10.109 1 98.38 173 LEU B O 1
ATOM 6907 N N . ASN B 1 174 ? -32.562 -25.609 -10.734 1 97.88 174 ASN B N 1
ATOM 6908 C CA . ASN B 1 174 ? -33.062 -25.469 -9.359 1 97.88 174 ASN B CA 1
ATOM 6909 C C . ASN B 1 174 ? -32.625 -26.656 -8.5 1 97.88 174 ASN B C 1
ATOM 6911 O O . ASN B 1 174 ? -32.25 -26.484 -7.332 1 97.88 174 ASN B O 1
ATOM 6915 N N . ASP B 1 175 ? -32.688 -27.844 -9.078 1 97.88 175 ASP B N 1
ATOM 6916 C CA . ASP B 1 175 ? -32.25 -29.031 -8.359 1 97.88 175 ASP B CA 1
ATOM 6917 C C . ASP B 1 175 ? -30.766 -28.984 -8.055 1 97.88 175 ASP B C 1
ATOM 6919 O O . ASP B 1 175 ? -30.344 -29.281 -6.93 1 97.88 175 ASP B O 1
ATOM 6923 N N . ALA B 1 176 ? -30.062 -28.609 -9.031 1 98.19 176 ALA B N 1
ATOM 6924 C CA . ALA B 1 176 ? -28.609 -28.578 -8.891 1 98.19 176 ALA B CA 1
ATOM 6925 C C . ALA B 1 176 ? -28.172 -27.516 -7.879 1 98.19 176 ALA B C 1
ATOM 6927 O O . ALA B 1 176 ? -27.203 -27.703 -7.145 1 98.19 176 ALA B O 1
ATOM 6928 N N . TRP B 1 177 ? -28.906 -26.375 -7.855 1 98 177 TRP B N 1
ATOM 6929 C CA . TRP B 1 177 ? -28.562 -25.266 -6.977 1 98 177 TRP B CA 1
ATOM 6930 C C . TRP B 1 177 ? -29.25 -25.406 -5.625 1 98 177 TRP B C 1
ATOM 6932 O O . TRP B 1 177 ? -28.969 -24.641 -4.699 1 98 177 TRP B O 1
ATOM 6942 N N . TRP B 1 178 ? -30.078 -26.406 -5.414 1 97.69 178 TRP B N 1
ATOM 6943 C CA . TRP B 1 178 ? -30.875 -26.625 -4.215 1 97.69 178 TRP B CA 1
ATOM 6944 C C . TRP B 1 178 ? -31.625 -25.359 -3.82 1 97.69 178 TRP B C 1
ATOM 6946 O O . TRP B 1 178 ? -31.547 -24.906 -2.674 1 97.69 178 TRP B O 1
ATOM 6956 N N . THR B 1 179 ? -32.375 -24.703 -4.656 1 96.06 179 THR B N 1
ATOM 6957 C CA . THR B 1 179 ? -32.906 -23.344 -4.559 1 96.06 179 THR B CA 1
ATOM 6958 C C . THR B 1 179 ? -34.094 -23.312 -3.602 1 96.06 179 THR B C 1
ATOM 6960 O O . THR B 1 179 ? -34.531 -22.234 -3.168 1 96.06 179 THR B O 1
ATOM 6963 N N . PRO B 1 180 ? -34.75 -24.484 -3.273 1 93.88 180 PRO B N 1
ATOM 6964 C CA . PRO B 1 180 ? -35.781 -24.359 -2.238 1 93.88 180 PRO B CA 1
ATOM 6965 C C . PRO B 1 180 ? -35.25 -23.766 -0.941 1 93.88 180 PRO B C 1
ATOM 6967 O O . PRO B 1 180 ? -36 -23.219 -0.141 1 93.88 180 PRO B O 1
ATOM 6970 N N . PHE B 1 181 ? -34 -24 -0.78 1 93.62 181 PHE B N 1
ATOM 6971 C CA . PHE B 1 181 ? -33.406 -23.391 0.402 1 93.62 181 PHE B CA 1
ATOM 6972 C C . PHE B 1 181 ? -33.688 -21.891 0.451 1 93.62 181 PHE B C 1
ATOM 6974 O O . PHE B 1 181 ? -33.344 -21.172 -0.482 1 93.62 181 PHE B O 1
ATOM 6981 N N . TRP B 1 182 ? -34.312 -21.344 1.48 1 92.62 182 TRP B N 1
ATOM 6982 C CA . TRP B 1 182 ? -34.688 -19.953 1.767 1 92.62 182 TRP B CA 1
ATOM 6983 C C . TRP B 1 182 ? -35.594 -19.391 0.681 1 92.62 182 TRP B C 1
ATOM 6985 O O . TRP B 1 182 ? -35.5 -18.203 0.343 1 92.62 182 TRP B O 1
ATOM 6995 N N . SER B 1 183 ? -36.344 -20.219 -0.08 1 94.75 183 SER B N 1
ATOM 6996 C CA . SER B 1 183 ? -37.344 -19.812 -1.055 1 94.75 183 SER B CA 1
ATOM 6997 C C . SER B 1 183 ? -36.688 -19.156 -2.273 1 94.75 183 SER B C 1
ATOM 6999 O O . SER B 1 183 ? -37.188 -18.141 -2.779 1 94.75 183 SER B O 1
ATOM 7001 N N . HIS B 1 184 ? -35.625 -19.734 -2.775 1 93.31 184 HIS B N 1
ATOM 7002 C CA . HIS B 1 184 ? -34.875 -19.125 -3.863 1 93.31 184 HIS B CA 1
ATOM 7003 C C . HIS B 1 184 ? -35.219 -19.766 -5.203 1 93.31 184 HIS B C 1
ATOM 7005 O O . HIS B 1 184 ? -34.5 -19.578 -6.191 1 93.31 184 HIS B O 1
ATOM 7011 N N . THR B 1 185 ? -36.281 -20.531 -5.277 1 96.5 185 THR B N 1
ATOM 7012 C CA . THR B 1 185 ? -36.625 -21.25 -6.5 1 96.5 185 THR B CA 1
ATOM 7013 C C . THR B 1 185 ? -36.969 -20.266 -7.617 1 96.5 185 THR B C 1
ATOM 7015 O O . THR B 1 185 ? -37.688 -19.297 -7.398 1 96.5 185 THR B O 1
ATOM 7018 N N . PHE B 1 186 ? -36.438 -20.547 -8.82 1 97.06 186 PHE B N 1
ATOM 7019 C CA . PHE B 1 186 ? -36.688 -19.734 -10 1 97.06 186 PHE B CA 1
ATOM 7020 C C . PHE B 1 186 ? -37.719 -20.391 -10.906 1 97.06 186 PHE B C 1
ATOM 7022 O O . PHE B 1 186 ? -37.781 -21.625 -11.016 1 97.06 186 PHE B O 1
ATOM 7029 N N . ASN B 1 187 ? -38.562 -19.578 -11.523 1 95.94 187 ASN B N 1
ATOM 7030 C CA . ASN B 1 187 ? -39.5 -20.125 -12.492 1 95.94 187 ASN B CA 1
ATOM 7031 C C . ASN B 1 187 ? -39.312 -19.5 -13.875 1 95.94 187 ASN B C 1
ATOM 7033 O O . ASN B 1 187 ? -39.969 -19.906 -14.836 1 95.94 187 ASN B O 1
ATOM 7037 N N . ASP B 1 188 ? -38.469 -18.562 -13.953 1 96.81 188 ASP B N 1
ATOM 7038 C CA . ASP B 1 188 ? -38.094 -17.938 -15.219 1 96.81 188 ASP B CA 1
ATOM 7039 C C . ASP B 1 188 ? -36.594 -17.578 -15.25 1 96.81 188 ASP B C 1
ATOM 7041 O O . ASP B 1 188 ? -36.062 -17.094 -14.258 1 96.81 188 ASP B O 1
ATOM 7045 N N . TRP B 1 189 ? -36 -17.844 -16.453 1 97.56 189 TRP B N 1
ATOM 7046 C CA . TRP B 1 189 ? -34.562 -17.641 -16.578 1 97.56 189 TRP B CA 1
ATOM 7047 C C . TRP B 1 189 ? -34.188 -16.172 -16.312 1 97.56 189 TRP B C 1
ATOM 7049 O O . TRP B 1 189 ? -33.094 -15.883 -15.812 1 97.56 189 TRP B O 1
ATOM 7059 N N . SER B 1 190 ? -35.094 -15.25 -16.609 1 96.75 190 SER B N 1
ATOM 7060 C CA . SER B 1 190 ? -34.844 -13.82 -16.484 1 96.75 190 SER B CA 1
ATOM 7061 C C . SER B 1 190 ? -34.719 -13.414 -15.016 1 96.75 190 SER B C 1
ATOM 7063 O O . SER B 1 190 ? -34.25 -12.32 -14.711 1 96.75 190 SER B O 1
ATOM 7065 N N . GLN B 1 191 ? -35.094 -14.289 -14.117 1 96.94 191 GLN B N 1
ATOM 7066 C CA . GLN B 1 191 ? -35.062 -14.008 -12.688 1 96.94 191 GLN B CA 1
ATOM 7067 C C . GLN B 1 191 ? -33.656 -14.195 -12.141 1 96.94 191 GLN B C 1
ATOM 7069 O O . GLN B 1 191 ? -33.344 -13.75 -11.023 1 96.94 191 GLN B O 1
ATOM 7074 N N . ILE B 1 192 ? -32.781 -14.82 -12.867 1 97.62 192 ILE B N 1
ATOM 7075 C CA . ILE B 1 192 ? -31.438 -15.18 -12.391 1 97.62 192 ILE B CA 1
ATOM 7076 C C . ILE B 1 192 ? -30.469 -14.023 -12.633 1 97.62 192 ILE B C 1
ATOM 7078 O O . ILE B 1 192 ? -30.375 -13.508 -13.75 1 97.62 192 ILE B O 1
ATOM 7082 N N . GLU B 1 193 ? -29.75 -13.602 -11.609 1 96.5 193 GLU B N 1
ATOM 7083 C CA . GLU B 1 193 ? -28.672 -12.609 -11.656 1 96.5 193 GLU B CA 1
ATOM 7084 C C . GLU B 1 193 ? -27.375 -13.18 -11.117 1 96.5 193 GLU B C 1
ATOM 7086 O O . GLU B 1 193 ? -27.375 -14.141 -10.344 1 96.5 193 GLU B O 1
ATOM 7091 N N . SER B 1 194 ? -26.266 -12.633 -11.609 1 98 194 SER B N 1
ATOM 7092 C CA . SER B 1 194 ? -24.969 -13.023 -11.078 1 98 194 SER B CA 1
ATOM 7093 C C . SER B 1 194 ? -24.859 -12.727 -9.586 1 98 194 SER B C 1
ATOM 7095 O O . SER B 1 194 ? -25.578 -11.852 -9.078 1 98 194 SER B O 1
ATOM 7097 N N . PRO B 1 195 ? -23.953 -13.453 -8.828 1 97.62 195 PRO B N 1
ATOM 7098 C CA . PRO B 1 195 ? -23.797 -13.195 -7.395 1 97.62 195 PRO B CA 1
ATOM 7099 C C . PRO B 1 195 ? -23.438 -11.742 -7.094 1 97.62 195 PRO B C 1
ATOM 7101 O O . PRO B 1 195 ? -22.719 -11.102 -7.863 1 97.62 195 PRO B O 1
ATOM 7104 N N . SER B 1 196 ? -23.953 -11.234 -5.953 1 97.06 196 SER B N 1
ATOM 7105 C CA . SER B 1 196 ? -23.766 -9.828 -5.605 1 97.06 196 SER B CA 1
ATOM 7106 C C . SER B 1 196 ? -23.828 -9.617 -4.094 1 97.06 196 SER B C 1
ATOM 7108 O O . SER B 1 196 ? -24.656 -10.234 -3.414 1 97.06 196 SER B O 1
ATOM 7110 N N . PRO B 1 197 ? -23.031 -8.711 -3.557 1 93.88 197 PRO B N 1
ATOM 7111 C CA . PRO B 1 197 ? -23.172 -8.352 -2.143 1 93.88 197 PRO B CA 1
ATOM 7112 C C . PRO B 1 197 ? -24.453 -7.586 -1.854 1 93.88 197 PRO B C 1
ATOM 7114 O O . PRO B 1 197 ? -24.891 -7.512 -0.701 1 93.88 197 PRO B O 1
ATOM 7117 N N . ILE B 1 198 ? -25.062 -7.016 -2.803 1 94.31 198 ILE B N 1
ATOM 7118 C CA . ILE B 1 198 ? -26.312 -6.309 -2.594 1 94.31 198 ILE B CA 1
ATOM 7119 C C . ILE B 1 198 ? -27.484 -7.168 -3.082 1 94.31 198 ILE B C 1
ATOM 7121 O O . ILE B 1 198 ? -28.594 -6.676 -3.256 1 94.31 198 ILE B O 1
ATOM 7125 N N . GLY B 1 199 ? -27.156 -8.406 -3.373 1 95.12 199 GLY B N 1
ATOM 7126 C CA . GLY B 1 199 ? -28.109 -9.414 -3.812 1 95.12 199 GLY B CA 1
ATOM 7127 C C . GLY B 1 199 ? -27.844 -10.781 -3.221 1 95.12 199 GLY B C 1
ATOM 7128 O O . GLY B 1 199 ? -27.609 -10.914 -2.018 1 95.12 199 GLY B O 1
ATOM 7129 N N . GLU B 1 200 ? -27.969 -11.766 -4.137 1 92.88 200 GLU B N 1
ATOM 7130 C CA . GLU B 1 200 ? -27.797 -13.148 -3.705 1 92.88 200 GLU B CA 1
ATOM 7131 C C . GLU B 1 200 ? -26.312 -13.539 -3.725 1 92.88 200 GLU B C 1
ATOM 7133 O O . GLU B 1 200 ? -25.594 -13.234 -4.68 1 92.88 200 GLU B O 1
ATOM 7138 N N . ASN B 1 201 ? -25.875 -14.156 -2.65 1 92.94 201 ASN B N 1
ATOM 7139 C CA . ASN B 1 201 ? -24.516 -14.672 -2.611 1 92.94 201 ASN B CA 1
ATOM 7140 C C . ASN B 1 201 ? -24.438 -15.953 -1.784 1 92.94 201 ASN B C 1
ATOM 7142 O O . ASN B 1 201 ? -23.328 -16.438 -1.496 1 92.94 201 ASN B O 1
ATOM 7146 N N . ALA B 1 202 ? -25.609 -16.469 -1.438 1 93.44 202 ALA B N 1
ATOM 7147 C CA . ALA B 1 202 ? -25.609 -17.609 -0.518 1 93.44 202 ALA B CA 1
ATOM 7148 C C . ALA B 1 202 ? -25.953 -18.906 -1.247 1 93.44 202 ALA B C 1
ATOM 7150 O O . ALA B 1 202 ? -25.875 -19.984 -0.668 1 93.44 202 ALA B O 1
ATOM 7151 N N . VAL B 1 203 ? -26.359 -18.812 -2.457 1 95.75 203 VAL B N 1
ATOM 7152 C CA . VAL B 1 203 ? -26.578 -20 -3.273 1 95.75 203 VAL B CA 1
ATOM 7153 C C . VAL B 1 203 ? -25.25 -20.438 -3.893 1 95.75 203 VAL B C 1
ATOM 7155 O O . VAL B 1 203 ? -24.844 -19.922 -4.934 1 95.75 203 VAL B O 1
ATOM 7158 N N . HIS B 1 204 ? -24.688 -21.5 -3.299 1 96.81 204 HIS B N 1
ATOM 7159 C CA . HIS B 1 204 ? -23.312 -21.891 -3.639 1 96.81 204 HIS B CA 1
ATOM 7160 C C . HIS B 1 204 ? -23.234 -22.406 -5.074 1 96.81 204 HIS B C 1
ATOM 7162 O O . HIS B 1 204 ? -22.219 -22.203 -5.75 1 96.81 204 HIS B O 1
ATOM 7168 N N . GLY B 1 205 ? -24.266 -23.141 -5.523 1 97.62 205 GLY B N 1
ATOM 7169 C CA . GLY B 1 205 ? -24.297 -23.531 -6.922 1 97.62 205 GLY B CA 1
ATOM 7170 C C . GLY B 1 205 ? -24.219 -22.359 -7.879 1 97.62 205 GLY B C 1
ATOM 7171 O O . GLY B 1 205 ? -23.531 -22.438 -8.906 1 97.62 205 GLY B O 1
ATOM 7172 N N . LEU B 1 206 ? -24.953 -21.266 -7.578 1 97.88 206 LEU B N 1
ATOM 7173 C CA . LEU B 1 206 ? -24.906 -20.031 -8.359 1 97.88 206 LEU B CA 1
ATOM 7174 C C . LEU B 1 206 ? -23.5 -19.453 -8.375 1 97.88 206 LEU B C 1
ATOM 7176 O O . LEU B 1 206 ? -22.984 -19.094 -9.438 1 97.88 206 LEU B O 1
ATOM 7180 N N . ASN B 1 207 ? -22.891 -19.375 -7.207 1 98.12 207 ASN B N 1
ATOM 7181 C CA . ASN B 1 207 ? -21.547 -18.828 -7.094 1 98.12 207 ASN B CA 1
ATOM 7182 C C . ASN B 1 207 ? -20.547 -19.625 -7.934 1 98.12 207 ASN B C 1
ATOM 7184 O O . ASN B 1 207 ? -19.719 -19.047 -8.633 1 98.12 207 ASN B O 1
ATOM 7188 N N . LEU B 1 208 ? -20.594 -20.906 -7.84 1 98.44 208 LEU B N 1
ATOM 7189 C CA . LEU B 1 208 ? -19.672 -21.781 -8.555 1 98.44 208 LEU B CA 1
ATOM 7190 C C . LEU B 1 208 ? -19.859 -21.656 -10.062 1 98.44 208 LEU B C 1
ATOM 7192 O O . LEU B 1 208 ? -18.891 -21.594 -10.82 1 98.44 208 LEU B O 1
ATOM 7196 N N . ASP B 1 209 ? -21.141 -21.703 -10.484 1 98.62 209 ASP B N 1
ATOM 7197 C CA . ASP B 1 209 ? -21.438 -21.578 -11.906 1 98.62 209 ASP B CA 1
ATOM 7198 C C . ASP B 1 209 ? -20.984 -20.219 -12.445 1 98.62 209 ASP B C 1
ATOM 7200 O O . ASP B 1 209 ? -20.562 -20.109 -13.602 1 98.62 209 ASP B O 1
ATOM 7204 N N . TRP B 1 210 ? -21.141 -19.188 -11.656 1 98.56 210 TRP B N 1
ATOM 7205 C CA . TRP B 1 210 ? -20.656 -17.875 -12.078 1 98.56 210 TRP B CA 1
ATOM 7206 C C . TRP B 1 210 ? -19.156 -17.906 -12.344 1 98.56 210 TRP B C 1
ATOM 7208 O O . TRP B 1 210 ? -18.672 -17.375 -13.344 1 98.56 210 TRP B O 1
ATOM 7218 N N . ARG B 1 211 ? -18.391 -18.562 -11.484 1 98.25 211 ARG B N 1
ATOM 7219 C CA . ARG B 1 211 ? -16.953 -18.688 -11.695 1 98.25 211 ARG B CA 1
ATOM 7220 C C . ARG B 1 211 ? -16.656 -19.469 -12.977 1 98.25 211 ARG B C 1
ATOM 7222 O O . ARG B 1 211 ? -15.734 -19.125 -13.719 1 98.25 211 ARG B O 1
ATOM 7229 N N . ARG B 1 212 ? -17.406 -20.531 -13.141 1 98.69 212 ARG B N 1
ATOM 7230 C CA . ARG B 1 212 ? -17.266 -21.328 -14.359 1 98.69 212 ARG B CA 1
ATOM 7231 C C . ARG B 1 212 ? -17.578 -20.484 -15.594 1 98.69 212 ARG B C 1
ATOM 7233 O O . ARG B 1 212 ? -16.844 -20.547 -16.594 1 98.69 212 ARG B O 1
ATOM 7240 N N . PHE B 1 213 ? -18.656 -19.734 -15.508 1 98.44 213 PHE B N 1
ATOM 7241 C CA . PHE B 1 213 ? -19.047 -18.844 -16.594 1 98.44 213 PHE B CA 1
ATOM 7242 C C . PHE B 1 213 ? -17.953 -17.828 -16.891 1 98.44 213 PHE B C 1
ATOM 7244 O O . PHE B 1 213 ? -17.594 -17.609 -18.047 1 98.44 213 PHE B O 1
ATOM 7251 N N . VAL B 1 214 ? -17.422 -17.156 -15.836 1 98.38 214 VAL B N 1
ATOM 7252 C CA . VAL B 1 214 ? -16.391 -16.141 -16 1 98.38 214 VAL B CA 1
ATOM 7253 C C . VAL B 1 214 ? -15.188 -16.734 -16.734 1 98.38 214 VAL B C 1
ATOM 7255 O O . VAL B 1 214 ? -14.625 -16.109 -17.625 1 98.38 214 VAL B O 1
ATOM 7258 N N . THR B 1 215 ? -14.758 -17.969 -16.344 1 98.5 215 THR B N 1
ATOM 7259 C CA . THR B 1 215 ? -13.672 -18.656 -17.047 1 98.5 215 THR B CA 1
ATOM 7260 C C . THR B 1 215 ? -14.008 -18.859 -18.516 1 98.5 215 THR B C 1
ATOM 7262 O O . THR B 1 215 ? -13.227 -18.484 -19.391 1 98.5 215 THR B O 1
ATOM 7265 N N . ASP B 1 216 ? -15.172 -19.406 -18.797 1 98.44 216 ASP B N 1
ATOM 7266 C CA . ASP B 1 216 ? -15.578 -19.703 -20.172 1 98.44 216 ASP B CA 1
ATOM 7267 C C . ASP B 1 216 ? -15.719 -18.422 -20.984 1 98.44 216 ASP B C 1
ATOM 7269 O O . ASP B 1 216 ? -15.398 -18.406 -22.172 1 98.44 216 ASP B O 1
ATOM 7273 N N . GLN B 1 217 ? -16.281 -17.391 -20.328 1 97.81 217 GLN B N 1
ATOM 7274 C CA . GLN B 1 217 ? -16.453 -16.109 -21.016 1 97.81 217 GLN B CA 1
ATOM 7275 C C . GLN B 1 217 ? -15.094 -15.5 -21.375 1 97.81 217 GLN B C 1
ATOM 7277 O O . GLN B 1 217 ? -14.945 -14.906 -22.453 1 97.81 217 GLN B O 1
ATOM 7282 N N . THR B 1 218 ? -14.141 -15.531 -20.5 1 98.12 218 THR B N 1
ATOM 7283 C CA . THR B 1 218 ? -12.789 -15.047 -20.781 1 98.12 218 THR B CA 1
ATOM 7284 C C . THR B 1 218 ? -12.148 -15.828 -21.922 1 98.12 218 THR B C 1
ATOM 7286 O O . THR B 1 218 ? -11.547 -15.242 -22.812 1 98.12 218 THR B O 1
ATOM 7289 N N . ILE B 1 219 ? -12.281 -17.172 -21.906 1 98.44 219 ILE B N 1
ATOM 7290 C CA . ILE B 1 219 ? -11.758 -18.016 -22.969 1 98.44 219 ILE B CA 1
ATOM 7291 C C . ILE B 1 219 ? -12.422 -17.656 -24.297 1 98.44 219 ILE B C 1
ATOM 7293 O O . ILE B 1 219 ? -11.75 -17.562 -25.328 1 98.44 219 ILE B O 1
ATOM 7297 N N . SER B 1 220 ? -13.773 -17.422 -24.234 1 98.12 220 SER B N 1
ATOM 7298 C CA . SER B 1 220 ? -14.508 -17.016 -25.438 1 98.12 220 SER B CA 1
ATOM 7299 C C . SER B 1 220 ? -13.93 -15.727 -26.031 1 98.12 220 SER B C 1
ATOM 7301 O O . SER B 1 220 ? -13.812 -15.602 -27.25 1 98.12 220 SER B O 1
ATOM 7303 N N . PHE B 1 221 ? -13.641 -14.773 -25.188 1 97.88 221 PHE B N 1
ATOM 7304 C CA . PHE B 1 221 ? -13.039 -13.531 -25.641 1 97.88 221 PHE B CA 1
ATOM 7305 C C . PHE B 1 221 ? -11.656 -13.781 -26.234 1 97.88 221 PHE B C 1
ATOM 7307 O O . PHE B 1 221 ? -11.328 -13.25 -27.297 1 97.88 221 PHE B O 1
ATOM 7314 N N . PHE B 1 222 ? -10.82 -14.562 -25.594 1 97.94 222 PHE B N 1
ATOM 7315 C CA . PHE B 1 222 ? -9.508 -14.961 -26.109 1 97.94 222 PHE B CA 1
ATOM 7316 C C . PHE B 1 222 ? -9.633 -15.586 -27.5 1 97.94 222 PHE B C 1
ATOM 7318 O O . PHE B 1 222 ? -8.875 -15.25 -28.406 1 97.94 222 PHE B O 1
ATOM 7325 N N . GLN B 1 223 ? -10.578 -16.5 -27.594 1 98.19 223 GLN B N 1
ATOM 7326 C CA . GLN B 1 223 ? -10.797 -17.172 -28.875 1 98.19 223 GLN B CA 1
ATOM 7327 C C . GLN B 1 223 ? -11.172 -16.172 -29.969 1 98.19 223 GLN B C 1
ATOM 7329 O O . GLN B 1 223 ? -10.789 -16.344 -31.125 1 98.19 223 GLN B O 1
ATOM 7334 N N . ASN B 1 224 ? -11.977 -15.195 -29.562 1 97.5 224 ASN B N 1
ATOM 7335 C CA . ASN B 1 224 ? -12.289 -14.125 -30.5 1 97.5 224 ASN B CA 1
ATOM 7336 C C . ASN B 1 224 ? -11.031 -13.383 -30.938 1 97.5 224 ASN B C 1
ATOM 7338 O O . ASN B 1 224 ? -10.883 -13.062 -32.125 1 97.5 224 ASN B O 1
ATOM 7342 N N . GLU B 1 225 ? -10.141 -13.109 -30.062 1 97.44 225 GLU B N 1
ATOM 7343 C CA . GLU B 1 225 ? -8.93 -12.344 -30.328 1 97.44 225 GLU B CA 1
ATOM 7344 C C . GLU B 1 225 ? -7.996 -13.102 -31.266 1 97.44 225 GLU B C 1
ATOM 7346 O O . GLU B 1 225 ? -7.281 -12.5 -32.062 1 97.44 225 GLU B O 1
ATOM 7351 N N . ILE B 1 226 ? -7.992 -14.445 -31.234 1 98.06 226 ILE B N 1
ATOM 7352 C CA . ILE B 1 226 ? -6.941 -15.164 -31.953 1 98.06 226 ILE B CA 1
ATOM 7353 C C . ILE B 1 226 ? -7.43 -15.547 -33.344 1 98.06 226 ILE B C 1
ATOM 7355 O O . ILE B 1 226 ? -6.664 -16.062 -34.156 1 98.06 226 ILE B O 1
ATOM 7359 N N . VAL B 1 227 ? -8.688 -15.281 -33.719 1 97.62 227 VAL B N 1
ATOM 7360 C CA . VAL B 1 227 ? -9.25 -15.648 -35 1 97.62 227 VAL B CA 1
ATOM 7361 C C . VAL B 1 227 ? -8.375 -15.102 -36.125 1 97.62 227 VAL B C 1
ATOM 7363 O O . VAL B 1 227 ? -7.883 -15.859 -36.969 1 97.62 227 VAL B O 1
ATOM 7366 N N . PRO B 1 228 ? -8.109 -13.789 -36.125 1 98.31 228 PRO B N 1
ATOM 7367 C CA . PRO B 1 228 ? -7.281 -13.281 -37.219 1 98.31 228 PRO B CA 1
ATOM 7368 C C . PRO B 1 228 ? -5.852 -13.812 -37.188 1 98.31 228 PRO B C 1
ATOM 7370 O O . PRO B 1 228 ? -5.223 -14 -38.219 1 98.31 228 PRO B O 1
ATOM 7373 N N . LEU B 1 229 ? -5.297 -14.047 -36.031 1 98.56 229 LEU B N 1
ATOM 7374 C CA . LEU B 1 229 ? -3.928 -14.539 -35.875 1 98.56 229 LEU B CA 1
ATOM 7375 C C . LEU B 1 229 ? -3.785 -15.922 -36.5 1 98.56 229 LEU B C 1
ATOM 7377 O O . LEU B 1 229 ? -2.859 -16.172 -37.281 1 98.56 229 LEU B O 1
ATOM 7381 N N . LYS B 1 230 ? -4.719 -16.797 -36.188 1 97.94 230 LYS B N 1
ATOM 7382 C CA . LYS B 1 230 ? -4.684 -18.172 -36.688 1 97.94 230 LYS B CA 1
ATOM 7383 C C . LYS B 1 230 ? -4.973 -18.219 -38.188 1 97.94 230 LYS B C 1
ATOM 7385 O O . LYS B 1 230 ? -4.422 -19.047 -38.906 1 97.94 230 LYS B O 1
ATOM 7390 N N . GLU B 1 231 ? -5.828 -17.328 -38.625 1 98.12 231 GLU B N 1
ATOM 7391 C CA . GLU B 1 231 ? -6.164 -17.266 -40.062 1 98.12 231 GLU B CA 1
ATOM 7392 C C . GLU B 1 231 ? -4.953 -16.859 -40.875 1 98.12 231 GLU B C 1
ATOM 7394 O O . GLU B 1 231 ? -4.695 -17.438 -41.938 1 98.12 231 GLU B O 1
ATOM 7399 N N . ILE B 1 232 ? -4.238 -15.938 -40.406 1 98.38 232 ILE B N 1
ATOM 7400 C CA . ILE B 1 232 ? -3.203 -15.297 -41.219 1 98.38 232 ILE B CA 1
ATOM 7401 C C . ILE B 1 232 ? -1.854 -15.953 -40.938 1 98.38 232 ILE B C 1
ATOM 7403 O O . ILE B 1 232 ? -1.033 -16.109 -41.844 1 98.38 232 ILE B O 1
ATOM 7407 N N . THR B 1 233 ? -1.63 -16.359 -39.688 1 98.12 233 THR B N 1
ATOM 7408 C CA . THR B 1 233 ? -0.349 -16.938 -39.312 1 98.12 233 THR B CA 1
ATOM 7409 C C . THR B 1 233 ? -0.555 -18.234 -38.531 1 98.12 233 THR B C 1
ATOM 7411 O O . THR B 1 233 ? -0.139 -18.359 -37.375 1 98.12 233 THR B O 1
ATOM 7414 N N . PRO B 1 234 ? -1.062 -19.266 -39.125 1 96.94 234 PRO B N 1
ATOM 7415 C CA . PRO B 1 234 ? -1.434 -20.5 -38.438 1 96.94 234 PRO B CA 1
ATOM 7416 C C . PRO B 1 234 ? -0.232 -21.203 -37.812 1 96.94 234 PRO B C 1
ATOM 7418 O O . PRO B 1 234 ? -0.39 -22 -36.875 1 96.94 234 PRO B O 1
ATOM 7421 N N . ASN B 1 235 ? 0.965 -20.906 -38.312 1 96.62 235 ASN B N 1
ATOM 7422 C CA . ASN B 1 235 ? 2.135 -21.641 -37.844 1 96.62 235 ASN B CA 1
ATOM 7423 C C . ASN B 1 235 ? 2.863 -20.906 -36.75 1 96.62 235 ASN B C 1
ATOM 7425 O O . ASN B 1 235 ? 3.834 -21.422 -36.188 1 96.62 235 ASN B O 1
ATOM 7429 N N . ILE B 1 236 ? 2.506 -19.703 -36.438 1 97.88 236 ILE B N 1
ATOM 7430 C CA . ILE B 1 236 ? 3.115 -18.953 -35.344 1 97.88 236 ILE B CA 1
ATOM 7431 C C . ILE B 1 236 ? 2.428 -19.312 -34.031 1 97.88 236 ILE B C 1
ATOM 7433 O O . ILE B 1 236 ? 1.209 -19.156 -33.906 1 97.88 236 ILE B O 1
ATOM 7437 N N . PRO B 1 237 ? 3.172 -19.828 -33 1 98 237 PRO B N 1
ATOM 7438 C CA . PRO B 1 237 ? 2.553 -20.234 -31.719 1 98 237 PRO B CA 1
ATOM 7439 C C . PRO B 1 237 ? 1.896 -19.062 -31 1 98 237 PRO B C 1
ATOM 7441 O O . PRO B 1 237 ? 2.336 -17.922 -31.141 1 98 237 PRO B O 1
ATOM 7444 N N . ILE B 1 238 ? 0.885 -19.375 -30.234 1 98.31 238 ILE B N 1
ATOM 7445 C CA . ILE B 1 238 ? 0.11 -18.391 -29.5 1 98.31 238 ILE B CA 1
ATOM 7446 C C . ILE B 1 238 ? 0.188 -18.688 -28 1 98.31 238 ILE B C 1
ATOM 7448 O O . ILE B 1 238 ? 0.118 -19.844 -27.594 1 98.31 238 ILE B O 1
ATOM 7452 N N . THR B 1 239 ? 0.391 -17.656 -27.141 1 98.31 239 THR B N 1
ATOM 7453 C CA . THR B 1 239 ? 0.365 -17.766 -25.688 1 98.31 239 THR B CA 1
ATOM 7454 C C . THR B 1 239 ? -0.311 -16.547 -25.062 1 98.31 239 THR B C 1
ATOM 7456 O O . THR B 1 239 ? -0.809 -15.672 -25.781 1 98.31 239 THR B O 1
ATOM 7459 N N . THR B 1 240 ? -0.597 -16.5 -23.828 1 98.06 240 THR B N 1
ATOM 7460 C CA . THR B 1 240 ? -0.928 -15.375 -22.969 1 98.06 240 THR B CA 1
ATOM 7461 C C . THR B 1 240 ? -0.29 -15.547 -21.594 1 98.06 240 THR B C 1
ATOM 7463 O O . THR B 1 240 ? 0.105 -16.656 -21.219 1 98.06 240 THR B O 1
ATOM 7466 N N . ASN B 1 241 ? -0.098 -14.516 -20.891 1 97.88 241 ASN B N 1
ATOM 7467 C CA . ASN B 1 241 ? 0.626 -14.531 -19.609 1 97.88 241 ASN B CA 1
ATOM 7468 C C . ASN B 1 241 ? -0.266 -14.984 -18.469 1 97.88 241 ASN B C 1
ATOM 7470 O O . ASN B 1 241 ? -1.189 -14.273 -18.078 1 97.88 241 ASN B O 1
ATOM 7474 N N . PHE B 1 242 ? -0.016 -16.25 -17.984 1 98.06 242 PHE B N 1
ATOM 7475 C CA . PHE B 1 242 ? -0.692 -16.734 -16.781 1 98.06 242 PHE B CA 1
ATOM 7476 C C . PHE B 1 242 ? -0.062 -16.156 -15.523 1 98.06 242 PHE B C 1
ATOM 7478 O O . PHE B 1 242 ? 0.958 -15.461 -15.602 1 98.06 242 PHE B O 1
ATOM 7485 N N . MET B 1 243 ? -0.752 -16.312 -14.375 1 97 243 MET B N 1
ATOM 7486 C CA . MET B 1 243 ? -0.314 -15.672 -13.133 1 97 243 MET B CA 1
ATOM 7487 C C . MET B 1 243 ? -0.386 -16.656 -11.969 1 97 243 MET B C 1
ATOM 7489 O O . MET B 1 243 ? -0.905 -17.766 -12.109 1 97 243 MET B O 1
ATOM 7493 N N . ALA B 1 244 ? 0.229 -16.234 -10.906 1 95.81 244 ALA B N 1
ATOM 7494 C CA . ALA B 1 244 ? 0.045 -16.812 -9.578 1 95.81 244 ALA B CA 1
ATOM 7495 C C . ALA B 1 244 ? -0.305 -15.742 -8.547 1 95.81 244 ALA B C 1
ATOM 7497 O O . ALA B 1 244 ? -0.065 -14.555 -8.781 1 95.81 244 ALA B O 1
ATOM 7498 N N . ASP B 1 245 ? -0.915 -16.203 -7.516 1 92.19 245 ASP B N 1
ATOM 7499 C CA . ASP B 1 245 ? -1.172 -15.266 -6.426 1 92.19 245 ASP B CA 1
ATOM 7500 C C . ASP B 1 245 ? -0.01 -15.242 -5.438 1 92.19 245 ASP B C 1
ATOM 7502 O O . ASP B 1 245 ? 0.334 -16.266 -4.852 1 92.19 245 ASP B O 1
ATOM 7506 N N . THR B 1 246 ? 0.771 -14.141 -5.25 1 80.94 246 THR B N 1
ATOM 7507 C CA . THR B 1 246 ? 2.139 -14.055 -4.75 1 80.94 246 THR B CA 1
ATOM 7508 C C . THR B 1 246 ? 2.152 -13.906 -3.232 1 80.94 246 THR B C 1
ATOM 7510 O O . THR B 1 246 ? 3.152 -14.211 -2.58 1 80.94 246 THR B O 1
ATOM 7513 N N . HIS B 1 247 ? 1.169 -13.414 -2.41 1 79.88 247 HIS B N 1
ATOM 7514 C CA . HIS B 1 247 ? 1.404 -13.367 -0.972 1 79.88 247 HIS B CA 1
ATOM 7515 C C . HIS B 1 247 ? 1.709 -14.75 -0.413 1 79.88 247 HIS B C 1
ATOM 7517 O O . HIS B 1 247 ? 2.734 -14.945 0.244 1 79.88 247 HIS B O 1
ATOM 7523 N N . ASP B 1 248 ? 1.159 -15.836 -0.88 1 88 248 ASP B N 1
ATOM 7524 C CA . ASP B 1 248 ? 1.409 -17.234 -0.504 1 88 248 ASP B CA 1
ATOM 7525 C C . ASP B 1 248 ? 1.874 -18.047 -1.706 1 88 248 ASP B C 1
ATOM 7527 O O . ASP B 1 248 ? 2.248 -19.219 -1.562 1 88 248 ASP B O 1
ATOM 7531 N N . LEU B 1 249 ? 1.983 -17.453 -2.855 1 92.38 249 LEU B N 1
ATOM 7532 C CA . LEU B 1 249 ? 2.379 -18.078 -4.117 1 92.38 249 LEU B CA 1
ATOM 7533 C C . LEU B 1 249 ? 1.57 -19.344 -4.379 1 92.38 249 LEU B C 1
ATOM 7535 O O . LEU B 1 249 ? 2.131 -20.438 -4.441 1 92.38 249 LEU B O 1
ATOM 7539 N N . ILE B 1 250 ? 0.272 -19.172 -4.566 1 96.19 250 ILE B N 1
ATOM 7540 C CA . ILE B 1 250 ? -0.654 -20.25 -4.918 1 96.19 250 ILE B CA 1
ATOM 7541 C C . ILE B 1 250 ? -1.16 -20.047 -6.348 1 96.19 250 ILE B C 1
ATOM 7543 O O . ILE B 1 250 ? -0.966 -18.969 -6.934 1 96.19 250 ILE B O 1
ATOM 7547 N N . PRO B 1 251 ? -1.705 -21.078 -6.945 1 97.12 251 PRO B N 1
ATOM 7548 C CA . PRO B 1 251 ? -2.252 -20.891 -8.289 1 97.12 251 PRO B CA 1
ATOM 7549 C C . PRO B 1 251 ? -3.258 -19.75 -8.359 1 97.12 251 PRO B C 1
ATOM 7551 O O . PRO B 1 251 ? -4.004 -19.516 -7.406 1 97.12 251 PRO B O 1
ATOM 7554 N N . PHE B 1 252 ? -3.285 -19.062 -9.484 1 96.88 252 PHE B N 1
ATOM 7555 C CA . PHE B 1 252 ? -4.207 -17.953 -9.703 1 96.88 252 PHE B CA 1
ATOM 7556 C C . PHE B 1 252 ? -5.652 -18.406 -9.547 1 96.88 252 PHE B C 1
ATOM 7558 O O . PHE B 1 252 ? -6.051 -19.438 -10.109 1 96.88 252 PHE B O 1
ATOM 7565 N N . GLN B 1 253 ? -6.449 -17.641 -8.844 1 96.12 253 GLN B N 1
ATOM 7566 C CA . GLN B 1 253 ? -7.766 -18.141 -8.453 1 96.12 253 GLN B CA 1
ATOM 7567 C C . GLN B 1 253 ? -8.859 -17.547 -9.336 1 96.12 253 GLN B C 1
ATOM 7569 O O . GLN B 1 253 ? -9.992 -18.031 -9.328 1 96.12 253 GLN B O 1
ATOM 7574 N N . GLY B 1 254 ? -8.531 -16.594 -10.141 1 96.19 254 GLY B N 1
ATOM 7575 C CA . GLY B 1 254 ? -9.57 -15.875 -10.867 1 96.19 254 GLY B CA 1
ATOM 7576 C C . GLY B 1 254 ? -10.109 -16.656 -12.047 1 96.19 254 GLY B C 1
ATOM 7577 O O . GLY B 1 254 ? -11.258 -16.438 -12.461 1 96.19 254 GLY B O 1
ATOM 7578 N N . LEU B 1 255 ? -9.328 -17.547 -12.609 1 98 255 LEU B N 1
ATOM 7579 C CA . LEU B 1 255 ? -9.688 -18.359 -13.766 1 98 255 LEU B CA 1
ATOM 7580 C C . LEU B 1 255 ? -9.219 -19.797 -13.594 1 98 255 LEU B C 1
ATOM 7582 O O . LEU B 1 255 ? -8.18 -20.047 -12.977 1 98 255 LEU B O 1
ATOM 7586 N N . ASP B 1 256 ? -10.023 -20.734 -14.141 1 98.19 256 ASP B N 1
ATOM 7587 C CA . ASP B 1 256 ? -9.57 -22.109 -14.242 1 98.19 256 ASP B CA 1
ATOM 7588 C C . ASP B 1 256 ? -8.578 -22.281 -15.383 1 98.19 256 ASP B C 1
ATOM 7590 O O . ASP B 1 256 ? -8.977 -22.484 -16.531 1 98.19 256 ASP B O 1
ATOM 7594 N N . TYR B 1 257 ? -7.301 -22.297 -15.023 1 98.12 257 TYR B N 1
ATOM 7595 C CA . TYR B 1 257 ? -6.254 -22.344 -16.031 1 98.12 257 TYR B CA 1
ATOM 7596 C C . TYR B 1 257 ? -6.156 -23.734 -16.656 1 98.12 257 TYR B C 1
ATOM 7598 O O . TYR B 1 257 ? -5.539 -23.906 -17.703 1 98.12 257 TYR B O 1
ATOM 7606 N N . SER B 1 258 ? -6.77 -24.797 -16.016 1 97.62 258 SER B N 1
ATOM 7607 C CA . SER B 1 258 ? -6.805 -26.109 -16.656 1 97.62 258 SER B CA 1
ATOM 7608 C C . SER B 1 258 ? -7.637 -26.078 -17.938 1 97.62 258 SER B C 1
ATOM 7610 O O . SER B 1 258 ? -7.324 -26.766 -18.891 1 97.62 258 SER B O 1
ATOM 7612 N N . LYS B 1 259 ? -8.672 -25.281 -17.938 1 97.81 259 LYS B N 1
ATOM 7613 C CA . LYS B 1 259 ? -9.5 -25.094 -19.125 1 97.81 259 LYS B CA 1
ATOM 7614 C C . LYS B 1 259 ? -8.828 -24.156 -20.125 1 97.81 259 LYS B C 1
ATOM 7616 O O . LYS B 1 259 ? -8.797 -24.438 -21.328 1 97.81 259 LYS B O 1
ATOM 7621 N N . PHE B 1 260 ? -8.297 -23.062 -19.594 1 98.25 260 PHE B N 1
ATOM 7622 C CA . PHE B 1 260 ? -7.723 -22.031 -20.453 1 98.25 260 PHE B CA 1
ATOM 7623 C C . PHE B 1 260 ? -6.5 -22.562 -21.188 1 98.25 260 PHE B C 1
ATOM 7625 O O . PHE B 1 260 ? -6.293 -22.234 -22.359 1 98.25 260 PHE B O 1
ATOM 7632 N N . ALA B 1 261 ? -5.715 -23.406 -20.578 1 98.19 261 ALA B N 1
ATOM 7633 C CA . ALA B 1 261 ? -4.457 -23.938 -21.109 1 98.19 261 ALA B CA 1
ATOM 7634 C C . ALA B 1 261 ? -4.688 -24.703 -22.406 1 98.19 261 ALA B C 1
ATOM 7636 O O . ALA B 1 261 ? -3.816 -24.719 -23.281 1 98.19 261 ALA B O 1
ATOM 7637 N N . LYS B 1 262 ? -5.832 -25.328 -22.562 1 97.38 262 LYS B N 1
ATOM 7638 C CA . LYS B 1 262 ? -6.145 -26.141 -23.734 1 97.38 262 LYS B CA 1
ATOM 7639 C C . LYS B 1 262 ? -6.141 -25.297 -25 1 97.38 262 LYS B C 1
ATOM 7641 O O . LYS B 1 262 ? -5.988 -25.828 -26.109 1 97.38 262 LYS B O 1
ATOM 7646 N N . HIS B 1 263 ? -6.262 -24 -24.859 1 97.75 263 HIS B N 1
ATOM 7647 C CA . HIS B 1 263 ? -6.41 -23.125 -26 1 97.75 263 HIS B CA 1
ATOM 7648 C C . HIS B 1 263 ? -5.094 -22.438 -26.344 1 97.75 263 HIS B C 1
ATOM 7650 O O . HIS B 1 263 ? -5.008 -21.719 -27.344 1 97.75 263 HIS B O 1
ATOM 7656 N N . LEU B 1 264 ? -4.039 -22.672 -25.609 1 98.25 264 LEU B N 1
ATOM 7657 C CA . LEU B 1 264 ? -2.725 -22.078 -25.844 1 98.25 264 LEU B CA 1
ATOM 7658 C C . LEU B 1 264 ? -1.793 -23.094 -26.516 1 98.25 264 LEU B C 1
ATOM 7660 O O . LEU B 1 264 ? -1.921 -24.297 -26.297 1 98.25 264 LEU B O 1
ATOM 7664 N N . ASP B 1 265 ? -0.862 -22.609 -27.281 1 98.06 265 ASP B N 1
ATOM 7665 C CA . ASP B 1 265 ? 0.175 -23.484 -27.828 1 98.06 265 ASP B CA 1
ATOM 7666 C C . ASP B 1 265 ? 1.3 -23.703 -26.828 1 98.06 265 ASP B C 1
ATOM 7668 O O . ASP B 1 265 ? 1.882 -24.781 -26.766 1 98.06 265 ASP B O 1
ATOM 7672 N N . VAL B 1 266 ? 1.625 -22.719 -26.062 1 97.81 266 VAL B N 1
ATOM 7673 C CA . VAL B 1 266 ? 2.662 -22.75 -25.031 1 97.81 266 VAL B CA 1
ATOM 7674 C C . VAL B 1 266 ? 2.168 -22.031 -23.781 1 97.81 266 VAL B C 1
ATOM 7676 O O . VAL B 1 266 ? 1.582 -20.953 -23.859 1 97.81 266 VAL B O 1
ATOM 7679 N N . ILE B 1 267 ? 2.371 -22.703 -22.625 1 98.38 267 ILE B N 1
ATOM 7680 C CA . ILE B 1 267 ? 2.02 -22.062 -21.375 1 98.38 267 ILE B CA 1
ATOM 7681 C C . ILE B 1 267 ? 3.09 -21.031 -21 1 98.38 267 ILE B C 1
ATOM 7683 O O . ILE B 1 267 ? 4.285 -21.297 -21.156 1 98.38 267 ILE B O 1
ATOM 7687 N N . SER B 1 268 ? 2.738 -19.859 -20.625 1 98.25 268 SER B N 1
ATOM 7688 C CA . SER B 1 268 ? 3.629 -18.859 -20.031 1 98.25 268 SER B CA 1
ATOM 7689 C C . SER B 1 268 ? 3.025 -18.281 -18.75 1 98.25 268 SER B C 1
ATOM 7691 O O . SER B 1 268 ? 1.804 -18.266 -18.594 1 98.25 268 SER B O 1
ATOM 7693 N N . TRP B 1 269 ? 3.861 -17.891 -17.812 1 96.81 269 TRP B N 1
ATOM 7694 C CA . TRP B 1 269 ? 3.357 -17.234 -16.625 1 96.81 269 TRP B CA 1
ATOM 7695 C C . TRP B 1 269 ? 4.395 -16.281 -16.047 1 96.81 269 TRP B C 1
ATOM 7697 O O . TRP B 1 269 ? 5.527 -16.219 -16.531 1 96.81 269 TRP B O 1
ATOM 7707 N N . ASP B 1 270 ? 3.975 -15.406 -15.203 1 97 270 ASP B N 1
ATOM 7708 C CA . ASP B 1 270 ? 4.879 -14.461 -14.562 1 97 270 ASP B CA 1
ATOM 7709 C C . ASP B 1 270 ? 5.129 -14.836 -13.102 1 97 270 ASP B C 1
ATOM 7711 O O . ASP B 1 270 ? 4.242 -15.375 -12.438 1 97 270 ASP B O 1
ATOM 7715 N N . ALA B 1 271 ? 6.309 -14.602 -12.602 1 96.75 271 ALA B N 1
ATOM 7716 C CA . ALA B 1 271 ? 6.734 -15.039 -11.273 1 96.75 271 ALA B CA 1
ATOM 7717 C C . ALA B 1 271 ? 7.41 -13.906 -10.508 1 96.75 271 ALA B C 1
ATOM 7719 O O . ALA B 1 271 ? 8.477 -13.43 -10.906 1 96.75 271 ALA B O 1
ATOM 7720 N N . TYR B 1 272 ? 6.832 -13.539 -9.359 1 96.31 272 TYR B N 1
ATOM 7721 C CA . TYR B 1 272 ? 7.395 -12.484 -8.523 1 96.31 272 TYR B CA 1
ATOM 7722 C C . TYR B 1 272 ? 7.465 -12.922 -7.066 1 96.31 272 TYR B C 1
ATOM 7724 O O . TYR B 1 272 ? 6.863 -12.289 -6.195 1 96.31 272 TYR B O 1
ATOM 7732 N N . PRO B 1 273 ? 8.234 -13.945 -6.742 1 96.88 273 PRO B N 1
ATOM 7733 C CA . PRO B 1 273 ? 8.359 -14.359 -5.344 1 96.88 273 PRO B CA 1
ATOM 7734 C C . PRO B 1 273 ? 9 -13.281 -4.465 1 96.88 273 PRO B C 1
ATOM 7736 O O . PRO B 1 273 ? 9.93 -12.594 -4.898 1 96.88 273 PRO B O 1
ATOM 7739 N N . ALA B 1 274 ? 8.531 -13.141 -3.275 1 95.5 274 ALA B N 1
ATOM 7740 C CA . ALA B 1 274 ? 9.078 -12.18 -2.322 1 95.5 274 ALA B CA 1
ATOM 7741 C C . ALA B 1 274 ? 10.32 -12.734 -1.634 1 95.5 274 ALA B C 1
ATOM 7743 O O . ALA B 1 274 ? 10.328 -12.938 -0.418 1 95.5 274 ALA B O 1
ATOM 7744 N N . TRP B 1 275 ? 11.336 -12.859 -2.307 1 95.75 275 TRP B N 1
ATOM 7745 C CA . TRP B 1 275 ? 12.578 -13.406 -1.771 1 95.75 275 TRP B CA 1
ATOM 7746 C C . TRP B 1 275 ? 13.047 -12.609 -0.556 1 95.75 275 TRP B C 1
ATOM 7748 O O . TRP B 1 275 ? 12.883 -11.391 -0.509 1 95.75 275 TRP B O 1
ATOM 7758 N N . HIS B 1 276 ? 13.641 -13.234 0.415 1 95.12 276 HIS B N 1
ATOM 7759 C CA . HIS B 1 276 ? 14.242 -12.68 1.623 1 95.12 276 HIS B CA 1
ATOM 7760 C C . HIS B 1 276 ? 13.172 -12.195 2.596 1 95.12 276 HIS B C 1
ATOM 7762 O O . HIS B 1 276 ? 13.461 -11.406 3.498 1 95.12 276 HIS B O 1
ATOM 7768 N N . ASN B 1 277 ? 11.891 -12.523 2.354 1 95.31 277 ASN B N 1
ATOM 7769 C CA . ASN B 1 277 ? 10.852 -12.117 3.293 1 95.31 277 ASN B CA 1
ATOM 7770 C C . ASN B 1 277 ? 11.18 -12.555 4.719 1 95.31 277 ASN B C 1
ATOM 7772 O O . ASN B 1 277 ? 12.148 -13.281 4.941 1 95.31 277 ASN B O 1
ATOM 7776 N N . ASP B 1 278 ? 10.406 -12.078 5.668 1 94.5 278 ASP B N 1
ATOM 7777 C CA . ASP B 1 278 ? 10.766 -12.383 7.047 1 94.5 278 ASP B CA 1
ATOM 7778 C C . ASP B 1 278 ? 9.75 -13.32 7.691 1 94.5 278 ASP B C 1
ATOM 7780 O O . ASP B 1 278 ? 9.711 -13.453 8.914 1 94.5 278 ASP B O 1
ATOM 7784 N N . TRP B 1 279 ? 8.891 -14.031 6.891 1 93.62 279 TRP B N 1
ATOM 7785 C CA . TRP B 1 279 ? 7.879 -14.891 7.5 1 93.62 279 TRP B CA 1
ATOM 7786 C C . TRP B 1 279 ? 8.125 -16.359 7.148 1 93.62 279 TRP B C 1
ATOM 7788 O O . TRP B 1 279 ? 7.496 -17.25 7.715 1 93.62 279 TRP B O 1
ATOM 7798 N N . GLU B 1 280 ? 9 -16.688 6.223 1 95.62 280 GLU B N 1
ATOM 7799 C CA . GLU B 1 280 ? 9.383 -18.062 5.898 1 95.62 280 GLU B CA 1
ATOM 7800 C C . GLU B 1 280 ? 10.82 -18.125 5.391 1 95.62 280 GLU B C 1
ATOM 7802 O O . GLU B 1 280 ? 11.438 -17.094 5.117 1 95.62 280 GLU B O 1
ATOM 7807 N N . SER B 1 281 ? 11.406 -19.344 5.289 1 96.56 281 SER B N 1
ATOM 7808 C CA . SER B 1 281 ? 12.773 -19.5 4.812 1 96.56 281 SER B CA 1
ATOM 7809 C C . SER B 1 281 ? 12.859 -19.344 3.299 1 96.56 281 SER B C 1
ATOM 7811 O O . SER B 1 281 ? 11.859 -19.516 2.598 1 96.56 281 SER B O 1
ATOM 7813 N N . THR B 1 282 ? 14 -19.062 2.82 1 97.5 282 THR B N 1
ATOM 7814 C CA . THR B 1 282 ? 14.25 -18.984 1.384 1 97.5 282 THR B CA 1
ATOM 7815 C C . THR B 1 282 ? 13.914 -20.312 0.711 1 97.5 282 THR B C 1
ATOM 7817 O O . THR B 1 282 ? 13.336 -20.328 -0.382 1 97.5 282 THR B O 1
ATOM 7820 N N . ALA B 1 283 ? 14.219 -21.406 1.34 1 98.06 283 ALA B N 1
ATOM 7821 C CA . ALA B 1 283 ? 13.945 -22.734 0.812 1 98.06 283 ALA B CA 1
ATOM 7822 C C . ALA B 1 283 ? 12.438 -23 0.721 1 98.06 283 ALA B C 1
ATOM 7824 O O . ALA B 1 283 ? 11.969 -23.609 -0.233 1 98.06 283 ALA B O 1
ATOM 7825 N N . ASP B 1 284 ? 11.727 -22.562 1.75 1 97.38 284 ASP B N 1
ATOM 7826 C CA . ASP B 1 284 ? 10.273 -22.719 1.731 1 97.38 284 ASP B CA 1
ATOM 7827 C C . ASP B 1 284 ? 9.664 -22.016 0.512 1 97.38 284 ASP B C 1
ATOM 7829 O O . ASP B 1 284 ? 8.82 -22.594 -0.172 1 97.38 284 ASP B O 1
ATOM 7833 N N . LEU B 1 285 ? 10.102 -20.812 0.297 1 97.25 285 LEU B N 1
ATOM 7834 C CA . LEU B 1 285 ? 9.578 -20.062 -0.841 1 97.25 285 LEU B CA 1
ATOM 7835 C C . LEU B 1 285 ? 9.984 -20.719 -2.156 1 97.25 285 LEU B C 1
ATOM 7837 O O . LEU B 1 285 ? 9.195 -20.766 -3.102 1 97.25 285 LEU B O 1
ATOM 7841 N N . ALA B 1 286 ? 11.18 -21.219 -2.225 1 98.31 286 ALA B N 1
ATOM 7842 C CA . ALA B 1 286 ? 11.648 -21.922 -3.42 1 98.31 286 ALA B CA 1
ATOM 7843 C C . ALA B 1 286 ? 10.773 -23.141 -3.713 1 98.31 286 ALA B C 1
ATOM 7845 O O . ALA B 1 286 ? 10.453 -23.422 -4.871 1 98.31 286 ALA B O 1
ATOM 7846 N N . MET B 1 287 ? 10.469 -23.828 -2.695 1 98.06 287 MET B N 1
ATOM 7847 C CA . MET B 1 287 ? 9.594 -25 -2.828 1 98.06 287 MET B CA 1
ATOM 7848 C C . MET B 1 287 ? 8.234 -24.594 -3.391 1 98.06 287 MET B C 1
ATOM 7850 O O . MET B 1 287 ? 7.711 -25.25 -4.285 1 98.06 287 MET B O 1
ATOM 7854 N N . LYS B 1 288 ? 7.688 -23.516 -2.928 1 98.19 288 LYS B N 1
ATOM 7855 C CA . LYS B 1 288 ? 6.398 -23.031 -3.416 1 98.19 288 LYS B CA 1
ATOM 7856 C C . LYS B 1 288 ? 6.488 -22.609 -4.883 1 98.19 288 LYS B C 1
ATOM 7858 O O . LYS B 1 288 ? 5.555 -22.844 -5.656 1 98.19 288 LYS B O 1
ATOM 7863 N N . VAL B 1 289 ? 7.598 -21.969 -5.246 1 98.19 289 VAL B N 1
ATOM 7864 C CA . VAL B 1 289 ? 7.824 -21.625 -6.645 1 98.19 289 VAL B CA 1
ATOM 7865 C C . VAL B 1 289 ? 7.871 -22.891 -7.488 1 98.19 289 VAL B C 1
ATOM 7867 O O . VAL B 1 289 ? 7.293 -22.938 -8.578 1 98.19 289 VAL B O 1
ATOM 7870 N N . GLY B 1 290 ? 8.562 -23.906 -6.965 1 98.19 290 GLY B N 1
ATOM 7871 C CA . GLY B 1 290 ? 8.609 -25.172 -7.652 1 98.19 290 GLY B CA 1
ATOM 7872 C C . GLY B 1 290 ? 7.238 -25.781 -7.895 1 98.19 290 GLY B C 1
ATOM 7873 O O . GLY B 1 290 ? 6.969 -26.312 -8.969 1 98.19 290 GLY B O 1
ATOM 7874 N N . PHE B 1 291 ? 6.371 -25.656 -6.914 1 98.5 291 PHE B N 1
ATOM 7875 C CA . PHE B 1 291 ? 5.012 -26.172 -7.012 1 98.5 291 PHE B CA 1
ATOM 7876 C C . PHE B 1 291 ? 4.266 -25.516 -8.172 1 98.5 291 PHE B C 1
ATOM 7878 O O . PHE B 1 291 ? 3.635 -26.203 -8.977 1 98.5 291 PHE B O 1
ATOM 7885 N N . ILE B 1 292 ? 4.344 -24.219 -8.328 1 98.38 292 ILE B N 1
ATOM 7886 C CA . ILE B 1 292 ? 3.646 -23.5 -9.391 1 98.38 292 ILE B CA 1
ATOM 7887 C C . ILE B 1 292 ? 4.258 -23.859 -10.742 1 98.38 292 ILE B C 1
ATOM 7889 O O . ILE B 1 292 ? 3.533 -24.062 -11.719 1 98.38 292 ILE B O 1
ATOM 7893 N N . ASN B 1 293 ? 5.582 -23.906 -10.797 1 98.44 293 ASN B N 1
ATOM 7894 C CA . ASN B 1 293 ? 6.254 -24.297 -12.031 1 98.44 293 ASN B CA 1
ATOM 7895 C C . ASN B 1 293 ? 5.785 -25.656 -12.523 1 98.44 293 ASN B C 1
ATOM 7897 O O . ASN B 1 293 ? 5.496 -25.828 -13.711 1 98.44 293 ASN B O 1
ATOM 7901 N N . ASP B 1 294 ? 5.719 -26.578 -11.602 1 98.5 294 ASP B N 1
ATOM 7902 C CA . ASP B 1 294 ? 5.34 -27.953 -11.969 1 98.5 294 ASP B CA 1
ATOM 7903 C C . ASP B 1 294 ? 3.867 -28.016 -12.359 1 98.5 294 ASP B C 1
ATOM 7905 O O . ASP B 1 294 ? 3.484 -28.828 -13.203 1 98.5 294 ASP B O 1
ATOM 7909 N N . LEU B 1 295 ? 3.078 -27.156 -11.773 1 98.5 295 LEU B N 1
ATOM 7910 C CA . LEU B 1 295 ? 1.686 -27.047 -12.188 1 98.5 295 LEU B CA 1
ATOM 7911 C C . LEU B 1 295 ? 1.585 -26.562 -13.633 1 98.5 295 LEU B C 1
ATOM 7913 O O . LEU B 1 295 ? 0.915 -27.172 -14.461 1 98.5 295 LEU B O 1
ATOM 7917 N N . TYR B 1 296 ? 2.254 -25.516 -13.977 1 98.06 296 TYR B N 1
ATOM 7918 C CA . TYR B 1 296 ? 2.125 -24.906 -15.305 1 98.06 296 TYR B CA 1
ATOM 7919 C C . TYR B 1 296 ? 2.791 -25.781 -16.359 1 98.06 296 TYR B C 1
ATOM 7921 O O . TYR B 1 296 ? 2.295 -25.875 -17.484 1 98.06 296 TYR B O 1
ATOM 7929 N N . ARG B 1 297 ? 3.867 -26.438 -16 1 98 297 ARG B N 1
ATOM 7930 C CA . ARG B 1 297 ? 4.473 -27.406 -16.922 1 98 297 ARG B CA 1
ATOM 7931 C C . ARG B 1 297 ? 3.521 -28.562 -17.203 1 98 297 ARG B C 1
ATOM 7933 O O . ARG B 1 297 ? 3.363 -28.969 -18.359 1 98 297 ARG B O 1
ATOM 7940 N N . SER B 1 298 ? 2.902 -29.031 -16.172 1 97.94 298 SER B N 1
ATOM 7941 C CA . SER B 1 298 ? 2.082 -30.234 -16.25 1 97.94 298 SER B CA 1
ATOM 7942 C C . SER B 1 298 ? 0.796 -29.984 -17.031 1 97.94 298 SER B C 1
ATOM 7944 O O . SER B 1 298 ? 0.174 -30.906 -17.531 1 97.94 298 SER B O 1
ATOM 7946 N N . LEU B 1 299 ? 0.367 -28.719 -17.125 1 97.88 299 LEU B N 1
ATOM 7947 C CA . LEU B 1 299 ? -0.878 -28.422 -17.812 1 97.88 299 LEU B CA 1
ATOM 7948 C C . LEU B 1 299 ? -0.818 -28.875 -19.266 1 97.88 299 LEU B C 1
ATOM 7950 O O . LEU B 1 299 ? -1.842 -29.25 -19.844 1 97.88 299 LEU B O 1
ATOM 7954 N N . LYS B 1 300 ? 0.401 -28.891 -19.844 1 96.81 300 LYS B N 1
ATOM 7955 C CA . LYS B 1 300 ? 0.535 -29.359 -21.219 1 96.81 300 LYS B CA 1
ATOM 7956 C C . LYS B 1 300 ? 1.64 -30.406 -21.344 1 96.81 300 LYS B C 1
ATOM 7958 O O . LYS B 1 300 ? 1.944 -30.875 -22.438 1 96.81 300 LYS B O 1
ATOM 7963 N N . GLN B 1 301 ? 2.275 -30.766 -20.25 1 95.5 301 GLN B N 1
ATOM 7964 C CA . GLN B 1 301 ? 3.365 -31.734 -20.203 1 95.5 301 GLN B CA 1
ATOM 7965 C C . GLN B 1 301 ? 4.453 -31.391 -21.219 1 95.5 301 GLN B C 1
ATOM 7967 O O . GLN B 1 301 ? 4.898 -32.25 -21.984 1 95.5 301 GLN B O 1
ATOM 7972 N N . GLN B 1 302 ? 4.777 -30.125 -21.281 1 95.88 302 GLN B N 1
ATOM 7973 C CA . GLN B 1 302 ? 5.859 -29.578 -22.078 1 95.88 302 GLN B CA 1
ATOM 7974 C C . GLN B 1 302 ? 6.508 -28.375 -21.391 1 95.88 302 GLN B C 1
ATOM 7976 O O . GLN B 1 302 ? 5.957 -27.844 -20.422 1 95.88 302 GLN B O 1
ATOM 7981 N N . PRO B 1 303 ? 7.719 -27.984 -21.875 1 97.75 303 PRO B N 1
ATOM 7982 C CA . PRO B 1 303 ? 8.328 -26.781 -21.297 1 97.75 303 PRO B CA 1
ATOM 7983 C C . PRO B 1 303 ? 7.434 -25.547 -21.422 1 97.75 303 PRO B C 1
ATOM 7985 O O . PRO B 1 303 ? 6.625 -25.453 -22.344 1 97.75 303 PRO B O 1
ATOM 7988 N N . PHE B 1 304 ? 7.461 -24.688 -20.453 1 98.44 304 PHE B N 1
ATOM 7989 C CA . PHE B 1 304 ? 6.73 -23.422 -20.453 1 98.44 304 PHE B CA 1
ATOM 7990 C C . PHE B 1 304 ? 7.684 -22.234 -20.594 1 98.44 304 PHE B C 1
ATOM 7992 O O . PHE B 1 304 ? 8.891 -22.422 -20.781 1 98.44 304 PHE B O 1
ATOM 7999 N N . LEU B 1 305 ? 7.121 -21.016 -20.641 1 98.69 305 LEU B N 1
ATOM 8000 C CA . LEU B 1 305 ? 7.926 -19.797 -20.703 1 98.69 305 LEU B CA 1
ATOM 8001 C C . LEU B 1 305 ? 7.707 -18.922 -19.469 1 98.69 305 LEU B C 1
ATOM 8003 O O . LEU B 1 305 ? 6.562 -18.641 -19.094 1 98.69 305 LEU B O 1
ATOM 8007 N N . LEU B 1 306 ? 8.812 -18.625 -18.797 1 98.62 306 LEU B N 1
ATOM 8008 C CA . LEU B 1 306 ? 8.727 -17.484 -17.875 1 98.62 306 LEU B CA 1
ATOM 8009 C C . LEU B 1 306 ? 8.602 -16.172 -18.641 1 98.62 306 LEU B C 1
ATOM 8011 O O . LEU B 1 306 ? 9.578 -15.703 -19.234 1 98.62 306 LEU B O 1
ATOM 8015 N N . MET B 1 307 ? 7.43 -15.633 -18.594 1 98.19 307 MET B N 1
ATOM 8016 C CA . MET B 1 307 ? 7.109 -14.484 -19.438 1 98.19 307 MET B CA 1
ATOM 8017 C C . MET B 1 307 ? 7.492 -13.18 -18.75 1 98.19 307 MET B C 1
ATOM 8019 O O . MET B 1 307 ? 7.859 -12.203 -19.422 1 98.19 307 MET B O 1
ATOM 8023 N N . GLU B 1 308 ? 7.344 -13.148 -17.484 1 98.06 308 GLU B N 1
ATOM 8024 C CA . GLU B 1 308 ? 7.707 -11.961 -16.719 1 98.06 308 GLU B CA 1
ATOM 8025 C C . GLU B 1 308 ? 8.336 -12.336 -15.375 1 98.06 308 GLU B C 1
ATOM 8027 O O . GLU B 1 308 ? 7.895 -13.289 -14.727 1 98.06 308 GLU B O 1
ATOM 8032 N N . SER B 1 309 ? 9.312 -11.656 -14.969 1 97.94 309 SER B N 1
ATOM 8033 C CA . SER B 1 309 ? 9.977 -11.688 -13.672 1 97.94 309 SER B CA 1
ATOM 8034 C C . SER B 1 309 ? 10.727 -10.383 -13.398 1 97.94 309 SER B C 1
ATOM 8036 O O . SER B 1 309 ? 10.828 -9.523 -14.273 1 97.94 309 SER B O 1
ATOM 8038 N N . THR B 1 310 ? 11.109 -10.156 -12.242 1 97.62 310 THR B N 1
ATOM 8039 C CA . THR B 1 310 ? 11.906 -8.977 -11.945 1 97.62 310 THR B CA 1
ATOM 8040 C C . THR B 1 310 ? 13.375 -9.352 -11.734 1 97.62 310 THR B C 1
ATOM 8042 O O . THR B 1 310 ? 13.672 -10.391 -11.141 1 97.62 310 THR B O 1
ATOM 8045 N N . PRO B 1 311 ? 14.289 -8.531 -12.211 1 96.75 311 PRO B N 1
ATOM 8046 C CA . PRO B 1 311 ? 15.695 -8.828 -11.953 1 96.75 311 PRO B CA 1
ATOM 8047 C C . PRO B 1 311 ? 16.094 -8.555 -10.5 1 96.75 311 PRO B C 1
ATOM 8049 O O . PRO B 1 311 ? 17.109 -9.078 -10.023 1 96.75 311 PRO B O 1
ATOM 8052 N N . SER B 1 312 ? 15.281 -7.695 -9.844 1 95.19 312 SER B N 1
ATOM 8053 C CA . SER B 1 312 ? 15.586 -7.418 -8.445 1 95.19 312 SER B CA 1
ATOM 8054 C C . SER B 1 312 ? 14.312 -7.234 -7.625 1 95.19 312 SER B C 1
ATOM 8056 O O . SER B 1 312 ? 13.672 -8.211 -7.246 1 95.19 312 SER B O 1
ATOM 8058 N N . ALA B 1 313 ? 13.898 -5.949 -7.414 1 93.56 313 ALA B N 1
ATOM 8059 C CA . ALA B 1 313 ? 12.711 -5.711 -6.605 1 93.56 313 ALA B CA 1
ATOM 8060 C C . ALA B 1 313 ? 11.508 -5.387 -7.484 1 93.56 313 ALA B C 1
ATOM 8062 O O . ALA B 1 313 ? 11.656 -4.906 -8.609 1 93.56 313 ALA B O 1
ATOM 8063 N N . VAL B 1 314 ? 10.281 -5.734 -6.973 1 95.19 314 VAL B N 1
ATOM 8064 C CA . VAL B 1 314 ? 9.07 -5.188 -7.578 1 95.19 314 VAL B CA 1
ATOM 8065 C C . VAL B 1 314 ? 8.742 -3.836 -6.949 1 95.19 314 VAL B C 1
ATOM 8067 O O . VAL B 1 314 ? 9.609 -3.207 -6.328 1 95.19 314 VAL B O 1
ATOM 8070 N N . ASN B 1 315 ? 7.602 -3.285 -7.262 1 95.06 315 ASN B N 1
ATOM 8071 C CA . ASN B 1 315 ? 7.246 -2.016 -6.641 1 95.06 315 ASN B CA 1
ATOM 8072 C C . ASN B 1 315 ? 5.922 -2.113 -5.883 1 95.06 315 ASN B C 1
ATOM 8074 O O . ASN B 1 315 ? 5.453 -1.126 -5.316 1 95.06 315 ASN B O 1
ATOM 8078 N N . TRP B 1 316 ? 5.293 -3.268 -5.793 1 92.44 316 TRP B N 1
ATOM 8079 C CA . TRP B 1 316 ? 3.928 -3.318 -5.281 1 92.44 316 TRP B CA 1
ATOM 8080 C C . TRP B 1 316 ? 3.826 -4.266 -4.094 1 92.44 316 TRP B C 1
ATOM 8082 O O . TRP B 1 316 ? 2.742 -4.465 -3.539 1 92.44 316 TRP B O 1
ATOM 8092 N N . HIS B 1 317 ? 4.922 -4.945 -3.643 1 94.06 317 HIS B N 1
ATOM 8093 C CA . HIS B 1 317 ? 4.922 -5.668 -2.377 1 94.06 317 HIS B CA 1
ATOM 8094 C C . HIS B 1 317 ? 4.785 -4.715 -1.196 1 94.06 317 HIS B C 1
ATOM 8096 O O . HIS B 1 317 ? 4.961 -3.502 -1.35 1 94.06 317 HIS B O 1
ATOM 8102 N N . ASP B 1 318 ? 4.5 -5.27 -0.016 1 93.06 318 ASP B N 1
ATOM 8103 C CA . ASP B 1 318 ? 4.488 -4.438 1.182 1 93.06 318 ASP B CA 1
ATOM 8104 C C . ASP B 1 318 ? 5.871 -3.852 1.457 1 93.06 318 ASP B C 1
ATOM 8106 O O . ASP B 1 318 ? 5.988 -2.721 1.934 1 93.06 318 ASP B O 1
ATOM 8110 N N . PHE B 1 319 ? 6.867 -4.645 1.181 1 94.81 319 PHE B N 1
ATOM 8111 C CA . PHE B 1 319 ? 8.273 -4.262 1.227 1 94.81 319 PHE B CA 1
ATOM 8112 C C . PHE B 1 319 ? 8.992 -4.695 -0.044 1 94.81 319 PHE B C 1
ATOM 8114 O O . PHE B 1 319 ? 9.039 -5.883 -0.363 1 94.81 319 PHE B O 1
ATOM 8121 N N . ASN B 1 320 ? 9.492 -3.75 -0.754 1 95.56 320 ASN B N 1
ATOM 8122 C CA . ASN B 1 320 ? 10.125 -4.039 -2.037 1 95.56 320 ASN B CA 1
ATOM 8123 C C . ASN B 1 320 ? 11.633 -4.164 -1.901 1 95.56 320 ASN B C 1
ATOM 8125 O O . ASN B 1 320 ? 12.375 -3.24 -2.25 1 95.56 320 ASN B O 1
ATOM 8129 N N . LYS B 1 321 ? 12.047 -5.355 -1.456 1 95.94 321 LYS B N 1
ATOM 8130 C CA . LYS B 1 321 ? 13.43 -5.656 -1.084 1 95.94 321 LYS B CA 1
ATOM 8131 C C . LYS B 1 321 ? 14.242 -6.086 -2.299 1 95.94 321 LYS B C 1
ATOM 8133 O O . LYS B 1 321 ? 13.766 -6.852 -3.135 1 95.94 321 LYS B O 1
ATOM 8138 N N . ALA B 1 322 ? 15.43 -5.523 -2.359 1 95.06 322 ALA B N 1
ATOM 8139 C CA . ALA B 1 322 ? 16.328 -5.891 -3.445 1 95.06 322 ALA B CA 1
ATOM 8140 C C . ALA B 1 322 ? 16.797 -7.336 -3.303 1 95.06 322 ALA B C 1
ATOM 8142 O O . ALA B 1 322 ? 17.078 -7.797 -2.195 1 95.06 322 ALA B O 1
ATOM 8143 N N . LYS B 1 323 ? 16.844 -8.016 -4.422 1 96.81 323 LYS B N 1
ATOM 8144 C CA . LYS B 1 323 ? 17.453 -9.344 -4.402 1 96.81 323 LYS B CA 1
ATOM 8145 C C . LYS B 1 323 ? 18.922 -9.266 -3.969 1 96.81 323 LYS B C 1
ATOM 8147 O O . LYS B 1 323 ? 19.656 -8.391 -4.418 1 96.81 323 LYS B O 1
ATOM 8152 N N . ARG B 1 324 ? 19.266 -10.148 -3.094 1 96.69 324 ARG B N 1
ATOM 8153 C CA . ARG B 1 324 ? 20.672 -10.25 -2.715 1 96.69 324 ARG B CA 1
ATOM 8154 C C . ARG B 1 324 ? 21.516 -10.812 -3.861 1 96.69 324 ARG B C 1
ATOM 8156 O O . ARG B 1 324 ? 21 -11.531 -4.719 1 96.69 324 ARG B O 1
ATOM 8163 N N . PRO B 1 325 ? 22.875 -10.445 -3.867 1 96 325 PRO B N 1
ATOM 8164 C CA . PRO B 1 325 ? 23.75 -10.984 -4.906 1 96 325 PRO B CA 1
ATOM 8165 C C . PRO B 1 325 ? 23.672 -12.508 -5.016 1 96 325 PRO B C 1
ATOM 8167 O O . PRO B 1 325 ? 23.688 -13.203 -4 1 96 325 PRO B O 1
ATOM 8170 N N . GLY B 1 326 ? 23.5 -12.992 -6.23 1 96.81 326 GLY B N 1
ATOM 8171 C CA . GLY B 1 326 ? 23.406 -14.422 -6.48 1 96.81 326 GLY B CA 1
ATOM 8172 C C . GLY B 1 326 ? 21.984 -14.922 -6.625 1 96.81 326 GLY B C 1
ATOM 8173 O O . GLY B 1 326 ? 21.734 -15.914 -7.312 1 96.81 326 GLY B O 1
ATOM 8174 N N . MET B 1 327 ? 21.031 -14.266 -6 1 97.94 327 MET B N 1
ATOM 8175 C CA . MET B 1 327 ? 19.656 -14.734 -5.965 1 97.94 327 MET B CA 1
ATOM 8176 C C . MET B 1 327 ? 19.016 -14.656 -7.348 1 97.94 327 MET B C 1
ATOM 8178 O O . MET B 1 327 ? 18.203 -15.508 -7.711 1 97.94 327 MET B O 1
ATOM 8182 N N . HIS B 1 328 ? 19.375 -13.617 -8.109 1 98.19 328 HIS B N 1
ATOM 8183 C CA . HIS B 1 328 ? 18.766 -13.508 -9.43 1 98.19 328 HIS B CA 1
ATOM 8184 C C . HIS B 1 328 ? 19.125 -14.703 -10.305 1 98.19 328 HIS B C 1
ATOM 8186 O O . HIS B 1 328 ? 18.25 -15.281 -10.953 1 98.19 328 HIS B O 1
ATOM 8192 N N . LEU B 1 329 ? 20.391 -15.062 -10.359 1 98.5 329 LEU B N 1
ATOM 8193 C CA . LEU B 1 329 ? 20.797 -16.234 -11.125 1 98.5 329 LEU B CA 1
ATOM 8194 C C . LEU B 1 329 ? 20.156 -17.5 -10.555 1 98.5 329 LEU B C 1
ATOM 8196 O O . LEU B 1 329 ? 19.656 -18.344 -11.297 1 98.5 329 LEU B O 1
ATOM 8200 N N . LEU B 1 330 ? 20.172 -17.609 -9.242 1 98.69 330 LEU B N 1
ATOM 8201 C CA . LEU B 1 330 ? 19.609 -18.797 -8.578 1 98.69 330 LEU B CA 1
ATOM 8202 C C . LEU B 1 330 ? 18.141 -18.969 -8.938 1 98.69 330 LEU B C 1
ATOM 8204 O O . LEU B 1 330 ? 17.734 -20.062 -9.328 1 98.69 330 LEU B O 1
ATOM 8208 N N . SER B 1 331 ? 17.359 -17.922 -8.789 1 98.38 331 SER B N 1
ATOM 8209 C CA . SER B 1 331 ? 15.93 -18 -9.078 1 98.38 331 SER B CA 1
ATOM 8210 C C . SER B 1 331 ? 15.68 -18.281 -10.555 1 98.38 331 SER B C 1
ATOM 8212 O O . SER B 1 331 ? 14.711 -18.953 -10.906 1 98.38 331 SER B O 1
ATOM 8214 N N . SER B 1 332 ? 16.5 -17.734 -11.453 1 98.69 332 SER B N 1
ATOM 8215 C CA . SER B 1 332 ? 16.406 -18.031 -12.875 1 98.69 332 SER B CA 1
ATOM 8216 C C . SER B 1 332 ? 16.688 -19.5 -13.164 1 98.69 332 SER B C 1
ATOM 8218 O O . SER B 1 332 ? 15.945 -20.141 -13.93 1 98.69 332 SER B O 1
ATOM 8220 N N . VAL B 1 333 ? 17.703 -20.016 -12.531 1 98.62 333 VAL B N 1
ATOM 8221 C CA . VAL B 1 333 ? 18.078 -21.406 -12.734 1 98.62 333 VAL B CA 1
ATOM 8222 C C . VAL B 1 333 ? 16.953 -22.328 -12.234 1 98.62 333 VAL B C 1
ATOM 8224 O O . VAL B 1 333 ? 16.688 -23.359 -12.844 1 98.62 333 VAL B O 1
ATOM 8227 N N . GLN B 1 334 ? 16.328 -21.922 -11.18 1 98.62 334 GLN B N 1
ATOM 8228 C CA . GLN B 1 334 ? 15.203 -22.719 -10.695 1 98.62 334 GLN B CA 1
ATOM 8229 C C . GLN B 1 334 ? 14.109 -22.828 -11.75 1 98.62 334 GLN B C 1
ATOM 8231 O O . GLN B 1 334 ? 13.516 -23.891 -11.938 1 98.62 334 GLN B O 1
ATOM 8236 N N . MET B 1 335 ? 13.789 -21.703 -12.383 1 98.69 335 MET B N 1
ATOM 8237 C CA . MET B 1 335 ? 12.766 -21.719 -13.422 1 98.69 335 MET B CA 1
ATOM 8238 C C . MET B 1 335 ? 13.141 -22.688 -14.539 1 98.69 335 MET B C 1
ATOM 8240 O O . MET B 1 335 ? 12.305 -23.484 -14.992 1 98.69 335 MET B O 1
ATOM 8244 N N . ILE B 1 336 ? 14.359 -22.641 -14.945 1 98.69 336 ILE B N 1
ATOM 8245 C CA . ILE B 1 336 ? 14.836 -23.516 -16.016 1 98.69 336 ILE B CA 1
ATOM 8246 C C . ILE B 1 336 ? 14.781 -24.969 -15.547 1 98.69 336 ILE B C 1
ATOM 8248 O O . ILE B 1 336 ? 14.32 -25.844 -16.281 1 98.69 336 ILE B O 1
ATOM 8252 N N . ALA B 1 337 ? 15.227 -25.203 -14.359 1 98.38 337 ALA B N 1
ATOM 8253 C CA . ALA B 1 337 ? 15.273 -26.547 -13.805 1 98.38 337 ALA B CA 1
ATOM 8254 C C . ALA B 1 337 ? 13.891 -27.188 -13.805 1 98.38 337 ALA B C 1
ATOM 8256 O O . ALA B 1 337 ? 13.758 -28.406 -13.961 1 98.38 337 ALA B O 1
ATOM 8257 N N . HIS B 1 338 ? 12.875 -26.391 -13.648 1 98.38 338 HIS B N 1
ATOM 8258 C CA . HIS B 1 338 ? 11.516 -26.906 -13.523 1 98.38 338 HIS B CA 1
ATOM 8259 C C . HIS B 1 338 ? 10.789 -26.875 -14.859 1 98.38 338 HIS B C 1
ATOM 8261 O O . HIS B 1 338 ? 9.602 -27.203 -14.938 1 98.38 338 HIS B O 1
ATOM 8267 N N . GLY B 1 339 ? 11.453 -26.406 -15.906 1 98.12 339 GLY B N 1
ATOM 8268 C CA . GLY B 1 339 ? 10.852 -26.641 -17.203 1 98.12 339 GLY B CA 1
ATOM 8269 C C . GLY B 1 339 ? 10.742 -25.391 -18.062 1 98.12 339 GLY B C 1
ATOM 8270 O O . GLY B 1 339 ? 10.305 -25.453 -19.203 1 98.12 339 GLY B O 1
ATOM 8271 N N . SER B 1 340 ? 11.211 -24.234 -17.562 1 98.62 340 SER B N 1
ATOM 8272 C CA . SER B 1 340 ? 11.125 -23.031 -18.375 1 98.62 340 SER B CA 1
ATOM 8273 C C . SER B 1 340 ? 12.18 -23.031 -19.484 1 98.62 340 SER B C 1
ATOM 8275 O O . SER B 1 340 ? 13.32 -23.469 -19.266 1 98.62 340 SER B O 1
ATOM 8277 N N . ASP B 1 341 ? 11.836 -22.578 -20.641 1 98.62 341 ASP B N 1
ATOM 8278 C CA . ASP B 1 341 ? 12.789 -22.375 -21.719 1 98.62 341 ASP B CA 1
ATOM 8279 C C . ASP B 1 341 ? 13.07 -20.891 -21.953 1 98.62 341 ASP B C 1
ATOM 8281 O O . ASP B 1 341 ? 13.484 -20.5 -23.031 1 98.62 341 ASP B O 1
ATOM 8285 N N . SER B 1 342 ? 12.703 -20.078 -20.922 1 98.56 342 SER B N 1
ATOM 8286 C CA . SER B 1 342 ? 12.945 -18.641 -21.016 1 98.56 342 SER B CA 1
ATOM 8287 C C . SER B 1 342 ? 13.18 -18.016 -19.656 1 98.56 342 SER B C 1
ATOM 8289 O O . SER B 1 342 ? 12.805 -18.594 -18.625 1 98.56 342 SER B O 1
ATOM 8291 N N . ILE B 1 343 ? 13.906 -17 -19.578 1 98.69 343 ILE B N 1
ATOM 8292 C CA . ILE B 1 343 ? 13.945 -16.016 -18.5 1 98.69 343 ILE B CA 1
ATOM 8293 C C . ILE B 1 343 ? 13.656 -14.625 -19.047 1 98.69 343 ILE B C 1
ATOM 8295 O O . ILE B 1 343 ? 14.547 -13.977 -19.609 1 98.69 343 ILE B O 1
ATOM 8299 N N . LEU B 1 344 ? 12.383 -14.211 -18.938 1 98.75 344 LEU B N 1
ATOM 8300 C CA . LEU B 1 344 ? 11.984 -12.898 -19.453 1 98.75 344 LEU B CA 1
ATOM 8301 C C . LEU B 1 344 ? 11.594 -11.969 -18.312 1 98.75 344 LEU B C 1
ATOM 8303 O O . LEU B 1 344 ? 11.094 -12.422 -17.281 1 98.75 344 LEU B O 1
ATOM 8307 N N . TYR B 1 345 ? 11.844 -10.703 -18.578 1 98.31 345 TYR B N 1
ATOM 8308 C CA . TYR B 1 345 ? 11.695 -9.727 -17.5 1 98.31 345 TYR B CA 1
ATOM 8309 C C . TYR B 1 345 ? 10.508 -8.805 -17.781 1 98.31 345 TYR B C 1
ATOM 8311 O O . TYR B 1 345 ? 10.203 -8.492 -18.922 1 98.31 345 TYR B O 1
ATOM 8319 N N . PHE B 1 346 ? 9.742 -8.508 -16.812 1 96.5 346 PHE B N 1
ATOM 8320 C CA . PHE B 1 346 ? 9.023 -7.242 -16.688 1 96.5 346 PHE B CA 1
ATOM 8321 C C . PHE B 1 346 ? 9.711 -6.324 -15.688 1 96.5 346 PHE B C 1
ATOM 8323 O O . PHE B 1 346 ? 9.648 -6.551 -14.477 1 96.5 346 PHE B O 1
ATOM 8330 N N . GLN B 1 347 ? 10.516 -5.41 -16.344 1 95.94 347 GLN B N 1
ATOM 8331 C CA . GLN B 1 347 ? 10.539 -5.051 -17.75 1 95.94 347 GLN B CA 1
ATOM 8332 C C . GLN B 1 347 ? 11.961 -4.719 -18.203 1 95.94 347 GLN B C 1
ATOM 8334 O O . GLN B 1 347 ? 12.898 -4.773 -17.406 1 95.94 347 GLN B O 1
ATOM 8339 N N . TRP B 1 348 ? 12.133 -4.531 -19.531 1 97.75 348 TRP B N 1
ATOM 8340 C CA . TRP B 1 348 ? 13.445 -4.234 -20.078 1 97.75 348 TRP B CA 1
ATOM 8341 C C . TRP B 1 348 ? 13.992 -2.926 -19.516 1 97.75 348 TRP B C 1
ATOM 8343 O O . TRP B 1 348 ? 15.078 -2.898 -18.938 1 97.75 348 TRP B O 1
ATOM 8353 N N . ARG B 1 349 ? 13.164 -1.881 -19.625 1 97.56 349 ARG B N 1
ATOM 8354 C CA . ARG B 1 349 ? 13.539 -0.555 -19.141 1 97.56 349 ARG B CA 1
ATOM 8355 C C . ARG B 1 349 ? 12.492 -0.002 -18.188 1 97.56 349 ARG B C 1
ATOM 8357 O O . ARG B 1 349 ? 11.289 -0.12 -18.422 1 97.56 349 ARG B O 1
ATOM 8364 N N . LYS B 1 350 ? 12.977 0.69 -17.094 1 96.31 350 LYS B N 1
ATOM 8365 C CA . LYS B 1 350 ? 12.062 1.309 -16.141 1 96.31 350 LYS B CA 1
ATOM 8366 C C . LYS B 1 350 ? 11.266 2.436 -16.781 1 96.31 350 LYS B C 1
ATOM 8368 O O . LYS B 1 350 ? 11.812 3.225 -17.562 1 96.31 350 LYS B O 1
ATOM 8373 N N . SER B 1 351 ? 9.984 2.42 -16.5 1 96.62 351 SER B N 1
ATOM 8374 C CA . SER B 1 351 ? 9.18 3.586 -16.859 1 96.62 351 SER B CA 1
ATOM 8375 C C . SER B 1 351 ? 9.672 4.836 -16.125 1 96.62 351 SER B C 1
ATOM 8377 O O . SER B 1 351 ? 10.211 4.75 -15.023 1 96.62 351 SER B O 1
ATOM 8379 N N . ARG B 1 352 ? 9.484 5.934 -16.75 1 96.94 352 ARG B N 1
ATOM 8380 C CA . ARG B 1 352 ? 9.914 7.176 -16.125 1 96.94 352 ARG B CA 1
ATOM 8381 C C . ARG B 1 352 ? 8.898 7.652 -15.094 1 96.94 352 ARG B C 1
ATOM 8383 O O . ARG B 1 352 ? 9.258 8.328 -14.125 1 96.94 352 ARG B O 1
ATOM 8390 N N . GLY B 1 353 ? 7.691 7.34 -15.344 1 96.19 353 GLY B N 1
ATOM 8391 C CA . GLY B 1 353 ? 6.629 7.824 -14.477 1 96.19 353 GLY B CA 1
ATOM 8392 C C . GLY B 1 353 ? 5.551 6.785 -14.227 1 96.19 353 GLY B C 1
ATOM 8393 O O . GLY B 1 353 ? 5.715 5.613 -14.57 1 96.19 353 GLY B O 1
ATOM 8394 N N . SER B 1 354 ? 4.488 7.223 -13.461 1 94.69 354 SER B N 1
ATOM 8395 C CA . SER B 1 354 ? 3.305 6.438 -13.133 1 94.69 354 SER B CA 1
ATOM 8396 C C . SER B 1 354 ? 3.611 5.391 -12.062 1 94.69 354 SER B C 1
ATOM 8398 O O . SER B 1 354 ? 4.648 5.457 -11.406 1 94.69 354 SER B O 1
ATOM 8400 N N . SER B 1 355 ? 2.723 4.48 -11.859 1 93.5 355 SER B N 1
ATOM 8401 C CA . SER B 1 355 ? 2.697 3.666 -10.648 1 93.5 355 SER B CA 1
ATOM 8402 C C . SER B 1 355 ? 3.84 2.656 -10.633 1 93.5 355 SER B C 1
ATOM 8404 O O . SER B 1 355 ? 4.301 2.242 -9.57 1 93.5 355 SER B O 1
ATOM 8406 N N . GLU B 1 356 ? 4.352 2.27 -11.781 1 94.56 356 GLU B N 1
ATOM 8407 C CA . GLU B 1 356 ? 5.352 1.207 -11.789 1 94.56 356 GLU B CA 1
ATOM 8408 C C . GLU B 1 356 ? 6.734 1.756 -12.125 1 94.56 356 GLU B C 1
ATOM 8410 O O . GLU B 1 356 ? 7.621 1.01 -12.547 1 94.56 356 GLU B O 1
ATOM 8415 N N . LYS B 1 357 ? 6.941 3.023 -11.891 1 96.56 357 LYS B N 1
ATOM 8416 C CA . LYS B 1 357 ? 8.211 3.662 -12.227 1 96.56 357 LYS B CA 1
ATOM 8417 C C . LYS B 1 357 ? 9.359 3.076 -11.414 1 96.56 357 LYS B C 1
ATOM 8419 O O . LYS B 1 357 ? 10.523 3.166 -11.812 1 96.56 357 LYS B O 1
ATOM 8424 N N . PHE B 1 358 ? 9.078 2.43 -10.281 1 95.69 358 PHE B N 1
ATOM 8425 C CA . PHE B 1 358 ? 10.156 1.896 -9.453 1 95.69 358 PHE B CA 1
ATOM 8426 C C . PHE B 1 358 ? 10.188 0.375 -9.531 1 95.69 358 PHE B C 1
ATOM 8428 O O . PHE B 1 358 ? 10.906 -0.273 -8.758 1 95.69 358 PHE B O 1
ATOM 8435 N N . HIS B 1 359 ? 9.359 -0.237 -10.367 1 96.38 359 HIS B N 1
ATOM 8436 C CA . HIS B 1 359 ? 9.5 -1.668 -10.609 1 96.38 359 HIS B CA 1
ATOM 8437 C C . HIS B 1 359 ? 10.875 -1.995 -11.18 1 96.38 359 HIS B C 1
ATOM 8439 O O . HIS B 1 359 ? 11.391 -1.271 -12.031 1 96.38 359 HIS B O 1
ATOM 8445 N N . GLY B 1 360 ? 11.516 -3.068 -10.695 1 95.56 360 GLY B N 1
ATOM 8446 C CA . GLY B 1 360 ? 12.805 -3.48 -11.227 1 95.56 360 GLY B CA 1
ATOM 8447 C C . GLY B 1 360 ? 12.773 -3.74 -12.719 1 95.56 360 GLY B C 1
ATOM 8448 O O . GLY B 1 360 ? 11.758 -4.176 -13.258 1 95.56 360 GLY B O 1
ATOM 8449 N N . ALA B 1 361 ? 13.852 -3.436 -13.406 1 97.56 361 ALA B N 1
ATOM 8450 C CA . ALA B 1 361 ? 14.031 -3.637 -14.836 1 97.56 361 ALA B CA 1
ATOM 8451 C C . ALA B 1 361 ? 15.484 -3.955 -15.172 1 97.56 361 ALA B C 1
ATOM 8453 O O . ALA B 1 361 ? 16.359 -3.855 -14.312 1 97.56 361 ALA B O 1
ATOM 8454 N N . VAL B 1 362 ? 15.711 -4.359 -16.344 1 98.31 362 VAL B N 1
ATOM 8455 C CA . VAL B 1 362 ? 17.078 -4.625 -16.797 1 98.31 362 VAL B CA 1
ATOM 8456 C C . VAL B 1 362 ? 17.859 -3.316 -16.859 1 98.31 362 VAL B C 1
ATOM 8458 O O . VAL B 1 362 ? 18.969 -3.227 -16.344 1 98.31 362 VAL B O 1
ATOM 8461 N N . VAL B 1 363 ? 17.219 -2.322 -17.484 1 98.12 363 VAL B N 1
ATOM 8462 C CA . VAL B 1 363 ? 17.844 -1.012 -17.594 1 98.12 363 VAL B CA 1
ATOM 8463 C C . VAL B 1 363 ? 17.156 -0.026 -16.656 1 98.12 363 VAL B C 1
ATOM 8465 O O . VAL B 1 363 ? 15.938 0.147 -16.719 1 98.12 363 VAL B O 1
ATOM 8468 N N . GLY B 1 364 ? 17.984 0.578 -15.742 1 95.88 364 GLY B N 1
ATOM 8469 C CA . GLY B 1 364 ? 17.438 1.538 -14.797 1 95.88 364 GLY B CA 1
ATOM 8470 C C . GLY B 1 364 ? 17.375 2.951 -15.344 1 95.88 364 GLY B C 1
ATOM 8471 O O . GLY B 1 364 ? 17.656 3.176 -16.516 1 95.88 364 GLY B O 1
ATOM 8472 N N . HIS B 1 365 ? 16.938 3.877 -14.461 1 96.25 365 HIS B N 1
ATOM 8473 C CA . HIS B 1 365 ? 16.828 5.281 -14.844 1 96.25 365 HIS B CA 1
ATOM 8474 C C . HIS B 1 365 ? 18.203 5.883 -15.117 1 96.25 365 HIS B C 1
ATOM 8476 O O . HIS B 1 365 ? 18.312 6.918 -15.781 1 96.25 365 HIS B O 1
ATOM 8482 N N . ASP B 1 366 ? 19.266 5.277 -14.602 1 94 366 ASP B N 1
ATOM 8483 C CA . ASP B 1 366 ? 20.625 5.758 -14.766 1 94 366 ASP B CA 1
ATOM 8484 C C . ASP B 1 366 ? 21.141 5.469 -16.172 1 94 366 ASP B C 1
ATOM 8486 O O . ASP B 1 366 ? 22.172 6.004 -16.578 1 94 366 ASP B O 1
ATOM 8490 N N . ASN B 1 367 ? 20.438 4.547 -16.969 1 95.94 367 ASN B N 1
ATOM 8491 C CA . ASN B 1 367 ? 20.844 4.176 -18.328 1 95.94 367 ASN B CA 1
ATOM 8492 C C . ASN B 1 367 ? 22.281 3.65 -18.344 1 95.94 367 ASN B C 1
ATOM 8494 O O . ASN B 1 367 ? 23.062 4.031 -19.219 1 95.94 367 ASN B O 1
ATOM 8498 N N . CYS B 1 368 ? 22.594 2.752 -17.359 1 93.25 368 CYS B N 1
ATOM 8499 C CA . CYS B 1 368 ? 23.969 2.332 -17.141 1 93.25 368 CYS B CA 1
ATOM 8500 C C . CYS B 1 368 ? 24.078 0.812 -17.094 1 93.25 368 CYS B C 1
ATOM 8502 O O . CYS B 1 368 ? 23.234 0.142 -16.516 1 93.25 368 CYS B O 1
ATOM 8504 N N . SER B 1 369 ? 25.172 0.299 -17.75 1 96.25 369 SER B N 1
ATOM 8505 C CA . SER B 1 369 ? 25.406 -1.144 -17.75 1 96.25 369 SER B CA 1
ATOM 8506 C C . SER B 1 369 ? 26.312 -1.554 -16.594 1 96.25 369 SER B C 1
ATOM 8508 O O . SER B 1 369 ? 26.641 -2.732 -16.438 1 96.25 369 SER B O 1
ATOM 8510 N N . GLU B 1 370 ? 26.703 -0.588 -15.758 1 94.69 370 GLU B N 1
ATOM 8511 C CA . GLU B 1 370 ? 27.734 -0.878 -14.766 1 94.69 370 GLU B CA 1
ATOM 8512 C C . GLU B 1 370 ? 27.125 -1.117 -13.383 1 94.69 370 GLU B C 1
ATOM 8514 O O . GLU B 1 370 ? 27.828 -1.506 -12.453 1 94.69 370 GLU B O 1
ATOM 8519 N N . ASN B 1 371 ? 25.859 -0.914 -13.266 1 93.56 371 ASN B N 1
ATOM 8520 C CA . ASN B 1 371 ? 25.25 -1.161 -11.961 1 93.56 371 ASN B CA 1
ATOM 8521 C C . ASN B 1 371 ? 25.094 -2.654 -11.695 1 93.56 371 ASN B C 1
ATOM 8523 O O . ASN B 1 371 ? 25.188 -3.467 -12.617 1 93.56 371 ASN B O 1
ATOM 8527 N N . ARG B 1 372 ? 24.844 -3.01 -10.477 1 93.94 372 ARG B N 1
ATOM 8528 C CA . ARG B 1 372 ? 24.828 -4.395 -10.023 1 93.94 372 ARG B CA 1
ATOM 8529 C C . ARG B 1 372 ? 23.734 -5.191 -10.734 1 93.94 372 ARG B C 1
ATOM 8531 O O . ARG B 1 372 ? 23.969 -6.32 -11.164 1 93.94 372 ARG B O 1
ATOM 8538 N N . VAL B 1 373 ? 22.547 -4.652 -10.852 1 95.94 373 VAL B N 1
ATOM 8539 C CA . VAL B 1 373 ? 21.391 -5.352 -11.406 1 95.94 373 VAL B CA 1
ATOM 8540 C C . VAL B 1 373 ? 21.656 -5.711 -12.859 1 95.94 373 VAL B C 1
ATOM 8542 O O . VAL B 1 373 ? 21.453 -6.859 -13.273 1 95.94 373 VAL B O 1
ATOM 8545 N N . PHE B 1 374 ? 22.141 -4.754 -13.656 1 97.94 374 PHE B N 1
ATOM 8546 C CA . PHE B 1 374 ? 22.438 -5.016 -15.062 1 97.94 374 PHE B CA 1
ATOM 8547 C C . PHE B 1 374 ? 23.469 -6.125 -15.195 1 97.94 374 PHE B C 1
ATOM 8549 O O . PHE B 1 374 ? 23.328 -7.02 -16.031 1 97.94 374 PHE B O 1
ATOM 8556 N N . LYS B 1 375 ? 24.484 -6.074 -14.391 1 97.94 375 LYS B N 1
ATOM 8557 C CA . LYS B 1 375 ? 25.547 -7.066 -14.453 1 97.94 375 LYS B CA 1
ATOM 8558 C C . LYS B 1 375 ? 25.031 -8.461 -14.117 1 97.94 375 LYS B C 1
ATOM 8560 O O . LYS B 1 375 ? 25.438 -9.453 -14.719 1 97.94 375 LYS B O 1
ATOM 8565 N N . GLU B 1 376 ? 24.156 -8.523 -13.164 1 97.62 376 GLU B N 1
ATOM 8566 C CA . GLU B 1 376 ? 23.562 -9.812 -12.797 1 97.62 376 GLU B CA 1
ATOM 8567 C C . GLU B 1 376 ? 22.688 -10.352 -13.914 1 97.62 376 GLU B C 1
ATOM 8569 O O . GLU B 1 376 ? 22.625 -11.562 -14.141 1 97.62 376 GLU B O 1
ATOM 8574 N N . VAL B 1 377 ? 21.953 -9.438 -14.586 1 98.5 377 VAL B N 1
ATOM 8575 C CA . VAL B 1 377 ? 21.156 -9.852 -15.734 1 98.5 377 VAL B CA 1
ATOM 8576 C C . VAL B 1 377 ? 22.062 -10.375 -16.844 1 98.5 377 VAL B C 1
ATOM 8578 O O . VAL B 1 377 ? 21.75 -11.391 -17.469 1 98.5 377 VAL B O 1
ATOM 8581 N N . ALA B 1 378 ? 23.172 -9.68 -17.109 1 98.5 378 ALA B N 1
ATOM 8582 C CA . ALA B 1 378 ? 24.125 -10.102 -18.125 1 98.5 378 ALA B CA 1
ATOM 8583 C C . ALA B 1 378 ? 24.703 -11.477 -17.797 1 98.5 378 ALA B C 1
ATOM 8585 O O . ALA B 1 378 ? 24.906 -12.297 -18.688 1 98.5 378 ALA B O 1
ATOM 8586 N N . LYS B 1 379 ? 24.969 -11.672 -16.516 1 98.06 379 LYS B N 1
ATOM 8587 C CA . LYS B 1 379 ? 25.469 -12.969 -16.062 1 98.06 379 LYS B CA 1
ATOM 8588 C C . LYS B 1 379 ? 24.453 -14.078 -16.344 1 98.06 379 LYS B C 1
ATOM 8590 O O . LYS B 1 379 ? 24.828 -15.18 -16.75 1 98.06 379 LYS B O 1
ATOM 8595 N N . VAL B 1 380 ? 23.203 -13.836 -16.094 1 98.44 380 VAL B N 1
ATOM 8596 C CA . VAL B 1 380 ? 22.141 -14.789 -16.438 1 98.44 380 VAL B CA 1
ATOM 8597 C C . VAL B 1 380 ? 22.156 -15.062 -17.938 1 98.44 380 VAL B C 1
ATOM 8599 O O . VAL B 1 380 ? 22.078 -16.219 -18.375 1 98.44 380 VAL B O 1
ATOM 8602 N N . GLY B 1 381 ? 22.266 -13.969 -18.766 1 98.31 381 GLY B N 1
ATOM 8603 C CA . GLY B 1 381 ? 22.312 -14.125 -20.203 1 98.31 381 GLY B CA 1
ATOM 8604 C C . GLY B 1 381 ? 23.453 -15.023 -20.672 1 98.31 381 GLY B C 1
ATOM 8605 O O . GLY B 1 381 ? 23.266 -15.898 -21.516 1 98.31 381 GLY B O 1
ATOM 8606 N N . GLN B 1 382 ? 24.609 -14.836 -20.125 1 97.56 382 GLN B N 1
ATOM 8607 C CA . GLN B 1 382 ? 25.781 -15.656 -20.453 1 97.56 382 GLN B CA 1
ATOM 8608 C C . GLN B 1 382 ? 25.531 -17.109 -20.078 1 97.56 382 GLN B C 1
ATOM 8610 O O . GLN B 1 382 ? 25.906 -18.016 -20.828 1 97.56 382 GLN B O 1
ATOM 8615 N N . THR B 1 383 ? 24.984 -17.281 -18.953 1 97.94 383 THR B N 1
ATOM 8616 C CA . THR B 1 383 ? 24.672 -18.625 -18.484 1 97.94 383 THR B CA 1
ATOM 8617 C C . THR B 1 383 ? 23.703 -19.312 -19.438 1 97.94 383 THR B C 1
ATOM 8619 O O . THR B 1 383 ? 23.906 -20.484 -19.812 1 97.94 383 THR B O 1
ATOM 8622 N N . LEU B 1 384 ? 22.672 -18.641 -19.844 1 98.06 384 LEU B N 1
ATOM 8623 C CA . LEU B 1 384 ? 21.641 -19.203 -20.719 1 98.06 384 LEU B CA 1
ATOM 8624 C C . LEU B 1 384 ? 22.219 -19.578 -22.078 1 98.06 384 LEU B C 1
ATOM 8626 O O . LEU B 1 384 ? 21.781 -20.547 -22.703 1 98.06 384 LEU B O 1
ATOM 8630 N N . GLU B 1 385 ? 23.188 -18.797 -22.578 1 96.81 385 GLU B N 1
ATOM 8631 C CA . GLU B 1 385 ? 23.844 -19.109 -23.828 1 96.81 385 GLU B CA 1
ATOM 8632 C C . GLU B 1 385 ? 24.516 -20.484 -23.781 1 96.81 385 GLU B C 1
ATOM 8634 O O . GLU B 1 385 ? 24.594 -21.188 -24.797 1 96.81 385 GLU B O 1
ATOM 8639 N N . ALA B 1 386 ? 24.891 -20.859 -22.625 1 96.25 386 ALA B N 1
ATOM 8640 C CA . ALA B 1 386 ? 25.578 -22.141 -22.438 1 96.25 386 ALA B CA 1
ATOM 8641 C C . ALA B 1 386 ? 24.562 -23.281 -22.266 1 96.25 386 ALA B C 1
ATOM 8643 O O . ALA B 1 386 ? 24.938 -24.453 -22.25 1 96.25 386 ALA B O 1
ATOM 8644 N N . LEU B 1 387 ? 23.312 -23 -22.219 1 96.94 387 LEU B N 1
ATOM 8645 C CA . LEU B 1 387 ? 22.312 -24 -21.875 1 96.94 387 LEU B CA 1
ATOM 8646 C C . LEU B 1 387 ? 21.391 -24.266 -23.047 1 96.94 387 LEU B C 1
ATOM 8648 O O . LEU B 1 387 ? 20.25 -24.719 -22.875 1 96.94 387 LEU B O 1
ATOM 8652 N N . SER B 1 388 ? 21.812 -24 -24.25 1 94.81 388 SER B N 1
ATOM 8653 C CA . SER B 1 388 ? 20.984 -24.188 -25.438 1 94.81 388 SER B CA 1
ATOM 8654 C C . SER B 1 388 ? 20.5 -25.625 -25.562 1 94.81 388 SER B C 1
ATOM 8656 O O . SER B 1 388 ? 19.375 -25.875 -26 1 94.81 388 SER B O 1
ATOM 8658 N N . GLU B 1 389 ? 21.281 -26.609 -25.141 1 95.56 389 GLU B N 1
ATOM 8659 C CA . GLU B 1 389 ? 20.953 -28.016 -25.281 1 95.56 389 GLU B CA 1
ATOM 8660 C C . GLU B 1 389 ? 19.828 -28.422 -24.328 1 95.56 389 GLU B C 1
ATOM 8662 O O . GLU B 1 389 ? 19.188 -29.453 -24.516 1 95.56 389 GLU B O 1
ATOM 8667 N N . VAL B 1 390 ? 19.625 -27.656 -23.312 1 97.38 390 VAL B N 1
ATOM 8668 C CA . VAL B 1 390 ? 18.609 -27.938 -22.312 1 97.38 390 VAL B CA 1
ATOM 8669 C C . VAL B 1 390 ? 17.219 -27.641 -22.875 1 97.38 390 VAL B C 1
ATOM 8671 O O . VAL B 1 390 ? 16.219 -28.203 -22.422 1 97.38 390 VAL B O 1
ATOM 8674 N N . THR B 1 391 ? 17.109 -26.734 -23.906 1 97.38 391 THR B N 1
ATOM 8675 C CA . THR B 1 391 ? 15.836 -26.297 -24.469 1 97.38 391 THR B CA 1
ATOM 8676 C C . THR B 1 391 ? 15.023 -27.469 -24.984 1 97.38 391 THR B C 1
ATOM 8678 O O . THR B 1 391 ? 15.555 -28.312 -25.719 1 97.38 391 THR B O 1
ATOM 8681 N N . GLY B 1 392 ? 13.773 -27.562 -24.562 1 97.19 392 GLY B N 1
ATOM 8682 C CA . GLY B 1 392 ? 12.867 -28.578 -25.078 1 97.19 392 GLY B CA 1
ATOM 8683 C C . GLY B 1 392 ? 12.922 -29.875 -24.281 1 97.19 392 GLY B C 1
ATOM 8684 O O . GLY B 1 392 ? 12.086 -30.766 -24.484 1 97.19 392 GLY B O 1
ATOM 8685 N N . THR B 1 393 ? 13.883 -30.016 -23.391 1 97.56 393 THR B N 1
ATOM 8686 C CA . THR B 1 393 ? 14.008 -31.25 -22.625 1 97.56 393 THR B CA 1
ATOM 8687 C C . THR B 1 393 ? 12.883 -31.359 -21.594 1 97.56 393 THR B C 1
ATOM 8689 O O . THR B 1 393 ? 12.156 -30.391 -21.359 1 97.56 393 THR B O 1
ATOM 8692 N N . ILE B 1 394 ? 12.68 -32.562 -21.078 1 95.94 394 ILE B N 1
ATOM 8693 C CA . ILE B 1 394 ? 11.492 -32.844 -20.266 1 95.94 394 ILE B CA 1
ATOM 8694 C C . ILE B 1 394 ? 11.906 -33.25 -18.859 1 95.94 394 ILE B C 1
ATOM 8696 O O . ILE B 1 394 ? 13.094 -33.469 -18.594 1 95.94 394 ILE B O 1
ATOM 8700 N N . ARG B 1 395 ? 10.93 -33.375 -18.031 1 94.38 395 ARG B N 1
ATOM 8701 C CA . ARG B 1 395 ? 11.086 -33.719 -16.609 1 94.38 395 ARG B CA 1
ATOM 8702 C C . ARG B 1 395 ? 10.039 -34.75 -16.188 1 94.38 395 ARG B C 1
ATOM 8704 O O . ARG B 1 395 ? 9.062 -34.406 -15.516 1 94.38 395 ARG B O 1
ATOM 8711 N N . PRO B 1 396 ? 10.25 -36 -16.547 1 93 396 PRO B N 1
ATOM 8712 C CA . PRO B 1 396 ? 9.258 -37.031 -16.188 1 93 396 PRO B CA 1
ATOM 8713 C C . PRO B 1 396 ? 9.117 -37.219 -14.688 1 93 396 PRO B C 1
ATOM 8715 O O . PRO B 1 396 ? 10.102 -37.094 -13.953 1 93 396 PRO B O 1
ATOM 8718 N N . ALA B 1 397 ? 7.941 -37.625 -14.266 1 96.38 397 ALA B N 1
ATOM 8719 C CA . ALA B 1 397 ? 7.664 -37.844 -12.852 1 96.38 397 ALA B CA 1
ATOM 8720 C C . ALA B 1 397 ? 6.84 -39.125 -12.633 1 96.38 397 ALA B C 1
ATOM 8722 O O . ALA B 1 397 ? 5.941 -39.406 -13.414 1 96.38 397 ALA B O 1
ATOM 8723 N N . ASP B 1 398 ? 7.121 -39.781 -11.531 1 97.62 398 ASP B N 1
ATOM 8724 C CA . ASP B 1 398 ? 6.371 -40.969 -11.102 1 97.62 398 ASP B CA 1
ATOM 8725 C C . ASP B 1 398 ? 5.273 -40.594 -10.109 1 97.62 398 ASP B C 1
ATOM 8727 O O . ASP B 1 398 ? 4.371 -41.375 -9.836 1 97.62 398 ASP B O 1
ATOM 8731 N N . VAL B 1 399 ? 5.398 -39.406 -9.617 1 98.56 399 VAL B N 1
ATOM 8732 C CA . VAL B 1 399 ? 4.496 -38.906 -8.578 1 98.56 399 VAL B CA 1
ATOM 8733 C C . VAL B 1 399 ? 3.689 -37.75 -9.109 1 98.56 399 VAL B C 1
ATOM 8735 O O . VAL B 1 399 ? 4.227 -36.875 -9.82 1 98.56 399 VAL B O 1
ATOM 8738 N N . ALA B 1 400 ? 2.393 -37.719 -8.797 1 98.75 400 ALA B N 1
ATOM 8739 C CA . ALA B 1 400 ? 1.554 -36.562 -9.148 1 98.75 400 ALA B CA 1
ATOM 8740 C C . ALA B 1 400 ? 0.716 -36.094 -7.957 1 98.75 400 ALA B C 1
ATOM 8742 O O . ALA B 1 400 ? 0.338 -36.906 -7.109 1 98.75 400 ALA B O 1
ATOM 8743 N N . ILE B 1 401 ? 0.497 -34.812 -7.859 1 98.88 401 ILE B N 1
ATOM 8744 C CA . ILE B 1 401 ? -0.455 -34.219 -6.941 1 98.88 401 ILE B CA 1
ATOM 8745 C C . ILE B 1 401 ? -1.599 -33.562 -7.73 1 98.88 401 ILE B C 1
ATOM 8747 O O . ILE B 1 401 ? -1.367 -32.875 -8.727 1 98.88 401 ILE B O 1
ATOM 8751 N N . LEU B 1 402 ? -2.818 -33.812 -7.316 1 98.81 402 LEU B N 1
ATOM 8752 C CA . LEU B 1 402 ? -3.979 -33.281 -8.031 1 98.81 402 LEU B CA 1
ATOM 8753 C C . LEU B 1 402 ? -4.414 -31.953 -7.461 1 98.81 402 LEU B C 1
ATOM 8755 O O . LEU B 1 402 ? -4.699 -31.844 -6.266 1 98.81 402 LEU B O 1
ATOM 8759 N N . TYR B 1 403 ? -4.379 -30.922 -8.242 1 98.62 403 TYR B N 1
ATOM 8760 C CA . TYR B 1 403 ? -4.961 -29.625 -7.922 1 98.62 403 TYR B CA 1
ATOM 8761 C C . TYR B 1 403 ? -6.207 -29.375 -8.758 1 98.62 403 TYR B C 1
ATOM 8763 O O . TYR B 1 403 ? -6.234 -29.672 -9.953 1 98.62 403 TYR B O 1
ATOM 8771 N N . ASP B 1 404 ? -7.242 -28.891 -8.133 1 98.44 404 ASP B N 1
ATOM 8772 C CA . ASP B 1 404 ? -8.5 -28.609 -8.82 1 98.44 404 ASP B CA 1
ATOM 8773 C C . ASP B 1 404 ? -9.023 -27.219 -8.469 1 98.44 404 ASP B C 1
ATOM 8775 O O . ASP B 1 404 ? -9.383 -26.953 -7.32 1 98.44 404 ASP B O 1
ATOM 8779 N N . TRP B 1 405 ? -9.156 -26.312 -9.492 1 98.25 405 TRP B N 1
ATOM 8780 C CA . TRP B 1 405 ? -9.609 -24.938 -9.289 1 98.25 405 TRP B CA 1
ATOM 8781 C C . TRP B 1 405 ? -11.039 -24.906 -8.75 1 98.25 405 TRP B C 1
ATOM 8783 O O . TRP B 1 405 ? -11.344 -24.141 -7.84 1 98.25 405 TRP B O 1
ATOM 8793 N N . GLU B 1 406 ? -11.945 -25.703 -9.297 1 98.06 406 GLU B N 1
ATOM 8794 C CA . GLU B 1 406 ? -13.344 -25.703 -8.867 1 98.06 406 GLU B CA 1
ATOM 8795 C C . GLU B 1 406 ? -13.477 -26.172 -7.422 1 98.06 406 GLU B C 1
ATOM 8797 O O . GLU B 1 406 ? -14.305 -25.672 -6.668 1 98.06 406 GLU B O 1
ATOM 8802 N N . ASN B 1 407 ? -12.617 -27.172 -7.133 1 98.31 407 ASN B N 1
ATOM 8803 C CA . ASN B 1 407 ? -12.57 -27.641 -5.75 1 98.31 407 ASN B CA 1
ATOM 8804 C C . ASN B 1 407 ? -12.195 -26.516 -4.793 1 98.31 407 ASN B C 1
ATOM 8806 O O . ASN B 1 407 ? -12.82 -26.359 -3.74 1 98.31 407 ASN B O 1
ATOM 8810 N N . HIS B 1 408 ? -11.164 -25.766 -5.172 1 98.06 408 HIS B N 1
ATOM 8811 C CA . HIS B 1 408 ? -10.734 -24.656 -4.328 1 98.06 408 HIS B CA 1
ATOM 8812 C C . HIS B 1 408 ? -11.836 -23.609 -4.176 1 98.06 408 HIS B C 1
ATOM 8814 O O . HIS B 1 408 ? -12.078 -23.109 -3.074 1 98.06 408 HIS B O 1
ATOM 8820 N N . TRP B 1 409 ? -12.555 -23.25 -5.293 1 98.12 409 TRP B N 1
ATOM 8821 C CA . TRP B 1 409 ? -13.633 -22.266 -5.262 1 98.12 409 TRP B CA 1
ATOM 8822 C C . TRP B 1 409 ? -14.75 -22.719 -4.328 1 98.12 409 TRP B C 1
ATOM 8824 O O . TRP B 1 409 ? -15.219 -21.953 -3.488 1 98.12 409 TRP B O 1
ATOM 8834 N N . ALA B 1 410 ? -15.141 -23.953 -4.492 1 98.06 410 ALA B N 1
ATOM 8835 C CA . ALA B 1 410 ? -16.234 -24.484 -3.697 1 98.06 410 ALA B CA 1
ATOM 8836 C C . ALA B 1 410 ? -15.867 -24.547 -2.217 1 98.06 410 ALA B C 1
ATOM 8838 O O . ALA B 1 410 ? -16.672 -24.172 -1.356 1 98.06 410 ALA B O 1
ATOM 8839 N N . LEU B 1 411 ? -14.633 -25.031 -1.972 1 97.62 411 LEU B N 1
ATOM 8840 C CA . LEU B 1 411 ? -14.188 -25.156 -0.587 1 97.62 411 LEU B CA 1
ATOM 8841 C C . LEU B 1 411 ? -14.078 -23.781 0.073 1 97.62 411 LEU B C 1
ATOM 8843 O O . LEU B 1 411 ? -14.414 -23.625 1.249 1 97.62 411 LEU B O 1
ATOM 8847 N N . GLN B 1 412 ? -13.609 -22.812 -0.661 1 96.31 412 GLN B N 1
ATOM 8848 C CA . GLN B 1 412 ? -13.516 -21.453 -0.125 1 96.31 412 GLN B CA 1
ATOM 8849 C C . GLN B 1 412 ? -14.891 -20.891 0.211 1 96.31 412 GLN B C 1
ATOM 8851 O O . GLN B 1 412 ? -15.047 -20.141 1.172 1 96.31 412 GLN B O 1
ATOM 8856 N N . ASP B 1 413 ? -15.875 -21.219 -0.555 1 95.81 413 ASP B N 1
ATOM 8857 C CA . ASP B 1 413 ? -17.234 -20.734 -0.377 1 95.81 413 ASP B CA 1
ATOM 8858 C C . ASP B 1 413 ? -17.938 -21.484 0.754 1 95.81 413 ASP B C 1
ATOM 8860 O O . ASP B 1 413 ? -18.922 -20.984 1.32 1 95.81 413 ASP B O 1
ATOM 8864 N N . ALA B 1 414 ? -17.547 -22.75 1.036 1 95.19 414 ALA B N 1
ATOM 8865 C CA . ALA B 1 414 ? -18.172 -23.578 2.064 1 95.19 414 ALA B CA 1
ATOM 8866 C C . ALA B 1 414 ? -18.109 -22.891 3.43 1 95.19 414 ALA B C 1
ATOM 8868 O O . ALA B 1 414 ? -17.094 -22.281 3.781 1 95.19 414 ALA B O 1
ATOM 8869 N N . GLN B 1 415 ? -19.375 -23.031 4.066 1 89.94 415 GLN B N 1
ATOM 8870 C CA . GLN B 1 415 ? -19.469 -22.547 5.438 1 89.94 415 GLN B CA 1
ATOM 8871 C C . GLN B 1 415 ? -19.516 -23.703 6.43 1 89.94 415 GLN B C 1
ATOM 8873 O O . GLN B 1 415 ? -19.938 -24.812 6.074 1 89.94 415 GLN B O 1
ATOM 8878 N N . GLY B 1 416 ? -18.625 -23.922 7.496 1 87.69 416 GLY B N 1
ATOM 8879 C CA . GLY B 1 416 ? -18.688 -24.984 8.477 1 87.69 416 GLY B CA 1
ATOM 8880 C C . GLY B 1 416 ? -17.328 -25.422 8.977 1 87.69 416 GLY B C 1
ATOM 8881 O O . GLY B 1 416 ? -17.219 -26.047 10.039 1 87.69 416 GLY B O 1
ATOM 8882 N N . PHE B 1 417 ? -16.266 -25.312 8.195 1 94.12 417 PHE B N 1
ATOM 8883 C CA . PHE B 1 417 ? -14.898 -25.594 8.617 1 94.12 417 PHE B CA 1
ATOM 8884 C C . PHE B 1 417 ? -14.25 -24.359 9.234 1 94.12 417 PHE B C 1
ATOM 8886 O O . PHE B 1 417 ? -14.938 -23.531 9.82 1 94.12 417 PHE B O 1
ATOM 8893 N N . GLY B 1 418 ? -12.992 -24.453 9.383 1 94.06 418 GLY B N 1
ATOM 8894 C CA . GLY B 1 418 ? -12.328 -23.203 9.711 1 94.06 418 GLY B CA 1
ATOM 8895 C C . GLY B 1 418 ? -12.297 -22.234 8.555 1 94.06 418 GLY B C 1
ATOM 8896 O O . GLY B 1 418 ? -11.711 -22.516 7.508 1 94.06 418 GLY B O 1
ATOM 8897 N N . MET B 1 419 ? -12.914 -21.125 8.75 1 92 419 MET B N 1
ATOM 8898 C CA . MET B 1 419 ? -13.07 -20.172 7.645 1 92 419 MET B CA 1
ATOM 8899 C C . MET B 1 419 ? -11.711 -19.719 7.125 1 92 419 MET B C 1
ATOM 8901 O O . MET B 1 419 ? -11.562 -19.453 5.93 1 92 419 MET B O 1
ATOM 8905 N N . LYS B 1 420 ? -10.719 -19.625 8.016 1 93 420 LYS B N 1
ATOM 8906 C CA . LYS B 1 420 ? -9.414 -19.125 7.605 1 93 420 LYS B CA 1
ATOM 8907 C C . LYS B 1 420 ? -8.406 -20.25 7.457 1 93 420 LYS B C 1
ATOM 8909 O O . LYS B 1 420 ? -7.297 -20.047 6.953 1 93 420 LYS B O 1
ATOM 8914 N N . THR B 1 421 ? -8.789 -21.531 7.828 1 95.44 421 THR B N 1
ATOM 8915 C CA . THR B 1 421 ? -7.773 -22.578 7.906 1 95.44 421 THR B CA 1
ATOM 8916 C C . THR B 1 421 ? -8.07 -23.688 6.906 1 95.44 421 THR B C 1
ATOM 8918 O O . THR B 1 421 ? -7.512 -24.781 7.004 1 95.44 421 THR B O 1
ATOM 8921 N N . LYS B 1 422 ? -8.945 -23.5 5.941 1 96.38 422 LYS B N 1
ATOM 8922 C CA . LYS B 1 422 ? -9.117 -24.5 4.891 1 96.38 422 LYS B CA 1
ATOM 8923 C C . LYS B 1 422 ? -7.812 -24.766 4.152 1 96.38 422 LYS B C 1
ATOM 8925 O O . LYS B 1 422 ? -7.246 -25.859 4.242 1 96.38 422 LYS B O 1
ATOM 8930 N N . ARG B 1 423 ? -7.238 -23.641 3.592 1 96.56 423 ARG B N 1
ATOM 8931 C CA . ARG B 1 423 ? -5.848 -23.641 3.148 1 96.56 423 ARG B CA 1
ATOM 8932 C C . ARG B 1 423 ? -5.555 -24.812 2.229 1 96.56 423 ARG B C 1
ATOM 8934 O O . ARG B 1 423 ? -4.598 -25.562 2.449 1 96.56 423 ARG B O 1
ATOM 8941 N N . TYR B 1 424 ? -6.391 -25.016 1.191 1 97.81 424 TYR B N 1
ATOM 8942 C CA . TYR B 1 424 ? -6.277 -26.125 0.251 1 97.81 424 TYR B CA 1
ATOM 8943 C C . TYR B 1 424 ? -4.941 -26.094 -0.479 1 97.81 424 TYR B C 1
ATOM 8945 O O . TYR B 1 424 ? -4.16 -27.047 -0.401 1 97.81 424 TYR B O 1
ATOM 8953 N N . PRO B 1 425 ? -4.523 -24.969 -1.154 1 97.75 425 PRO B N 1
ATOM 8954 C CA . PRO B 1 425 ? -3.242 -24.969 -1.864 1 97.75 425 PRO B CA 1
ATOM 8955 C C . PRO B 1 425 ? -2.051 -25.141 -0.925 1 97.75 425 PRO B C 1
ATOM 8957 O O . PRO B 1 425 ? -1.075 -25.812 -1.272 1 97.75 425 PRO B O 1
ATOM 8960 N N . GLN B 1 426 ? -2.131 -24.547 0.263 1 96.81 426 GLN B N 1
ATOM 8961 C CA . GLN B 1 426 ? -1.043 -24.656 1.228 1 96.81 426 GLN B CA 1
ATOM 8962 C C . GLN B 1 426 ? -0.877 -26.094 1.71 1 96.81 426 GLN B C 1
ATOM 8964 O O . GLN B 1 426 ? 0.241 -26.547 1.976 1 96.81 426 GLN B O 1
ATOM 8969 N N . THR B 1 427 ? -2.016 -26.781 1.832 1 98.06 427 THR B N 1
ATOM 8970 C CA . THR B 1 427 ? -1.956 -28.203 2.18 1 98.06 427 THR B CA 1
ATOM 8971 C C . THR B 1 427 ? -1.224 -29 1.102 1 98.06 427 THR B C 1
ATOM 8973 O O . THR B 1 427 ? -0.422 -29.875 1.41 1 98.06 427 THR B O 1
ATOM 8976 N N . LEU B 1 428 ? -1.47 -28.688 -0.098 1 98.56 428 LEU B N 1
ATOM 8977 C CA . LEU B 1 428 ? -0.769 -29.359 -1.189 1 98.56 428 LEU B CA 1
ATOM 8978 C C . LEU B 1 428 ? 0.724 -29.062 -1.144 1 98.56 428 LEU B C 1
ATOM 8980 O O . LEU B 1 428 ? 1.549 -29.922 -1.445 1 98.56 428 LEU B O 1
ATOM 8984 N N . HIS B 1 429 ? 1.079 -27.812 -0.792 1 98.06 429 HIS B N 1
ATOM 8985 C CA . HIS B 1 429 ? 2.482 -27.469 -0.614 1 98.06 429 HIS B CA 1
ATOM 8986 C C . HIS B 1 429 ? 3.172 -28.422 0.353 1 98.06 429 HIS B C 1
ATOM 8988 O O . HIS B 1 429 ? 4.293 -28.859 0.098 1 98.06 429 HIS B O 1
ATOM 8994 N N . GLU B 1 430 ? 2.502 -28.75 1.42 1 97.81 430 GLU B N 1
ATOM 8995 C CA . GLU B 1 430 ? 3.098 -29.578 2.457 1 97.81 430 GLU B CA 1
ATOM 8996 C C . GLU B 1 430 ? 3.332 -31 1.955 1 97.81 430 GLU B C 1
ATOM 8998 O O . GLU B 1 430 ? 4.324 -31.641 2.318 1 97.81 430 GLU B O 1
ATOM 9003 N N . HIS B 1 431 ? 2.412 -31.469 1.18 1 98.69 431 HIS B N 1
ATOM 9004 C CA . HIS B 1 431 ? 2.604 -32.781 0.578 1 98.69 431 HIS B CA 1
ATOM 9005 C C . HIS B 1 431 ? 3.719 -32.75 -0.461 1 98.69 431 HIS B C 1
ATOM 9007 O O . HIS B 1 431 ? 4.52 -33.688 -0.544 1 98.69 431 HIS B O 1
ATOM 9013 N N . TYR B 1 432 ? 3.77 -31.703 -1.215 1 98.56 432 TYR B N 1
ATOM 9014 C CA . TYR B 1 432 ? 4.785 -31.5 -2.24 1 98.56 432 TYR B CA 1
ATOM 9015 C C . TYR B 1 432 ? 6.176 -31.406 -1.621 1 98.56 432 TYR B C 1
ATOM 9017 O O . TYR B 1 432 ? 7.148 -31.922 -2.178 1 98.56 432 TYR B O 1
ATOM 9025 N N . ARG B 1 433 ? 6.289 -30.844 -0.508 1 98.12 433 ARG B N 1
ATOM 9026 C CA . ARG B 1 433 ? 7.535 -30.562 0.202 1 98.12 433 ARG B CA 1
ATOM 9027 C C . ARG B 1 433 ? 8.344 -31.844 0.404 1 98.12 433 ARG B C 1
ATOM 9029 O O . ARG B 1 433 ? 9.562 -31.844 0.227 1 98.12 433 ARG B O 1
ATOM 9036 N N . ALA B 1 434 ? 7.672 -32.938 0.728 1 97.75 434 ALA B N 1
ATOM 9037 C CA . ALA B 1 434 ? 8.336 -34.188 1.04 1 97.75 434 ALA B CA 1
ATOM 9038 C C . ALA B 1 434 ? 9.133 -34.688 -0.157 1 97.75 434 ALA B C 1
ATOM 9040 O O . ALA B 1 434 ? 10.18 -35.312 0.008 1 97.75 434 ALA B O 1
ATOM 9041 N N . PHE B 1 435 ? 8.641 -34.438 -1.274 1 98.19 435 PHE B N 1
ATOM 9042 C CA . PHE B 1 435 ? 9.297 -34.875 -2.49 1 98.19 435 PHE B CA 1
ATOM 9043 C C . PHE B 1 435 ? 10.336 -33.875 -2.965 1 98.19 435 PHE B C 1
ATOM 9045 O O . PHE B 1 435 ? 11.422 -34.25 -3.406 1 98.19 435 PHE B O 1
ATOM 9052 N N . TRP B 1 436 ? 10.031 -32.594 -2.881 1 97.5 436 TRP B N 1
ATOM 9053 C CA . TRP B 1 436 ? 10.953 -31.531 -3.264 1 97.5 436 TRP B CA 1
ATOM 9054 C C . TRP B 1 436 ? 12.25 -31.625 -2.463 1 97.5 436 TRP B C 1
ATOM 9056 O O . TRP B 1 436 ? 13.344 -31.5 -3.02 1 97.5 436 TRP B O 1
ATOM 9066 N N . GLU B 1 437 ? 12.133 -31.938 -1.191 1 96.69 437 GLU B N 1
ATOM 9067 C CA . GLU B 1 437 ? 13.289 -32.031 -0.304 1 96.69 437 GLU B CA 1
ATOM 9068 C C . GLU B 1 437 ? 14.156 -33.25 -0.643 1 96.69 437 GLU B C 1
ATOM 9070 O O . GLU B 1 437 ? 15.328 -33.281 -0.265 1 96.69 437 GLU B O 1
ATOM 9075 N N . ARG B 1 438 ? 13.586 -34.156 -1.39 1 96.5 438 ARG B N 1
ATOM 9076 C CA . ARG B 1 438 ? 14.297 -35.375 -1.752 1 96.5 438 ARG B CA 1
ATOM 9077 C C . ARG B 1 438 ? 14.656 -35.375 -3.232 1 96.5 438 ARG B C 1
ATOM 9079 O O . ARG B 1 438 ? 15.078 -36.406 -3.773 1 96.5 438 ARG B O 1
ATOM 9086 N N . ASP B 1 439 ? 14.398 -34.312 -3.867 1 97.12 439 ASP B N 1
ATOM 9087 C CA . ASP B 1 439 ? 14.766 -34.094 -5.262 1 97.12 439 ASP B CA 1
ATOM 9088 C C . ASP B 1 439 ? 14.016 -35.062 -6.184 1 97.12 439 ASP B C 1
ATOM 9090 O O . ASP B 1 439 ? 14.57 -35.531 -7.172 1 97.12 439 ASP B O 1
ATOM 9094 N N . ILE B 1 440 ? 12.82 -35.438 -5.809 1 97.69 440 ILE B N 1
ATOM 9095 C CA . ILE B 1 440 ? 11.953 -36.281 -6.617 1 97.69 440 ILE B CA 1
ATOM 9096 C C . ILE B 1 440 ? 10.992 -35.406 -7.426 1 97.69 440 ILE B C 1
ATOM 9098 O O . ILE B 1 440 ? 10.25 -34.594 -6.863 1 97.69 440 ILE B O 1
ATOM 9102 N N . PRO B 1 441 ? 11.016 -35.531 -8.742 1 97.06 441 PRO B N 1
ATOM 9103 C CA . PRO B 1 441 ? 10.086 -34.719 -9.539 1 97.06 441 PRO B CA 1
ATOM 9104 C C . PRO B 1 441 ? 8.625 -35.062 -9.273 1 97.06 441 PRO B C 1
ATOM 9106 O O . PRO B 1 441 ? 8.297 -36.25 -9.102 1 97.06 441 PRO B O 1
ATOM 9109 N N . VAL B 1 442 ? 7.828 -34.062 -9.203 1 98.19 442 VAL B N 1
ATOM 9110 C CA . VAL B 1 442 ? 6.391 -34.219 -8.992 1 98.19 442 VAL B CA 1
ATOM 9111 C C . VAL B 1 442 ? 5.633 -33.406 -10.047 1 98.19 442 VAL B C 1
ATOM 9113 O O . VAL B 1 442 ? 5.992 -32.25 -10.344 1 98.19 442 VAL B O 1
ATOM 9116 N N . ASP B 1 443 ? 4.648 -34.062 -10.688 1 98.44 443 ASP B N 1
ATOM 9117 C CA . ASP B 1 443 ? 3.699 -33.312 -11.508 1 98.44 443 ASP B CA 1
ATOM 9118 C C . ASP B 1 443 ? 2.504 -32.844 -10.68 1 98.44 443 ASP B C 1
ATOM 9120 O O . ASP B 1 443 ? 2.021 -33.562 -9.812 1 98.44 443 ASP B O 1
ATOM 9124 N N . VAL B 1 444 ? 2.156 -31.625 -10.82 1 98.69 444 VAL B N 1
ATOM 9125 C CA . VAL B 1 444 ? 0.875 -31.156 -10.305 1 98.69 444 VAL B CA 1
ATOM 9126 C C . VAL B 1 444 ? -0.161 -31.141 -11.43 1 98.69 444 VAL B C 1
ATOM 9128 O O . VAL B 1 444 ? -0.065 -30.344 -12.367 1 98.69 444 VAL B O 1
ATOM 9131 N N . ILE B 1 445 ? -1.149 -32.062 -11.32 1 98.5 445 ILE B N 1
ATOM 9132 C CA . ILE B 1 445 ? -2.031 -32.312 -12.453 1 98.5 445 ILE B CA 1
ATOM 9133 C C . ILE B 1 445 ? -3.475 -32 -12.062 1 98.5 445 ILE B C 1
ATOM 9135 O O . ILE B 1 445 ? -3.76 -31.703 -10.906 1 98.5 445 ILE B O 1
ATOM 9139 N N . THR B 1 446 ? -4.355 -32 -13.094 1 97.75 446 THR B N 1
ATOM 9140 C CA . THR B 1 446 ? -5.777 -31.75 -12.891 1 97.75 446 THR B CA 1
ATOM 9141 C C . THR B 1 446 ? -6.605 -33 -13.156 1 97.75 446 THR B C 1
ATOM 9143 O O . THR B 1 446 ? -6.094 -34 -13.68 1 97.75 446 THR B O 1
ATOM 9146 N N . LYS B 1 447 ? -7.832 -32.938 -12.789 1 96.5 447 LYS B N 1
ATOM 9147 C CA . LYS B 1 447 ? -8.695 -34.125 -12.734 1 96.5 447 LYS B CA 1
ATOM 9148 C C . LYS B 1 447 ? -8.977 -34.656 -14.141 1 96.5 447 LYS B C 1
ATOM 9150 O O . LYS B 1 447 ? -9.352 -35.812 -14.297 1 96.5 447 LYS B O 1
ATOM 9155 N N . GLU B 1 448 ? -8.711 -33.875 -15.148 1 94.5 448 GLU B N 1
ATOM 9156 C CA . GLU B 1 448 ? -9.016 -34.312 -16.5 1 94.5 448 GLU B CA 1
ATOM 9157 C C . GLU B 1 448 ? -7.801 -34.969 -17.156 1 94.5 448 GLU B C 1
ATOM 9159 O O . GLU B 1 448 ? -7.93 -35.625 -18.188 1 94.5 448 GLU B O 1
ATOM 9164 N N . GLN B 1 449 ? -6.691 -34.875 -16.562 1 96.31 449 GLN B N 1
ATOM 9165 C CA . GLN B 1 449 ? -5.469 -35.406 -17.172 1 96.31 449 GLN B CA 1
ATOM 9166 C C . GLN B 1 449 ? -5.309 -36.875 -16.891 1 96.31 449 GLN B C 1
ATOM 9168 O O . GLN B 1 449 ? -6 -37.438 -16.031 1 96.31 449 GLN B O 1
ATOM 9173 N N . ASP B 1 450 ? -4.414 -37.5 -17.656 1 96.56 450 ASP B N 1
ATOM 9174 C CA . ASP B 1 450 ? -4.18 -38.938 -17.562 1 96.56 450 ASP B CA 1
ATOM 9175 C C . ASP B 1 450 ? -3.391 -39.281 -16.297 1 96.56 450 ASP B C 1
ATOM 9177 O O . ASP B 1 450 ? -2.344 -38.688 -16.031 1 96.56 450 ASP B O 1
ATOM 9181 N N . PHE B 1 451 ? -3.916 -40.281 -15.531 1 97.31 451 PHE B N 1
ATOM 9182 C CA . PHE B 1 451 ? -3.285 -40.688 -14.281 1 97.31 451 PHE B CA 1
ATOM 9183 C C . PHE B 1 451 ? -2.375 -41.875 -14.492 1 97.31 451 PHE B C 1
ATOM 9185 O O . PHE B 1 451 ? -1.551 -42.219 -13.633 1 97.31 451 PHE B O 1
ATOM 9192 N N . SER B 1 452 ? -2.428 -42.5 -15.602 1 96.81 452 SER B N 1
ATOM 9193 C CA . SER B 1 452 ? -1.966 -43.875 -15.766 1 96.81 452 SER B CA 1
ATOM 9194 C C . SER B 1 452 ? -0.445 -43.969 -15.695 1 96.81 452 SER B C 1
ATOM 9196 O O . SER B 1 452 ? 0.108 -45.031 -15.383 1 96.81 452 SER B O 1
ATOM 9198 N N . SER B 1 453 ? 0.151 -42.938 -15.992 1 95.75 453 SER B N 1
ATOM 9199 C CA . SER B 1 453 ? 1.606 -42.969 -16.078 1 95.75 453 SER B CA 1
ATOM 9200 C C . SER B 1 453 ? 2.24 -42.844 -14.695 1 95.75 453 SER B C 1
ATOM 9202 O O . SER B 1 453 ? 3.449 -43.031 -14.539 1 95.75 453 SER B O 1
ATOM 9204 N N . TYR B 1 454 ? 1.476 -42.625 -13.648 1 98.12 454 TYR B N 1
ATOM 9205 C CA . TYR B 1 454 ? 2.035 -42.344 -12.32 1 98.12 454 TYR B CA 1
ATOM 9206 C C . TYR B 1 454 ? 1.948 -43.594 -11.445 1 98.12 454 TYR B C 1
ATOM 9208 O O . TYR B 1 454 ? 1 -44.375 -11.555 1 98.12 454 TYR B O 1
ATOM 9216 N N . ARG B 1 455 ? 2.869 -43.719 -10.562 1 98.25 455 ARG B N 1
ATOM 9217 C CA . ARG B 1 455 ? 2.855 -44.75 -9.555 1 98.25 455 ARG B CA 1
ATOM 9218 C C . ARG B 1 455 ? 2.137 -44.312 -8.289 1 98.25 455 ARG B C 1
ATOM 9220 O O . ARG B 1 455 ? 1.528 -45.125 -7.586 1 98.25 455 ARG B O 1
ATOM 9227 N N . LEU B 1 456 ? 2.285 -43.062 -8 1 98.81 456 LEU B N 1
ATOM 9228 C CA . LEU B 1 456 ? 1.699 -42.469 -6.809 1 98.81 456 LEU B CA 1
ATOM 9229 C C . LEU B 1 456 ? 0.907 -41.219 -7.168 1 98.81 456 LEU B C 1
ATOM 9231 O O . LEU B 1 456 ? 1.435 -40.281 -7.812 1 98.81 456 LEU B O 1
ATOM 9235 N N . LEU B 1 457 ? -0.36 -41.188 -6.844 1 98.88 457 LEU B N 1
ATOM 9236 C CA . LEU B 1 457 ? -1.229 -40.031 -7.008 1 98.88 457 LEU B CA 1
ATOM 9237 C C . LEU B 1 457 ? -1.723 -39.531 -5.656 1 98.88 457 LEU B C 1
ATOM 9239 O O . LEU B 1 457 ? -2.346 -40.281 -4.902 1 98.88 457 LEU B O 1
ATOM 9243 N N . ILE B 1 458 ? -1.399 -38.281 -5.34 1 98.94 458 ILE B N 1
ATOM 9244 C CA . ILE B 1 458 ? -1.768 -37.656 -4.078 1 98.94 458 ILE B CA 1
ATOM 9245 C C . ILE B 1 458 ? -2.912 -36.656 -4.309 1 98.94 458 ILE B C 1
ATOM 9247 O O . ILE B 1 458 ? -2.785 -35.719 -5.105 1 98.94 458 ILE B O 1
ATOM 9251 N N . VAL B 1 459 ? -4.039 -36.844 -3.598 1 98.88 459 VAL B N 1
ATOM 9252 C CA . VAL B 1 459 ? -5.258 -36.062 -3.811 1 98.88 459 VAL B CA 1
ATOM 9253 C C . VAL B 1 459 ? -5.77 -35.531 -2.477 1 98.88 459 VAL B C 1
ATOM 9255 O O . VAL B 1 459 ? -6.809 -35.969 -1.979 1 98.88 459 VAL B O 1
ATOM 9258 N N . PRO B 1 460 ? -5.141 -34.5 -1.98 1 98.56 460 PRO B N 1
ATOM 9259 C CA . PRO B 1 460 ? -5.578 -33.969 -0.688 1 98.56 460 PRO B CA 1
ATOM 9260 C C . PRO B 1 460 ? -6.82 -33.094 -0.803 1 98.56 460 PRO B C 1
ATOM 9262 O O . PRO B 1 460 ? -6.938 -32.281 -1.75 1 98.56 460 PRO B O 1
ATOM 9265 N N . MET B 1 461 ? -7.699 -33.219 0.126 1 98.44 461 MET B N 1
ATOM 9266 C CA . MET B 1 461 ? -8.812 -32.281 0.36 1 98.44 461 MET B CA 1
ATOM 9267 C C . MET B 1 461 ? -9.617 -32.062 -0.918 1 98.44 461 MET B C 1
ATOM 9269 O O . MET B 1 461 ? -9.906 -30.938 -1.289 1 98.44 461 MET B O 1
ATOM 9273 N N . LEU B 1 462 ? -9.867 -33.125 -1.608 1 98.62 462 LEU B N 1
ATOM 9274 C CA . LEU B 1 462 ? -10.758 -33.031 -2.76 1 98.62 462 LEU B CA 1
ATOM 9275 C C . LEU B 1 462 ? -12.219 -32.969 -2.314 1 98.62 462 LEU B C 1
ATOM 9277 O O . LEU B 1 462 ? -12.977 -33.906 -2.551 1 98.62 462 LEU B O 1
ATOM 9281 N N . TYR B 1 463 ? -12.609 -31.844 -1.76 1 98.38 463 TYR B N 1
ATOM 9282 C CA . TYR B 1 463 ? -13.938 -31.562 -1.221 1 98.38 463 TYR B CA 1
ATOM 9283 C C . TYR B 1 463 ? -15.008 -31.75 -2.285 1 98.38 463 TYR B C 1
ATOM 9285 O O . TYR B 1 463 ? -16 -32.438 -2.059 1 98.38 463 TYR B O 1
ATOM 9293 N N . LEU B 1 464 ? -14.82 -31.156 -3.424 1 98.31 464 LEU B N 1
ATOM 9294 C CA . LEU B 1 464 ? -15.688 -31.297 -4.59 1 98.31 464 LEU B CA 1
ATOM 9295 C C . LEU B 1 464 ? -15.195 -32.406 -5.504 1 98.31 464 LEU B C 1
ATOM 9297 O O . LEU B 1 464 ? -14.211 -32.25 -6.23 1 98.31 464 LEU B O 1
ATOM 9301 N N . ALA B 1 465 ? -15.883 -33.594 -5.473 1 98 465 ALA B N 1
ATOM 9302 C CA . ALA B 1 465 ? -15.531 -34.75 -6.293 1 98 465 ALA B CA 1
ATOM 9303 C C . ALA B 1 465 ? -16.75 -35.281 -7.043 1 98 465 ALA B C 1
ATOM 9305 O O . ALA B 1 465 ? -17.641 -35.875 -6.438 1 98 465 ALA B O 1
ATOM 9306 N N . SER B 1 466 ? -16.75 -35.125 -8.336 1 97.88 466 SER B N 1
ATOM 9307 C CA . SER B 1 466 ? -17.828 -35.688 -9.141 1 97.88 466 SER B CA 1
ATOM 9308 C C . SER B 1 466 ? -17.734 -37.188 -9.203 1 97.88 466 SER B C 1
ATOM 9310 O O . SER B 1 466 ? -16.672 -37.781 -8.945 1 97.88 466 SER B O 1
ATOM 9312 N N . GLU B 1 467 ? -18.812 -37.812 -9.602 1 97.25 467 GLU B N 1
ATOM 9313 C CA . GLU B 1 467 ? -18.797 -39.25 -9.789 1 97.25 467 GLU B CA 1
ATOM 9314 C C . GLU B 1 467 ? -17.797 -39.656 -10.852 1 97.25 467 GLU B C 1
ATOM 9316 O O . GLU B 1 467 ? -17.141 -40.719 -10.734 1 97.25 467 GLU B O 1
ATOM 9321 N N . GLU B 1 468 ? -17.703 -38.844 -11.781 1 97.38 468 GLU B N 1
ATOM 9322 C CA . GLU B 1 468 ? -16.75 -39.125 -12.844 1 97.38 468 GLU B CA 1
ATOM 9323 C C . GLU B 1 468 ? -15.312 -39.094 -12.312 1 97.38 468 GLU B C 1
ATOM 9325 O O . GLU B 1 468 ? -14.516 -39.969 -12.625 1 97.38 468 GLU B O 1
ATOM 9330 N N . THR B 1 469 ? -14.977 -38.094 -11.586 1 98.06 469 THR B N 1
ATOM 9331 C CA . THR B 1 469 ? -13.641 -38 -11.008 1 98.06 469 THR B CA 1
ATOM 9332 C C . THR B 1 469 ? -13.359 -39.156 -10.078 1 98.06 469 THR B C 1
ATOM 9334 O O . THR B 1 469 ? -12.273 -39.75 -10.102 1 98.06 469 THR B O 1
ATOM 9337 N N . ILE B 1 470 ? -14.359 -39.531 -9.273 1 98.44 470 ILE B N 1
ATOM 9338 C CA . ILE B 1 470 ? -14.227 -40.656 -8.352 1 98.44 470 ILE B CA 1
ATOM 9339 C C . ILE B 1 470 ? -13.977 -41.938 -9.141 1 98.44 470 ILE B C 1
ATOM 9341 O O . ILE B 1 470 ? -13.109 -42.719 -8.773 1 98.44 470 ILE B O 1
ATOM 9345 N N . ALA B 1 471 ? -14.664 -42.062 -10.219 1 98.12 471 ALA B N 1
ATOM 9346 C CA . ALA B 1 471 ? -14.5 -43.25 -11.055 1 98.12 471 ALA B CA 1
ATOM 9347 C C . ALA B 1 471 ? -13.094 -43.312 -11.641 1 98.12 471 ALA B C 1
ATOM 9349 O O . ALA B 1 471 ? -12.508 -44.406 -11.758 1 98.12 471 ALA B O 1
ATOM 9350 N N . ARG B 1 472 ? -12.586 -42.281 -12.016 1 98.19 472 ARG B N 1
ATOM 9351 C CA . ARG B 1 472 ? -11.234 -42.219 -12.586 1 98.19 472 ARG B CA 1
ATOM 9352 C C . ARG B 1 472 ? -10.188 -42.562 -11.531 1 98.19 472 ARG B C 1
ATOM 9354 O O . ARG B 1 472 ? -9.211 -43.281 -11.82 1 98.19 472 ARG B O 1
ATOM 9361 N N . LEU B 1 473 ? -10.375 -42.031 -10.352 1 98.62 473 LEU B N 1
ATOM 9362 C CA . LEU B 1 473 ? -9.477 -42.375 -9.258 1 98.62 473 LEU B CA 1
ATOM 9363 C C . LEU B 1 473 ? -9.539 -43.844 -8.93 1 98.62 473 LEU B C 1
ATOM 9365 O O . LEU B 1 473 ? -8.516 -44.5 -8.672 1 98.62 473 LEU B O 1
ATOM 9369 N N . LYS B 1 474 ? -10.75 -44.375 -8.945 1 98.31 474 LYS B N 1
ATOM 9370 C CA . LYS B 1 474 ? -10.961 -45.781 -8.703 1 98.31 474 LYS B CA 1
ATOM 9371 C C . LY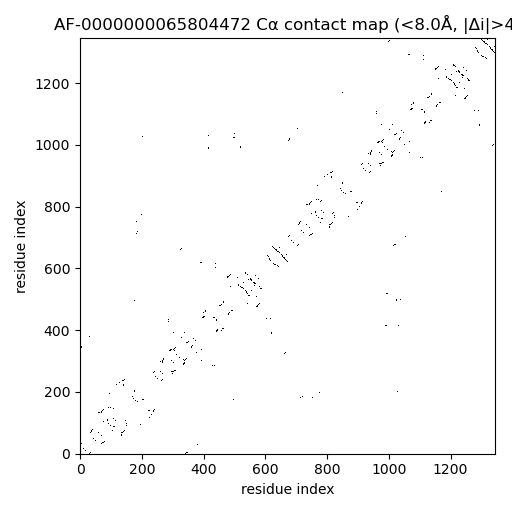S B 1 474 ? -10.242 -46.625 -9.742 1 98.31 474 LYS B C 1
ATOM 9373 O O . LYS B 1 474 ? -9.594 -47.625 -9.406 1 98.31 474 LYS B O 1
ATOM 9378 N N . ALA B 1 475 ? -10.367 -46.219 -10.93 1 98.25 475 ALA B N 1
ATOM 9379 C CA . ALA B 1 475 ? -9.695 -46.938 -12.016 1 98.25 475 ALA B CA 1
ATOM 9380 C C . ALA B 1 475 ? -8.18 -46.875 -11.852 1 98.25 475 ALA B C 1
ATOM 9382 O O . ALA B 1 475 ? -7.488 -47.875 -12.109 1 98.25 475 ALA B O 1
ATOM 9383 N N . PHE B 1 476 ? -7.625 -45.844 -11.523 1 98.38 476 PHE B N 1
ATOM 9384 C CA . PHE B 1 476 ? -6.195 -45.688 -11.297 1 98.38 476 PHE B CA 1
ATOM 9385 C C . PHE B 1 476 ? -5.711 -46.688 -10.234 1 98.38 476 PHE B C 1
ATOM 9387 O O . PHE B 1 476 ? -4.727 -47.375 -10.445 1 98.38 476 PHE B O 1
ATOM 9394 N N . ALA B 1 477 ? -6.422 -46.656 -9.078 1 98.31 477 ALA B N 1
ATOM 9395 C CA . ALA B 1 477 ? -6.059 -47.594 -7.992 1 98.31 477 ALA B CA 1
ATOM 9396 C C . ALA B 1 477 ? -6.207 -49.031 -8.43 1 98.31 477 ALA B C 1
ATOM 9398 O O . ALA B 1 477 ? -5.324 -49.875 -8.18 1 98.31 477 ALA B O 1
ATOM 9399 N N . ALA B 1 478 ? -7.273 -49.312 -9.117 1 98.25 478 ALA B N 1
ATOM 9400 C CA . ALA B 1 478 ? -7.562 -50.688 -9.547 1 98.25 478 ALA B CA 1
ATOM 9401 C C . ALA B 1 478 ? -6.488 -51.219 -10.5 1 98.25 478 ALA B C 1
ATOM 9403 O O . ALA B 1 478 ? -6.199 -52.406 -10.523 1 98.25 478 ALA B O 1
ATOM 9404 N N . ASN B 1 479 ? -5.898 -50.344 -11.188 1 98.19 479 ASN B N 1
ATOM 9405 C CA . ASN B 1 479 ? -4.926 -50.75 -12.211 1 98.19 479 ASN B CA 1
ATOM 9406 C C . ASN B 1 479 ? -3.502 -50.719 -11.664 1 98.19 479 ASN B C 1
ATOM 9408 O O . ASN B 1 479 ? -2.539 -50.656 -12.43 1 98.19 479 ASN B O 1
ATOM 9412 N N . GLY B 1 480 ? -3.377 -50.625 -10.43 1 98.12 480 GLY B N 1
ATOM 9413 C CA . GLY B 1 480 ? -2.064 -50.812 -9.828 1 98.12 480 GLY B CA 1
ATOM 9414 C C . GLY B 1 480 ? -1.507 -49.562 -9.203 1 98.12 480 GLY B C 1
ATOM 9415 O O . GLY B 1 480 ? -0.427 -49.594 -8.609 1 98.12 480 GLY B O 1
ATOM 9416 N N . GLY B 1 481 ? -2.248 -48.469 -9.289 1 98.5 481 GLY B N 1
ATOM 9417 C CA . GLY B 1 481 ? -1.779 -47.219 -8.742 1 98.5 481 GLY B CA 1
ATOM 9418 C C . GLY B 1 481 ? -1.91 -47.125 -7.234 1 98.5 481 GLY B C 1
ATOM 9419 O O . GLY B 1 481 ? -2.783 -47.75 -6.645 1 98.5 481 GLY B O 1
ATOM 9420 N N . THR B 1 482 ? -1.032 -46.344 -6.609 1 98.88 482 THR B N 1
ATOM 9421 C CA . THR B 1 482 ? -1.163 -46 -5.203 1 98.88 482 THR B CA 1
ATOM 9422 C C . THR B 1 482 ? -1.796 -44.625 -5.059 1 98.88 482 THR B C 1
ATOM 9424 O O . THR B 1 482 ? -1.289 -43.625 -5.605 1 98.88 482 THR B O 1
ATOM 9427 N N . LEU B 1 483 ? -2.871 -44.562 -4.336 1 98.81 483 LEU B N 1
ATOM 9428 C CA . LEU B 1 483 ? -3.646 -43.344 -4.188 1 98.81 483 LEU B CA 1
ATOM 9429 C C . LEU B 1 483 ? -3.664 -42.875 -2.732 1 98.81 483 LEU B C 1
ATOM 9431 O O . LEU B 1 483 ? -3.979 -43.656 -1.834 1 98.81 483 LEU B O 1
ATOM 9435 N N . VAL B 1 484 ? -3.283 -41.594 -2.475 1 98.88 484 VAL B N 1
ATOM 9436 C CA . VAL B 1 484 ? -3.365 -41.031 -1.142 1 98.88 484 VAL B CA 1
ATOM 9437 C C . VAL B 1 484 ? -4.406 -39.906 -1.133 1 98.88 484 VAL B C 1
ATOM 9439 O O . VAL B 1 484 ? -4.328 -38.969 -1.927 1 98.88 484 VAL B O 1
ATOM 9442 N N . MET B 1 485 ? -5.363 -40 -0.35 1 98.81 485 MET B N 1
ATOM 9443 C CA . MET B 1 485 ? -6.391 -38.969 -0.137 1 98.81 485 MET B CA 1
ATOM 9444 C C . MET B 1 485 ? -6.422 -38.531 1.321 1 98.81 485 MET B C 1
ATOM 9446 O O . MET B 1 485 ? -5.879 -39.219 2.193 1 98.81 485 MET B O 1
ATOM 9450 N N . THR B 1 486 ? -7.012 -37.375 1.61 1 98.75 486 THR B N 1
ATOM 9451 C CA . THR B 1 486 ? -6.988 -36.875 2.98 1 98.75 486 THR B CA 1
ATOM 9452 C C . THR B 1 486 ? -8.383 -36.438 3.424 1 98.75 486 THR B C 1
ATOM 9454 O O . THR B 1 486 ? -9.359 -36.656 2.703 1 98.75 486 THR B O 1
ATOM 9457 N N . TYR B 1 487 ? -8.375 -35.844 4.668 1 98.06 487 TYR B N 1
ATOM 9458 C CA . TYR B 1 487 ? -9.586 -35.312 5.262 1 98.06 487 TYR B CA 1
ATOM 9459 C C . TYR B 1 487 ? -10.266 -34.312 4.305 1 98.06 487 TYR B C 1
ATOM 9461 O O . TYR B 1 487 ? -9.625 -33.812 3.389 1 98.06 487 TYR B O 1
ATOM 9469 N N . ILE B 1 488 ? -11.594 -34.125 4.48 1 97.81 488 ILE B N 1
ATOM 9470 C CA . ILE B 1 488 ? -12.398 -33.188 3.729 1 97.81 488 ILE B CA 1
ATOM 9471 C C . ILE B 1 488 ? -12.336 -33.5 2.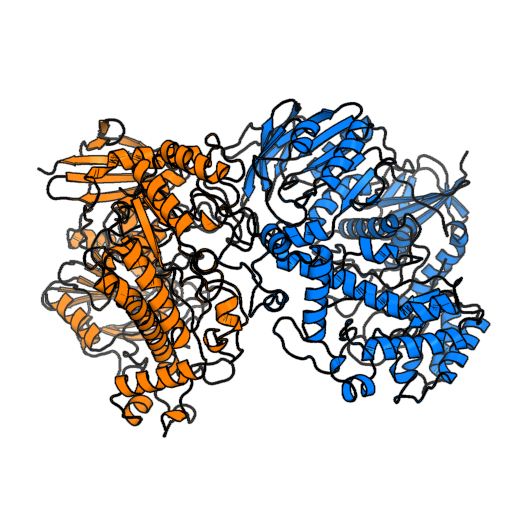238 1 97.81 488 ILE B C 1
ATOM 9473 O O . ILE B 1 488 ? -12.039 -32.656 1.416 1 97.81 488 ILE B O 1
ATOM 9477 N N . SER B 1 489 ? -12.562 -34.75 1.871 1 98.38 489 SER B N 1
ATOM 9478 C CA . SER B 1 489 ? -12.617 -35.219 0.489 1 98.38 489 SER B CA 1
ATOM 9479 C C . SER B 1 489 ? -13.914 -35.969 0.208 1 98.38 489 SER B C 1
ATOM 9481 O O . SER B 1 489 ? -14.422 -36.688 1.068 1 98.38 489 SER B O 1
ATOM 9483 N N . GLY B 1 490 ? -14.469 -35.75 -0.945 1 97.88 490 GLY B N 1
ATOM 9484 C CA . GLY B 1 490 ? -15.609 -36.5 -1.405 1 97.88 490 GLY B CA 1
ATOM 9485 C C . GLY B 1 490 ? -16.906 -36.125 -0.703 1 97.88 490 GLY B C 1
ATOM 9486 O O . GLY B 1 490 ? -17.734 -37 -0.428 1 97.88 490 GLY B O 1
ATOM 9487 N N . ILE B 1 491 ? -17.016 -34.875 -0.391 1 97.56 491 ILE B N 1
ATOM 9488 C CA . ILE B 1 491 ? -18.141 -34.438 0.436 1 97.56 491 ILE B CA 1
ATOM 9489 C C . ILE B 1 491 ? -19.297 -33.969 -0.455 1 97.56 491 ILE B C 1
ATOM 9491 O O . ILE B 1 491 ? -20.453 -34.25 -0.171 1 97.56 491 ILE B O 1
ATOM 9495 N N . VAL B 1 492 ? -18.906 -33.219 -1.548 1 98.12 492 VAL B N 1
ATOM 9496 C CA . VAL B 1 492 ? -19.969 -32.688 -2.389 1 98.12 492 VAL B CA 1
ATOM 9497 C C . VAL B 1 492 ? -19.719 -33.062 -3.846 1 98.12 492 VAL B C 1
ATOM 9499 O O . VAL B 1 492 ? -18.594 -33.406 -4.223 1 98.12 492 VAL B O 1
ATOM 9502 N N . ASN B 1 493 ? -20.781 -33.062 -4.66 1 98 493 ASN B N 1
ATOM 9503 C CA . ASN B 1 493 ? -20.688 -33.312 -6.09 1 98 493 ASN B CA 1
ATOM 9504 C C . ASN B 1 493 ? -20.328 -32.062 -6.875 1 98 493 ASN B C 1
ATOM 9506 O O . ASN B 1 493 ? -19.922 -31.062 -6.293 1 98 493 ASN B O 1
ATOM 9510 N N . GLU B 1 494 ? -20.406 -32.094 -8.172 1 97.5 494 GLU B N 1
ATOM 9511 C CA . GLU B 1 494 ? -19.938 -31.031 -9.062 1 97.5 494 GLU B CA 1
ATOM 9512 C C . GLU B 1 494 ? -20.797 -29.781 -8.922 1 97.5 494 GLU B C 1
ATOM 9514 O O . GLU B 1 494 ? -20.406 -28.703 -9.375 1 97.5 494 GLU B O 1
ATOM 9519 N N . SER B 1 495 ? -22 -29.844 -8.258 1 97.31 495 SER B N 1
ATOM 9520 C CA . SER B 1 495 ? -22.875 -28.688 -8.039 1 97.31 495 SER B CA 1
ATOM 9521 C C . SER B 1 495 ? -22.828 -28.234 -6.586 1 97.31 495 SER B C 1
ATOM 9523 O O . SER B 1 495 ? -23.672 -27.453 -6.148 1 97.31 495 SER B O 1
ATOM 9525 N N . ASP B 1 496 ? -21.891 -28.828 -5.812 1 97.81 496 ASP B N 1
ATOM 9526 C CA . ASP B 1 496 ? -21.672 -28.484 -4.41 1 97.81 496 ASP B CA 1
ATOM 9527 C C . ASP B 1 496 ? -22.828 -28.969 -3.541 1 97.81 496 ASP B C 1
ATOM 9529 O O . ASP B 1 496 ? -23.203 -28.312 -2.568 1 97.81 496 ASP B O 1
ATOM 9533 N N . LEU B 1 497 ? -23.5 -29.984 -3.949 1 98 497 LEU B N 1
ATOM 9534 C CA . LEU B 1 497 ? -24.484 -30.672 -3.129 1 98 497 LEU B CA 1
ATOM 9535 C C . LEU B 1 497 ? -23.859 -31.844 -2.371 1 98 497 LEU B C 1
ATOM 9537 O O . LEU B 1 497 ? -23.125 -32.625 -2.957 1 98 497 LEU B O 1
ATOM 9541 N N . THR B 1 498 ? -24.125 -31.953 -1.176 1 97.38 498 THR B N 1
ATOM 9542 C CA . THR B 1 498 ? -23.578 -33.031 -0.365 1 97.38 498 THR B CA 1
ATOM 9543 C C . THR B 1 498 ? -24.109 -34.375 -0.832 1 97.38 498 THR B C 1
ATOM 9545 O O . THR B 1 498 ? -25.281 -34.5 -1.181 1 97.38 498 THR B O 1
ATOM 9548 N N . TYR B 1 499 ? -23.266 -35.344 -0.898 1 97.12 499 TYR B N 1
ATOM 9549 C CA . TYR B 1 499 ? -23.734 -36.719 -1.149 1 97.12 499 TYR B CA 1
ATOM 9550 C C . TYR B 1 499 ? -24.641 -37.219 -0.02 1 97.12 499 TYR B C 1
ATOM 9552 O O . TYR B 1 499 ? -24.391 -36.906 1.15 1 97.12 499 TYR B O 1
ATOM 9560 N N . LEU B 1 500 ? -25.703 -37.938 -0.433 1 96.25 500 LEU B N 1
ATOM 9561 C CA . LEU B 1 500 ? -26.641 -38.469 0.541 1 96.25 500 LEU B CA 1
ATOM 9562 C C . LEU B 1 500 ? -26.344 -39.938 0.854 1 96.25 500 LEU B C 1
ATOM 9564 O O . LEU B 1 500 ? -25.844 -40.656 -0.002 1 96.25 500 LEU B O 1
ATOM 9568 N N . GLY B 1 501 ? -26.688 -40.312 2.061 1 93.62 501 GLY B N 1
ATOM 9569 C CA . GLY B 1 501 ? -26.484 -41.688 2.465 1 93.62 501 GLY B CA 1
ATOM 9570 C C . GLY B 1 501 ? -25.062 -42 2.908 1 93.62 501 GLY B C 1
ATOM 9571 O O . GLY B 1 501 ? -24.656 -43.156 2.953 1 93.62 501 GLY B O 1
ATOM 9572 N N . GLY B 1 502 ? -24.391 -41.031 3.17 1 92 502 GLY B N 1
ATOM 9573 C CA . GLY B 1 502 ? -23.016 -41.188 3.605 1 92 502 GLY B CA 1
ATOM 9574 C C . GLY B 1 502 ? -22 -40.906 2.514 1 92 502 GLY B C 1
ATOM 9575 O O . GLY B 1 502 ? -22.312 -40.25 1.516 1 92 502 GLY B O 1
ATOM 9576 N N . TRP B 1 503 ? -20.734 -41.344 2.807 1 96.5 503 TRP B N 1
ATOM 9577 C CA . TRP B 1 503 ? -19.641 -41.156 1.859 1 96.5 503 TRP B CA 1
ATOM 9578 C C . TRP B 1 503 ? -19.891 -41.938 0.579 1 96.5 503 TRP B C 1
ATOM 9580 O O . TRP B 1 503 ? -20.531 -43 0.603 1 96.5 503 TRP B O 1
ATOM 9590 N N . PRO B 1 504 ? -19.516 -41.438 -0.629 1 97.25 504 PRO B N 1
ATOM 9591 C CA . PRO B 1 504 ? -19.781 -42.156 -1.881 1 97.25 504 PRO B CA 1
ATOM 9592 C C . PRO B 1 504 ? -19.328 -43.625 -1.837 1 97.25 504 PRO B C 1
ATOM 9594 O O . PRO B 1 504 ? -18.25 -43.906 -1.337 1 97.25 504 PRO B O 1
ATOM 9597 N N . LYS B 1 505 ? -20.125 -44.469 -2.377 1 97 505 LYS B N 1
ATOM 9598 C CA . LYS B 1 505 ? -19.906 -45.906 -2.291 1 97 505 LYS B CA 1
ATOM 9599 C C . LYS B 1 505 ? -18.578 -46.281 -2.916 1 97 505 LYS B C 1
ATOM 9601 O O . LYS B 1 505 ? -17.859 -47.156 -2.387 1 97 505 LYS B O 1
ATOM 9606 N N . ASP B 1 506 ? -18.312 -45.719 -4.023 1 97.75 506 ASP B N 1
ATOM 9607 C CA . ASP B 1 506 ? -17.062 -46.031 -4.703 1 97.75 506 ASP B CA 1
ATOM 9608 C C . ASP B 1 506 ? -15.852 -45.656 -3.844 1 97.75 506 ASP B C 1
ATOM 9610 O O . ASP B 1 506 ? -14.844 -46.375 -3.846 1 97.75 506 ASP B O 1
ATOM 9614 N N . LEU B 1 507 ? -15.898 -44.594 -3.131 1 98.44 507 LEU B N 1
ATOM 9615 C CA . LEU B 1 507 ? -14.828 -44.188 -2.225 1 98.44 507 LEU B CA 1
ATOM 9616 C C . LEU B 1 507 ? -14.742 -45.156 -1.04 1 98.44 507 LEU B C 1
ATOM 9618 O O . LEU B 1 507 ? -13.648 -45.531 -0.611 1 98.44 507 LEU B O 1
ATOM 9622 N N . GLN B 1 508 ? -15.898 -45.562 -0.518 1 98 508 GLN B N 1
ATOM 9623 C CA . GLN B 1 508 ? -15.93 -46.531 0.577 1 98 508 GLN B CA 1
ATOM 9624 C C . GLN B 1 508 ? -15.25 -47.812 0.173 1 98 508 GLN B C 1
ATOM 9626 O O . GLN B 1 508 ? -14.469 -48.406 0.94 1 98 508 GLN B O 1
ATOM 9631 N N . GLU B 1 509 ? -15.594 -48.219 -1 1 97.62 509 GLU B N 1
ATOM 9632 C CA . GLU B 1 509 ? -15.023 -49.469 -1.505 1 97.62 509 GLU B CA 1
ATOM 9633 C C . GLU B 1 509 ? -13.516 -49.344 -1.702 1 97.62 509 GLU B C 1
ATOM 9635 O O . GLU B 1 509 ? -12.758 -50.219 -1.308 1 97.62 509 GLU B O 1
ATOM 9640 N N . MET B 1 510 ? -13.125 -48.312 -2.277 1 97.88 510 MET B N 1
ATOM 9641 C CA . MET B 1 510 ? -11.727 -48.094 -2.633 1 97.88 510 MET B CA 1
ATOM 9642 C C . MET B 1 510 ? -10.859 -47.969 -1.386 1 97.88 510 MET B C 1
ATOM 9644 O O . MET B 1 510 ? -9.742 -48.469 -1.346 1 97.88 510 MET B O 1
ATOM 9648 N N . PHE B 1 511 ? -11.375 -47.281 -0.338 1 98.56 511 PHE B N 1
ATOM 9649 C CA . PHE B 1 511 ? -10.562 -46.969 0.824 1 98.56 511 PHE B CA 1
ATOM 9650 C C . PHE B 1 511 ? -10.875 -47.906 1.986 1 98.56 511 PHE B C 1
ATOM 9652 O O . PHE B 1 511 ? -10.117 -47.969 2.959 1 98.56 511 PHE B O 1
ATOM 9659 N N . GLY B 1 512 ? -12.008 -48.656 1.961 1 98.44 512 GLY B N 1
ATOM 9660 C CA . GLY B 1 512 ? -12.383 -49.594 3.004 1 98.44 512 GLY B CA 1
ATOM 9661 C C . GLY B 1 512 ? -12.773 -48.938 4.305 1 98.44 512 GLY B C 1
ATOM 9662 O O . GLY B 1 512 ? -12.578 -49.5 5.383 1 98.44 512 GLY B O 1
ATOM 9663 N N . MET B 1 513 ? -13.234 -47.844 4.234 1 98.19 513 MET B N 1
ATOM 9664 C CA . MET B 1 513 ? -13.602 -47.031 5.391 1 98.19 513 MET B CA 1
ATOM 9665 C C . MET B 1 513 ? -14.508 -45.875 4.977 1 98.19 513 MET B C 1
ATOM 9667 O O . MET B 1 513 ? -14.812 -45.688 3.795 1 98.19 513 MET B O 1
ATOM 9671 N N . GLU B 1 514 ? -15 -45.125 5.918 1 97.38 514 GLU B N 1
ATOM 9672 C CA . GLU B 1 514 ? -15.734 -43.875 5.656 1 97.38 514 GLU B CA 1
ATOM 9673 C C . GLU B 1 514 ? -15.5 -42.875 6.762 1 97.38 514 GLU B C 1
ATOM 9675 O O . GLU B 1 514 ? -15.414 -43.219 7.938 1 97.38 514 GLU B O 1
ATOM 9680 N N . PRO B 1 515 ? -15.281 -41.625 6.41 1 97.12 515 PRO B N 1
ATOM 9681 C CA . PRO B 1 515 ? -15.242 -40.562 7.414 1 97.12 515 PRO B CA 1
ATOM 9682 C C . PRO B 1 515 ? -16.594 -40.344 8.078 1 97.12 515 PRO B C 1
ATOM 9684 O O . PRO B 1 515 ? -17.625 -40.312 7.395 1 97.12 515 PRO B O 1
ATOM 9687 N N . VAL B 1 516 ? -16.609 -40.094 9.359 1 93.94 516 VAL B N 1
ATOM 9688 C CA . VAL B 1 516 ? -17.906 -40 10.039 1 93.94 516 VAL B CA 1
ATOM 9689 C C . VAL B 1 516 ? -18.078 -38.625 10.672 1 93.94 516 VAL B C 1
ATOM 9691 O O . VAL B 1 516 ? -19.203 -38.125 10.805 1 93.94 516 VAL B O 1
ATOM 9694 N N . GLU B 1 517 ? -17.031 -38.094 11.242 1 94.62 517 GLU B N 1
ATOM 9695 C CA . GLU B 1 517 ? -17.094 -36.781 11.898 1 94.62 517 GLU B CA 1
ATOM 9696 C C . GLU B 1 517 ? -15.75 -36.062 11.805 1 94.62 517 GLU B C 1
ATOM 9698 O O . GLU B 1 517 ? -14.703 -36.656 12.039 1 94.62 517 GLU B O 1
ATOM 9703 N N . THR B 1 518 ? -15.805 -34.75 11.414 1 96.25 518 THR B N 1
ATOM 9704 C CA . THR B 1 518 ? -14.594 -33.938 11.367 1 96.25 518 THR B CA 1
ATOM 9705 C C . THR B 1 518 ? -14.609 -32.875 12.469 1 96.25 518 THR B C 1
ATOM 9707 O O . THR B 1 518 ? -15.523 -32.062 12.539 1 96.25 518 THR B O 1
ATOM 9710 N N . ASP B 1 519 ? -13.625 -32.938 13.312 1 96.81 519 ASP B N 1
ATOM 9711 C CA . ASP B 1 519 ? -13.438 -31.922 14.352 1 96.81 519 ASP B CA 1
ATOM 9712 C C . ASP B 1 519 ? -12.562 -30.766 13.852 1 96.81 519 ASP B C 1
ATOM 9714 O O . ASP B 1 519 ? -11.469 -31 13.32 1 96.81 519 ASP B O 1
ATOM 9718 N N . THR B 1 520 ? -13.109 -29.5 13.93 1 96.44 520 THR B N 1
ATOM 9719 C CA . THR B 1 520 ? -12.367 -28.297 13.586 1 96.44 520 THR B CA 1
ATOM 9720 C C . THR B 1 520 ? -11.75 -27.672 14.836 1 96.44 520 THR B C 1
ATOM 9722 O O . THR B 1 520 ? -12.453 -27.359 15.797 1 96.44 520 THR B O 1
ATOM 9725 N N . LEU B 1 521 ? -10.461 -27.453 14.781 1 96.25 521 LEU B N 1
ATOM 9726 C CA . LEU B 1 521 ? -9.727 -26.984 15.961 1 96.25 521 LEU B CA 1
ATOM 9727 C C . LEU B 1 521 ? -9.531 -25.484 15.922 1 96.25 521 LEU B C 1
ATOM 9729 O O . LEU B 1 521 ? -9.289 -24.906 14.859 1 96.25 521 LEU B O 1
ATOM 9733 N N . TYR B 1 522 ? -9.602 -24.844 17.125 1 94.25 522 TYR B N 1
ATOM 9734 C CA . TYR B 1 522 ? -9.164 -23.453 17.266 1 94.25 522 TYR B CA 1
ATOM 9735 C C . TYR B 1 522 ? -7.648 -23.344 17.125 1 94.25 522 TYR B C 1
ATOM 9737 O O . TYR B 1 522 ? -6.93 -24.328 17.312 1 94.25 522 TYR B O 1
ATOM 9745 N N . PRO B 1 523 ? -7.16 -22.219 16.828 1 92.62 523 PRO B N 1
ATOM 9746 C CA . PRO B 1 523 ? -5.715 -22.047 16.656 1 92.62 523 PRO B CA 1
ATOM 9747 C C . PRO B 1 523 ? -4.922 -22.484 17.891 1 92.62 523 PRO B C 1
ATOM 9749 O O . PRO B 1 523 ? -3.797 -22.969 17.766 1 92.62 523 PRO B O 1
ATOM 9752 N N . GLY B 1 524 ? -5.449 -22.406 19.109 1 92.88 524 GLY B N 1
ATOM 9753 C CA . GLY B 1 524 ? -4.742 -22.781 20.328 1 92.88 524 GLY B CA 1
ATOM 9754 C C . GLY B 1 524 ? -4.855 -24.266 20.656 1 92.88 524 GLY B C 1
ATOM 9755 O O . GLY B 1 524 ? -4.109 -24.766 21.5 1 92.88 524 GLY B O 1
ATOM 9756 N N . ASP B 1 525 ? -5.711 -25.016 19.859 1 93.38 525 ASP B N 1
ATOM 9757 C CA . ASP B 1 525 ? -5.902 -26.438 20.094 1 93.38 525 ASP B CA 1
ATOM 9758 C C . ASP B 1 525 ? -4.727 -27.25 19.578 1 93.38 525 ASP B C 1
ATOM 9760 O O . ASP B 1 525 ? -4.102 -26.875 18.578 1 93.38 525 ASP B O 1
ATOM 9764 N N . LYS B 1 526 ? -4.418 -28.344 20.297 1 90.31 526 LYS B N 1
ATOM 9765 C CA . LYS B 1 526 ? -3.352 -29.266 19.906 1 90.31 526 LYS B CA 1
ATOM 9766 C C . LYS B 1 526 ? -3.777 -30.719 20.078 1 90.31 526 LYS B C 1
ATOM 9768 O O . LYS B 1 526 ? -4.527 -31.047 21 1 90.31 526 LYS B O 1
ATOM 9773 N N . ASN B 1 527 ? -3.443 -31.547 19.188 1 96.94 527 ASN B N 1
ATOM 9774 C CA . ASN B 1 527 ? -3.559 -33 19.234 1 96.94 527 ASN B CA 1
ATOM 9775 C C . ASN B 1 527 ? -2.449 -33.656 18.438 1 96.94 527 ASN B C 1
ATOM 9777 O O . ASN B 1 527 ? -1.567 -33 17.891 1 96.94 527 ASN B O 1
ATOM 9781 N N . ALA B 1 528 ? -2.355 -34.969 18.547 1 98.38 528 ALA B N 1
ATOM 9782 C CA . ALA B 1 528 ? -1.306 -35.688 17.828 1 98.38 528 ALA B CA 1
ATOM 9783 C C . ALA B 1 528 ? -1.819 -37.031 17.328 1 98.38 528 ALA B C 1
ATOM 9785 O O . ALA B 1 528 ? -2.869 -37.5 17.766 1 98.38 528 ALA B O 1
ATOM 9786 N N . VAL B 1 529 ? -1.176 -37.625 16.359 1 98.56 529 VAL B N 1
ATOM 9787 C CA . VAL B 1 529 ? -1.427 -38.969 15.812 1 98.56 529 VAL B CA 1
ATOM 9788 C C . VAL B 1 529 ? -0.191 -39.844 16 1 98.56 529 VAL B C 1
ATOM 9790 O O . VAL B 1 529 ? 0.917 -39.438 15.625 1 98.56 529 VAL B O 1
ATOM 9793 N N . ARG B 1 530 ? -0.401 -40.938 16.609 1 98.12 530 ARG B N 1
ATOM 9794 C CA . ARG B 1 530 ? 0.651 -41.938 16.672 1 98.12 530 ARG B CA 1
ATOM 9795 C C . ARG B 1 530 ? 0.717 -42.75 15.391 1 98.12 530 ARG B C 1
ATOM 9797 O O . ARG B 1 530 ? -0.278 -43.344 14.977 1 98.12 530 ARG B O 1
ATOM 9804 N N . TYR B 1 531 ? 1.729 -42.781 14.695 1 97.5 531 TYR B N 1
ATOM 9805 C CA . TYR B 1 531 ? 1.981 -43.5 13.438 1 97.5 531 TYR B CA 1
ATOM 9806 C C . TYR B 1 531 ? 3.377 -44.094 13.43 1 97.5 531 TYR B C 1
ATOM 9808 O O . TYR B 1 531 ? 4.371 -43.406 13.617 1 97.5 531 TYR B O 1
ATOM 9816 N N . GLN B 1 532 ? 3.496 -45.406 13.203 1 96.06 532 GLN B N 1
ATOM 9817 C CA . GLN B 1 532 ? 4.746 -46.156 13.195 1 96.06 532 GLN B CA 1
ATOM 9818 C C . GLN B 1 532 ? 5.578 -45.844 14.438 1 96.06 532 GLN B C 1
ATOM 9820 O O . GLN B 1 532 ? 6.762 -45.531 14.336 1 96.06 532 GLN B O 1
ATOM 9825 N N . ASN B 1 533 ? 5.008 -45.75 15.516 1 92.38 533 ASN B N 1
ATOM 9826 C CA . ASN B 1 533 ? 5.582 -45.625 16.859 1 92.38 533 ASN B CA 1
ATOM 9827 C C . ASN B 1 533 ? 6.129 -44.219 17.094 1 92.38 533 ASN B C 1
ATOM 9829 O O . ASN B 1 533 ? 7 -44.031 17.953 1 92.38 533 ASN B O 1
ATOM 9833 N N . ARG B 1 534 ? 5.723 -43.219 16.375 1 95.31 534 ARG B N 1
ATOM 9834 C CA . ARG B 1 534 ? 6.066 -41.844 16.578 1 95.31 534 ARG B CA 1
ATOM 9835 C C . ARG B 1 534 ? 4.809 -40.969 16.672 1 95.31 534 ARG B C 1
ATOM 9837 O O . ARG B 1 534 ? 3.775 -41.312 16.094 1 95.31 534 ARG B O 1
ATOM 9844 N N . SER B 1 535 ? 4.949 -39.938 17.406 1 98.25 535 SER B N 1
ATOM 9845 C CA . SER B 1 535 ? 3.846 -39 17.594 1 98.25 535 SER B CA 1
ATOM 9846 C C . SER B 1 535 ? 4.012 -37.781 16.719 1 98.25 535 SER B C 1
ATOM 9848 O O . SER B 1 535 ? 5.066 -37.125 16.734 1 98.25 535 SER B O 1
ATOM 9850 N N . TYR B 1 536 ? 2.975 -37.5 16.016 1 98.38 536 TYR B N 1
ATOM 9851 C CA . TYR B 1 536 ? 3.006 -36.344 15.125 1 98.38 536 TYR B CA 1
ATOM 9852 C C . TYR B 1 536 ? 1.899 -35.344 15.477 1 98.38 536 TYR B C 1
ATOM 9854 O O . TYR B 1 536 ? 0.733 -35.75 15.602 1 98.38 536 TYR B O 1
ATOM 9862 N N . GLU B 1 537 ? 2.225 -34.125 15.57 1 97.62 537 GLU B N 1
ATOM 9863 C CA . GLU B 1 537 ? 1.258 -33.062 15.906 1 97.62 537 GLU B CA 1
ATOM 9864 C C . GLU B 1 537 ? 0.237 -32.875 14.781 1 97.62 537 GLU B C 1
ATOM 9866 O O . GLU B 1 537 ? 0.587 -32.938 13.602 1 97.62 537 GLU B O 1
ATOM 9871 N N . LEU B 1 538 ? -1.046 -32.719 15.141 1 97.06 538 LEU B N 1
ATOM 9872 C CA . LEU B 1 538 ? -2.064 -32.312 14.18 1 97.06 538 LEU B CA 1
ATOM 9873 C C . LEU B 1 538 ? -2.67 -30.969 14.562 1 97.06 538 LEU B C 1
ATOM 9875 O O . LEU B 1 538 ? -2.707 -30.609 15.742 1 97.06 538 LEU B O 1
ATOM 9879 N N . LYS B 1 539 ? -3.064 -30.188 13.492 1 95.81 539 LYS B N 1
ATOM 9880 C CA . LYS B 1 539 ? -3.711 -28.891 13.648 1 95.81 539 LYS B CA 1
ATOM 9881 C C . LYS B 1 539 ? -4.938 -28.781 12.75 1 95.81 539 LYS B C 1
ATOM 9883 O O . LYS B 1 539 ? -5.133 -29.594 11.852 1 95.81 539 LYS B O 1
ATOM 9888 N N . ASP B 1 540 ? -5.844 -27.938 13.062 1 96.81 540 ASP B N 1
ATOM 9889 C CA . ASP B 1 540 ? -6.965 -27.438 12.273 1 96.81 540 ASP B CA 1
ATOM 9890 C C . ASP B 1 540 ? -8.055 -28.484 12.125 1 96.81 540 ASP B C 1
ATOM 9892 O O . ASP B 1 540 ? -9.242 -28.188 12.273 1 96.81 540 ASP B O 1
ATOM 9896 N N . TYR B 1 541 ? -7.652 -29.828 11.75 1 97.81 541 TYR B N 1
ATOM 9897 C CA . TYR B 1 541 ? -8.695 -30.797 11.461 1 97.81 541 TYR B CA 1
ATOM 9898 C C . TYR B 1 541 ? -8.305 -32.188 11.953 1 97.81 541 TYR B C 1
ATOM 9900 O O . TYR B 1 541 ? -7.148 -32.594 11.836 1 97.81 541 TYR B O 1
ATOM 9908 N N . ALA B 1 542 ? -9.242 -32.875 12.5 1 98.06 542 ALA B N 1
ATOM 9909 C CA . ALA B 1 542 ? -9.203 -34.312 12.852 1 98.06 542 ALA B CA 1
ATOM 9910 C C . ALA B 1 542 ? -10.5 -35 12.445 1 98.06 542 ALA B C 1
ATOM 9912 O O . ALA B 1 542 ? -11.57 -34.719 12.977 1 98.06 542 ALA B O 1
ATOM 9913 N N . THR B 1 543 ? -10.398 -35.906 11.5 1 98 543 THR B N 1
ATOM 9914 C CA . THR B 1 543 ? -11.578 -36.625 11.031 1 98 543 THR B CA 1
ATOM 9915 C C . THR B 1 543 ? -11.609 -38.062 11.586 1 98 543 THR B C 1
ATOM 9917 O O . THR B 1 543 ? -10.688 -38.844 11.352 1 98 543 THR B O 1
ATOM 9920 N N . VAL B 1 544 ? -12.688 -38.344 12.242 1 96.81 544 VAL B N 1
ATOM 9921 C CA . VAL B 1 544 ? -12.891 -39.688 12.789 1 96.81 544 VAL B CA 1
ATOM 9922 C C . VAL B 1 544 ? -13.328 -40.625 11.68 1 96.81 544 VAL B C 1
ATOM 9924 O O . VAL B 1 544 ? -14.219 -40.312 10.898 1 96.81 544 VAL B O 1
ATOM 9927 N N . LEU B 1 545 ? -12.695 -41.844 11.641 1 98.38 545 LEU B N 1
ATOM 9928 C CA . LEU B 1 545 ? -12.93 -42.812 10.562 1 98.38 545 LEU B CA 1
ATOM 9929 C C . LEU B 1 545 ? -13.602 -44.062 11.102 1 98.38 545 LEU B C 1
ATOM 9931 O O . LEU B 1 545 ? -13.266 -44.531 12.188 1 98.38 545 LEU B O 1
ATOM 9935 N N . LYS B 1 546 ? -14.594 -44.5 10.414 1 97.81 546 LYS B N 1
ATOM 9936 C CA . LYS B 1 546 ? -15.164 -45.844 10.633 1 97.81 546 LYS B CA 1
ATOM 9937 C C . LYS B 1 546 ? -14.602 -46.844 9.641 1 97.81 546 LYS B C 1
ATOM 9939 O O . LYS B 1 546 ? -14.727 -46.656 8.43 1 97.81 546 LYS B O 1
ATOM 9944 N N . LEU B 1 547 ? -14.023 -47.938 10.156 1 98.12 547 LEU B N 1
ATOM 9945 C CA . LEU B 1 547 ? -13.312 -48.875 9.305 1 98.12 547 LEU B CA 1
ATOM 9946 C C . LEU B 1 547 ? -14.242 -50 8.867 1 98.12 547 LEU B C 1
ATOM 9948 O O . LEU B 1 547 ? -15.125 -50.438 9.633 1 98.12 547 LEU B O 1
ATOM 9952 N N . SER B 1 548 ? -14.102 -50.469 7.691 1 97.44 548 SER B N 1
ATOM 9953 C CA . SER B 1 548 ? -14.664 -51.688 7.172 1 97.44 548 SER B CA 1
ATOM 9954 C C . SER B 1 548 ? -13.578 -52.719 6.887 1 97.44 548 SER B C 1
ATOM 9956 O O . SER B 1 548 ? -13.242 -53.531 7.75 1 97.44 548 SER B O 1
ATOM 9958 N N . THR B 1 549 ? -12.867 -52.531 5.766 1 97.88 549 THR B N 1
ATOM 9959 C CA . THR B 1 549 ? -11.836 -53.5 5.402 1 97.88 549 THR B CA 1
ATOM 9960 C C . THR B 1 549 ? -10.461 -52.844 5.418 1 97.88 549 THR B C 1
ATOM 9962 O O . THR B 1 549 ? -9.445 -53.5 5.211 1 97.88 549 THR B O 1
ATOM 9965 N N . ALA B 1 550 ? -10.422 -51.656 5.762 1 98.62 550 ALA B N 1
ATOM 9966 C CA . ALA B 1 550 ? -9.156 -50.938 5.766 1 98.62 550 ALA B CA 1
ATOM 9967 C C . ALA B 1 550 ? -8.297 -51.344 6.961 1 98.62 550 ALA B C 1
ATOM 9969 O O . ALA B 1 550 ? -8.82 -51.75 8.008 1 98.62 550 ALA B O 1
ATOM 9970 N N . ASP B 1 551 ? -6.996 -51.25 6.812 1 98.56 551 ASP B N 1
ATOM 9971 C CA . ASP B 1 551 ? -6.039 -51.469 7.895 1 98.56 551 ASP B CA 1
ATOM 9972 C C . ASP B 1 551 ? -5.742 -50.156 8.633 1 98.56 551 ASP B C 1
ATOM 9974 O O . ASP B 1 551 ? -5.387 -49.156 8.016 1 98.56 551 ASP B O 1
ATOM 9978 N N . PRO B 1 552 ? -5.898 -50.188 9.93 1 98.25 552 PRO B N 1
ATOM 9979 C CA . PRO B 1 552 ? -5.508 -49 10.695 1 98.25 552 PRO B CA 1
ATOM 9980 C C . PRO B 1 552 ? -3.994 -48.781 10.75 1 98.25 552 PRO B C 1
ATOM 9982 O O . PRO B 1 552 ? -3.258 -49.75 11.055 1 98.25 552 PRO B O 1
ATOM 9985 N N . GLU B 1 553 ? -3.523 -47.656 10.422 1 98.12 553 GLU B N 1
ATOM 9986 C CA . GLU B 1 553 ? -2.094 -47.375 10.367 1 98.12 553 GLU B CA 1
ATOM 9987 C C . GLU B 1 553 ? -1.686 -46.406 11.469 1 98.12 553 GLU B C 1
ATOM 9989 O O . GLU B 1 553 ? -0.551 -46.438 11.945 1 98.12 553 GLU B O 1
ATOM 9994 N N . GLY B 1 554 ? -2.537 -45.469 11.883 1 98.38 554 GLY B N 1
ATOM 9995 C CA . GLY B 1 554 ? -2.279 -44.438 12.883 1 98.38 554 GLY B CA 1
ATOM 9996 C C . GLY B 1 554 ? -3.486 -44.125 13.75 1 98.38 554 GLY B C 1
ATOM 9997 O O . GLY B 1 554 ? -4.629 -44.312 13.312 1 98.38 554 GLY B O 1
ATOM 9998 N N . PHE B 1 555 ? -3.195 -43.562 14.977 1 98.5 555 PHE B N 1
ATOM 9999 C CA . PHE B 1 555 ? -4.258 -43.344 15.953 1 98.5 555 PHE B CA 1
ATOM 10000 C C . PHE B 1 555 ? -4.133 -42 16.625 1 98.5 555 PHE B C 1
ATOM 10002 O O . PHE B 1 555 ? -3.029 -41.531 16.938 1 98.5 555 PHE B O 1
ATOM 10009 N N . TYR B 1 556 ? -5.316 -41.375 16.828 1 98.25 556 TYR B N 1
ATOM 10010 C CA . TYR B 1 556 ? -5.32 -40.125 17.578 1 98.25 556 TYR B CA 1
ATOM 10011 C C . TYR B 1 556 ? -4.871 -40.344 19.016 1 98.25 556 TYR B C 1
ATOM 10013 O O . TYR B 1 556 ? -5.195 -41.375 19.625 1 98.25 556 TYR B O 1
ATOM 10021 N N . GLU B 1 557 ? -4.27 -39.344 19.609 1 98.12 557 GLU B N 1
ATOM 10022 C CA . GLU B 1 557 ? -3.711 -39.531 20.953 1 98.12 557 GLU B CA 1
ATOM 10023 C C . GLU B 1 557 ? -4.562 -38.844 22.016 1 98.12 557 GLU B C 1
ATOM 10025 O O . GLU B 1 557 ? -4.555 -39.219 23.172 1 98.12 557 GLU B O 1
ATOM 10030 N N . ASP B 1 558 ? -5.277 -37.844 21.578 1 96.69 558 ASP B N 1
ATOM 10031 C CA . ASP B 1 558 ? -5.988 -37.062 22.562 1 96.69 558 ASP B CA 1
ATOM 10032 C C . ASP B 1 558 ? -7.422 -36.781 22.125 1 96.69 558 ASP B C 1
ATOM 10034 O O . ASP B 1 558 ? -7.797 -37.094 20.984 1 96.69 558 ASP B O 1
ATOM 10038 N N . ASP B 1 559 ? -8.242 -36.094 23.047 1 95.12 559 ASP B N 1
ATOM 10039 C CA . ASP B 1 559 ? -9.617 -35.656 22.859 1 95.12 559 ASP B CA 1
ATOM 10040 C C . ASP B 1 559 ? -10.586 -36.812 22.891 1 95.12 559 ASP B C 1
ATOM 10042 O O . ASP B 1 559 ? -10.188 -37.938 23.188 1 95.12 559 ASP B O 1
ATOM 10046 N N . PHE B 1 560 ? -11.922 -36.625 22.594 1 96.06 560 PHE B N 1
ATOM 10047 C CA . PHE B 1 560 ? -12.953 -37.656 22.797 1 96.06 560 PHE B CA 1
ATOM 10048 C C . PHE B 1 560 ? -12.812 -38.781 21.766 1 96.06 560 PHE B C 1
ATOM 10050 O O . PHE B 1 560 ? -13.438 -39.812 21.906 1 96.06 560 PHE B O 1
ATOM 10057 N N . TYR B 1 561 ? -11.938 -38.625 20.766 1 96.88 561 TYR B N 1
ATOM 10058 C CA . TYR B 1 561 ? -11.703 -39.656 19.766 1 96.88 561 TYR B CA 1
ATOM 10059 C C . TYR B 1 561 ? -10.305 -40.25 19.906 1 96.88 561 TYR B C 1
ATOM 10061 O O . TYR B 1 561 ? -9.781 -40.844 18.969 1 96.88 561 TYR B O 1
ATOM 10069 N N . ALA B 1 562 ? -9.703 -40.094 21.047 1 97.19 562 ALA B N 1
ATOM 10070 C CA . ALA B 1 562 ? -8.43 -40.75 21.344 1 97.19 562 ALA B CA 1
ATOM 10071 C C . ALA B 1 562 ? -8.508 -42.25 21.094 1 97.19 562 ALA B C 1
ATOM 10073 O O . ALA B 1 562 ? -9.516 -42.875 21.391 1 97.19 562 ALA B O 1
ATOM 10074 N N . ASP B 1 563 ? -7.449 -42.812 20.453 1 96.94 563 ASP B N 1
ATOM 10075 C CA . ASP B 1 563 ? -7.246 -44.219 20.188 1 96.94 563 ASP B CA 1
ATOM 10076 C C . ASP B 1 563 ? -8.102 -44.688 19.016 1 96.94 563 ASP B C 1
ATOM 10078 O O . ASP B 1 563 ? -8.141 -45.875 18.703 1 96.94 563 ASP B O 1
ATOM 10082 N N . THR B 1 564 ? -8.789 -43.781 18.391 1 97.56 564 THR B N 1
ATOM 10083 C CA . THR B 1 564 ? -9.438 -44.125 17.125 1 97.56 564 THR B CA 1
ATOM 10084 C C . THR B 1 564 ? -8.508 -43.875 15.953 1 97.56 564 THR B C 1
ATOM 10086 O O . THR B 1 564 ? -7.465 -43.219 16.109 1 97.56 564 THR B O 1
ATOM 10089 N N . THR B 1 565 ? -8.875 -44.406 14.805 1 98.12 565 THR B N 1
ATOM 10090 C CA . THR B 1 565 ? -7.977 -44.438 13.664 1 98.12 565 THR B CA 1
ATOM 10091 C C . THR B 1 565 ? -7.938 -43.062 12.969 1 98.12 565 THR B C 1
ATOM 10093 O O . THR B 1 565 ? -8.977 -42.438 12.758 1 98.12 565 THR B O 1
ATOM 10096 N N . ALA B 1 566 ? -6.723 -42.625 12.625 1 98.62 566 ALA B N 1
ATOM 10097 C CA . ALA B 1 566 ? -6.5 -41.344 11.938 1 98.62 566 ALA B CA 1
ATOM 10098 C C . ALA B 1 566 ? -5.961 -41.594 10.523 1 98.62 566 ALA B C 1
ATOM 10100 O O . ALA B 1 566 ? -6.152 -40.75 9.641 1 98.62 566 ALA B O 1
ATOM 10101 N N . VAL B 1 567 ? -5.211 -42.625 10.328 1 98.75 567 VAL B N 1
ATOM 10102 C CA . VAL B 1 567 ? -4.598 -42.969 9.055 1 98.75 567 VAL B CA 1
ATOM 10103 C C . VAL B 1 567 ? -4.891 -44.438 8.711 1 98.75 567 VAL B C 1
ATOM 10105 O O . VAL B 1 567 ? -4.828 -45.312 9.578 1 98.75 567 VAL B O 1
ATOM 10108 N N . THR B 1 568 ? -5.277 -44.688 7.449 1 98.81 568 THR B N 1
ATOM 10109 C CA . THR B 1 568 ? -5.605 -46.062 7.039 1 98.81 568 THR B CA 1
ATOM 10110 C C . THR B 1 568 ? -4.926 -46.406 5.719 1 98.81 568 THR B C 1
ATOM 10112 O O . THR B 1 568 ? -4.516 -45.5 4.973 1 98.81 568 THR B O 1
ATOM 10115 N N . SER B 1 569 ? -4.727 -47.625 5.465 1 98.75 569 SER B N 1
ATOM 10116 C CA . SER B 1 569 ? -4.371 -48.188 4.164 1 98.75 569 SER B CA 1
ATOM 10117 C C . SER B 1 569 ? -5.336 -49.281 3.752 1 98.75 569 SER B C 1
ATOM 10119 O O . SER B 1 569 ? -6.008 -49.875 4.602 1 98.75 569 SER B O 1
ATOM 10121 N N . HIS B 1 570 ? -5.438 -49.5 2.449 1 98.81 570 HIS B N 1
ATOM 10122 C CA . HIS B 1 570 ? -6.352 -50.531 1.93 1 98.81 570 HIS B CA 1
ATOM 10123 C C . HIS B 1 570 ? -5.883 -51.031 0.573 1 98.81 570 HIS B C 1
ATOM 10125 O O . HIS B 1 570 ? -5.766 -50.281 -0.382 1 98.81 570 HIS B O 1
ATOM 10131 N N . PRO B 1 571 ? -5.605 -52.375 0.503 1 98.25 571 PRO B N 1
ATOM 10132 C CA . PRO B 1 571 ? -5.418 -52.906 -0.843 1 98.25 571 PRO B CA 1
ATOM 10133 C C . PRO B 1 571 ? -6.691 -52.844 -1.684 1 98.25 571 PRO B C 1
ATOM 10135 O O . PRO B 1 571 ? -7.773 -53.188 -1.186 1 98.25 571 PRO B O 1
ATOM 10138 N N . TYR B 1 572 ? -6.586 -52.5 -2.82 1 98.12 572 TYR B N 1
ATOM 10139 C CA . TYR B 1 572 ? -7.715 -52.438 -3.742 1 98.12 572 TYR B CA 1
ATOM 10140 C C . TYR B 1 572 ? -7.324 -52.969 -5.121 1 98.12 572 TYR B C 1
ATOM 10142 O O . TYR B 1 572 ? -6.637 -52.25 -5.879 1 98.12 572 TYR B O 1
ATOM 10150 N N . LYS B 1 573 ? -7.793 -54.188 -5.484 1 97.62 573 LYS B N 1
ATOM 10151 C CA . LYS B 1 573 ? -7.414 -54.875 -6.711 1 97.62 573 LYS B CA 1
ATOM 10152 C C . LYS B 1 573 ? -5.898 -54.906 -6.887 1 97.62 573 LYS B C 1
ATOM 10154 O O . LYS B 1 573 ? -5.172 -55.375 -6.008 1 97.62 573 LYS B O 1
ATOM 10159 N N . GLN B 1 574 ? -5.371 -54.188 -7.879 1 97.81 574 GLN B N 1
ATOM 10160 C CA . GLN B 1 574 ? -3.939 -54.312 -8.133 1 97.81 574 GLN B CA 1
ATOM 10161 C C . GLN B 1 574 ? -3.178 -53.156 -7.453 1 97.81 574 GLN B C 1
ATOM 10163 O O . GLN B 1 574 ? -1.945 -53.125 -7.48 1 97.81 574 GLN B O 1
ATOM 10168 N N . GLY B 1 575 ? -3.955 -52.281 -6.828 1 98.38 575 GLY B N 1
ATOM 10169 C CA . GLY B 1 575 ? -3.287 -51.125 -6.242 1 98.38 575 GLY B CA 1
ATOM 10170 C C . GLY B 1 575 ? -3.484 -51.031 -4.742 1 98.38 575 GLY B C 1
ATOM 10171 O O . GLY B 1 575 ? -3.713 -52.031 -4.07 1 98.38 575 GLY B O 1
ATOM 10172 N N . LYS B 1 576 ? -3.246 -49.844 -4.227 1 98.5 576 LYS B N 1
ATOM 10173 C CA . LYS B 1 576 ? -3.352 -49.594 -2.795 1 98.5 576 LYS B CA 1
ATOM 10174 C C . LYS B 1 576 ? -3.777 -48.125 -2.537 1 98.5 576 LYS B C 1
ATOM 10176 O O . LYS B 1 576 ? -3.426 -47.219 -3.299 1 98.5 576 LYS B O 1
ATOM 10181 N N . THR B 1 577 ? -4.559 -47.969 -1.508 1 98.75 577 THR B N 1
ATOM 10182 C CA . THR B 1 577 ? -5.023 -46.625 -1.162 1 98.75 577 THR B CA 1
ATOM 10183 C C . THR B 1 577 ? -4.695 -46.281 0.291 1 98.75 577 THR B C 1
ATOM 10185 O O . THR B 1 577 ? -4.598 -47.188 1.129 1 98.75 577 THR B O 1
ATOM 10188 N N . TYR B 1 578 ? -4.441 -45.062 0.523 1 98.88 578 TYR B N 1
ATOM 10189 C CA . TYR B 1 578 ? -4.238 -44.5 1.86 1 98.88 578 TYR B CA 1
ATOM 10190 C C . TYR B 1 578 ? -5.172 -43.344 2.119 1 98.88 578 TYR B C 1
ATOM 10192 O O . TYR B 1 578 ? -5.461 -42.531 1.211 1 98.88 578 TYR B O 1
ATOM 10200 N N . TYR B 1 579 ? -5.637 -43.188 3.316 1 98.81 579 TYR B N 1
ATOM 10201 C CA . TYR B 1 579 ? -6.434 -42.031 3.744 1 98.81 579 TYR B CA 1
ATOM 10202 C C . TYR B 1 579 ? -5.863 -41.406 5.02 1 98.81 579 TYR B C 1
ATOM 10204 O O . TYR B 1 579 ? -5.664 -42.125 6.016 1 98.81 579 TYR B O 1
ATOM 10212 N N . ILE B 1 580 ? -5.539 -40.188 4.965 1 98.88 580 ILE B N 1
ATOM 10213 C CA . ILE B 1 580 ? -5.055 -39.406 6.117 1 98.88 580 ILE B CA 1
ATOM 10214 C C . ILE B 1 580 ? -6.172 -38.531 6.668 1 98.88 580 ILE B C 1
ATOM 10216 O O . ILE B 1 580 ? -6.566 -37.562 6.031 1 98.88 580 ILE B O 1
ATOM 10220 N N . GLY B 1 581 ? -6.574 -38.75 7.879 1 98.62 581 GLY B N 1
ATOM 10221 C CA . GLY B 1 581 ? -7.781 -38.125 8.414 1 98.62 581 GLY B CA 1
ATOM 10222 C C . GLY B 1 581 ? -7.512 -36.812 9.141 1 98.62 581 GLY B C 1
ATOM 10223 O O . GLY B 1 581 ? -8.445 -36.156 9.57 1 98.62 581 GLY B O 1
ATOM 10224 N N . ALA B 1 582 ? -6.176 -36.438 9.234 1 98.38 582 ALA B N 1
ATOM 10225 C CA . ALA B 1 582 ? -5.844 -35.25 10.008 1 98.38 582 ALA B CA 1
ATOM 10226 C C . ALA B 1 582 ? -4.828 -34.375 9.273 1 98.38 582 ALA B C 1
ATOM 10228 O O . ALA B 1 582 ? -4.07 -34.844 8.438 1 98.38 582 ALA B O 1
ATOM 10229 N N . ARG B 1 583 ? -4.879 -33 9.555 1 97.94 583 ARG B N 1
ATOM 10230 C CA . ARG B 1 583 ? -3.803 -32.156 9.07 1 97.94 583 ARG B CA 1
ATOM 10231 C C . ARG B 1 583 ? -2.562 -32.281 9.953 1 97.94 583 ARG B C 1
ATOM 10233 O O . ARG B 1 583 ? -2.5 -31.703 11.039 1 97.94 583 ARG B O 1
ATOM 10240 N N . LEU B 1 584 ? -1.651 -32.969 9.438 1 98.12 584 LEU B N 1
ATOM 10241 C CA . LEU B 1 584 ? -0.493 -33.375 10.227 1 98.12 584 LEU B CA 1
ATOM 10242 C C . LEU B 1 584 ? 0.735 -32.562 9.844 1 98.12 584 LEU B C 1
ATOM 10244 O O . LEU B 1 584 ? 0.745 -31.891 8.805 1 98.12 584 LEU B O 1
ATOM 10248 N N . SER B 1 585 ? 1.738 -32.562 10.633 1 96.06 585 SER B N 1
ATOM 10249 C CA . SER B 1 585 ? 2.955 -31.766 10.508 1 96.06 585 SER B CA 1
ATOM 10250 C C . SER B 1 585 ? 3.768 -32.188 9.289 1 96.06 585 SER B C 1
ATOM 10252 O O . SER B 1 585 ? 3.564 -33.281 8.75 1 96.06 585 SER B O 1
ATOM 10254 N N . SER B 1 586 ? 4.715 -31.359 8.938 1 96.12 586 SER B N 1
ATOM 10255 C CA . SER B 1 586 ? 5.617 -31.641 7.828 1 96.12 586 SER B CA 1
ATOM 10256 C C . SER B 1 586 ? 6.461 -32.875 8.102 1 96.12 586 SER B C 1
ATOM 10258 O O . SER B 1 586 ? 6.801 -33.625 7.18 1 96.12 586 SER B O 1
ATOM 10260 N N . GLN B 1 587 ? 6.766 -33.094 9.359 1 96.88 587 GLN B N 1
ATOM 10261 C CA . GLN B 1 587 ? 7.551 -34.25 9.719 1 96.88 587 GLN B CA 1
ATOM 10262 C C . GLN B 1 587 ? 6.777 -35.531 9.438 1 96.88 587 GLN B C 1
ATOM 10264 O O . GLN B 1 587 ? 7.355 -36.531 9 1 96.88 587 GLN B O 1
ATOM 10269 N N . PHE B 1 588 ? 5.492 -35.562 9.695 1 98.06 588 PHE B N 1
ATOM 10270 C CA . PHE B 1 588 ? 4.668 -36.719 9.344 1 98.06 588 PHE B CA 1
ATOM 10271 C C . PHE B 1 588 ? 4.75 -37 7.848 1 98.06 588 PHE B C 1
ATOM 10273 O O . PHE B 1 588 ? 4.949 -38.156 7.441 1 98.06 588 PHE B O 1
ATOM 10280 N N . HIS B 1 589 ? 4.578 -36 7.031 1 98.31 589 HIS B N 1
ATOM 10281 C CA . HIS B 1 589 ? 4.598 -36.188 5.586 1 98.31 589 HIS B CA 1
ATOM 10282 C C . HIS B 1 589 ? 5.941 -36.719 5.117 1 98.31 589 HIS B C 1
ATOM 10284 O O . HIS B 1 589 ? 5.992 -37.594 4.242 1 98.31 589 HIS B O 1
ATOM 10290 N N . ARG B 1 590 ? 7.043 -36.219 5.664 1 97.56 590 ARG B N 1
ATOM 10291 C CA . ARG B 1 590 ? 8.375 -36.719 5.332 1 97.56 590 ARG B CA 1
ATOM 10292 C C . ARG B 1 590 ? 8.477 -38.219 5.59 1 97.56 590 ARG B C 1
ATOM 10294 O O . ARG B 1 590 ? 8.953 -38.969 4.738 1 97.56 590 ARG B O 1
ATOM 10301 N N . ASP B 1 591 ? 7.973 -38.656 6.758 1 98.06 591 ASP B N 1
ATOM 10302 C CA . ASP B 1 591 ? 8.086 -40.062 7.141 1 98.06 591 ASP B CA 1
ATOM 10303 C C . ASP B 1 591 ? 7.109 -40.938 6.344 1 98.06 591 ASP B C 1
ATOM 10305 O O . ASP B 1 591 ? 7.473 -42 5.871 1 98.06 591 ASP B O 1
ATOM 10309 N N . PHE B 1 592 ? 5.906 -40.5 6.238 1 98.44 592 PHE B N 1
ATOM 10310 C CA . PHE B 1 592 ? 4.855 -41.219 5.527 1 98.44 592 PHE B CA 1
ATOM 10311 C C . PHE B 1 592 ? 5.246 -41.438 4.074 1 98.44 592 PHE B C 1
ATOM 10313 O O . PHE B 1 592 ? 5.238 -42.594 3.604 1 98.44 592 PHE B O 1
ATOM 10320 N N . TYR B 1 593 ? 5.637 -40.406 3.404 1 98.56 593 TYR B N 1
ATOM 10321 C CA . TYR B 1 593 ? 6.004 -40.562 1.999 1 98.56 593 TYR B CA 1
ATOM 10322 C C . TYR B 1 593 ? 7.359 -41.219 1.854 1 98.56 593 TYR B C 1
ATOM 10324 O O . TYR B 1 593 ? 7.621 -41.906 0.857 1 98.56 593 TYR B O 1
ATOM 10332 N N . GLY B 1 594 ? 8.289 -41 2.855 1 97.88 594 GLY B N 1
ATOM 10333 C CA . GLY B 1 594 ? 9.523 -41.781 2.844 1 97.88 594 GLY B CA 1
ATOM 10334 C C . GLY B 1 594 ? 9.297 -43.281 2.713 1 97.88 594 GLY B C 1
ATOM 10335 O O . GLY B 1 594 ? 9.992 -43.938 1.951 1 97.88 594 GLY B O 1
ATOM 10336 N N . THR B 1 595 ? 8.297 -43.75 3.404 1 97.56 595 THR B N 1
ATOM 10337 C CA . THR B 1 595 ? 7.938 -45.156 3.352 1 97.56 595 THR B CA 1
ATOM 10338 C C . THR B 1 595 ? 7.402 -45.531 1.97 1 97.56 595 THR B C 1
ATOM 10340 O O . THR B 1 595 ? 7.793 -46.562 1.402 1 97.56 595 THR B O 1
ATOM 10343 N N . LEU B 1 596 ? 6.551 -44.719 1.431 1 98.25 596 LEU B N 1
ATOM 10344 C CA . LEU B 1 596 ? 5.949 -45 0.132 1 98.25 596 LEU B CA 1
ATOM 10345 C C . LEU B 1 596 ? 6.996 -44.938 -0.976 1 98.25 596 LEU B C 1
ATOM 10347 O O . LEU B 1 596 ? 6.953 -45.719 -1.926 1 98.25 596 LEU B O 1
ATOM 10351 N N . ILE B 1 597 ? 7.891 -43.969 -0.89 1 98 597 ILE B N 1
ATOM 10352 C CA . ILE B 1 597 ? 8.969 -43.844 -1.861 1 98 597 ILE B CA 1
ATOM 10353 C C . ILE B 1 597 ? 9.781 -45.125 -1.937 1 98 597 ILE B C 1
ATOM 10355 O O . ILE B 1 597 ? 10.094 -45.594 -3.027 1 98 597 ILE B O 1
ATOM 10359 N N . LYS B 1 598 ? 10.047 -45.688 -0.772 1 97.25 598 LYS B N 1
ATOM 10360 C CA . LYS B 1 598 ? 10.797 -46.969 -0.709 1 97.25 598 LYS B CA 1
ATOM 10361 C C . LYS B 1 598 ? 9.984 -48.125 -1.272 1 97.25 598 LYS B C 1
ATOM 10363 O O . LYS B 1 598 ? 10.477 -48.875 -2.102 1 97.25 598 LYS B O 1
ATOM 10368 N N . GLU B 1 599 ? 8.773 -48.188 -0.875 1 97.44 599 GLU B N 1
ATOM 10369 C CA . GLU B 1 599 ? 7.902 -49.281 -1.259 1 97.44 599 GLU B CA 1
ATOM 10370 C C . GLU B 1 599 ? 7.633 -49.281 -2.762 1 97.44 599 GLU B C 1
ATOM 10372 O O . GLU B 1 599 ? 7.543 -50.344 -3.385 1 97.44 599 GLU B O 1
ATOM 10377 N N . LEU B 1 600 ? 7.52 -48.125 -3.314 1 97.94 600 LEU B N 1
ATOM 10378 C CA . LEU B 1 600 ? 7.152 -48 -4.719 1 97.94 600 LEU B CA 1
ATOM 10379 C C . LEU B 1 600 ? 8.398 -47.844 -5.59 1 97.94 600 LEU B C 1
ATOM 10381 O O . LEU B 1 600 ? 8.289 -47.656 -6.801 1 97.94 600 LEU B O 1
ATOM 10385 N N . ALA B 1 601 ? 9.531 -47.812 -5.012 1 96.88 601 ALA B N 1
ATOM 10386 C CA . ALA B 1 601 ? 10.82 -47.688 -5.699 1 96.88 601 ALA B CA 1
ATOM 10387 C C . ALA B 1 601 ? 10.883 -46.438 -6.531 1 96.88 601 ALA B C 1
ATOM 10389 O O . ALA B 1 601 ? 11.289 -46.438 -7.695 1 96.88 601 ALA B O 1
ATOM 10390 N N . ILE B 1 602 ? 10.328 -45.438 -5.938 1 97.19 602 ILE B N 1
ATOM 10391 C CA . ILE B 1 602 ? 10.43 -44.125 -6.551 1 97.19 602 ILE B CA 1
ATOM 10392 C C . ILE B 1 602 ? 11.828 -43.562 -6.324 1 97.19 602 ILE B C 1
ATOM 10394 O O . ILE B 1 602 ? 12.336 -43.562 -5.199 1 97.19 602 ILE B O 1
ATOM 10398 N N . GLN B 1 603 ? 12.453 -43.094 -7.367 1 91.94 603 GLN B N 1
ATOM 10399 C CA . GLN B 1 603 ? 13.836 -42.625 -7.293 1 91.94 603 GLN B CA 1
ATOM 10400 C C . GLN B 1 603 ? 13.953 -41.188 -7.742 1 91.94 603 GLN B C 1
ATOM 10402 O O . GLN B 1 603 ? 13.203 -40.719 -8.602 1 91.94 603 GLN B O 1
ATOM 10407 N N . PRO B 1 604 ? 14.883 -40.531 -7.055 1 90.94 604 PRO B N 1
ATOM 10408 C CA . PRO B 1 604 ? 15.242 -39.25 -7.66 1 90.94 604 PRO B CA 1
ATOM 10409 C C . PRO B 1 604 ? 15.938 -39.406 -9.008 1 90.94 604 PRO B C 1
ATOM 10411 O O . PRO B 1 604 ? 16.406 -40.5 -9.344 1 90.94 604 PRO B O 1
ATOM 10414 N N . ALA B 1 605 ? 15.898 -38.375 -9.727 1 79.19 605 ALA B N 1
ATOM 10415 C CA . ALA B 1 605 ? 16.531 -38.469 -11.039 1 79.19 605 ALA B CA 1
ATOM 10416 C C . ALA B 1 605 ? 18.047 -38.625 -10.906 1 79.19 605 ALA B C 1
ATOM 10418 O O . ALA B 1 605 ? 18.703 -39.125 -11.82 1 79.19 605 ALA B O 1
ATOM 10419 N N . LEU B 1 606 ? 18.609 -38.062 -9.898 1 86.88 606 LEU B N 1
ATOM 10420 C CA . LEU B 1 606 ? 20.031 -38.219 -9.586 1 86.88 606 LEU B CA 1
ATOM 10421 C C . LEU B 1 606 ? 20.219 -38.5 -8.094 1 86.88 606 LEU B C 1
ATOM 10423 O O . LEU B 1 606 ? 19.578 -37.844 -7.258 1 86.88 606 LEU B O 1
ATOM 10427 N N . ASP B 1 607 ? 21.141 -39.406 -7.867 1 89.12 607 ASP B N 1
ATOM 10428 C CA . ASP B 1 607 ? 21.453 -39.688 -6.473 1 89.12 607 ASP B CA 1
ATOM 10429 C C . ASP B 1 607 ? 22.438 -38.688 -5.914 1 89.12 607 ASP B C 1
ATOM 10431 O O . ASP B 1 607 ? 23.609 -38.656 -6.316 1 89.12 607 ASP B O 1
ATOM 10435 N N . VAL B 1 608 ? 21.953 -37.844 -5.09 1 92.94 608 VAL B N 1
ATOM 10436 C CA . VAL B 1 608 ? 22.75 -36.781 -4.496 1 92.94 608 VAL B CA 1
ATOM 10437 C C . VAL B 1 608 ? 22.406 -36.625 -3.016 1 92.94 608 VAL B C 1
ATOM 10439 O O . VAL B 1 608 ? 21.234 -36.719 -2.639 1 92.94 608 VAL B O 1
ATOM 10442 N N . LYS B 1 609 ? 23.453 -36.5 -2.182 1 95.38 609 LYS B N 1
ATOM 10443 C CA . LYS B 1 609 ? 23.219 -36.188 -0.771 1 95.38 609 LYS B CA 1
ATOM 10444 C C . LYS B 1 609 ? 23.453 -34.719 -0.48 1 95.38 609 LYS B C 1
ATOM 10446 O O . LYS B 1 609 ? 24.469 -34.125 -0.907 1 95.38 609 LYS B O 1
ATOM 10451 N N . HIS B 1 610 ? 22.547 -34.094 0.187 1 96.38 610 HIS B N 1
ATOM 10452 C CA . HIS B 1 610 ? 22.688 -32.719 0.562 1 96.38 610 HIS B CA 1
ATOM 10453 C C . HIS B 1 610 ? 21.875 -32.406 1.814 1 96.38 610 HIS B C 1
ATOM 10455 O O . HIS B 1 610 ? 21.078 -33.219 2.271 1 96.38 610 HIS B O 1
ATOM 10461 N N . GLN B 1 611 ? 22.094 -31.25 2.422 1 95.38 611 GLN B N 1
ATOM 10462 C CA . GLN B 1 611 ? 21.359 -30.766 3.588 1 95.38 611 GLN B CA 1
ATOM 10463 C C . GLN B 1 611 ? 20.094 -30.016 3.17 1 95.38 611 GLN B C 1
ATOM 10465 O O . GLN B 1 611 ? 19.922 -29.672 1.997 1 95.38 611 GLN B O 1
ATOM 10470 N N . PRO B 1 612 ? 19.156 -29.797 4.172 1 95.56 612 PRO B N 1
ATOM 10471 C CA . PRO B 1 612 ? 17.953 -29.031 3.854 1 95.56 612 PRO B CA 1
ATOM 10472 C C . PRO B 1 612 ? 18.25 -27.672 3.236 1 95.56 612 PRO B C 1
ATOM 10474 O O . PRO B 1 612 ? 19.188 -27 3.662 1 95.56 612 PRO B O 1
ATOM 10477 N N . GLY B 1 613 ? 17.484 -27.328 2.225 1 97.12 613 GLY B N 1
ATOM 10478 C CA . GLY B 1 613 ? 17.625 -26.031 1.576 1 97.12 613 GLY B CA 1
ATOM 10479 C C . GLY B 1 613 ? 18.312 -26.109 0.225 1 97.12 613 GLY B C 1
ATOM 10480 O O . GLY B 1 613 ? 18.281 -25.156 -0.553 1 97.12 613 GLY B O 1
ATOM 10481 N N . VAL B 1 614 ? 18.922 -27.219 -0.043 1 97.75 614 VAL B N 1
ATOM 10482 C CA . VAL B 1 614 ? 19.469 -27.484 -1.369 1 97.75 614 VAL B CA 1
ATOM 10483 C C . VAL B 1 614 ? 18.453 -28.266 -2.201 1 97.75 614 VAL B C 1
ATOM 10485 O O . VAL B 1 614 ? 17.781 -29.172 -1.693 1 97.75 614 VAL B O 1
ATOM 10488 N N . SER B 1 615 ? 18.25 -27.859 -3.408 1 97.81 615 SER B N 1
ATOM 10489 C CA . SER B 1 615 ? 17.375 -28.562 -4.348 1 97.81 615 SER B CA 1
ATOM 10490 C C . SER B 1 615 ? 18.141 -29.016 -5.582 1 97.81 615 SER B C 1
ATOM 10492 O O . SER B 1 615 ? 18.844 -28.234 -6.215 1 97.81 615 SER B O 1
ATOM 10494 N N . VAL B 1 616 ? 18.062 -30.25 -5.898 1 97.44 616 VAL B N 1
ATOM 10495 C CA . VAL B 1 616 ? 18.656 -30.812 -7.102 1 97.44 616 VAL B CA 1
ATOM 10496 C C . VAL B 1 616 ? 17.547 -31.328 -8.031 1 97.44 616 VAL B C 1
ATOM 10498 O O . VAL B 1 616 ? 16.766 -32.188 -7.66 1 97.44 616 VAL B O 1
ATOM 10501 N N . GLN B 1 617 ? 17.469 -30.781 -9.203 1 97.44 617 GLN B N 1
ATOM 10502 C CA . GLN B 1 617 ? 16.469 -31.109 -10.203 1 97.44 617 GLN B CA 1
ATOM 10503 C C . GLN B 1 617 ? 17.109 -31.516 -11.523 1 97.44 617 GLN B C 1
ATOM 10505 O O . GLN B 1 617 ? 18.266 -31.156 -11.789 1 97.44 617 GLN B O 1
ATOM 10510 N N . VAL B 1 618 ? 16.391 -32.281 -12.312 1 97.06 618 VAL B N 1
ATOM 10511 C CA . VAL B 1 618 ? 16.984 -32.812 -13.531 1 97.06 618 VAL B CA 1
ATOM 10512 C C . VAL B 1 618 ? 15.992 -32.688 -14.695 1 97.06 618 VAL B C 1
ATOM 10514 O O . VAL B 1 618 ? 14.812 -33 -14.539 1 97.06 618 VAL B O 1
ATOM 10517 N N . ARG B 1 619 ? 16.391 -32.062 -15.742 1 97.69 619 ARG B N 1
ATOM 10518 C CA . ARG B 1 619 ? 15.758 -32.219 -17.047 1 97.69 619 ARG B CA 1
ATOM 10519 C C . ARG B 1 619 ? 16.484 -33.219 -17.922 1 97.69 619 ARG B C 1
ATOM 10521 O O . ARG B 1 619 ? 17.703 -33.406 -17.781 1 97.69 619 ARG B O 1
ATOM 10528 N N . GLN B 1 620 ? 15.719 -33.875 -18.828 1 95.81 620 GLN B N 1
ATOM 10529 C CA . GLN B 1 620 ? 16.375 -34.969 -19.531 1 95.81 620 GLN B CA 1
ATOM 10530 C C . GLN B 1 620 ? 15.93 -35.031 -20.984 1 95.81 620 GLN B C 1
ATOM 10532 O O . GLN B 1 620 ? 14.828 -34.594 -21.328 1 95.81 620 GLN B O 1
ATOM 10537 N N . ASP B 1 621 ? 16.766 -35.438 -21.828 1 95.31 621 ASP B N 1
ATOM 10538 C CA . ASP B 1 621 ? 16.453 -35.906 -23.172 1 95.31 621 ASP B CA 1
ATOM 10539 C C . ASP B 1 621 ? 16.969 -37.312 -23.391 1 95.31 621 ASP B C 1
ATOM 10541 O O . ASP B 1 621 ? 17.234 -38.031 -22.422 1 95.31 621 ASP B O 1
ATOM 10545 N N . GLU B 1 622 ? 16.969 -37.844 -24.594 1 94.19 622 GLU B N 1
ATOM 10546 C CA . GLU B 1 622 ? 17.328 -39.219 -24.891 1 94.19 622 GLU B CA 1
ATOM 10547 C C . GLU B 1 622 ? 18.797 -39.5 -24.578 1 94.19 622 GLU B C 1
ATOM 10549 O O . GLU B 1 622 ? 19.156 -40.625 -24.219 1 94.19 622 GLU B O 1
ATOM 10554 N N . GLU B 1 623 ? 19.562 -38.469 -24.562 1 95.56 623 GLU B N 1
ATOM 10555 C CA . GLU B 1 623 ? 21.016 -38.688 -24.531 1 95.56 623 GLU B CA 1
ATOM 10556 C C . GLU B 1 623 ? 21.609 -38.219 -23.219 1 95.56 623 GLU B C 1
ATOM 10558 O O . GLU B 1 623 ? 22.641 -38.719 -22.766 1 95.56 623 GLU B O 1
ATOM 10563 N N . ASN B 1 624 ? 20.969 -37.188 -22.656 1 95.56 624 ASN B N 1
ATOM 10564 C CA . ASN B 1 624 ? 21.625 -36.531 -21.547 1 95.56 624 ASN B CA 1
ATOM 10565 C C . ASN B 1 624 ? 20.656 -36.25 -20.406 1 95.56 624 ASN B C 1
ATOM 10567 O O . ASN B 1 624 ? 19.453 -36.094 -20.625 1 95.56 624 ASN B O 1
ATOM 10571 N N . ASP B 1 625 ? 21.234 -36.281 -19.188 1 96.31 625 ASP B N 1
ATOM 10572 C CA . ASP B 1 625 ? 20.625 -35.688 -18 1 96.31 625 ASP B CA 1
ATOM 10573 C C . ASP B 1 625 ? 21.25 -34.344 -17.688 1 96.31 625 ASP B C 1
ATOM 10575 O O . ASP B 1 625 ? 22.469 -34.219 -17.578 1 96.31 625 ASP B O 1
ATOM 10579 N N . TYR B 1 626 ? 20.453 -33.312 -17.672 1 98 626 TYR B N 1
ATOM 10580 C CA . TYR B 1 626 ? 20.906 -32 -17.266 1 98 626 TYR B CA 1
ATOM 10581 C C . TYR B 1 626 ? 20.547 -31.734 -15.805 1 98 626 TYR B C 1
ATOM 10583 O O . TYR B 1 626 ? 19.359 -31.688 -15.445 1 98 626 TYR B O 1
ATOM 10591 N N . ILE B 1 627 ? 21.578 -31.516 -14.977 1 97.5 627 ILE B N 1
ATOM 10592 C CA . ILE B 1 627 ? 21.438 -31.484 -13.523 1 97.5 627 ILE B CA 1
ATOM 10593 C C . ILE B 1 627 ? 21.578 -30.047 -13.023 1 97.5 627 ILE B C 1
ATOM 10595 O O . ILE B 1 627 ? 22.562 -29.375 -13.344 1 97.5 627 ILE B O 1
ATOM 10599 N N . PHE B 1 628 ? 20.641 -29.594 -12.258 1 98.25 628 PHE B N 1
ATOM 10600 C CA . PHE B 1 628 ? 20.656 -28.281 -11.633 1 98.25 628 PHE B CA 1
ATOM 10601 C C . PHE B 1 628 ? 20.797 -28.406 -10.117 1 98.25 628 PHE B C 1
ATOM 10603 O O . PHE B 1 628 ? 19.906 -28.953 -9.453 1 98.25 628 PHE B O 1
ATOM 10610 N N . ILE B 1 629 ? 21.875 -27.969 -9.562 1 97.88 629 ILE B N 1
ATOM 10611 C CA . ILE B 1 629 ? 22.172 -28 -8.133 1 97.88 629 ILE B CA 1
ATOM 10612 C C . ILE B 1 629 ? 22.062 -26.594 -7.551 1 97.88 629 ILE B C 1
ATOM 10614 O O . ILE B 1 629 ? 22.859 -25.719 -7.879 1 97.88 629 ILE B O 1
ATOM 10618 N N . MET B 1 630 ? 21.109 -26.359 -6.609 1 98.56 630 MET B N 1
ATOM 10619 C CA . MET B 1 630 ? 20.719 -25 -6.234 1 98.56 630 MET B CA 1
ATOM 10620 C C . MET B 1 630 ? 20.703 -24.828 -4.719 1 98.56 630 MET B C 1
ATOM 10622 O O . MET B 1 630 ? 20.016 -25.578 -4.02 1 98.56 630 MET B O 1
ATOM 10626 N N . ASN B 1 631 ? 21.391 -23.859 -4.172 1 98.69 631 ASN B N 1
ATOM 10627 C CA . ASN B 1 631 ? 21.438 -23.562 -2.746 1 98.69 631 ASN B CA 1
ATOM 10628 C C . ASN B 1 631 ? 20.484 -22.406 -2.387 1 98.69 631 ASN B C 1
ATOM 10630 O O . ASN B 1 631 ? 20.828 -21.234 -2.564 1 98.69 631 ASN B O 1
ATOM 10634 N N . PHE B 1 632 ? 19.359 -22.734 -1.746 1 98.62 632 PHE B N 1
ATOM 10635 C CA . PHE B 1 632 ? 18.375 -21.734 -1.336 1 98.62 632 PHE B CA 1
ATOM 10636 C C . PHE B 1 632 ? 18.516 -21.406 0.147 1 98.62 632 PHE B C 1
ATOM 10638 O O . PHE B 1 632 ? 17.531 -21.406 0.884 1 98.62 632 PHE B O 1
ATOM 10645 N N . THR B 1 633 ? 19.797 -21.234 0.602 1 98.06 633 THR B N 1
ATOM 10646 C CA . THR B 1 633 ? 20.078 -20.859 1.984 1 98.06 633 THR B CA 1
ATOM 10647 C C . THR B 1 633 ? 21.062 -19.688 2.041 1 98.06 633 THR B C 1
ATOM 10649 O O . THR B 1 633 ? 21.672 -19.328 1.029 1 98.06 633 THR B O 1
ATOM 10652 N N . GLU B 1 634 ? 21.188 -19.125 3.24 1 96.62 634 GLU B N 1
ATOM 10653 C CA . GLU B 1 634 ? 22.078 -18 3.482 1 96.62 634 GLU B CA 1
ATOM 10654 C C . GLU B 1 634 ? 23.453 -18.469 3.982 1 96.62 634 GLU B C 1
ATOM 10656 O O . GLU B 1 634 ? 24.188 -17.688 4.605 1 96.62 634 GLU B O 1
ATOM 10661 N N . LYS B 1 635 ? 23.781 -19.766 3.76 1 96.69 635 LYS B N 1
ATOM 10662 C CA . LYS B 1 635 ? 25.062 -20.312 4.211 1 96.69 635 LYS B CA 1
ATOM 10663 C C . LYS B 1 635 ? 25.672 -21.219 3.154 1 96.69 635 LYS B C 1
ATOM 10665 O O . LYS B 1 635 ? 24.984 -21.625 2.209 1 96.69 635 LYS B O 1
ATOM 10670 N N . ARG B 1 636 ? 27.016 -21.625 3.262 1 96.5 636 ARG B N 1
ATOM 10671 C CA . ARG B 1 636 ? 27.688 -22.625 2.43 1 96.5 636 ARG B CA 1
ATOM 10672 C C . ARG B 1 636 ? 27.109 -24.016 2.672 1 96.5 636 ARG B C 1
ATOM 10674 O O . ARG B 1 636 ? 26.812 -24.375 3.811 1 96.5 636 ARG B O 1
ATOM 10681 N N . GLN B 1 637 ? 26.781 -24.703 1.517 1 97.94 637 GLN B N 1
ATOM 10682 C CA . GLN B 1 637 ? 26.156 -26.016 1.633 1 97.94 637 GLN B CA 1
ATOM 10683 C C . GLN B 1 637 ? 26.984 -27.094 0.917 1 97.94 637 GLN B C 1
ATOM 10685 O O . GLN B 1 637 ? 27.297 -26.953 -0.267 1 97.94 637 GLN B O 1
ATOM 10690 N N . PRO B 1 638 ? 27.359 -28.156 1.596 1 97.5 638 PRO B N 1
ATOM 10691 C CA . PRO B 1 638 ? 28 -29.281 0.926 1 97.5 638 PRO B CA 1
ATOM 10692 C C . PRO B 1 638 ? 27 -30.172 0.167 1 97.5 638 PRO B C 1
ATOM 10694 O O . PRO B 1 638 ? 25.891 -30.391 0.638 1 97.5 638 PRO B O 1
ATOM 10697 N N . VAL B 1 639 ? 27.391 -30.656 -1.004 1 97.12 639 VAL B N 1
ATOM 10698 C CA . VAL B 1 639 ? 26.641 -31.594 -1.826 1 97.12 639 VAL B CA 1
ATOM 10699 C C . VAL B 1 639 ? 27.531 -32.75 -2.256 1 97.12 639 VAL B C 1
ATOM 10701 O O . VAL B 1 639 ? 28.641 -32.531 -2.752 1 97.12 639 VAL B O 1
ATOM 10704 N N . VAL B 1 640 ? 27.062 -33.938 -2.037 1 97.25 640 VAL B N 1
ATOM 10705 C CA . VAL B 1 640 ? 27.844 -35.125 -2.412 1 97.25 640 VAL B CA 1
ATOM 10706 C C . VAL B 1 640 ? 27.219 -35.781 -3.629 1 97.25 640 VAL B C 1
ATOM 10708 O O . VAL B 1 640 ? 26.094 -36.281 -3.561 1 97.25 640 VAL B O 1
ATOM 10711 N N . LEU B 1 641 ? 27.969 -35.844 -4.68 1 95.56 641 LEU B N 1
ATOM 10712 C CA . LEU B 1 641 ? 27.516 -36.469 -5.918 1 95.56 641 LEU B CA 1
ATOM 10713 C C . LEU B 1 641 ? 27.953 -37.938 -5.973 1 95.56 641 LEU B C 1
ATOM 10715 O O . LEU B 1 641 ? 29.125 -38.25 -5.785 1 95.56 641 LEU B O 1
ATOM 10719 N N . ALA B 1 642 ? 27.047 -38.781 -6.258 1 91.38 642 ALA B N 1
ATOM 10720 C CA . ALA B 1 642 ? 27.328 -40.219 -6.34 1 91.38 642 ALA B CA 1
ATOM 10721 C C . ALA B 1 642 ? 28.109 -40.562 -7.609 1 91.38 642 ALA B C 1
ATOM 10723 O O . ALA B 1 642 ? 28.828 -41.562 -7.656 1 91.38 642 ALA B O 1
ATOM 10724 N N . SER B 1 643 ? 27.922 -39.781 -8.617 1 91.88 643 SER B N 1
ATOM 10725 C CA . SER B 1 643 ? 28.625 -39.969 -9.883 1 91.88 643 SER B CA 1
ATOM 10726 C C . SER B 1 643 ? 29.203 -38.656 -10.398 1 91.88 643 SER B C 1
ATOM 10728 O O . SER B 1 643 ? 28.703 -37.594 -10.07 1 91.88 643 SER B O 1
ATOM 10730 N N . ALA B 1 644 ? 30.203 -38.875 -11.234 1 93.81 644 ALA B N 1
ATOM 10731 C CA . ALA B 1 644 ? 30.828 -37.688 -11.812 1 93.81 644 ALA B CA 1
ATOM 10732 C C . ALA B 1 644 ? 29.938 -37.062 -12.891 1 93.81 644 ALA B C 1
ATOM 10734 O O . ALA B 1 644 ? 29.297 -37.781 -13.664 1 93.81 644 ALA B O 1
ATOM 10735 N N . VAL B 1 645 ? 29.891 -35.812 -12.844 1 95.5 645 VAL B N 1
ATOM 10736 C CA . VAL B 1 645 ? 29.156 -35.031 -13.844 1 95.5 645 VAL B CA 1
ATOM 10737 C C . VAL B 1 645 ? 30.031 -33.906 -14.359 1 95.5 645 VAL B C 1
ATOM 10739 O O . VAL B 1 645 ? 31.047 -33.562 -13.75 1 95.5 645 VAL B O 1
ATOM 10742 N N . LYS B 1 646 ? 29.672 -33.281 -15.484 1 96.94 646 LYS B N 1
ATOM 10743 C CA . LYS B 1 646 ? 30.438 -32.188 -16.062 1 96.94 646 LYS B CA 1
ATOM 10744 C C . LYS B 1 646 ? 29.719 -30.859 -15.891 1 96.94 646 LYS B C 1
ATOM 10746 O O . LYS B 1 646 ? 28.562 -30.719 -16.281 1 96.94 646 LYS B O 1
ATOM 10751 N N . ASP B 1 647 ? 30.438 -29.969 -15.328 1 96.94 647 ASP B N 1
ATOM 10752 C CA . ASP B 1 647 ? 29.891 -28.625 -15.195 1 96.94 647 ASP B CA 1
ATOM 10753 C C . ASP B 1 647 ? 29.703 -27.969 -16.562 1 96.94 647 ASP B C 1
ATOM 10755 O O . ASP B 1 647 ? 30.656 -27.906 -17.359 1 96.94 647 ASP B O 1
ATOM 10759 N N . MET B 1 648 ? 28.594 -27.469 -16.812 1 96.75 648 MET B N 1
ATOM 10760 C CA . MET B 1 648 ? 28.266 -26.984 -18.156 1 96.75 648 MET B CA 1
ATOM 10761 C C . MET B 1 648 ? 28.828 -25.578 -18.375 1 96.75 648 MET B C 1
ATOM 10763 O O . MET B 1 648 ? 28.984 -25.141 -19.531 1 96.75 648 MET B O 1
ATOM 10767 N N . LEU B 1 649 ? 29.156 -24.844 -17.328 1 94.94 649 LEU B N 1
ATOM 10768 C CA . LEU B 1 649 ? 29.641 -23.469 -17.453 1 94.94 649 LEU B CA 1
ATOM 10769 C C . LEU B 1 649 ? 31.172 -23.438 -17.469 1 94.94 649 LEU B C 1
ATOM 10771 O O . LEU B 1 649 ? 31.766 -22.719 -18.266 1 94.94 649 LEU B O 1
ATOM 10775 N N . THR B 1 650 ? 31.766 -24.234 -16.609 1 93.94 650 THR B N 1
ATOM 10776 C CA . THR B 1 650 ? 33.219 -24.188 -16.484 1 93.94 650 THR B CA 1
ATOM 10777 C C . THR B 1 650 ? 33.875 -25.344 -17.25 1 93.94 650 THR B C 1
ATOM 10779 O O . THR B 1 650 ? 35.062 -25.312 -17.531 1 93.94 650 THR B O 1
ATOM 10782 N N . GLY B 1 651 ? 33.188 -26.391 -17.484 1 94 651 GLY B N 1
ATOM 10783 C CA . GLY B 1 651 ? 33.719 -27.578 -18.125 1 94 651 GLY B CA 1
ATOM 10784 C C . GLY B 1 651 ? 34.406 -28.516 -17.156 1 94 651 GLY B C 1
ATOM 10785 O O . GLY B 1 651 ? 34.812 -29.625 -17.531 1 94 651 GLY B O 1
ATOM 10786 N N . GLU B 1 652 ? 34.406 -28.172 -15.969 1 95.12 652 GLU B N 1
ATOM 10787 C CA . GLU B 1 652 ? 35.062 -28.984 -14.961 1 95.12 652 GLU B CA 1
ATOM 10788 C C . GLU B 1 652 ? 34.25 -30.219 -14.594 1 95.12 652 GLU B C 1
ATOM 10790 O O . GLU B 1 652 ? 33 -30.172 -14.641 1 95.12 652 GLU B O 1
ATOM 10795 N N . THR B 1 653 ? 34.938 -31.281 -14.219 1 96 653 THR B N 1
ATOM 10796 C CA . THR B 1 653 ? 34.281 -32.469 -13.711 1 96 653 THR B CA 1
ATOM 10797 C C . THR B 1 653 ? 33.969 -32.344 -12.219 1 96 653 THR B C 1
ATOM 10799 O O . THR B 1 653 ? 34.875 -32.094 -11.43 1 96 653 THR B O 1
ATOM 10802 N N . LEU B 1 654 ? 32.75 -32.469 -11.883 1 94.69 654 LEU B N 1
ATOM 10803 C CA . LEU B 1 654 ? 32.344 -32.469 -10.492 1 94.69 654 LEU B CA 1
ATOM 10804 C C . LEU B 1 654 ? 32.156 -33.875 -9.977 1 94.69 654 LEU B C 1
ATOM 10806 O O . LEU B 1 654 ? 31.422 -34.688 -10.594 1 94.69 654 LEU B O 1
ATOM 10810 N N . ALA B 1 655 ? 32.812 -34.219 -8.906 1 93.62 655 ALA B N 1
ATOM 10811 C CA . ALA B 1 655 ? 32.719 -35.531 -8.305 1 93.62 655 ALA B CA 1
ATOM 10812 C C . ALA B 1 655 ? 32.906 -35.469 -6.793 1 93.62 655 ALA B C 1
ATOM 10814 O O . ALA B 1 655 ? 33.688 -34.688 -6.297 1 93.62 655 ALA B O 1
ATOM 10815 N N . GLY B 1 656 ? 32.219 -36.281 -6.137 1 93.88 656 GLY B N 1
ATOM 10816 C CA . GLY B 1 656 ? 32.312 -36.281 -4.684 1 93.88 656 GLY B CA 1
ATOM 10817 C C . GLY B 1 656 ? 31.672 -35.094 -4.027 1 93.88 656 GLY B C 1
ATOM 10818 O O . GLY B 1 656 ? 30.531 -34.719 -4.367 1 93.88 656 GLY B O 1
ATOM 10819 N N . GLU B 1 657 ? 32.375 -34.562 -3.123 1 95.5 657 GLU B N 1
ATOM 10820 C CA . GLU B 1 657 ? 31.812 -33.438 -2.352 1 95.5 657 GLU B CA 1
ATOM 10821 C C . GLU B 1 657 ? 32.094 -32.094 -3.025 1 95.5 657 GLU B C 1
ATOM 10823 O O . GLU B 1 657 ? 33.219 -31.781 -3.361 1 95.5 657 GLU B O 1
ATOM 10828 N N . VAL B 1 658 ? 31.062 -31.406 -3.279 1 95.38 658 VAL B N 1
ATOM 10829 C CA . VAL B 1 658 ? 31.094 -30.062 -3.836 1 95.38 658 VAL B CA 1
ATOM 10830 C C . VAL B 1 658 ? 30.438 -29.078 -2.871 1 95.38 658 VAL B C 1
ATOM 10832 O O . VAL B 1 658 ? 29.359 -29.375 -2.328 1 95.38 658 VAL B O 1
ATOM 10835 N N . THR B 1 659 ? 31.062 -27.984 -2.629 1 97.06 659 THR B N 1
ATOM 10836 C CA . THR B 1 659 ? 30.484 -26.969 -1.748 1 97.06 659 THR B CA 1
ATOM 10837 C C . THR B 1 659 ? 29.844 -25.844 -2.561 1 97.06 659 THR B C 1
ATOM 10839 O O . THR B 1 659 ? 30.484 -25.266 -3.436 1 97.06 659 THR B O 1
ATOM 10842 N N . LEU B 1 660 ? 28.594 -25.5 -2.291 1 97.62 660 LEU B N 1
ATOM 10843 C CA . LEU B 1 660 ? 27.906 -24.375 -2.896 1 97.62 660 LEU B CA 1
ATOM 10844 C C . LEU B 1 660 ? 27.953 -23.156 -1.986 1 97.62 660 LEU B C 1
ATOM 10846 O O . LEU B 1 660 ? 27.719 -23.266 -0.779 1 97.62 660 LEU B O 1
ATOM 10850 N N . GLU B 1 661 ? 28.297 -22.016 -2.539 1 97.38 661 GLU B N 1
ATOM 10851 C CA . GLU B 1 661 ? 28.219 -20.766 -1.803 1 97.38 661 GLU B CA 1
ATOM 10852 C C . GLU B 1 661 ? 26.766 -20.344 -1.586 1 97.38 661 GLU B C 1
ATOM 10854 O O . GLU B 1 661 ? 25.844 -20.969 -2.137 1 97.38 661 GLU B O 1
ATOM 10859 N N . LYS B 1 662 ? 26.656 -19.281 -0.721 1 96.44 662 LYS B N 1
ATOM 10860 C CA . LYS B 1 662 ? 25.328 -18.688 -0.51 1 96.44 662 LYS B CA 1
ATOM 10861 C C . LYS B 1 662 ? 24.672 -18.328 -1.839 1 96.44 662 LYS B C 1
ATOM 10863 O O . LYS B 1 662 ? 25.266 -17.656 -2.68 1 96.44 662 LYS B O 1
ATOM 10868 N N . TYR B 1 663 ? 23.453 -18.828 -2.098 1 98.12 663 TYR B N 1
ATOM 10869 C CA . TYR B 1 663 ? 22.625 -18.547 -3.26 1 98.12 663 TYR B CA 1
ATOM 10870 C C . TYR B 1 663 ? 23.297 -19.016 -4.543 1 98.12 663 TYR B C 1
ATOM 10872 O O . TYR B 1 663 ? 22.984 -18.516 -5.629 1 98.12 663 TYR B O 1
ATOM 10880 N N . GLU B 1 664 ? 24.172 -19.984 -4.438 1 98 664 GLU B N 1
ATOM 10881 C CA . GLU B 1 664 ? 24.875 -20.453 -5.633 1 98 664 GLU B CA 1
ATOM 10882 C C . GLU B 1 664 ? 24.078 -21.562 -6.332 1 98 664 GLU B C 1
ATOM 10884 O O . GLU B 1 664 ? 23.406 -22.359 -5.68 1 98 664 GLU B O 1
ATOM 10889 N N . ALA B 1 665 ? 24.141 -21.609 -7.672 1 98 665 ALA B N 1
ATOM 10890 C CA . ALA B 1 665 ? 23.625 -22.688 -8.5 1 98 665 ALA B CA 1
ATOM 10891 C C . ALA B 1 665 ? 24.703 -23.234 -9.422 1 98 665 ALA B C 1
ATOM 10893 O O . ALA B 1 665 ? 25.516 -22.484 -9.977 1 98 665 ALA B O 1
ATOM 10894 N N . ARG B 1 666 ? 24.781 -24.516 -9.492 1 97.12 666 ARG B N 1
ATOM 10895 C CA . ARG B 1 666 ? 25.625 -25.203 -10.453 1 97.12 666 ARG B CA 1
ATOM 10896 C C . ARG B 1 666 ? 24.797 -26.016 -11.445 1 97.12 666 ARG B C 1
ATOM 10898 O O . ARG B 1 666 ? 23.797 -26.609 -11.07 1 97.12 666 ARG B O 1
ATOM 10905 N N . ILE B 1 667 ? 25.203 -26 -12.672 1 98.25 667 ILE B N 1
ATOM 10906 C CA . ILE B 1 667 ? 24.516 -26.719 -13.742 1 98.25 667 ILE B CA 1
ATOM 10907 C C . ILE B 1 667 ? 25.484 -27.734 -14.383 1 98.25 667 ILE B C 1
ATOM 10909 O O . ILE B 1 667 ? 26.562 -27.359 -14.82 1 98.25 667 ILE B O 1
ATOM 10913 N N . ALA B 1 668 ? 25.062 -28.938 -14.406 1 97.5 668 ALA B N 1
ATOM 10914 C CA . ALA B 1 668 ? 25.938 -29.984 -14.914 1 97.5 668 ALA B CA 1
ATOM 10915 C C . ALA B 1 668 ? 25.219 -30.875 -15.914 1 97.5 668 ALA B C 1
ATOM 10917 O O . ALA B 1 668 ? 23.984 -30.797 -16.047 1 97.5 668 ALA B O 1
ATOM 10918 N N . VAL B 1 669 ? 25.938 -31.641 -16.688 1 97.38 669 VAL B N 1
ATOM 10919 C CA . VAL B 1 669 ? 25.391 -32.562 -17.656 1 97.38 669 VAL B CA 1
ATOM 10920 C C . VAL B 1 669 ? 26.031 -33.938 -17.484 1 97.38 669 VAL B C 1
ATOM 10922 O O . VAL B 1 669 ? 27.219 -34.031 -17.109 1 97.38 669 VAL B O 1
ATOM 10925 N N . LYS B 1 670 ? 25.281 -34.969 -17.594 1 95.44 670 LYS B N 1
ATOM 10926 C CA . LYS B 1 670 ? 25.719 -36.344 -17.562 1 95.44 670 LYS B CA 1
ATOM 10927 C C . LYS B 1 670 ? 25.125 -37.156 -18.734 1 95.44 670 LYS B C 1
ATOM 10929 O O . LYS B 1 670 ? 23.906 -37.156 -18.938 1 95.44 670 LYS B O 1
ATOM 10934 N N . ALA B 1 671 ? 26 -37.844 -19.5 1 92.62 671 ALA B N 1
ATOM 10935 C CA . ALA B 1 671 ? 25.531 -38.688 -20.609 1 92.62 671 ALA B CA 1
ATOM 10936 C C . ALA B 1 671 ? 24.891 -39.969 -20.078 1 92.62 671 ALA B C 1
ATOM 10938 O O . ALA B 1 671 ? 25.375 -40.562 -19.125 1 92.62 671 ALA B O 1
ATOM 10939 N N . LYS B 1 672 ? 23.75 -40.219 -20.734 1 87.94 672 LYS B N 1
ATOM 10940 C CA . LYS B 1 672 ? 23.078 -41.438 -20.359 1 87.94 672 LYS B CA 1
ATOM 10941 C C . LYS B 1 672 ? 23.828 -42.656 -20.922 1 87.94 672 LYS B C 1
ATOM 10943 O O . LYS B 1 672 ? 24.438 -42.594 -21.984 1 87.94 672 LYS B O 1
ATOM 10948 N N . GLU B 1 673 ? 23.953 -43.844 -20.047 1 71.88 673 GLU B N 1
ATOM 10949 C CA . GLU B 1 673 ? 24.562 -45.094 -20.5 1 71.88 673 GLU B CA 1
ATOM 10950 C C . GLU B 1 673 ? 23.625 -45.875 -21.406 1 71.88 673 GLU B C 1
ATOM 10952 O O . GLU B 1 673 ? 22.406 -45.812 -21.25 1 71.88 673 GLU B O 1
#

Sequence (1346 aa):
MLHGGDYNPDQWLDRPDILADDIKLMKLAHTNTFSVGIFSWSALEPEEGVYTFEWLDDIFESIHRNGGRIILATPSGARPAWLSQKYPEVLRVNAERVKQLHGGRHNHCFTSYVYREKTKEINRMLAERYGSQHALLMWHVSNEYGGECHCDQCQHAFRDWLKKKYNHDIKSLNDAWWTPFWSHTFNDWSQIESPSPIGENAVHGLNLDWRRFVTDQTISFFQNEIVPLKEITPNIPITTNFMADTHDLIPFQGLDYSKFAKHLDVISWDAYPAWHNDWESTADLAMKVGFINDLYRSLKQQPFLLMESTPSAVNWHDFNKAKRPGMHLLSSVQMIAHGSDSILYFQWRKSRGSSEKFHGAVVGHDNCSENRVFKEVAKVGQTLEALSEVTGTIRPADVAILYDWENHWALQDAQGFGMKTKRYPQTLHEHYRAFWERDIPVDVITKEQDFSSYRLLIVPMLYLASEETIARLKAFAANGGTLVMTYISGIVNESDLTYLGGWPKDLQEMFGMEPVETDTLYPGDKNAVRYQNRSYELKDYATVLKLSTADPEGFYEDDFYADTTAVTSHPYKQGKTYYIGARLSSQFHRDFYGTLIKELAIQPALDVKHQPGVSVQVRQDEENDYIFIMNFTEKRQPVVLASAVKDMLTGETLAGEVTLEKYEARIAVKAKEMLHGGDYNPDQWLDRPDILADDIKLMKLAHTNTFSVGIFSWSALEPEEGVYTFEWLDDIFESIHRNGGRIILATPSGARPAWLSQKYPEVLRVNAERVKQLHGGRHNHCFTSYVYREKTKEINRMLAERYGSQHALLMWHVSNEYGGECHCDQCQHAFRDWLKKKYNHDIKSLNDAWWTPFWSHTFNDWSQIESPSPIGENAVHGLNLDWRRFVTDQTISFFQNEIVPLKEITPNIPITTNFMADTHDLIPFQGLDYSKFAKHLDVISWDAYPAWHNDWESTADLAMKVGFINDLYRSLKQQPFLLMESTPSAVNWHDFNKAKRPGMHLLSSVQMIAHGSDSILYFQWRKSRGSSEKFHGAVVGHDNCSENRVFKEVAKVGQTLEALSEVTGTIRPADVAILYDWENHWALQDAQGFGMKTKRYPQTLHEHYRAFWERDIPVDVITKEQDFSSYRLLIVPMLYLASEETIARLKAFAANGGTLVMTYISGIVNESDLTYLGGWPKDLQEMFGMEPVETDTLYPGDKNAVRYQNRSYELKDYATVLKLSTADPEGFYEDDFYADTTAVTSHPYKQGKTYYIGARLSSQFHRDFYGTLIKELAIQPALDVKHQPGVSVQVRQDEENDYIFIMNFTEKRQPVVLASAVKDMLTGETLAGEVTLEKYEARIAVKAKE

Nearest PDB structures (foldseek):
  4oif-assembly1_C  TM=9.991E-01  e=0.000E+00  Geobacillus stearothermophilus
  5dfa-assembly1_B  TM=9.990E-01  e=0.000E+00  Geobacillus stearothermophilus
  5e9a-assembly1_A  TM=9.776E-01  e=2.994E-92  Rahnella sp. R3
  5xb7-assembly1_D  TM=9.014E-01  e=1.331E-55  Bifidobacterium animalis subsp. lactis
  5xb7-assembly2_F  TM=9.045E-01  e=6.629E-54  Bifidobacterium animalis subsp. lactis

InterPro domains:
  IPR003476 Glycoside hydrolase, family 42 [PIRSF001084] (1-668)
  IPR003476 Glycoside hydrolase, family 42 [PTHR36447] (1-668)
  IPR013529 Glycoside hydrolase, family 42, N-terminal [PF02449] (6-386)
  IPR013738 Beta-galactosidase trimerisation [PF08532] (397-602)
  IPR013739 Beta-galactosidase C-terminal [PF08533] (613-668)
  IPR013780 Glycosyl hydrolase, all-beta [G3DSA:2.60.40.1180] (612-671)
  IPR017853 Glycoside hydrolase superfamily [SSF51445] (1-367)
  IPR029062 Class I glutamine amidotransferase-like [G3DSA:3.40.50.880] (394-610)
  IPR029062 Class I glutamine amidotransferase-like [SSF52317] (395-602)

Foldseek 3Di:
DAEAAEDECLLPVVPVVLVVLLLVLCVLLLHAEYEYQQACQCVQPVDVPDGDCVVVVVVLVSSVVSNHAYAYEQHLQADHPNQCVVPVQQAAQDQQRRTDDHDDTLGGALLDPSSLVVLQVSLLVCCVVCVPRPRYAAYAYRAAHFDHGFDPSLFVLLLVVVCVVQVNDLVSVCVLQVLPVVDRRDDDSNVDGQDHPVDDDQRLLSPLSVLVSRQVSSLVSSVSNCVSVCVRRVPHFYEYEAEADAPQGHHDQRYDVLVSVVPGPAYEYEDEHPAPDDPDALLLSLLSVLQVLLARCQSPQWAHAHREYALFFFQPDPDTGGDDPQQSLQSVLSSLLSGHLYDYYPHAEANCDDDGNPGHHLAYPVSDCPDPSVVVSSVSSLVSVLCPVSPTFGADAQAEEEDDSSQVSSQQSDDDQDNPPPCVRVLVSLLSVLCQQQQGDYHYHYLPDDPQSHQEYEYEQQLEAAPVSLVRVLVNQQVQHEYEYEANHQQAYSSSHGDPPFHDPSVCQQQQKGFDDKDADDPPDWWWKQFPNDTWIFHGIATFMGGGQWAAGIFICDDPRGRGGQKTKDRDNNHIYIYGYTHTDSVCSNVVVVVVCVVSVRDRPFDKDWDPQWGWGWTDDPWKIKIKIWHSHQAKIKMAGPDWWAFSNPRDIDHGIDIAGGSHMTITMDTDD/DAEAAEDECLLQVVPVVLVVLLLVLCVLLLHAEYEYQQACQCVQPVDVPDGDCVVVVVVLVSSVVSNHAYQYEQHQFADHPNLCVVPVQQAAQDQQRRTDDHDDTLGGALLDPSSLVVLQVSLLVCCVVCVPRPRYQAYAYRAAHFDHGFDPSLFVLLLVVVCVVQVNDLVSVCVLQVLPVVDRRDDDSNVDGQDHPVDDDQRLLSPLSNLVSRQVSSLVSSVSNCVSVCVRRVPHFYEYEAEADAVQGFHDQRYDVLVSVVVGPAYEYEDEHPAPDDPDFLLLSLLSVLQVLLARCLSVQWAHAHREYALFFFQPDPDTGGDDPLQSLQSVLSSLLSGHLYDYYPHAEANCDDRGNPGHHLAYPVSDCPDPSVVVSSVSSLVSVLCPVSPTFGADAQAEEEDDSSQVSSQQSDDDAPNPPPCVRVLVSLLSVLCQQQQGDYHYHYLPDDPQSHQEYEYEQQLEAAPVSLVNVLVNQQVAHEYEYEANHQQAYSSRHGDPPFHDPSVCQQAQKGWDDKDADDPPDWWWKQFPNDTWIFHGIATFMGGGQWAAGIFICDDPRGRGGQKTKDRDNNHIYIYGYTHTDSVVSNVVVVVVCVVSVRDRPFDKDWDPQWGWGWTDDPWKIKIKIWHSHQAKIKMAGPDWWAFSNPRDIDHGIDIAGGGGMTITMDTDD

Solvent-accessible surface area (backbone atoms only — not comparable to full-atom values): 69288 Å² total; per-residue (Å²): 89,44,26,40,16,35,40,68,63,79,82,40,70,93,36,61,66,58,58,53,47,47,59,55,49,35,59,68,30,46,41,40,32,32,35,33,42,39,74,35,31,41,63,39,38,70,42,94,92,42,73,46,57,65,67,58,53,49,48,50,50,54,40,35,75,71,68,23,36,28,31,44,28,36,28,69,22,24,76,40,69,67,54,43,68,74,41,55,69,29,37,24,14,39,60,79,65,49,75,53,71,92,58,79,63,57,56,55,26,66,70,22,65,64,47,55,48,54,45,32,52,55,33,32,54,50,32,70,71,44,54,80,40,85,30,56,61,32,39,28,48,34,48,56,84,61,81,76,47,53,37,71,66,38,43,52,50,48,48,52,50,48,33,61,75,37,71,69,34,64,66,56,45,34,61,48,26,33,18,46,60,54,6,52,43,69,88,48,75,86,74,64,71,75,59,17,90,50,29,28,72,52,44,49,26,56,51,51,52,50,51,52,44,49,31,50,43,49,47,52,36,52,55,54,46,42,50,43,36,48,72,70,32,66,84,53,49,40,30,44,39,40,64,50,36,75,96,78,52,39,78,40,78,79,44,51,56,79,66,53,50,76,79,40,72,42,52,29,28,42,56,78,78,71,72,83,49,91,86,60,54,55,32,56,53,50,50,37,53,50,51,51,41,22,29,56,20,42,73,73,70,45,50,25,31,36,52,26,24,49,66,43,18,53,63,77,54,100,69,56,54,68,54,53,86,43,37,48,50,32,56,49,49,50,44,39,41,52,30,26,43,29,53,20,19,48,23,35,57,41,44,90,56,75,92,56,31,67,26,23,28,54,31,51,93,78,74,50,75,80,45,68,65,26,44,49,47,21,50,42,23,55,54,43,69,62,40,48,83,58,49,83,33,44,66,82,48,49,33,33,35,55,53,51,63,68,32,50,54,51,58,69,65,49,38,24,48,37,68,83,63,64,54,63,66,61,51,51,49,49,60,47,44,46,34,48,71,58,28,30,56,56,34,31,37,45,86,85,56,88,63,79,80,32,53,34,41,37,39,61,51,40,29,49,36,31,73,68,53,49,50,52,53,50,50,41,22,44,73,43,16,32,34,37,36,32,42,68,41,49,48,18,31,85,41,58,31,45,49,66,68,34,64,52,66,70,58,31,64,46,42,17,32,41,77,74,48,71,40,27,44,53,92,82,51,81,43,34,34,39,41,90,91,38,79,34,52,31,46,54,38,44,27,41,51,49,74,73,72,30,44,78,56,21,24,26,66,49,75,98,57,40,74,36,45,32,26,35,35,16,79,28,87,60,15,34,26,34,40,35,20,46,45,58,39,65,67,47,42,40,54,57,49,50,51,48,33,62,75,67,65,61,67,43,82,62,70,64,50,65,55,93,38,45,41,48,40,51,30,35,56,96,55,37,40,38,38,33,43,36,31,38,41,94,47,73,42,62,32,36,36,77,58,71,32,31,29,58,83,79,62,46,76,46,57,44,74,42,73,35,47,51,23,29,62,47,47,28,40,35,74,61,132,87,44,25,40,15,34,39,68,63,74,67,40,70,92,36,61,67,58,58,53,47,46,60,56,48,35,58,70,30,45,40,38,31,33,36,32,42,40,34,33,29,21,63,38,38,65,42,94,92,42,74,47,58,65,69,58,53,51,49,51,49,53,39,36,76,70,67,23,34,27,31,44,27,35,28,70,23,6,67,29,52,66,54,44,68,77,40,56,70,28,37,26,12,39,59,77,64,48,73,42,49,76,44,64,59,58,58,58,25,67,72,23,65,66,46,54,50,53,44,31,52,56,32,32,53,49,32,71,71,44,56,81,40,85,31,55,63,31,40,28,48,34,47,55,85,60,80,76,47,53,37,70,66,37,41,52,51,48,45,52,51,48,33,63,75,38,71,69,35,64,64,57,44,34,60,48,37,50,20,67,62,92,72,54,60,68,91,49,74,86,75,62,71,75,60,16,90,86,60,58,72,79,48,60,27,55,50,52,48,49,50,52,45,52,31,52,44,50,46,52,37,51,54,53,46,42,48,42,37,48,71,71,32,66,83,52,46,39,30,41,40,40,65,52,39,55,98,79,45,39,75,41,81,78,45,51,57,80,65,52,50,75,77,40,72,43,52,28,29,41,55,71,76,69,73,82,49,87,87,61,53,56,32,58,53,50,50,38,51,49,52,52,39,20,30,54,20,40,73,72,73,46,49,25,33,36,52,27,26,48,66,44,18,52,19,80,50,67,55,21,34,55,56,56,86,45,38,51,49,31,57,50,48,50,43,40,42,51,31,27,41,29,55,19,19,48,23,37,55,40,46,54,29,33,52,56,30,52,26,23,30,54,31,51,57,46,73,48,75,79,45,72,63,26,44,50,48,20,50,41,23,57,52,42,69,62,40,48,82,57,49,82,33,44,66,81,46,48,33,34,35,53,53,53,62,67,30,52,54,50,56,70,68,53,85,85,70,50,91,85,63,66,53,65,67,60,52,50,48,50,61,48,44,45,33,47,71,60,27,30,55,56,34,32,36,45,87,85,54,86,64,80,78,32,53,35,42,38,38,61,50,37,31,48,38,32,70,66,53,50,50,51,53,49,50,42,22,43,72,43,16,33,36,38,36,32,42,66,43,49,48,17,31,85,43,69,42,66,58,78,93,50,63,51,64,70,56,30,63,45,42,18,30,41,77,75,48,74,47,68,47,56,92,89,53,79,43,34,35,38,41,90,92,38,79,34,53,28,44,55,40,42,28,40,51,48,76,72,74,31,43,78,56,20,25,25,66,47,74,99,56,41,74,34,44,32,25,36,35,16,79,27,87,60,16,32,25,34,41,37,20,48,44,57,40,67,66,46,42,41,53,56,48,52,51,48,33,60,75,67,66,58,66,43,84,64,70,65,48,65,56,94,39,46,39,47,40,50,31,33,57,96,55,36,39,39,37,34,40,35,32,38,41,95,49,75,42,61,34,36,37,78,57,71,32,31,28,60,84,81,64,46,77,45,56,43,75,43,75,35,49,50,23,29,62,48,48,28,40,36,77,61,133

Radius of gyration: 36.03 Å; Cα contacts (8 Å, |Δi|>4): 2969; chains: 2; bounding box: 75×104×85 Å

pLDDT: mean 96.78, std 2.53, range [71.56, 98.94]